Protein AF-A0A9D5TLL3-F1 (afdb_monomer_lite)

Structure (mmCIF, N/CA/C/O backbone):
data_AF-A0A9D5TLL3-F1
#
_entry.id   AF-A0A9D5TLL3-F1
#
loop_
_atom_site.group_PDB
_atom_site.id
_atom_site.type_symbol
_atom_site.label_atom_id
_atom_site.label_alt_id
_atom_site.label_comp_id
_atom_site.label_asym_id
_atom_site.label_entity_id
_atom_site.label_seq_id
_atom_site.pdbx_PDB_ins_code
_atom_site.Cartn_x
_atom_site.Cartn_y
_atom_site.Cartn_z
_atom_site.occupancy
_atom_site.B_iso_or_equiv
_atom_site.auth_seq_id
_atom_site.auth_comp_id
_atom_site.auth_asym_id
_atom_site.auth_atom_id
_atom_site.pdbx_PDB_model_num
ATOM 1 N N . MET A 1 1 ? 32.020 -39.300 -13.407 1.00 35.72 1 MET A N 1
ATOM 2 C CA . MET A 1 1 ? 30.898 -39.694 -14.296 1.00 35.72 1 MET A CA 1
ATOM 3 C C . MET A 1 1 ? 30.399 -38.551 -15.205 1.00 35.72 1 MET A C 1
ATOM 5 O O . MET A 1 1 ? 29.335 -38.667 -15.791 1.00 35.72 1 MET A O 1
ATOM 9 N N . LYS A 1 2 ? 31.206 -37.499 -15.443 1.00 30.44 2 LYS A N 1
ATOM 10 C CA . LYS A 1 2 ? 30.835 -36.258 -16.158 1.00 30.44 2 LYS A CA 1
ATOM 11 C C . LYS A 1 2 ? 30.896 -36.315 -17.707 1.00 30.44 2 LYS A C 1
ATOM 13 O O . LYS A 1 2 ? 30.923 -35.285 -18.357 1.00 30.44 2 LYS A O 1
ATOM 18 N N . LYS A 1 3 ? 30.929 -37.505 -18.330 1.00 31.23 3 LYS A N 1
ATOM 19 C CA . LYS A 1 3 ? 31.012 -37.663 -19.808 1.00 31.23 3 LYS A CA 1
ATOM 20 C C . LYS A 1 3 ? 29.813 -38.368 -20.459 1.00 31.23 3 LYS A C 1
ATOM 22 O O . LYS A 1 3 ? 29.876 -38.688 -21.638 1.00 31.23 3 LYS A O 1
ATOM 27 N N . ARG A 1 4 ? 28.733 -38.637 -19.714 1.00 36.28 4 ARG A N 1
ATOM 28 C CA . ARG A 1 4 ? 27.527 -39.306 -20.249 1.00 36.28 4 ARG A CA 1
ATOM 29 C C . ARG A 1 4 ? 26.266 -38.437 -20.306 1.00 36.28 4 ARG A C 1
ATOM 31 O O . ARG A 1 4 ? 25.310 -38.865 -20.934 1.00 36.28 4 ARG A O 1
ATOM 38 N N . ILE A 1 5 ? 26.282 -37.232 -19.733 1.00 36.44 5 ILE A N 1
ATOM 39 C CA . ILE A 1 5 ? 25.117 -36.328 -19.725 1.00 36.44 5 ILE A CA 1
ATOM 40 C C . ILE A 1 5 ? 25.137 -35.373 -20.938 1.00 36.44 5 ILE A C 1
ATOM 42 O O . ILE A 1 5 ? 24.101 -35.157 -21.555 1.00 36.44 5 ILE A O 1
ATOM 46 N N . LEU A 1 6 ? 26.320 -34.962 -21.422 1.00 33.38 6 LEU A N 1
ATOM 47 C CA . LEU A 1 6 ? 26.453 -34.144 -22.644 1.00 33.38 6 LEU A CA 1
ATOM 48 C C . LEU A 1 6 ? 26.025 -34.858 -23.946 1.00 33.38 6 LEU A C 1
ATOM 50 O O . LEU A 1 6 ? 25.819 -34.219 -24.971 1.00 33.38 6 LEU A O 1
ATOM 54 N N . SER A 1 7 ? 25.913 -36.190 -23.937 1.00 32.44 7 SER A N 1
ATOM 55 C CA . SER A 1 7 ? 25.569 -36.977 -25.132 1.00 32.44 7 SER A CA 1
ATOM 56 C C . SER A 1 7 ? 24.072 -37.265 -25.277 1.00 32.44 7 SER A C 1
ATOM 58 O O . SER A 1 7 ? 23.681 -37.818 -26.300 1.00 32.44 7 SER A O 1
ATOM 60 N N . LEU A 1 8 ? 23.244 -36.909 -24.286 1.00 33.06 8 LEU A N 1
ATOM 61 C CA . LEU A 1 8 ? 21.786 -37.051 -24.380 1.00 33.06 8 LEU A CA 1
ATOM 62 C C . LEU A 1 8 ? 21.127 -35.777 -24.936 1.00 33.06 8 LEU A C 1
ATOM 64 O O . LEU A 1 8 ? 20.195 -35.875 -25.728 1.00 33.06 8 LEU A O 1
ATOM 68 N N . PHE A 1 9 ? 21.678 -34.601 -24.612 1.00 34.72 9 PHE A N 1
ATOM 69 C CA . PHE A 1 9 ? 21.153 -33.302 -25.052 1.00 34.72 9 PHE A CA 1
ATOM 70 C C . PHE A 1 9 ? 21.302 -33.075 -26.568 1.00 34.72 9 PHE A C 1
ATOM 72 O O . PHE A 1 9 ? 20.388 -32.587 -27.224 1.00 34.72 9 PHE A O 1
ATOM 79 N N . LEU A 1 10 ? 22.400 -33.550 -27.172 1.00 33.28 10 LEU A N 1
ATOM 80 C CA . LEU A 1 10 ? 22.631 -33.408 -28.617 1.00 33.28 10 LEU A CA 1
ATOM 81 C C . LEU A 1 10 ? 21.747 -34.328 -29.487 1.00 33.28 10 LEU A C 1
ATOM 83 O O . LEU A 1 10 ? 21.640 -34.120 -30.692 1.00 33.28 10 LEU A O 1
ATOM 87 N N . VAL A 1 11 ? 21.134 -35.366 -28.905 1.00 36.22 11 VAL A N 1
ATOM 88 C CA . VAL A 1 11 ? 20.340 -36.359 -29.653 1.00 36.22 11 VAL A CA 1
ATOM 89 C C . VAL A 1 11 ? 18.866 -35.956 -29.744 1.00 36.22 11 VAL A C 1
ATOM 91 O O . VAL A 1 11 ? 18.217 -36.294 -30.730 1.00 36.22 11 VAL A O 1
ATOM 94 N N . VAL A 1 12 ? 18.350 -35.180 -28.786 1.00 36.41 12 VAL A N 1
ATOM 95 C CA . VAL A 1 12 ? 16.965 -34.673 -28.827 1.00 36.41 12 VAL A CA 1
ATOM 96 C C . VAL A 1 12 ? 16.834 -33.507 -29.818 1.00 36.41 12 VAL A C 1
ATOM 98 O O . VAL A 1 12 ? 15.886 -33.482 -30.598 1.00 36.41 12 VAL A O 1
ATOM 101 N N . VAL A 1 13 ? 17.845 -32.635 -29.910 1.00 37.44 13 VAL A N 1
ATOM 102 C CA . VAL A 1 13 ? 17.867 -31.503 -30.863 1.00 37.44 13 VAL A CA 1
ATOM 103 C C . VAL A 1 13 ? 18.031 -31.963 -32.325 1.00 37.44 13 VAL A C 1
ATOM 105 O O . VAL A 1 13 ? 17.513 -31.334 -33.243 1.00 37.44 13 VAL A O 1
ATOM 108 N N . LEU A 1 14 ? 18.677 -33.109 -32.575 1.00 31.53 14 LEU A N 1
ATOM 109 C CA . LEU A 1 14 ? 18.875 -33.640 -33.935 1.00 31.53 14 LEU A CA 1
ATOM 110 C C . LEU A 1 14 ? 17.746 -34.558 -34.445 1.00 31.53 14 LEU A C 1
ATOM 112 O O . LEU A 1 14 ? 17.770 -34.928 -35.618 1.00 31.53 14 LEU A O 1
ATOM 116 N N . LEU A 1 15 ? 16.761 -34.929 -33.618 1.00 31.03 15 LEU A N 1
ATOM 117 C CA . LEU A 1 15 ? 15.676 -35.843 -34.019 1.00 31.03 15 LEU A CA 1
ATOM 118 C C . LEU A 1 15 ? 14.363 -35.150 -34.421 1.00 31.03 15 LEU A C 1
ATOM 120 O O . LEU A 1 15 ? 13.507 -35.807 -35.010 1.00 31.03 15 LEU A O 1
ATOM 124 N N . LEU A 1 16 ? 14.215 -33.840 -34.201 1.00 35.28 16 LEU A N 1
ATOM 125 C CA . LEU A 1 16 ? 13.022 -33.089 -34.629 1.00 35.28 16 LEU A CA 1
ATOM 126 C C . LEU A 1 16 ? 13.072 -32.612 -36.094 1.00 35.28 16 LEU A C 1
ATOM 128 O O . LEU A 1 16 ? 12.043 -32.256 -36.656 1.00 35.28 16 LEU A O 1
ATOM 132 N N . SER A 1 17 ? 14.223 -32.693 -36.771 1.00 33.81 17 SER A N 1
ATOM 133 C CA . SER A 1 17 ? 14.376 -32.278 -38.180 1.00 33.81 17 SER A CA 1
ATOM 134 C C . SER A 1 17 ? 14.110 -33.387 -39.214 1.00 33.81 17 SER A C 1
ATOM 136 O O . SER A 1 17 ? 14.369 -33.206 -40.405 1.00 33.81 17 SER A O 1
ATOM 138 N N . ALA A 1 18 ? 13.575 -34.541 -38.795 1.00 33.56 18 ALA A N 1
ATOM 139 C CA . ALA A 1 18 ? 13.372 -35.702 -39.664 1.00 33.56 18 ALA A CA 1
ATOM 140 C C . ALA A 1 18 ? 11.948 -36.284 -39.594 1.00 33.56 18 ALA A C 1
ATOM 142 O O . ALA A 1 18 ? 11.774 -37.482 -39.372 1.00 33.56 18 ALA A O 1
ATOM 143 N N . PHE A 1 19 ? 10.925 -35.469 -39.865 1.00 33.56 19 PHE A N 1
ATOM 144 C CA . PHE A 1 19 ? 9.637 -35.979 -40.351 1.00 33.56 19 PHE A CA 1
ATOM 145 C C . PHE A 1 19 ? 9.463 -35.656 -41.845 1.00 33.56 19 PHE A C 1
ATOM 147 O O . PHE A 1 19 ? 9.721 -34.530 -42.271 1.00 33.56 19 PHE A O 1
ATOM 154 N N . PRO A 1 20 ? 9.059 -36.632 -42.681 1.00 33.88 20 PRO A N 1
ATOM 155 C CA . PRO A 1 20 ? 8.816 -36.389 -44.094 1.00 33.88 20 PRO A CA 1
ATOM 156 C C . PRO A 1 20 ? 7.593 -35.484 -44.264 1.00 33.88 20 PRO A C 1
ATOM 158 O O . PRO A 1 20 ? 6.541 -35.741 -43.683 1.00 33.88 20 PRO A O 1
ATOM 161 N N . GLN A 1 21 ? 7.735 -34.456 -45.104 1.00 38.81 21 GLN A N 1
ATOM 162 C CA . GLN A 1 21 ? 6.651 -33.561 -45.498 1.00 38.81 21 GLN A CA 1
ATOM 163 C C . GLN A 1 21 ? 5.425 -34.349 -45.979 1.00 38.81 21 GLN A C 1
ATOM 165 O O . GLN A 1 21 ? 5.450 -34.978 -47.042 1.00 38.81 21 GLN A O 1
ATOM 170 N N . MET A 1 22 ? 4.339 -34.292 -45.207 1.00 33.91 22 MET A N 1
ATOM 171 C CA . MET A 1 22 ? 3.006 -34.584 -45.718 1.00 33.91 22 MET A CA 1
ATOM 172 C C . MET A 1 22 ? 2.496 -33.351 -46.462 1.00 33.91 22 MET A C 1
ATOM 174 O O . MET A 1 22 ? 2.643 -32.218 -46.017 1.00 33.91 22 MET A O 1
ATOM 178 N N . SER A 1 23 ? 1.962 -33.591 -47.654 1.00 34.38 23 SER A N 1
ATOM 179 C CA . SER A 1 23 ? 1.471 -32.567 -48.573 1.00 34.38 23 SER A CA 1
ATOM 180 C C . SER A 1 23 ? 0.351 -31.735 -47.931 1.00 34.38 23 SER A C 1
ATOM 182 O O . SER A 1 23 ? -0.521 -32.330 -47.296 1.00 34.38 23 SER A O 1
ATOM 184 N N . PRO A 1 24 ? 0.303 -30.405 -48.129 1.00 37.72 24 PRO A N 1
ATOM 185 C CA . PRO A 1 24 ? -0.723 -29.583 -47.511 1.00 37.72 24 PRO A CA 1
ATOM 186 C C . PRO A 1 24 ? -2.065 -29.815 -48.211 1.00 37.72 24 PRO A C 1
ATOM 188 O O . PRO A 1 24 ? -2.238 -29.520 -49.397 1.00 37.72 24 PRO A O 1
ATOM 191 N N . THR A 1 25 ? -3.034 -30.338 -47.469 1.00 34.69 25 THR A N 1
ATOM 192 C CA . THR A 1 25 ? -4.452 -30.166 -47.781 1.00 34.69 25 THR A CA 1
ATOM 193 C C . THR A 1 25 ? -4.937 -28.866 -47.146 1.00 34.69 25 THR A C 1
ATOM 195 O O . THR A 1 25 ? -5.063 -28.795 -45.936 1.00 34.69 25 THR A O 1
ATOM 198 N N . ALA A 1 26 ? -5.214 -27.880 -48.003 1.00 35.72 26 ALA A N 1
ATOM 199 C CA . ALA A 1 26 ? -6.106 -26.731 -47.811 1.00 35.72 26 ALA A CA 1
ATOM 200 C C . ALA A 1 26 ? -5.942 -25.860 -46.539 1.00 35.72 26 ALA A C 1
ATOM 202 O O . ALA A 1 26 ? -6.720 -25.981 -45.606 1.00 35.72 26 ALA A O 1
ATOM 203 N N . GLY A 1 27 ? -5.032 -24.877 -46.629 1.00 46.44 27 GLY A N 1
ATOM 204 C CA . GLY A 1 27 ? -5.224 -23.501 -46.135 1.00 46.44 27 GLY A CA 1
ATOM 205 C C . GLY A 1 27 ? -5.164 -23.254 -44.625 1.00 46.44 27 GLY A C 1
ATOM 206 O O . GLY A 1 27 ? -6.190 -22.913 -44.050 1.00 46.44 27 GLY A O 1
ATOM 207 N N . ALA A 1 28 ? -3.972 -23.329 -44.026 1.00 43.28 28 ALA A N 1
ATOM 208 C CA . ALA A 1 28 ? -3.715 -22.785 -42.690 1.00 43.28 28 ALA A CA 1
ATOM 209 C C . ALA A 1 28 ? -3.742 -21.244 -42.720 1.00 43.28 28 ALA A C 1
ATOM 211 O O . ALA A 1 28 ? -3.178 -20.630 -43.633 1.00 43.28 28 ALA A O 1
ATOM 212 N N . ALA A 1 29 ? -4.400 -20.622 -41.739 1.00 54.25 29 ALA A N 1
ATOM 213 C CA . ALA A 1 29 ? -4.324 -19.184 -41.511 1.00 54.25 29 ALA A CA 1
ATOM 214 C C . ALA A 1 29 ? -3.080 -18.893 -40.659 1.00 54.25 29 ALA A C 1
ATOM 216 O O . ALA A 1 29 ? -3.099 -19.051 -39.441 1.00 54.25 29 ALA A O 1
ATOM 217 N N . THR A 1 30 ? -1.983 -18.517 -41.313 1.00 66.69 30 THR A N 1
ATOM 218 C CA . THR A 1 30 ? -0.770 -18.025 -40.651 1.00 66.69 30 THR A CA 1
ATOM 219 C C . THR A 1 30 ? -0.872 -16.513 -40.493 1.00 66.69 30 THR A C 1
ATOM 221 O O . THR A 1 30 ? -0.917 -15.801 -41.502 1.00 66.69 30 THR A O 1
ATOM 224 N N . TYR A 1 31 ? -0.913 -16.032 -39.252 1.00 88.19 31 TYR A N 1
ATOM 225 C CA . TYR A 1 31 ? -0.778 -14.607 -38.939 1.00 88.19 31 TYR A CA 1
ATOM 226 C C . TYR A 1 31 ? 0.705 -14.273 -38.791 1.00 88.19 31 TYR A C 1
ATOM 228 O O . TYR A 1 31 ? 1.487 -15.124 -38.372 1.00 88.19 31 TYR A O 1
ATOM 236 N N . SER A 1 32 ? 1.112 -13.073 -39.190 1.00 91.50 32 SER A N 1
ATOM 237 C CA . SER A 1 32 ? 2.511 -12.649 -39.125 1.00 91.50 32 SER A CA 1
ATOM 238 C C . SER A 1 32 ? 2.631 -11.134 -39.170 1.00 91.50 32 SER A C 1
ATOM 240 O O . SER A 1 32 ? 1.799 -10.477 -39.800 1.00 91.50 32 SER A O 1
ATOM 242 N N . GLY A 1 33 ? 3.711 -10.601 -38.615 1.00 92.19 33 GLY A N 1
ATOM 243 C CA . GLY A 1 33 ? 4.016 -9.174 -38.627 1.00 92.19 33 GLY A CA 1
ATOM 244 C C . GLY A 1 33 ? 5.449 -8.895 -38.188 1.00 92.19 33 GLY A C 1
ATOM 245 O O . GLY A 1 33 ? 6.303 -9.782 -38.228 1.00 92.19 33 GLY A O 1
ATOM 246 N N . THR A 1 34 ? 5.710 -7.655 -37.790 1.00 92.31 34 THR A N 1
ATOM 247 C CA . THR A 1 34 ? 6.988 -7.190 -37.231 1.00 92.31 34 THR A CA 1
ATOM 248 C C . THR A 1 34 ? 6.861 -6.977 -35.726 1.00 92.31 34 THR A C 1
ATOM 250 O O . THR A 1 34 ? 5.754 -6.757 -35.240 1.00 92.31 34 THR A O 1
ATOM 253 N N . CYS A 1 35 ? 7.974 -7.060 -35.004 1.00 90.81 35 CYS A N 1
ATOM 254 C CA . CYS A 1 35 ? 8.047 -6.887 -33.543 1.00 90.81 35 CYS A CA 1
ATOM 255 C C . CYS A 1 35 ? 9.424 -6.344 -33.125 1.00 90.81 35 CYS A C 1
ATOM 257 O O . CYS A 1 35 ? 10.079 -6.885 -32.237 1.00 90.81 35 CYS A O 1
ATOM 259 N N . GLY A 1 36 ? 9.906 -5.368 -33.893 1.00 85.75 36 GLY A N 1
ATOM 260 C CA . GLY A 1 36 ? 11.255 -4.809 -33.844 1.00 85.75 36 GLY A CA 1
ATOM 261 C C . GLY A 1 36 ? 11.758 -4.489 -35.254 1.00 85.75 36 GLY A C 1
ATOM 262 O O . GLY A 1 36 ? 11.261 -5.047 -36.238 1.00 85.75 36 GLY A O 1
ATOM 263 N N . ASP A 1 37 ? 12.768 -3.626 -35.364 1.00 81.19 37 ASP A N 1
ATOM 264 C CA . ASP A 1 37 ? 13.292 -3.117 -36.646 1.00 81.19 37 ASP A CA 1
ATOM 265 C C . ASP A 1 37 ? 13.747 -4.215 -37.616 1.00 81.19 37 ASP A C 1
ATOM 267 O O . ASP A 1 37 ? 13.718 -4.056 -38.838 1.00 81.19 37 ASP A O 1
ATOM 271 N N . SER A 1 38 ? 14.202 -5.343 -37.072 1.00 90.19 38 SER A N 1
ATOM 272 C CA . SER A 1 38 ? 14.724 -6.484 -37.830 1.00 90.19 38 SER A CA 1
ATOM 273 C C . SER A 1 38 ? 14.164 -7.824 -37.351 1.00 90.19 38 SER A C 1
ATOM 275 O O . SER A 1 38 ? 14.705 -8.880 -37.697 1.00 90.19 38 SER A O 1
ATOM 277 N N . LEU A 1 39 ? 13.066 -7.788 -36.588 1.00 93.81 39 LEU A N 1
ATOM 278 C CA . LEU A 1 39 ? 12.365 -8.965 -36.092 1.00 93.81 39 LEU A CA 1
ATOM 279 C C . LEU A 1 39 ? 10.981 -9.099 -36.722 1.00 93.81 39 LEU A C 1
ATOM 281 O O . LEU A 1 39 ? 10.247 -8.138 -36.953 1.00 93.81 39 LEU A O 1
ATOM 285 N N . THR A 1 40 ? 10.616 -10.345 -36.980 1.00 94.31 40 THR A N 1
ATOM 286 C CA . THR A 1 40 ? 9.311 -10.741 -37.493 1.00 94.31 40 THR A CA 1
ATOM 287 C C . THR A 1 40 ? 8.730 -11.829 -36.616 1.00 94.31 40 THR A C 1
ATOM 289 O O . THR A 1 40 ? 9.468 -12.634 -36.047 1.00 94.31 40 THR A O 1
ATOM 292 N N . TRP A 1 41 ? 7.409 -11.890 -36.555 1.00 96.31 41 TRP A N 1
ATOM 293 C CA . TRP A 1 41 ? 6.696 -12.951 -35.863 1.00 96.31 41 TRP A CA 1
ATOM 294 C C . TRP A 1 41 ? 5.767 -13.695 -36.816 1.00 96.31 41 TRP A C 1
ATOM 296 O O . TRP A 1 41 ? 5.300 -13.148 -37.819 1.00 96.31 41 TRP A O 1
ATOM 306 N N . SER A 1 42 ? 5.480 -14.953 -36.493 1.00 95.81 42 SER A N 1
ATOM 307 C CA . SER A 1 42 ? 4.431 -15.737 -37.141 1.00 95.81 42 SER A CA 1
ATOM 308 C C . SER A 1 42 ? 3.733 -16.653 -36.143 1.00 95.81 42 SER A C 1
ATOM 310 O O . SER A 1 42 ? 4.386 -17.211 -35.265 1.00 95.81 42 SER A O 1
ATOM 312 N N . LEU A 1 43 ? 2.418 -16.808 -36.285 1.00 95.88 43 LEU A N 1
ATOM 313 C CA . LEU A 1 43 ? 1.591 -17.696 -35.474 1.00 95.88 43 LEU A CA 1
ATOM 314 C C . LEU A 1 43 ? 0.989 -18.796 -36.350 1.00 95.88 43 LEU A C 1
ATOM 316 O O . LEU A 1 43 ? 0.257 -18.516 -37.307 1.00 95.88 43 LEU A O 1
ATOM 320 N N . ASP A 1 44 ? 1.271 -20.044 -35.989 1.00 93.25 44 ASP A N 1
ATOM 321 C CA . ASP A 1 44 ? 0.558 -21.212 -36.497 1.00 93.25 44 ASP A CA 1
ATOM 322 C C . ASP A 1 44 ? -0.650 -21.497 -35.597 1.00 93.25 44 ASP A C 1
ATOM 324 O O . ASP A 1 44 ? -0.511 -21.997 -34.482 1.00 93.25 44 ASP A O 1
ATOM 328 N N . THR A 1 45 ? -1.845 -21.171 -36.086 1.00 85.75 45 THR A N 1
ATOM 329 C CA . THR A 1 45 ? -3.095 -21.303 -35.323 1.00 85.75 45 THR A CA 1
ATOM 330 C C . THR A 1 45 ? -3.587 -22.740 -35.162 1.00 85.75 45 THR A C 1
ATOM 332 O O . THR A 1 45 ? -4.419 -22.989 -34.293 1.00 85.75 45 THR A O 1
ATOM 335 N N . ASP A 1 46 ? -3.066 -23.700 -35.936 1.00 86.50 46 ASP A N 1
ATOM 336 C CA . ASP A 1 46 ? -3.404 -25.118 -35.760 1.00 86.50 46 ASP A CA 1
ATOM 337 C C . ASP A 1 46 ? -2.616 -25.741 -34.598 1.00 86.50 46 ASP A C 1
ATOM 339 O O . ASP A 1 46 ? -3.079 -26.692 -33.962 1.00 86.50 46 ASP A O 1
ATOM 343 N N . THR A 1 47 ? -1.409 -25.228 -34.339 1.00 91.38 47 THR A N 1
ATOM 344 C CA . THR A 1 47 ? -0.498 -25.749 -33.310 1.00 91.38 47 THR A CA 1
ATOM 345 C C . THR A 1 47 ? -0.342 -24.834 -32.097 1.00 91.38 47 THR A C 1
ATOM 347 O O . THR A 1 47 ? 0.152 -25.301 -31.075 1.00 91.38 47 THR A O 1
ATOM 350 N N . GLY A 1 48 ? -0.754 -23.567 -32.196 1.00 93.88 48 GLY A N 1
ATOM 351 C CA . GLY A 1 48 ? -0.589 -22.549 -31.157 1.00 93.88 48 GLY A CA 1
ATOM 352 C C . GLY A 1 48 ? 0.855 -22.074 -30.975 1.00 93.88 48 GLY A C 1
ATOM 353 O O . GLY A 1 48 ? 1.213 -21.551 -29.920 1.00 93.88 48 GLY A O 1
ATOM 354 N N . VAL A 1 49 ? 1.718 -22.293 -31.971 1.00 96.50 49 VAL A N 1
ATOM 355 C CA . VAL A 1 49 ? 3.144 -21.952 -31.891 1.00 96.50 49 VAL A CA 1
ATOM 356 C C . VAL A 1 49 ? 3.373 -20.541 -32.426 1.00 96.50 49 VAL A C 1
ATOM 358 O O . VAL A 1 49 ? 3.235 -20.303 -33.630 1.00 96.50 49 VAL A O 1
ATOM 361 N N . LEU A 1 50 ? 3.783 -19.623 -31.547 1.00 97.25 50 LEU A N 1
ATOM 362 C CA . LEU A 1 50 ? 4.316 -18.318 -31.934 1.00 97.25 50 LEU A CA 1
ATOM 363 C C . LEU A 1 50 ? 5.824 -18.439 -32.183 1.00 97.25 50 LEU A C 1
ATOM 365 O O . LEU A 1 50 ? 6.566 -18.926 -31.333 1.00 97.25 50 LEU A O 1
ATOM 369 N N . THR A 1 51 ? 6.290 -17.993 -33.346 1.00 96.75 51 THR A N 1
ATOM 370 C CA . THR A 1 51 ? 7.712 -17.985 -33.714 1.00 96.75 51 THR A CA 1
ATOM 371 C C . THR A 1 51 ? 8.181 -16.560 -33.951 1.00 96.75 51 THR A C 1
ATOM 373 O O . THR A 1 51 ? 7.644 -15.894 -34.837 1.00 96.75 51 THR A O 1
ATOM 376 N N . ILE A 1 52 ? 9.212 -16.131 -33.221 1.00 97.44 52 ILE A N 1
ATOM 377 C CA . ILE A 1 52 ? 9.919 -14.863 -33.432 1.00 97.44 52 ILE A CA 1
ATOM 378 C C . ILE A 1 52 ? 11.217 -15.153 -34.185 1.00 97.44 52 ILE A C 1
ATOM 380 O O . ILE A 1 52 ? 11.954 -16.081 -33.853 1.00 97.44 52 ILE A O 1
ATOM 384 N N . SER A 1 53 ? 11.494 -14.410 -35.249 1.00 93.94 53 SER A N 1
ATOM 385 C CA . SER A 1 53 ? 12.633 -14.642 -36.139 1.00 93.94 53 SER A CA 1
ATOM 386 C C . SER A 1 53 ? 13.231 -13.333 -36.621 1.00 93.94 53 SER A C 1
ATOM 388 O O . SER A 1 53 ? 12.508 -12.410 -36.986 1.00 93.94 53 SER A O 1
ATOM 390 N N . GLY A 1 54 ? 14.556 -13.285 -36.700 1.00 93.19 54 GLY A N 1
ATOM 391 C CA . GLY A 1 54 ? 15.288 -12.100 -37.124 1.00 93.19 54 GLY A CA 1
ATOM 392 C C . GLY A 1 54 ? 16.570 -11.944 -36.323 1.00 93.19 54 GLY A C 1
ATOM 393 O O . GLY A 1 54 ? 17.068 -12.907 -35.744 1.00 93.19 54 GLY A O 1
ATOM 394 N N . THR A 1 55 ? 17.130 -10.742 -36.323 1.00 92.62 55 THR A N 1
ATOM 395 C CA . THR A 1 55 ? 18.303 -10.418 -35.506 1.00 92.62 55 THR A CA 1
ATOM 396 C C . THR A 1 55 ? 18.121 -9.031 -34.906 1.00 92.62 55 THR A C 1
ATOM 398 O O . THR A 1 55 ? 17.753 -8.120 -35.642 1.00 92.62 55 THR A O 1
ATOM 401 N N . GLY A 1 56 ? 18.373 -8.874 -33.608 1.00 92.00 56 GLY A N 1
ATOM 402 C CA . GLY A 1 56 ? 18.192 -7.613 -32.880 1.00 92.00 56 GLY A CA 1
ATOM 403 C C . GLY A 1 56 ? 17.201 -7.713 -31.720 1.00 92.00 56 GLY A C 1
ATOM 404 O O . GLY A 1 56 ? 16.739 -8.804 -31.380 1.00 92.00 56 GLY A O 1
ATOM 405 N N . ALA A 1 57 ? 16.911 -6.566 -31.113 1.00 93.75 57 ALA A N 1
ATOM 406 C CA . ALA A 1 57 ? 16.013 -6.436 -29.972 1.00 93.75 57 ALA A CA 1
ATOM 407 C C . ALA A 1 57 ? 14.542 -6.575 -30.390 1.00 93.75 57 ALA A C 1
ATOM 409 O O . ALA A 1 57 ? 14.160 -6.180 -31.499 1.00 93.75 57 ALA A O 1
ATOM 410 N N . MET A 1 58 ? 13.731 -7.157 -29.507 1.00 96.50 58 MET A N 1
ATOM 411 C CA . MET A 1 58 ? 12.277 -7.037 -29.598 1.00 96.50 58 MET A CA 1
ATOM 412 C C . MET A 1 58 ? 11.862 -5.619 -29.197 1.00 96.50 58 MET A C 1
ATOM 414 O O . MET A 1 58 ? 12.573 -4.973 -28.440 1.00 96.50 58 MET A O 1
ATOM 418 N N . THR A 1 59 ? 10.760 -5.123 -29.759 1.00 93.56 59 THR A N 1
ATOM 419 C CA . THR A 1 59 ? 10.139 -3.870 -29.305 1.00 93.56 59 THR A CA 1
ATOM 420 C C . THR A 1 59 ? 9.658 -4.015 -27.864 1.00 93.56 59 THR A C 1
ATOM 422 O O . THR A 1 59 ? 9.031 -5.029 -27.558 1.00 93.56 59 THR A O 1
ATOM 425 N N . ASP A 1 60 ? 9.913 -2.997 -27.050 1.00 92.44 60 ASP A N 1
ATOM 426 C CA . ASP A 1 60 ? 9.320 -2.825 -25.725 1.00 92.44 60 ASP A CA 1
ATOM 427 C C . ASP A 1 60 ? 7.921 -2.219 -25.880 1.00 92.44 60 ASP A C 1
ATOM 429 O O . ASP A 1 60 ? 7.727 -1.262 -26.643 1.00 92.44 60 ASP A O 1
ATOM 433 N N . TYR A 1 61 ? 6.924 -2.831 -25.247 1.00 85.19 61 TYR A N 1
ATOM 434 C CA . TYR A 1 61 ? 5.522 -2.455 -25.401 1.00 85.19 61 TYR A CA 1
ATOM 435 C C . TYR A 1 61 ? 5.045 -1.711 -24.154 1.00 85.19 61 TYR A C 1
ATOM 437 O O . TYR A 1 61 ? 5.269 -2.162 -23.045 1.00 85.19 61 TYR A O 1
ATOM 445 N N . SER A 1 62 ? 4.350 -0.587 -24.346 1.00 74.81 62 SER A N 1
ATOM 446 C CA . SER A 1 62 ? 3.814 0.246 -23.254 1.00 74.81 62 SER A CA 1
ATOM 447 C C . SER A 1 62 ? 2.345 -0.059 -22.915 1.00 74.81 62 SER A C 1
ATOM 449 O O . SER A 1 62 ? 1.661 0.764 -22.309 1.00 74.81 62 SER A O 1
ATOM 451 N N . SER A 1 63 ? 1.796 -1.113 -23.526 1.00 73.94 63 SER A N 1
ATOM 452 C CA . SER A 1 63 ? 0.463 -1.663 -23.264 1.00 73.94 63 SER A CA 1
ATOM 453 C C . SER A 1 63 ? 0.258 -2.944 -24.072 1.00 73.94 63 SER A C 1
ATOM 455 O O . SER A 1 63 ? 0.635 -3.029 -25.251 1.00 73.94 63 SER A O 1
ATOM 457 N N . SER A 1 64 ? -0.457 -3.897 -23.487 1.00 68.88 64 SER A N 1
ATOM 458 C CA . SER A 1 64 ? -0.820 -5.168 -24.119 1.00 68.88 64 SER A CA 1
ATOM 459 C C . SER A 1 64 ? -1.522 -5.028 -25.482 1.00 68.88 64 SER A C 1
ATOM 461 O O . SER A 1 64 ? -1.306 -5.844 -26.381 1.00 68.88 64 SER A O 1
ATOM 463 N N . ASP A 1 65 ? -2.286 -3.953 -25.703 1.00 74.25 65 ASP A N 1
ATOM 464 C CA . ASP A 1 65 ? -2.940 -3.651 -26.986 1.00 74.25 65 ASP A CA 1
ATOM 465 C C . ASP A 1 65 ? -1.948 -3.353 -28.128 1.00 74.25 65 ASP A C 1
ATOM 467 O O . ASP A 1 65 ? -2.286 -3.500 -29.311 1.00 74.25 65 ASP A O 1
ATOM 471 N N . SER A 1 66 ? -0.719 -2.947 -27.799 1.00 84.75 66 SER A N 1
ATOM 472 C CA . SER A 1 66 ? 0.339 -2.652 -28.771 1.00 84.75 66 SER A CA 1
ATOM 473 C C . SER A 1 66 ? 1.136 -3.890 -29.202 1.00 84.75 66 SER A C 1
ATOM 475 O O . SER A 1 66 ? 1.776 -3.878 -30.260 1.00 84.75 66 SER A O 1
ATOM 477 N N . VAL A 1 67 ? 1.034 -4.992 -28.450 1.00 92.75 67 VAL A N 1
ATOM 478 C CA . VAL A 1 67 ? 1.700 -6.260 -28.754 1.00 92.75 67 VAL A CA 1
ATOM 479 C C . VAL A 1 67 ? 1.031 -6.913 -29.981 1.00 92.75 67 VAL A C 1
ATOM 481 O O . VAL A 1 67 ? -0.150 -7.278 -29.945 1.00 92.75 67 VAL A O 1
ATOM 484 N N . PRO A 1 68 ? 1.764 -7.160 -31.086 1.00 92.56 68 PRO A N 1
ATOM 485 C CA . PRO A 1 68 ? 1.174 -7.582 -32.359 1.00 92.56 68 PRO A CA 1
ATOM 486 C C . PRO A 1 68 ? 0.373 -8.890 -32.324 1.00 92.56 68 PRO A C 1
ATOM 488 O O . PRO A 1 68 ? -0.466 -9.130 -33.200 1.00 92.56 68 PRO A O 1
ATOM 491 N N . TRP A 1 69 ? 0.658 -9.762 -31.354 1.00 94.31 69 TRP A N 1
ATOM 492 C CA . TRP A 1 69 ? 0.021 -11.068 -31.204 1.00 94.31 69 TRP A CA 1
ATOM 493 C C . TRP A 1 69 ? -0.941 -11.176 -30.013 1.00 94.31 69 TRP A C 1
ATOM 495 O O . TRP A 1 69 ? -1.566 -12.226 -29.862 1.00 94.31 69 TRP A O 1
ATOM 505 N N . TYR A 1 70 ? -1.141 -10.120 -29.220 1.00 92.69 70 TYR A N 1
ATOM 506 C CA . TYR A 1 70 ? -1.948 -10.178 -27.991 1.00 92.69 70 TYR A CA 1
ATOM 507 C C . TYR A 1 70 ? -3.414 -10.560 -28.229 1.00 92.69 70 TYR A C 1
ATOM 509 O O . TYR A 1 70 ? -4.000 -11.359 -27.495 1.00 92.69 70 TYR A O 1
ATOM 517 N N . SER A 1 71 ? -3.996 -10.102 -29.342 1.00 91.88 71 SER A N 1
ATOM 518 C CA . SER A 1 71 ? -5.345 -10.517 -29.770 1.00 91.88 71 SER A CA 1
ATOM 519 C C . SER A 1 71 ? -5.496 -12.027 -30.036 1.00 91.88 71 SER A C 1
ATOM 521 O O . SER A 1 71 ? -6.618 -12.513 -30.182 1.00 91.88 71 SER A O 1
ATOM 523 N N . TYR A 1 72 ? -4.389 -12.779 -30.084 1.00 90.81 72 TYR A N 1
ATOM 524 C CA . TYR A 1 72 ? -4.356 -14.231 -30.261 1.00 90.81 72 TYR A CA 1
ATOM 525 C C . TYR A 1 72 ? -3.862 -14.991 -29.022 1.00 90.81 72 TYR A C 1
ATOM 527 O O . TYR A 1 72 ? -3.667 -16.203 -29.129 1.00 90.81 72 TYR A O 1
ATOM 535 N N . ARG A 1 73 ? -3.663 -14.332 -27.870 1.00 92.75 73 ARG A N 1
ATOM 536 C CA . ARG A 1 73 ? -3.071 -14.928 -26.654 1.00 92.75 73 ARG A CA 1
ATOM 537 C C . ARG A 1 73 ? -3.725 -16.242 -26.221 1.00 92.75 73 ARG A C 1
ATOM 539 O O . ARG A 1 73 ? -3.024 -17.211 -25.952 1.00 92.75 73 ARG A O 1
ATOM 546 N N . ASP A 1 74 ? -5.052 -16.343 -26.333 1.00 92.44 74 ASP A N 1
ATOM 547 C CA . ASP A 1 74 ? -5.810 -17.569 -26.032 1.00 92.44 74 ASP A CA 1
ATOM 548 C C . ASP A 1 74 ? -5.412 -18.772 -26.903 1.00 92.44 74 ASP A C 1
ATOM 550 O O . ASP A 1 74 ? -5.616 -19.923 -26.523 1.00 92.44 74 ASP A O 1
ATOM 554 N N . SER A 1 75 ? -4.881 -18.524 -28.100 1.00 92.19 75 S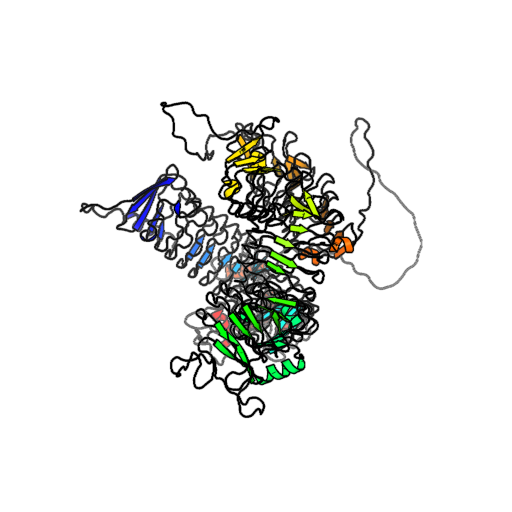ER A N 1
ATOM 555 C CA . SER A 1 75 ? -4.459 -19.561 -29.047 1.00 92.19 75 SER A CA 1
ATOM 556 C C . SER A 1 75 ? -2.967 -19.880 -28.959 1.00 92.19 75 SER A C 1
ATOM 558 O O . SER A 1 75 ? -2.535 -20.860 -29.564 1.00 92.19 75 SER A O 1
ATOM 560 N N . ILE A 1 76 ? -2.169 -19.076 -28.251 1.00 95.75 76 ILE A N 1
ATOM 561 C CA . ILE A 1 76 ? -0.717 -19.249 -28.158 1.00 95.75 76 ILE A CA 1
ATOM 562 C C . ILE A 1 76 ? -0.405 -20.198 -27.001 1.00 95.75 76 ILE A C 1
ATOM 564 O O . ILE A 1 76 ? -0.586 -19.872 -25.835 1.00 95.75 76 ILE A O 1
ATOM 568 N N . THR A 1 77 ? 0.095 -21.389 -27.328 1.00 96.19 77 THR A N 1
ATOM 569 C CA . THR A 1 77 ? 0.446 -22.423 -26.342 1.00 96.19 77 THR A CA 1
ATOM 570 C C . THR A 1 77 ? 1.949 -22.556 -26.115 1.00 96.19 77 THR A C 1
ATOM 572 O O . THR A 1 77 ? 2.374 -23.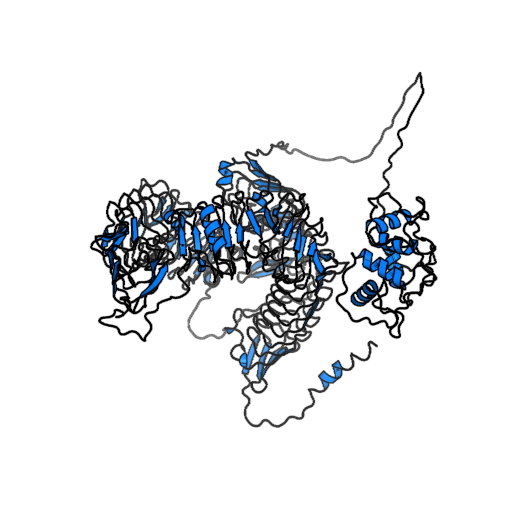113 -25.101 1.00 96.19 77 THR A O 1
ATOM 575 N N . SER A 1 78 ? 2.773 -22.083 -27.057 1.00 96.19 78 SER A N 1
ATOM 576 C CA . SER A 1 78 ? 4.237 -22.072 -26.934 1.00 96.19 78 SER A CA 1
ATOM 577 C C . SER A 1 78 ? 4.870 -20.949 -27.754 1.00 96.19 78 SER A C 1
ATOM 579 O O . SER A 1 78 ? 4.428 -20.703 -28.879 1.00 96.19 78 SER A O 1
ATOM 581 N N . ALA A 1 79 ? 5.949 -20.358 -27.241 1.00 96.81 79 ALA A N 1
ATOM 582 C CA . ALA A 1 79 ? 6.730 -19.335 -27.932 1.00 96.81 79 ALA A CA 1
ATOM 583 C C . ALA A 1 79 ? 8.150 -19.833 -28.256 1.00 96.81 79 ALA A C 1
ATOM 585 O O . ALA A 1 79 ? 8.853 -20.387 -27.405 1.00 96.81 79 ALA A O 1
ATOM 586 N N . GLN A 1 80 ? 8.577 -19.642 -29.503 1.00 96.81 80 GLN A N 1
ATOM 587 C CA . GLN A 1 80 ? 9.915 -19.971 -29.992 1.00 96.81 80 GLN A CA 1
ATOM 588 C C . GLN A 1 80 ? 10.647 -18.683 -30.365 1.00 96.81 80 GLN A C 1
ATOM 590 O O . GLN A 1 80 ? 10.369 -18.091 -31.412 1.00 96.81 80 GLN A O 1
ATOM 595 N N . ILE A 1 81 ? 11.585 -18.259 -29.517 1.00 97.06 81 ILE A N 1
ATOM 596 C CA . ILE A 1 81 ? 12.440 -17.105 -29.786 1.00 97.06 81 ILE A CA 1
ATOM 597 C C . ILE A 1 81 ? 13.640 -17.579 -30.615 1.00 97.06 81 ILE A C 1
ATOM 599 O O . ILE A 1 81 ? 14.367 -18.495 -30.228 1.00 97.06 81 ILE A O 1
ATOM 603 N N . GLY A 1 82 ? 13.798 -17.017 -31.812 1.00 92.56 82 GLY A N 1
ATOM 604 C CA . GLY A 1 82 ? 14.825 -17.426 -32.764 1.00 92.56 82 GLY A CA 1
ATOM 605 C C . GLY A 1 82 ? 16.228 -16.938 -32.400 1.00 92.56 82 GLY A C 1
ATOM 606 O O . GLY A 1 82 ? 16.406 -15.853 -31.857 1.00 92.56 82 GLY A O 1
ATOM 607 N N . GLU A 1 83 ? 17.239 -17.729 -32.766 1.00 91.94 83 GLU A N 1
ATOM 608 C CA . GLU A 1 83 ? 18.649 -17.328 -32.684 1.00 91.94 83 GLU A CA 1
ATOM 609 C C . GLU A 1 83 ? 18.889 -15.995 -33.407 1.00 91.94 83 GLU A C 1
ATOM 611 O O . GLU A 1 83 ? 18.528 -15.842 -34.577 1.00 91.94 83 GLU A O 1
ATOM 616 N N . GLY A 1 84 ? 19.529 -15.055 -32.711 1.00 90.62 84 GLY A N 1
ATOM 617 C CA . GLY A 1 84 ? 19.778 -13.693 -33.183 1.00 90.62 84 GLY A CA 1
ATOM 618 C C . GLY A 1 84 ? 18.911 -12.633 -32.505 1.00 90.62 84 GLY A C 1
ATOM 619 O O . GLY A 1 84 ? 19.281 -11.461 -32.551 1.00 90.62 84 GLY A O 1
ATOM 620 N N . VAL A 1 85 ? 17.809 -13.018 -31.854 1.00 97.25 85 VAL A N 1
ATOM 621 C CA . VAL A 1 85 ? 17.061 -12.114 -30.967 1.00 97.25 85 VAL A CA 1
ATOM 622 C C . VAL A 1 85 ? 17.926 -11.800 -29.746 1.00 97.25 85 VAL A C 1
ATOM 624 O O . VAL A 1 85 ? 18.445 -12.730 -29.122 1.00 97.25 85 VAL A O 1
ATOM 627 N N . THR A 1 86 ? 18.114 -10.516 -29.441 1.00 96.19 86 THR A N 1
ATOM 628 C CA . THR A 1 86 ? 19.020 -10.049 -28.374 1.00 96.19 86 THR A CA 1
ATOM 629 C C . THR A 1 86 ? 18.304 -9.668 -27.083 1.00 96.19 86 THR A C 1
ATOM 631 O O . THR A 1 86 ? 18.907 -9.765 -26.024 1.00 96.19 86 THR A O 1
ATOM 634 N N . SER A 1 87 ? 17.022 -9.313 -27.136 1.00 97.06 87 SER A N 1
ATOM 635 C CA . SER A 1 87 ? 16.189 -9.040 -25.958 1.00 97.06 87 SER A CA 1
ATOM 636 C C . SER A 1 87 ? 14.762 -9.535 -26.179 1.00 97.06 87 SER A C 1
ATOM 638 O O . SER A 1 87 ? 14.296 -9.630 -27.321 1.00 97.06 87 SER A O 1
ATOM 640 N N . ILE A 1 88 ? 14.084 -9.876 -25.086 1.00 97.88 88 ILE A N 1
ATOM 641 C CA . ILE A 1 88 ? 12.622 -9.988 -25.036 1.00 97.88 88 ILE A CA 1
ATOM 642 C C . ILE A 1 88 ? 12.130 -8.667 -24.453 1.00 97.88 88 ILE A C 1
ATOM 644 O O . ILE A 1 88 ? 12.639 -8.284 -23.406 1.00 97.88 88 ILE A O 1
ATOM 648 N N . GLY A 1 89 ? 11.224 -7.987 -25.153 1.00 95.81 89 GLY A N 1
ATOM 649 C CA . GLY A 1 89 ? 10.794 -6.645 -24.768 1.00 95.81 89 GLY A CA 1
ATOM 650 C C . GLY A 1 89 ? 9.691 -6.641 -23.720 1.00 95.81 89 GLY A C 1
ATOM 651 O O . GLY A 1 89 ? 9.087 -7.688 -23.450 1.00 95.81 89 GLY A O 1
ATOM 652 N N . ASP A 1 90 ? 9.441 -5.460 -23.171 1.00 97.00 90 ASP A N 1
ATOM 653 C CA . ASP A 1 90 ? 8.469 -5.237 -22.097 1.00 97.00 90 ASP A CA 1
ATOM 654 C C . ASP A 1 90 ? 7.055 -5.665 -22.517 1.00 97.00 90 ASP A C 1
ATOM 656 O O . ASP A 1 90 ? 6.687 -5.517 -23.682 1.00 97.00 90 ASP A O 1
ATOM 660 N N . GLU A 1 91 ? 6.284 -6.269 -21.609 1.00 95.25 91 GLU A N 1
ATOM 661 C CA . GLU A 1 91 ? 4.927 -6.815 -21.820 1.00 95.25 91 GLU A CA 1
ATOM 662 C C . GLU A 1 91 ? 4.767 -7.837 -22.979 1.00 95.25 91 GLU A C 1
ATOM 664 O O . GLU A 1 91 ? 3.649 -8.246 -23.316 1.00 95.25 91 GLU A O 1
ATOM 669 N N . ALA A 1 92 ? 5.851 -8.317 -23.608 1.00 95.50 92 ALA A N 1
ATOM 670 C CA . ALA A 1 92 ? 5.788 -9.105 -24.851 1.00 95.50 92 ALA A CA 1
ATOM 671 C C . ALA A 1 92 ? 4.883 -10.355 -24.792 1.00 95.50 92 ALA A C 1
ATOM 673 O O . ALA A 1 92 ? 4.322 -10.774 -25.814 1.00 95.50 92 ALA A O 1
ATOM 674 N N . PHE A 1 93 ? 4.743 -10.967 -23.616 1.00 96.69 93 PHE A N 1
ATOM 675 C CA . PHE A 1 93 ? 3.860 -12.100 -23.340 1.00 96.69 93 PHE A CA 1
ATOM 676 C C . PHE A 1 93 ? 2.950 -11.864 -22.128 1.00 96.69 93 PHE A C 1
ATOM 678 O O . PHE A 1 93 ? 2.469 -12.834 -21.541 1.00 96.69 93 PHE A O 1
ATOM 685 N N . TYR A 1 94 ? 2.648 -10.607 -21.798 1.00 94.12 94 TYR A N 1
ATOM 686 C CA . TYR A 1 94 ? 1.686 -10.255 -20.750 1.00 94.12 94 TYR A CA 1
ATOM 687 C C . TYR A 1 94 ? 0.345 -10.988 -20.953 1.00 94.12 94 TYR A C 1
ATOM 689 O O . TYR A 1 94 ? -0.159 -11.067 -22.080 1.00 94.12 94 TYR A O 1
ATOM 697 N N . ASP A 1 95 ? -0.219 -11.566 -19.886 1.00 93.94 95 ASP A N 1
ATOM 698 C CA . ASP A 1 95 ? -1.531 -12.247 -19.861 1.00 93.94 95 ASP A CA 1
ATOM 699 C C . ASP A 1 95 ? -1.672 -13.396 -20.892 1.00 93.94 95 ASP A C 1
ATOM 701 O O . ASP A 1 95 ? -2.738 -13.674 -21.447 1.00 93.94 95 ASP A O 1
ATOM 705 N N . HIS A 1 96 ? -0.578 -14.106 -21.193 1.00 93.38 96 HIS A N 1
ATOM 706 C CA . HIS A 1 96 ? -0.620 -15.300 -22.049 1.00 93.38 96 HIS A CA 1
ATOM 707 C C . HIS A 1 96 ? -0.906 -16.576 -21.240 1.00 93.38 96 HIS A C 1
ATOM 709 O O . HIS A 1 96 ? -0.107 -17.513 -21.197 1.00 93.38 96 HIS A O 1
ATOM 715 N N . ASP A 1 97 ? -2.099 -16.655 -20.653 1.00 92.88 97 ASP A N 1
ATOM 716 C CA . ASP A 1 97 ? -2.555 -17.726 -19.751 1.00 92.88 97 ASP A CA 1
ATOM 717 C C . ASP A 1 97 ? -2.394 -19.161 -20.280 1.00 92.88 97 ASP A C 1
ATOM 719 O O . ASP A 1 97 ? -2.231 -20.104 -19.499 1.00 92.88 97 ASP A O 1
ATOM 723 N N . ASN A 1 98 ? -2.443 -19.357 -21.601 1.00 94.06 98 ASN A N 1
ATOM 724 C CA . ASN A 1 98 ? -2.309 -20.669 -22.245 1.00 94.06 98 ASN A CA 1
ATOM 725 C C . ASN A 1 98 ? -0.863 -21.023 -22.633 1.00 94.06 98 ASN A C 1
ATOM 727 O O . ASN A 1 98 ? -0.613 -22.145 -23.089 1.00 94.06 98 ASN A O 1
ATOM 731 N N . LEU A 1 99 ? 0.097 -20.115 -22.435 1.00 96.62 99 LEU A N 1
ATOM 732 C CA . LEU A 1 99 ? 1.504 -20.327 -22.751 1.00 96.62 99 LEU A CA 1
ATOM 733 C C . LEU A 1 99 ? 2.116 -21.340 -21.779 1.00 96.62 99 LEU A C 1
ATOM 735 O O . LEU A 1 99 ? 2.264 -21.086 -20.592 1.00 96.62 99 LEU A O 1
ATOM 739 N N . THR A 1 100 ? 2.490 -22.512 -22.291 1.00 95.44 100 THR A N 1
ATOM 740 C CA . THR A 1 100 ? 3.029 -23.616 -21.470 1.00 95.44 100 THR A CA 1
ATOM 741 C C . THR A 1 100 ? 4.549 -23.723 -21.503 1.00 95.44 100 THR A C 1
ATOM 743 O O . THR A 1 100 ? 5.149 -24.326 -20.613 1.00 95.44 100 THR A O 1
ATOM 746 N N . SER A 1 101 ? 5.187 -23.172 -22.538 1.00 92.94 101 SER A N 1
ATOM 747 C CA . SER A 1 101 ? 6.635 -23.260 -22.722 1.00 92.94 101 SER A CA 1
ATOM 748 C C . SER A 1 101 ? 7.169 -22.136 -23.596 1.00 92.94 101 SER A C 1
ATOM 750 O O . SER A 1 101 ? 6.574 -21.817 -24.631 1.00 92.94 101 SER A O 1
ATOM 752 N N . VAL A 1 102 ? 8.351 -21.641 -23.242 1.00 96.50 102 VAL A N 1
ATOM 753 C CA . VAL A 1 102 ? 9.103 -20.642 -24.003 1.00 96.50 102 VAL A CA 1
ATOM 754 C C . VAL A 1 102 ? 10.509 -21.172 -24.250 1.00 96.50 102 VAL A C 1
ATOM 756 O O . VAL A 1 102 ? 11.145 -21.715 -23.348 1.00 96.50 102 VAL A O 1
ATOM 759 N N . THR A 1 103 ? 10.996 -21.048 -25.483 1.00 94.50 103 THR A N 1
ATOM 760 C CA . THR A 1 103 ? 12.398 -21.338 -25.817 1.00 94.50 103 THR A CA 1
ATOM 761 C C . THR A 1 103 ? 13.154 -20.029 -25.986 1.00 94.50 103 THR A C 1
ATOM 763 O O . THR A 1 103 ? 12.890 -19.311 -26.948 1.00 94.50 103 THR A O 1
ATOM 766 N N . ILE A 1 104 ? 14.090 -19.750 -25.073 1.00 96.44 104 ILE A N 1
ATOM 767 C CA . ILE A 1 104 ? 14.950 -18.559 -25.081 1.00 96.44 104 ILE A CA 1
ATOM 768 C C . ILE A 1 104 ? 16.364 -18.977 -25.538 1.00 96.44 104 ILE A C 1
ATOM 770 O O . ILE A 1 104 ? 16.970 -19.843 -24.898 1.00 96.44 104 ILE A O 1
ATOM 774 N N . PRO A 1 105 ? 16.891 -18.448 -26.659 1.00 95.00 105 PRO A N 1
ATOM 775 C CA . PRO A 1 105 ? 18.213 -18.803 -27.172 1.00 95.00 105 PRO A CA 1
ATOM 776 C C . PRO A 1 105 ? 19.336 -18.053 -26.442 1.00 95.00 105 PRO A C 1
ATOM 778 O O . PRO A 1 105 ? 19.121 -16.988 -25.871 1.00 95.00 105 PRO A O 1
ATOM 781 N N . ASN A 1 106 ? 20.571 -18.556 -26.552 1.00 93.38 106 ASN A N 1
ATOM 782 C CA . ASN A 1 106 ? 21.768 -17.939 -25.949 1.00 93.38 106 ASN A CA 1
ATOM 783 C C . ASN A 1 106 ? 22.167 -16.589 -26.585 1.00 93.38 106 ASN A C 1
ATOM 785 O O . ASN A 1 106 ? 23.198 -16.020 -26.228 1.00 93.38 106 ASN A O 1
ATOM 789 N N . SER A 1 107 ? 21.425 -16.110 -27.588 1.00 95.50 107 SER A N 1
ATOM 790 C CA . SER A 1 107 ? 21.592 -14.759 -28.124 1.00 95.50 107 SER A CA 1
ATOM 791 C C . SER A 1 107 ? 20.881 -13.698 -27.284 1.00 95.50 107 SER A C 1
ATOM 793 O O . SER A 1 107 ? 21.233 -12.531 -27.411 1.00 95.50 107 SER A O 1
ATOM 795 N N . VAL A 1 108 ? 19.912 -14.086 -26.445 1.00 98.00 108 VAL A N 1
ATOM 796 C CA . VAL A 1 108 ? 19.153 -13.161 -25.592 1.00 98.00 108 VAL A CA 1
ATOM 797 C C . VAL A 1 108 ? 19.997 -12.757 -24.387 1.00 98.00 108 VAL A C 1
ATOM 799 O O . VAL A 1 108 ? 20.517 -13.617 -23.674 1.00 98.00 108 VAL A O 1
ATOM 802 N N . THR A 1 109 ? 20.122 -11.452 -24.164 1.00 96.12 109 THR A N 1
ATOM 803 C CA . THR A 1 109 ? 20.909 -10.848 -23.085 1.00 96.12 109 THR A CA 1
ATOM 804 C C . THR A 1 109 ? 20.064 -10.148 -22.027 1.00 96.12 109 THR A C 1
ATOM 806 O O . THR A 1 109 ? 20.580 -9.899 -20.945 1.00 96.12 109 THR A O 1
ATOM 809 N N . SER A 1 110 ? 18.790 -9.860 -22.292 1.00 96.25 110 SER A N 1
ATOM 810 C CA . SER A 1 110 ? 17.863 -9.263 -21.322 1.00 96.25 110 SER A CA 1
ATOM 811 C C . SER A 1 110 ? 16.433 -9.765 -21.527 1.00 96.25 110 SER A C 1
ATOM 813 O O . SER A 1 110 ? 16.039 -10.136 -22.641 1.00 96.25 110 SER A O 1
ATOM 815 N N . ILE A 1 111 ? 15.682 -9.799 -20.429 1.00 98.06 111 ILE A N 1
ATOM 816 C CA . ILE A 1 111 ? 14.237 -10.034 -20.383 1.00 98.06 111 ILE A CA 1
ATOM 817 C C . ILE A 1 111 ? 13.628 -8.765 -19.783 1.00 98.06 111 ILE A C 1
ATOM 819 O O . ILE A 1 111 ? 14.021 -8.420 -18.672 1.00 98.06 111 ILE A O 1
ATOM 823 N N . GLY A 1 112 ? 12.765 -8.084 -20.536 1.00 95.69 112 GLY A N 1
ATOM 824 C CA . GLY A 1 112 ? 12.140 -6.816 -20.152 1.00 95.69 112 GLY A CA 1
ATOM 825 C C . GLY A 1 112 ? 11.066 -6.935 -19.072 1.00 95.69 112 GLY A C 1
ATOM 826 O O . GLY A 1 112 ? 10.755 -8.040 -18.604 1.00 95.69 112 GLY A O 1
ATOM 827 N N . ASP A 1 113 ? 10.506 -5.791 -18.713 1.00 96.19 113 ASP A N 1
ATOM 828 C CA . ASP A 1 113 ? 9.540 -5.625 -17.630 1.00 96.19 113 ASP A CA 1
ATOM 829 C C . ASP A 1 113 ? 8.191 -6.237 -18.019 1.00 96.19 113 ASP A C 1
ATOM 831 O O . ASP A 1 113 ? 7.769 -6.211 -19.177 1.00 96.19 113 ASP A O 1
ATOM 835 N N . GLU A 1 114 ? 7.534 -6.906 -17.075 1.00 95.75 114 GLU A N 1
ATOM 836 C CA . GLU A 1 114 ? 6.270 -7.629 -17.276 1.00 95.75 114 GLU A CA 1
ATOM 837 C C . GLU A 1 114 ? 6.273 -8.649 -18.442 1.00 95.75 114 GLU A C 1
ATOM 839 O O . GLU A 1 114 ? 5.218 -9.135 -18.867 1.00 95.75 114 GLU A O 1
ATOM 844 N N . ALA A 1 115 ? 7.446 -9.025 -18.971 1.00 96.69 115 ALA A N 1
ATOM 845 C CA . ALA A 1 115 ? 7.567 -9.742 -20.242 1.00 96.69 115 ALA A CA 1
ATOM 846 C C . ALA A 1 115 ? 6.783 -11.062 -20.296 1.00 96.69 115 ALA A C 1
ATOM 848 O O . ALA A 1 115 ? 6.330 -11.449 -21.370 1.00 96.69 115 ALA A O 1
ATOM 849 N N . PHE A 1 116 ? 6.621 -11.759 -19.169 1.00 97.38 116 PHE A N 1
ATOM 850 C CA . PHE A 1 116 ? 5.818 -12.976 -19.007 1.00 97.38 116 PHE A CA 1
ATOM 851 C C . PHE A 1 116 ? 4.811 -12.870 -17.853 1.00 97.38 116 PHE A C 1
ATOM 853 O O . PHE A 1 116 ? 4.345 -13.901 -17.355 1.00 97.38 116 PHE A O 1
ATOM 860 N N . ARG A 1 117 ? 4.447 -11.655 -17.429 1.00 95.62 117 ARG A N 1
ATOM 861 C CA . ARG A 1 117 ? 3.495 -11.451 -16.333 1.00 95.62 117 ARG A CA 1
ATOM 862 C C . ARG A 1 117 ? 2.159 -12.135 -16.626 1.00 95.62 117 ARG A C 1
ATOM 864 O O . ARG A 1 117 ? 1.648 -12.095 -17.748 1.00 95.62 117 ARG A O 1
ATOM 871 N N . SER A 1 118 ? 1.592 -12.795 -15.620 1.00 93.44 118 SER A N 1
ATOM 872 C CA . SER A 1 118 ? 0.347 -13.572 -15.709 1.00 93.44 118 SER A CA 1
ATOM 873 C C . SER A 1 118 ? 0.367 -14.708 -16.750 1.00 93.44 118 SER A C 1
ATOM 875 O O . SER A 1 118 ? -0.668 -15.118 -17.267 1.00 93.44 118 SER A O 1
ATOM 877 N N . CYS A 1 119 ? 1.530 -15.300 -17.054 1.00 95.06 119 CYS A N 1
ATOM 878 C CA . CYS A 1 119 ? 1.615 -16.538 -17.845 1.00 95.06 119 CYS A CA 1
ATOM 879 C C . CYS A 1 119 ? 1.275 -17.787 -17.001 1.00 95.06 119 CYS A C 1
ATOM 881 O O . CYS A 1 119 ? 2.108 -18.674 -16.786 1.00 95.06 119 CYS A O 1
ATOM 883 N N . ASN A 1 120 ? 0.027 -17.904 -16.541 1.00 93.31 120 ASN A N 1
ATOM 884 C CA . ASN A 1 120 ? -0.415 -18.886 -15.535 1.00 93.31 120 ASN A CA 1
ATOM 885 C C . ASN A 1 120 ? -0.258 -20.374 -15.907 1.00 93.31 120 ASN A C 1
ATOM 887 O O . ASN A 1 120 ? -0.376 -21.257 -15.051 1.00 93.31 120 ASN A O 1
ATOM 891 N N . SER A 1 121 ? -0.025 -20.712 -17.178 1.00 94.31 121 SER A N 1
ATOM 892 C CA . SER A 1 121 ? 0.241 -22.098 -17.596 1.00 94.31 121 SER A CA 1
ATOM 893 C C . SER A 1 121 ? 1.714 -22.427 -17.815 1.00 94.31 121 SER A C 1
ATOM 895 O O . SER A 1 121 ? 2.021 -23.591 -18.100 1.00 94.31 121 SER A O 1
ATOM 897 N N . LEU A 1 122 ? 2.620 -21.462 -17.647 1.00 95.31 122 LEU A N 1
ATOM 898 C CA . LEU A 1 122 ? 4.047 -21.660 -17.857 1.00 95.31 122 LEU A CA 1
ATOM 899 C C . LEU A 1 122 ? 4.620 -22.506 -16.719 1.00 95.31 122 LEU A C 1
ATOM 901 O O . LEU A 1 122 ? 4.714 -22.068 -15.581 1.00 95.31 122 LEU A O 1
ATOM 905 N N . THR A 1 123 ? 5.011 -23.746 -17.017 1.00 89.94 123 THR A N 1
ATOM 906 C CA . THR A 1 123 ? 5.487 -24.677 -15.975 1.00 89.94 123 THR A CA 1
ATOM 907 C C . THR A 1 123 ? 6.984 -24.572 -15.703 1.00 89.94 123 THR A C 1
ATOM 909 O O . THR A 1 123 ? 7.463 -24.982 -14.648 1.00 89.94 123 THR A O 1
ATOM 912 N N . SER A 1 124 ? 7.745 -24.095 -16.688 1.00 85.62 124 SER A N 1
ATOM 913 C CA . SER A 1 124 ? 9.201 -23.977 -16.620 1.00 85.62 124 SER A CA 1
ATOM 914 C C . SER A 1 124 ? 9.706 -22.973 -17.646 1.00 85.62 124 SER A C 1
ATOM 916 O O . SER A 1 124 ? 9.280 -23.017 -18.803 1.00 85.62 124 SER A O 1
ATOM 918 N N . VAL A 1 125 ? 10.701 -22.184 -17.260 1.00 92.38 125 VAL A N 1
ATOM 919 C CA . VAL A 1 125 ? 11.500 -21.351 -18.160 1.00 92.38 125 VAL A CA 1
ATOM 920 C C . VAL A 1 125 ? 12.977 -21.679 -17.953 1.00 92.38 125 VAL A C 1
ATOM 922 O O . VAL A 1 125 ? 13.422 -21.942 -16.838 1.00 92.38 125 VAL A O 1
ATOM 925 N N . THR A 1 126 ? 13.741 -21.748 -19.042 1.00 90.56 126 THR A N 1
ATOM 926 C CA . THR A 1 126 ? 15.204 -21.860 -18.979 1.00 90.56 126 THR A CA 1
ATOM 927 C C . THR A 1 126 ? 15.785 -20.512 -19.359 1.00 90.56 126 THR A C 1
ATOM 929 O O . THR A 1 126 ? 15.704 -20.128 -20.524 1.00 90.56 126 THR A O 1
ATOM 932 N N . ILE A 1 127 ? 16.357 -19.818 -18.379 1.00 94.62 127 ILE A N 1
ATOM 933 C CA . ILE A 1 127 ? 17.061 -18.555 -18.586 1.00 94.62 127 ILE A CA 1
ATOM 934 C C . ILE A 1 127 ? 18.496 -18.904 -19.013 1.00 94.62 127 ILE A C 1
ATOM 936 O O . ILE A 1 127 ? 19.194 -19.593 -18.263 1.00 94.62 127 ILE A O 1
ATOM 940 N N . PRO A 1 128 ? 18.930 -18.542 -20.233 1.00 92.62 128 PRO A N 1
ATOM 941 C CA . PRO A 1 128 ? 20.260 -18.899 -20.708 1.00 92.62 128 PRO A CA 1
ATOM 942 C C . PRO A 1 128 ? 21.351 -18.084 -20.002 1.00 92.62 128 PRO A C 1
ATOM 944 O O . PRO A 1 128 ? 21.127 -16.940 -19.620 1.00 92.62 128 PRO A O 1
ATOM 947 N N . ASP A 1 129 ? 22.565 -18.643 -19.911 1.00 90.62 129 ASP A N 1
ATOM 948 C CA . ASP A 1 129 ? 23.736 -17.987 -19.295 1.00 90.62 129 ASP A CA 1
ATOM 949 C C . ASP A 1 129 ? 24.098 -16.639 -19.954 1.00 90.62 129 ASP A C 1
ATOM 951 O O . ASP A 1 129 ? 24.928 -15.903 -19.437 1.00 90.62 129 ASP A O 1
ATOM 955 N N . SER A 1 130 ? 23.548 -16.323 -21.126 1.00 93.25 130 SER A N 1
ATOM 956 C CA . SER A 1 130 ? 23.754 -15.042 -21.804 1.00 93.25 130 SER A CA 1
ATOM 957 C C . SER A 1 130 ? 22.954 -13.886 -21.203 1.00 93.25 130 SER A C 1
ATOM 959 O O . SER A 1 130 ? 23.304 -12.736 -21.469 1.00 93.25 130 SER A O 1
ATOM 961 N N . VAL A 1 131 ? 21.897 -14.170 -20.433 1.00 96.50 131 VAL A N 1
ATOM 962 C CA . VAL A 1 131 ? 21.039 -13.144 -19.827 1.00 96.50 131 VAL A CA 1
ATOM 963 C C . VAL A 1 131 ? 21.786 -12.437 -18.702 1.00 96.50 131 VAL A C 1
ATOM 965 O O . VAL A 1 131 ? 22.392 -13.084 -17.849 1.00 96.50 131 VAL A O 1
ATOM 968 N N . LYS A 1 132 ? 21.732 -11.106 -18.733 1.00 92.25 132 LYS A N 1
ATOM 969 C CA . LYS A 1 132 ? 22.357 -10.190 -17.779 1.00 92.25 132 LYS A CA 1
ATOM 970 C C . LYS A 1 132 ? 21.353 -9.539 -16.833 1.00 92.25 132 LYS A C 1
ATOM 972 O O . LYS A 1 132 ? 21.715 -9.250 -15.705 1.00 92.25 132 LYS A O 1
ATOM 977 N N . SER A 1 133 ? 20.114 -9.330 -17.266 1.00 89.75 133 SER A N 1
ATOM 978 C CA . SER A 1 133 ? 19.068 -8.718 -16.444 1.00 89.75 133 SER A CA 1
ATOM 979 C C . SER A 1 133 ? 17.719 -9.398 -16.658 1.00 89.75 133 SER A C 1
ATOM 981 O O . SER A 1 133 ? 17.411 -9.872 -17.760 1.00 89.75 133 SER A O 1
ATOM 983 N N . ILE A 1 134 ? 16.947 -9.451 -15.577 1.00 96.56 134 ILE A N 1
ATOM 984 C CA . ILE A 1 134 ? 15.533 -9.821 -15.549 1.00 96.56 134 ILE A CA 1
ATOM 985 C C . ILE A 1 134 ? 14.801 -8.583 -15.036 1.00 96.56 134 ILE A C 1
ATOM 987 O O . ILE A 1 134 ? 15.124 -8.143 -13.934 1.00 96.56 134 ILE A O 1
ATOM 991 N N . GLY A 1 135 ? 13.905 -8.033 -15.851 1.00 91.75 135 GLY A N 1
ATOM 992 C CA . GLY A 1 135 ? 13.127 -6.836 -15.546 1.00 91.75 135 GLY A CA 1
ATOM 993 C C . GLY A 1 135 ? 12.104 -7.020 -14.430 1.00 91.75 135 GLY A C 1
ATOM 994 O O . GLY A 1 135 ? 11.906 -8.131 -13.915 1.00 91.75 135 GLY A O 1
ATOM 995 N N . ASP A 1 136 ? 11.456 -5.920 -14.082 1.00 95.94 136 ASP A N 1
ATOM 996 C CA . ASP A 1 136 ? 10.469 -5.842 -13.012 1.00 95.94 136 ASP A CA 1
ATOM 997 C C . ASP A 1 136 ? 9.198 -6.589 -13.421 1.00 95.94 136 ASP A C 1
ATOM 999 O O . ASP A 1 136 ? 8.807 -6.620 -14.588 1.00 95.94 136 ASP A O 1
ATOM 1003 N N . GLU A 1 137 ? 8.599 -7.320 -12.483 1.00 95.69 137 GLU A N 1
ATOM 1004 C CA . GLU A 1 137 ? 7.424 -8.172 -12.705 1.00 95.69 137 GLU A CA 1
ATOM 1005 C C . GLU A 1 137 ? 7.548 -9.185 -13.870 1.00 95.69 137 GLU A C 1
ATOM 1007 O O . GLU A 1 137 ? 6.554 -9.785 -14.295 1.00 95.69 137 GLU A O 1
ATOM 1012 N N . ALA A 1 138 ? 8.761 -9.451 -14.378 1.00 96.06 138 ALA A N 1
ATOM 1013 C CA . ALA A 1 138 ? 8.980 -10.183 -15.630 1.00 96.06 138 ALA A CA 1
ATOM 1014 C C . ALA A 1 138 ? 8.328 -11.575 -15.674 1.00 96.06 138 ALA A C 1
ATOM 1016 O O . ALA A 1 138 ? 7.934 -12.032 -16.745 1.00 96.06 138 ALA A O 1
ATOM 1017 N N . PHE A 1 139 ? 8.208 -12.261 -14.538 1.00 97.19 139 PHE A N 1
ATOM 1018 C CA . PHE A 1 139 ? 7.504 -13.537 -14.372 1.00 97.19 139 PHE A CA 1
ATOM 1019 C C . PHE A 1 139 ? 6.456 -13.482 -13.247 1.00 97.19 139 PHE A C 1
ATOM 1021 O O . PHE A 1 139 ? 6.044 -14.534 -12.749 1.00 97.19 139 PHE A O 1
ATOM 1028 N N . SER A 1 140 ? 6.003 -12.284 -12.865 1.00 94.44 140 SER A N 1
ATOM 1029 C CA . SER A 1 140 ? 4.968 -12.097 -11.845 1.00 94.44 140 SER A CA 1
ATOM 1030 C C . SER A 1 140 ? 3.689 -12.855 -12.225 1.00 94.44 140 SER A C 1
ATOM 1032 O O . SER A 1 140 ? 3.322 -12.948 -13.403 1.00 94.44 140 SER A O 1
ATOM 1034 N N . ASN A 1 141 ? 3.030 -13.477 -11.248 1.00 92.31 141 ASN A N 1
ATOM 1035 C CA . ASN A 1 141 ? 1.825 -14.292 -11.420 1.00 92.31 141 ASN A CA 1
ATOM 1036 C C . ASN A 1 141 ? 1.982 -15.448 -12.440 1.00 92.31 141 ASN A C 1
ATOM 1038 O O . ASN A 1 141 ? 1.034 -15.885 -13.096 1.00 92.31 141 ASN A O 1
ATOM 1042 N N . CYS A 1 142 ? 3.189 -16.005 -12.595 1.00 93.50 142 CYS A N 1
ATOM 1043 C CA . CYS A 1 142 ? 3.402 -17.268 -13.313 1.00 93.50 142 CYS A CA 1
ATOM 1044 C C . CYS A 1 142 ? 3.035 -18.466 -12.421 1.00 93.50 142 CYS A C 1
ATOM 1046 O O . CYS A 1 142 ? 3.878 -19.300 -12.082 1.00 93.50 142 CYS A O 1
ATOM 1048 N N . SER A 1 143 ? 1.759 -18.581 -12.046 1.00 89.88 143 SER A N 1
ATOM 1049 C CA . SER A 1 143 ? 1.309 -19.444 -10.942 1.00 89.88 143 SER A CA 1
ATOM 1050 C C . SER A 1 143 ? 1.719 -20.923 -11.033 1.00 89.88 143 SER A C 1
ATOM 1052 O O . SER A 1 143 ? 1.917 -21.555 -10.000 1.00 89.88 143 SER A O 1
ATOM 1054 N N . LYS A 1 144 ? 1.895 -21.513 -12.226 1.00 91.00 144 LYS A N 1
ATOM 1055 C CA . LYS A 1 144 ? 2.333 -22.922 -12.389 1.00 91.00 144 LYS A CA 1
ATOM 1056 C C . LYS A 1 144 ? 3.842 -23.123 -12.531 1.00 91.00 144 LYS A C 1
ATOM 1058 O O . LYS A 1 144 ? 4.270 -24.271 -12.710 1.00 91.00 144 LYS A O 1
ATOM 1063 N N . LEU A 1 145 ? 4.645 -22.066 -12.477 1.00 94.12 145 LEU A N 1
ATOM 1064 C CA . LEU A 1 145 ? 6.094 -22.165 -12.601 1.00 94.12 145 LEU A CA 1
ATOM 1065 C C . LEU A 1 145 ? 6.658 -22.901 -11.382 1.00 94.12 145 LEU A C 1
ATOM 1067 O O . LEU A 1 145 ? 6.574 -22.416 -10.263 1.00 94.12 145 LEU A O 1
ATOM 1071 N N . THR A 1 146 ? 7.230 -24.094 -11.575 1.00 91.50 146 THR A N 1
ATOM 1072 C CA . THR A 1 146 ? 7.627 -24.943 -10.431 1.00 91.50 146 THR A CA 1
ATOM 1073 C C . THR A 1 146 ? 9.050 -24.713 -9.943 1.00 91.50 146 THR A C 1
ATOM 1075 O O . THR A 1 146 ? 9.387 -25.075 -8.813 1.00 91.50 146 THR A O 1
ATOM 1078 N N . SER A 1 147 ? 9.916 -24.206 -10.821 1.00 90.12 147 SER A N 1
ATOM 1079 C CA . SER A 1 147 ? 11.319 -23.943 -10.514 1.00 90.12 147 SER A CA 1
ATOM 1080 C C . SER A 1 147 ? 11.950 -23.019 -11.540 1.00 90.12 147 SER A C 1
ATOM 1082 O O . SER A 1 147 ? 11.664 -23.157 -12.734 1.00 90.12 147 SER A O 1
ATOM 1084 N N . VAL A 1 148 ? 12.903 -22.204 -11.099 1.00 93.56 148 VAL A N 1
ATOM 1085 C CA . VAL A 1 148 ? 13.738 -21.394 -11.987 1.00 93.56 148 VAL A CA 1
ATOM 1086 C C . VAL A 1 148 ? 15.209 -21.482 -11.577 1.00 93.56 148 VAL A C 1
ATOM 1088 O O . VAL A 1 148 ? 15.551 -21.686 -10.411 1.00 93.56 148 VAL A O 1
ATOM 1091 N N . THR A 1 149 ? 16.104 -21.380 -12.555 1.00 90.75 149 THR A N 1
ATOM 1092 C CA . THR A 1 149 ? 17.543 -21.228 -12.315 1.00 90.75 149 THR A CA 1
ATOM 1093 C C . THR A 1 149 ? 17.955 -19.880 -12.870 1.00 90.75 149 THR A C 1
ATOM 1095 O O . THR A 1 149 ? 17.874 -19.676 -14.080 1.00 90.75 149 THR A O 1
ATOM 1098 N N . ILE A 1 150 ? 18.380 -18.989 -11.981 1.00 94.94 150 ILE A N 1
ATOM 1099 C CA . ILE A 1 150 ? 18.943 -17.687 -12.318 1.00 94.94 150 ILE A CA 1
ATOM 1100 C C . ILE A 1 150 ? 20.445 -17.901 -12.543 1.00 94.94 150 ILE A C 1
ATOM 1102 O O . ILE A 1 150 ? 21.152 -18.270 -11.595 1.00 94.94 150 ILE A O 1
ATOM 1106 N N . PRO A 1 151 ? 20.945 -17.777 -13.784 1.00 88.88 151 PRO A N 1
ATOM 1107 C CA . PRO A 1 151 ? 22.350 -18.012 -14.071 1.00 88.88 151 PRO A CA 1
ATOM 1108 C C . PRO A 1 151 ? 23.213 -16.893 -13.484 1.00 88.88 151 PRO A C 1
ATOM 1110 O O . PRO A 1 151 ? 22.783 -15.753 -13.372 1.00 88.88 151 PRO A O 1
ATOM 1113 N N . GLY A 1 152 ? 24.466 -17.209 -13.151 1.00 81.94 152 GLY A N 1
ATOM 1114 C CA . GLY A 1 152 ? 25.366 -16.282 -12.449 1.00 81.94 152 GLY A CA 1
ATOM 1115 C C . GLY A 1 152 ? 25.789 -15.052 -13.259 1.00 81.94 152 GLY A C 1
ATOM 1116 O O . GLY A 1 152 ? 26.456 -14.177 -12.733 1.00 81.94 152 GLY A O 1
ATOM 1117 N N . ASN A 1 153 ? 25.432 -14.981 -14.542 1.00 87.69 153 ASN A N 1
ATOM 1118 C CA . ASN A 1 153 ? 25.679 -13.794 -15.359 1.00 87.69 153 ASN A CA 1
ATOM 1119 C C . ASN A 1 153 ? 24.552 -12.756 -15.254 1.00 87.69 153 ASN A C 1
ATOM 1121 O O . ASN A 1 153 ? 24.742 -11.640 -15.733 1.00 87.69 153 ASN A O 1
ATOM 1125 N N . VAL A 1 154 ? 23.414 -13.110 -14.643 1.00 92.38 154 VAL A N 1
ATOM 1126 C CA . VAL A 1 154 ? 22.372 -12.147 -14.281 1.00 92.38 154 VAL A CA 1
ATOM 1127 C C . VAL A 1 154 ? 22.907 -11.301 -13.136 1.00 92.38 154 VAL A C 1
ATOM 1129 O O . VAL A 1 154 ? 23.260 -11.851 -12.100 1.00 92.38 154 VAL A O 1
ATOM 1132 N N . THR A 1 155 ? 22.996 -9.987 -13.316 1.00 84.38 155 THR A N 1
ATOM 1133 C CA . THR A 1 155 ? 23.487 -9.061 -12.288 1.00 84.38 155 THR A CA 1
ATOM 1134 C C . THR A 1 155 ? 22.381 -8.679 -11.314 1.00 84.38 155 THR A C 1
ATOM 1136 O O . THR A 1 155 ? 22.637 -8.631 -10.116 1.00 84.38 155 THR A O 1
ATOM 1139 N N . SER A 1 156 ? 21.154 -8.489 -11.800 1.00 85.62 156 SER A N 1
ATOM 1140 C CA . SER A 1 156 ? 19.996 -8.091 -10.996 1.00 85.62 156 SER A CA 1
ATOM 1141 C C . SER A 1 156 ? 18.751 -8.910 -11.337 1.00 85.62 156 SER A C 1
ATOM 1143 O O . SER A 1 156 ? 18.503 -9.251 -12.500 1.00 85.62 156 SER A O 1
ATOM 1145 N N . ILE A 1 157 ? 17.981 -9.232 -10.300 1.00 93.94 157 ILE A N 1
ATOM 1146 C CA . ILE A 1 157 ? 16.601 -9.714 -10.397 1.00 93.94 157 ILE A CA 1
ATOM 1147 C C . ILE A 1 157 ? 15.705 -8.516 -10.078 1.00 93.94 157 ILE A C 1
ATOM 1149 O O . ILE A 1 157 ? 15.845 -7.975 -8.982 1.00 93.94 157 ILE A O 1
ATOM 1153 N N . GLY A 1 158 ? 14.848 -8.108 -11.017 1.00 85.62 158 GLY A N 1
ATOM 1154 C CA . GLY A 1 158 ? 13.947 -6.963 -10.868 1.00 85.62 158 GLY A CA 1
ATOM 1155 C C . GLY A 1 158 ? 12.946 -7.085 -9.718 1.00 85.62 158 GLY A C 1
ATOM 1156 O O . GLY A 1 158 ? 12.757 -8.163 -9.134 1.00 85.62 158 GLY A O 1
ATOM 1157 N N . GLU A 1 159 ? 12.311 -5.968 -9.396 1.00 93.88 159 GLU A N 1
ATOM 1158 C CA . GLU A 1 159 ? 11.259 -5.869 -8.389 1.00 93.88 159 GLU A CA 1
ATOM 1159 C C . GLU A 1 159 ? 10.073 -6.742 -8.782 1.00 93.88 159 GLU A C 1
ATOM 1161 O O . GLU A 1 159 ? 9.697 -6.830 -9.951 1.00 93.88 159 GLU A O 1
ATOM 1166 N N . TYR A 1 160 ? 9.530 -7.484 -7.818 1.00 93.31 160 TYR A N 1
ATOM 1167 C CA . TYR A 1 160 ? 8.394 -8.391 -8.014 1.00 93.31 160 TYR A CA 1
ATOM 1168 C C . TYR A 1 160 ? 8.570 -9.412 -9.160 1.00 93.31 160 TYR A C 1
ATOM 1170 O O . TYR A 1 160 ? 7.601 -10.036 -9.599 1.00 93.31 160 TYR A O 1
ATOM 1178 N N . ALA A 1 161 ? 9.803 -9.648 -9.638 1.00 93.88 161 ALA A N 1
ATOM 1179 C CA . ALA A 1 161 ? 10.068 -10.407 -10.863 1.00 93.88 161 ALA A CA 1
ATOM 1180 C C . ALA A 1 161 ? 9.477 -11.825 -10.860 1.00 93.88 161 ALA A C 1
ATOM 1182 O O . ALA A 1 161 ? 9.139 -12.340 -11.922 1.00 93.88 161 ALA A O 1
ATOM 1183 N N . PHE A 1 162 ? 9.345 -12.463 -9.696 1.00 96.56 162 PHE A N 1
ATOM 1184 C CA . PHE A 1 162 ? 8.699 -13.766 -9.511 1.00 96.56 162 PHE A CA 1
ATOM 1185 C C . PHE A 1 162 ? 7.591 -13.730 -8.447 1.00 96.56 162 PHE A C 1
ATOM 1187 O O . PHE A 1 162 ? 7.256 -14.780 -7.892 1.00 96.56 162 PHE A O 1
ATOM 1194 N N . MET A 1 163 ? 7.005 -12.558 -8.178 1.00 95.25 163 MET A N 1
ATOM 1195 C CA . MET A 1 163 ? 5.852 -12.427 -7.282 1.00 95.25 163 MET A CA 1
ATOM 1196 C C . MET A 1 163 ? 4.714 -13.365 -7.718 1.00 95.25 163 MET A C 1
ATOM 1198 O O . MET A 1 163 ? 4.554 -13.648 -8.908 1.00 95.25 163 MET A O 1
ATOM 1202 N N . ASP A 1 164 ? 3.943 -13.904 -6.770 1.00 89.31 164 ASP A N 1
ATOM 1203 C CA . ASP A 1 164 ? 2.782 -14.775 -7.035 1.00 89.31 164 ASP A CA 1
ATOM 1204 C C . ASP A 1 164 ? 3.096 -16.045 -7.859 1.00 89.31 164 ASP A C 1
ATOM 1206 O O . ASP A 1 164 ? 2.223 -16.687 -8.459 1.00 89.31 164 ASP A O 1
ATOM 1210 N N . CYS A 1 165 ? 4.354 -16.493 -7.878 1.00 90.75 165 CYS A N 1
ATOM 1211 C CA . CYS A 1 165 ? 4.717 -17.800 -8.426 1.00 90.75 165 CYS A CA 1
ATOM 1212 C C . CYS A 1 165 ? 4.353 -18.927 -7.440 1.00 90.75 165 CYS A C 1
ATOM 1214 O O . CYS A 1 165 ? 5.215 -19.667 -6.961 1.00 90.75 165 CYS A O 1
ATOM 1216 N N . TYR A 1 166 ? 3.057 -19.092 -7.156 1.00 88.56 166 TYR A N 1
ATOM 1217 C CA . TYR A 1 166 ? 2.510 -19.914 -6.064 1.00 88.56 166 TYR A CA 1
ATOM 1218 C C . TYR A 1 166 ? 3.054 -21.345 -5.968 1.00 88.56 166 TYR A C 1
ATOM 1220 O O . TYR A 1 166 ? 3.185 -21.892 -4.874 1.00 88.56 166 TYR A O 1
ATOM 1228 N N . TRP A 1 167 ? 3.359 -21.986 -7.100 1.00 87.69 167 TRP A N 1
ATOM 1229 C CA . TRP A 1 167 ? 3.848 -23.370 -7.141 1.00 87.69 167 TRP A CA 1
ATOM 1230 C C . TRP A 1 167 ? 5.374 -23.486 -7.258 1.00 87.69 167 TRP A C 1
ATOM 1232 O O . TRP A 1 167 ? 5.888 -24.606 -7.393 1.00 87.69 167 TRP A O 1
ATOM 1242 N N . MET A 1 168 ? 6.112 -22.373 -7.203 1.00 93.12 168 MET A N 1
ATOM 1243 C CA . MET A 1 168 ? 7.568 -22.382 -7.281 1.00 93.12 168 MET A CA 1
ATOM 1244 C C . MET A 1 168 ? 8.148 -23.021 -6.026 1.00 93.12 168 MET A C 1
ATOM 1246 O O . MET A 1 168 ? 8.176 -22.428 -4.963 1.00 93.12 168 MET A O 1
ATOM 1250 N N . SER A 1 169 ? 8.639 -24.251 -6.165 1.00 90.00 169 SER A N 1
ATOM 1251 C CA . SER A 1 169 ? 9.195 -25.029 -5.050 1.00 90.00 169 SER A CA 1
ATOM 1252 C C . SER A 1 169 ? 10.692 -24.836 -4.842 1.00 90.00 169 SER A C 1
ATOM 1254 O O . SER A 1 169 ? 11.219 -25.136 -3.772 1.00 90.00 169 SER A O 1
ATOM 1256 N N . ASN A 1 170 ? 11.394 -24.368 -5.875 1.00 87.75 170 ASN A N 1
ATOM 1257 C CA . ASN A 1 170 ? 12.842 -24.237 -5.857 1.00 87.75 170 ASN A CA 1
ATOM 1258 C C . ASN A 1 170 ? 13.308 -23.105 -6.776 1.00 87.75 170 ASN A C 1
ATOM 1260 O O . ASN A 1 170 ? 13.021 -23.116 -7.976 1.00 87.75 170 ASN A O 1
ATOM 1264 N N . VAL A 1 171 ? 14.112 -22.204 -6.223 1.00 94.44 171 VAL A N 1
ATOM 1265 C CA . VAL A 1 171 ? 14.892 -21.213 -6.961 1.00 94.44 171 VAL A CA 1
ATOM 1266 C C . VAL A 1 171 ? 16.373 -21.515 -6.766 1.00 94.44 171 VAL A C 1
ATOM 1268 O O . VAL A 1 171 ? 16.843 -21.766 -5.659 1.00 94.44 171 VAL A O 1
ATOM 1271 N N . THR A 1 172 ? 17.135 -21.508 -7.855 1.00 90.94 172 THR A N 1
ATOM 1272 C CA . THR A 1 172 ? 18.599 -21.550 -7.786 1.00 90.94 172 THR A CA 1
ATOM 1273 C C . THR A 1 172 ? 19.154 -20.207 -8.220 1.00 90.94 172 THR A C 1
ATOM 1275 O O . THR A 1 172 ? 19.107 -19.888 -9.406 1.00 90.94 172 THR A O 1
ATOM 1278 N N . ILE A 1 173 ? 19.699 -19.456 -7.266 1.00 94.62 173 ILE A N 1
ATOM 1279 C CA . ILE A 1 173 ? 20.414 -18.200 -7.499 1.00 94.62 173 ILE A CA 1
ATOM 1280 C C . ILE A 1 173 ? 21.898 -18.548 -7.612 1.00 94.62 173 ILE A C 1
ATOM 1282 O O . ILE A 1 173 ? 22.525 -18.980 -6.644 1.00 94.62 173 ILE A O 1
ATOM 1286 N N . CYS A 1 174 ? 22.452 -18.477 -8.820 1.00 88.81 174 CYS A N 1
ATOM 1287 C CA . CYS A 1 174 ? 23.857 -18.813 -9.031 1.00 88.81 174 CYS A CA 1
ATOM 1288 C C . CYS A 1 174 ? 24.778 -17.671 -8.584 1.00 88.81 174 CYS A C 1
ATOM 1290 O O . CYS A 1 174 ? 24.430 -16.498 -8.677 1.00 88.81 174 CYS A O 1
ATOM 1292 N N . ASN A 1 175 ? 25.994 -18.033 -8.166 1.00 84.44 175 ASN A N 1
ATOM 1293 C CA . ASN A 1 175 ? 27.040 -17.067 -7.841 1.00 84.44 175 ASN A CA 1
ATOM 1294 C C . ASN A 1 175 ? 27.328 -16.156 -9.052 1.00 84.44 175 ASN A C 1
ATOM 1296 O O . ASN A 1 175 ? 27.594 -16.651 -10.151 1.00 84.44 175 ASN A O 1
ATOM 1300 N N . GLY A 1 176 ? 27.246 -14.850 -8.813 1.00 82.62 176 GLY A N 1
ATOM 1301 C CA . GLY A 1 176 ? 27.413 -13.750 -9.756 1.00 82.62 176 GLY A CA 1
ATOM 1302 C C . GLY A 1 176 ? 26.231 -12.771 -9.754 1.00 82.62 176 GLY A C 1
ATOM 1303 O O . GLY A 1 176 ? 26.438 -11.599 -10.067 1.00 82.62 176 GLY A O 1
ATOM 1304 N N . VAL A 1 177 ? 25.054 -13.202 -9.275 1.00 91.88 177 VAL A N 1
ATOM 1305 C CA . VAL A 1 177 ? 23.914 -12.313 -8.975 1.00 91.88 177 VAL A CA 1
ATOM 1306 C C . VAL A 1 177 ? 24.295 -11.324 -7.877 1.00 91.88 177 VAL A C 1
ATOM 1308 O O . VAL A 1 177 ? 24.842 -11.733 -6.850 1.00 91.88 177 VAL A O 1
ATOM 1311 N N . LYS A 1 178 ? 24.032 -10.035 -8.111 1.00 88.12 178 LYS A N 1
ATOM 1312 C CA . LYS A 1 178 ? 24.395 -8.916 -7.230 1.00 88.12 178 LYS A CA 1
ATOM 1313 C C . LYS A 1 178 ? 23.223 -8.405 -6.414 1.00 88.12 178 LYS A C 1
ATOM 1315 O O . LYS A 1 178 ? 23.410 -8.149 -5.228 1.00 88.12 178 LYS A O 1
ATOM 1320 N N . SER A 1 179 ? 22.038 -8.316 -7.008 1.00 91.06 179 SER A N 1
ATOM 1321 C CA . SER A 1 179 ? 20.848 -7.824 -6.317 1.00 91.06 179 SER A CA 1
ATOM 1322 C C . SER A 1 179 ? 19.611 -8.691 -6.543 1.00 91.06 179 SER A C 1
ATOM 1324 O O . SER A 1 179 ? 19.429 -9.299 -7.604 1.00 91.06 179 SER A O 1
ATOM 1326 N N . ILE A 1 180 ? 18.772 -8.744 -5.510 1.00 95.31 180 ILE A N 1
ATOM 1327 C CA . ILE A 1 180 ? 17.416 -9.297 -5.517 1.00 95.31 180 ILE A CA 1
ATOM 1328 C C . ILE A 1 180 ? 16.475 -8.126 -5.213 1.00 95.31 180 ILE A C 1
ATOM 1330 O O . ILE A 1 180 ? 16.610 -7.544 -4.143 1.00 95.31 180 ILE A O 1
ATOM 1334 N N . GLY A 1 181 ? 15.587 -7.756 -6.138 1.00 85.44 181 GLY A N 1
ATOM 1335 C CA . GLY A 1 181 ? 14.687 -6.605 -5.988 1.00 85.44 181 GLY A CA 1
ATOM 1336 C C . GLY A 1 181 ? 13.625 -6.764 -4.894 1.00 85.44 181 GLY A C 1
ATOM 1337 O O . GLY A 1 181 ? 13.413 -7.865 -4.368 1.00 85.44 181 GLY A O 1
ATOM 1338 N N . MET A 1 182 ? 12.950 -5.655 -4.576 1.00 90.81 182 MET A N 1
ATOM 1339 C CA . MET A 1 182 ? 11.816 -5.612 -3.646 1.00 90.81 182 MET A CA 1
ATOM 1340 C C . MET A 1 182 ? 10.760 -6.644 -4.051 1.00 90.81 182 MET A C 1
ATOM 1342 O O . MET A 1 182 ? 10.440 -6.785 -5.231 1.00 90.81 182 MET A O 1
ATOM 1346 N N . GLY A 1 183 ? 10.270 -7.437 -3.096 1.00 89.12 183 GLY A N 1
ATOM 1347 C CA . GLY A 1 183 ? 9.215 -8.427 -3.342 1.00 89.12 183 GLY A CA 1
ATOM 1348 C C . GLY A 1 183 ? 9.519 -9.477 -4.424 1.00 89.12 183 GLY A C 1
ATOM 1349 O O . GLY A 1 183 ? 8.598 -10.165 -4.864 1.00 89.12 183 GLY A O 1
ATOM 1350 N N . ALA A 1 184 ? 10.777 -9.643 -4.865 1.00 93.88 184 ALA A N 1
ATOM 1351 C CA . ALA A 1 184 ? 11.118 -10.445 -6.047 1.00 93.88 184 ALA A CA 1
ATOM 1352 C C . ALA A 1 184 ? 10.608 -11.895 -5.996 1.00 93.88 184 ALA A C 1
ATOM 1354 O O . ALA A 1 184 ? 10.334 -12.471 -7.046 1.00 93.88 184 ALA A O 1
ATOM 1355 N N . PHE A 1 185 ? 10.468 -12.483 -4.805 1.00 96.38 185 PHE A N 1
ATOM 1356 C CA . PHE A 1 185 ? 9.865 -13.799 -4.575 1.00 96.38 185 PHE A CA 1
ATOM 1357 C C . PHE A 1 185 ? 8.698 -13.744 -3.570 1.00 96.38 185 PHE A C 1
ATOM 1359 O O . PHE A 1 185 ? 8.403 -14.758 -2.932 1.00 96.38 185 PHE A O 1
ATOM 1366 N N . SER A 1 186 ? 8.029 -12.592 -3.416 1.00 91.25 186 SER A N 1
ATOM 1367 C CA . SER A 1 186 ? 6.845 -12.480 -2.553 1.00 91.25 186 SER A CA 1
ATOM 1368 C C . SER A 1 186 ? 5.750 -13.446 -3.009 1.00 91.25 186 SER A C 1
ATOM 1370 O O . SER A 1 186 ? 5.595 -13.725 -4.201 1.00 91.25 186 SER A O 1
ATOM 1372 N N . ASP A 1 187 ? 5.014 -14.002 -2.049 1.00 89.69 187 ASP A N 1
ATOM 1373 C CA . ASP A 1 187 ? 3.859 -14.880 -2.285 1.00 89.69 187 ASP A CA 1
ATOM 1374 C C . ASP A 1 187 ? 4.201 -16.162 -3.075 1.00 89.69 187 ASP A C 1
ATOM 1376 O O . ASP A 1 187 ? 3.349 -16.854 -3.635 1.00 89.69 187 ASP A O 1
ATOM 1380 N N . CYS A 1 188 ? 5.473 -16.572 -3.059 1.00 91.62 188 CYS A N 1
ATOM 1381 C CA . CYS A 1 188 ? 5.907 -17.884 -3.535 1.00 91.62 188 CYS A CA 1
ATOM 1382 C C . CYS A 1 188 ? 5.595 -18.987 -2.499 1.00 91.62 188 CYS A C 1
ATOM 1384 O O . CYS A 1 188 ? 6.503 -19.617 -1.952 1.00 91.62 188 CYS A O 1
ATOM 1386 N N . TYR A 1 189 ? 4.310 -19.274 -2.245 1.00 89.69 189 TYR A N 1
ATOM 1387 C CA . TYR A 1 189 ? 3.841 -20.230 -1.215 1.00 89.69 189 TYR A CA 1
ATOM 1388 C C . TYR A 1 189 ? 4.451 -21.643 -1.302 1.00 89.69 189 TYR A C 1
ATOM 1390 O O . TYR A 1 189 ? 4.477 -22.398 -0.326 1.00 89.69 189 TYR A O 1
ATOM 1398 N N . GLY A 1 190 ? 4.912 -22.051 -2.485 1.00 89.69 190 GLY A N 1
ATOM 1399 C CA . GLY A 1 190 ? 5.555 -23.341 -2.720 1.00 89.69 190 GLY A CA 1
ATOM 1400 C C . GLY A 1 190 ? 7.024 -23.418 -2.295 1.00 89.69 190 GLY A C 1
ATOM 1401 O O . GLY A 1 190 ? 7.547 -24.531 -2.193 1.00 89.69 190 GLY A O 1
ATOM 1402 N N . LEU A 1 191 ? 7.697 -22.283 -2.083 1.00 95.06 191 LEU A N 1
ATOM 1403 C CA . LEU A 1 191 ? 9.156 -22.201 -2.026 1.00 95.06 191 LEU A CA 1
ATOM 1404 C C . LEU A 1 191 ? 9.691 -22.761 -0.710 1.00 95.06 191 LEU A C 1
ATOM 1406 O O . LEU A 1 191 ? 9.368 -22.256 0.356 1.00 95.06 191 LEU A O 1
ATOM 1410 N N . THR A 1 192 ? 10.529 -23.805 -0.765 1.00 93.31 192 THR A N 1
ATOM 1411 C CA . THR A 1 192 ? 10.926 -24.538 0.455 1.00 93.31 192 THR A CA 1
ATOM 1412 C C . THR A 1 192 ? 12.267 -24.123 1.051 1.00 93.31 192 THR A C 1
ATOM 1414 O O . THR A 1 192 ? 12.504 -24.327 2.243 1.00 93.31 192 THR A O 1
ATOM 1417 N N . SER A 1 193 ? 13.181 -23.607 0.230 1.00 91.75 193 SER A N 1
ATOM 1418 C CA . SER A 1 193 ? 14.520 -23.172 0.650 1.00 91.75 193 SER A CA 1
ATOM 1419 C C . SER A 1 193 ? 15.127 -22.237 -0.386 1.00 91.75 193 SER A C 1
ATOM 1421 O O . SER A 1 193 ? 15.017 -22.515 -1.582 1.00 91.75 193 SER A O 1
ATOM 1423 N N . VAL A 1 194 ? 15.860 -21.225 0.070 1.00 95.88 194 VAL A N 1
ATOM 1424 C CA . VAL A 1 194 ? 16.654 -20.335 -0.787 1.00 95.88 194 VAL A CA 1
ATOM 1425 C C . VAL A 1 194 ? 18.082 -20.288 -0.264 1.00 95.88 194 VAL A C 1
ATOM 1427 O O . VAL A 1 194 ? 18.302 -20.340 0.945 1.00 95.88 194 VAL A O 1
ATOM 1430 N N . SER A 1 195 ? 19.056 -20.211 -1.170 1.00 93.38 195 SER A N 1
ATOM 1431 C CA . SER A 1 195 ? 20.443 -19.932 -0.812 1.00 93.38 195 SER A CA 1
ATOM 1432 C C . SER A 1 195 ? 20.887 -18.624 -1.450 1.00 93.38 195 SER A C 1
ATOM 1434 O O . SER A 1 195 ? 20.746 -18.451 -2.660 1.00 93.38 195 SER A O 1
ATOM 1436 N N . ILE A 1 196 ? 21.412 -17.727 -0.621 1.00 97.25 196 ILE A N 1
ATOM 1437 C CA . ILE A 1 196 ? 21.969 -16.438 -1.015 1.00 97.25 196 ILE A CA 1
ATOM 1438 C C . ILE A 1 196 ? 23.479 -16.633 -1.221 1.00 97.25 196 ILE A C 1
ATOM 1440 O O . ILE A 1 196 ? 24.178 -16.933 -0.247 1.00 97.25 196 ILE A O 1
ATOM 1444 N N . PRO A 1 197 ? 23.998 -16.532 -2.460 1.00 90.12 197 PRO A N 1
ATOM 1445 C CA . PRO A 1 197 ? 25.421 -16.718 -2.724 1.00 90.12 197 PRO A CA 1
ATOM 1446 C C . PRO A 1 197 ? 26.262 -15.551 -2.185 1.00 90.12 197 PRO A C 1
ATOM 1448 O O . PRO A 1 197 ? 25.744 -14.481 -1.869 1.00 90.12 197 PRO A O 1
ATOM 1451 N N . ASP A 1 198 ? 27.580 -15.749 -2.120 1.00 91.62 198 ASP A N 1
ATOM 1452 C CA . ASP A 1 198 ? 28.564 -14.743 -1.685 1.00 91.62 198 ASP A CA 1
ATOM 1453 C C . ASP A 1 198 ? 28.506 -13.426 -2.481 1.00 91.62 198 ASP A C 1
ATOM 1455 O O . ASP A 1 198 ? 28.835 -12.368 -1.956 1.00 91.62 198 ASP A O 1
ATOM 1459 N N . SER A 1 199 ? 28.054 -13.487 -3.734 1.00 90.38 199 SER A N 1
ATOM 1460 C CA . SER A 1 199 ? 28.009 -12.357 -4.655 1.00 90.38 199 SER A CA 1
ATOM 1461 C C . SER A 1 199 ? 26.874 -11.367 -4.421 1.00 90.38 199 SER A C 1
ATOM 1463 O O . SER A 1 199 ? 26.945 -10.285 -5.004 1.00 90.38 199 SER A O 1
ATOM 1465 N N . VAL A 1 200 ? 25.837 -11.737 -3.658 1.00 94.81 200 VAL A N 1
ATOM 1466 C CA . VAL A 1 200 ? 24.660 -10.884 -3.427 1.00 94.81 200 VAL A CA 1
ATOM 1467 C C . VAL A 1 200 ? 25.010 -9.790 -2.428 1.00 94.81 200 VAL A C 1
ATOM 1469 O O . VAL A 1 200 ? 25.417 -10.075 -1.303 1.00 94.81 200 VAL A O 1
ATOM 1472 N N . MET A 1 201 ? 24.821 -8.551 -2.863 1.00 90.31 201 MET A N 1
ATOM 1473 C CA . MET A 1 201 ? 25.151 -7.326 -2.141 1.00 90.31 201 MET A CA 1
ATOM 1474 C C . MET A 1 201 ? 23.901 -6.583 -1.666 1.00 90.31 201 MET A C 1
ATOM 1476 O O . MET A 1 201 ? 23.967 -5.905 -0.649 1.00 90.31 201 MET A O 1
ATOM 1480 N N . ALA A 1 202 ? 22.772 -6.756 -2.364 1.00 90.88 202 ALA A N 1
ATOM 1481 C CA . ALA A 1 202 ? 21.494 -6.134 -2.028 1.00 90.88 202 ALA A CA 1
ATOM 1482 C C . ALA A 1 202 ? 20.326 -7.133 -2.127 1.00 90.88 202 ALA A C 1
ATOM 1484 O O . ALA A 1 202 ? 20.227 -7.909 -3.081 1.00 90.88 202 ALA A O 1
ATOM 1485 N N . ILE A 1 203 ? 19.441 -7.097 -1.140 1.00 93.25 203 ILE A N 1
ATOM 1486 C CA . ILE A 1 203 ? 18.158 -7.796 -1.077 1.00 93.25 203 ILE A CA 1
ATOM 1487 C C . ILE A 1 203 ? 17.145 -6.720 -0.705 1.00 93.25 203 ILE A C 1
ATOM 1489 O O . ILE A 1 203 ? 17.259 -6.154 0.379 1.00 93.25 203 ILE A O 1
ATOM 1493 N N . GLY A 1 204 ? 16.227 -6.419 -1.619 1.00 81.06 204 GLY A N 1
ATOM 1494 C CA . GLY A 1 204 ? 15.164 -5.448 -1.404 1.00 81.06 204 GLY A CA 1
ATOM 1495 C C . GLY A 1 204 ? 14.140 -5.941 -0.391 1.00 81.06 204 GLY A C 1
ATOM 1496 O O . GLY A 1 204 ? 14.073 -7.135 -0.066 1.00 81.06 204 GLY A O 1
ATOM 1497 N N . ASP A 1 205 ? 13.332 -5.007 0.086 1.00 83.31 205 ASP A N 1
ATOM 1498 C CA . ASP A 1 205 ? 12.367 -5.273 1.138 1.00 83.31 205 ASP A CA 1
ATOM 1499 C C . ASP A 1 205 ? 11.381 -6.365 0.731 1.00 83.31 205 ASP A C 1
ATOM 1501 O O . ASP A 1 205 ? 10.977 -6.502 -0.431 1.00 83.31 205 ASP A O 1
ATOM 1505 N N . HIS A 1 206 ? 11.036 -7.210 1.702 1.00 84.69 206 HIS A N 1
ATOM 1506 C CA . HIS A 1 206 ? 9.985 -8.226 1.573 1.00 84.69 206 HIS A CA 1
ATOM 1507 C C . HIS A 1 206 ? 10.238 -9.233 0.450 1.00 84.69 206 HIS A C 1
ATOM 1509 O O . HIS A 1 206 ? 9.313 -9.913 0.005 1.00 84.69 206 HIS A O 1
ATOM 1515 N N . ALA A 1 207 ? 11.493 -9.385 0.004 1.00 90.56 207 ALA A N 1
ATOM 1516 C CA . ALA A 1 207 ? 11.861 -10.239 -1.127 1.00 90.56 207 ALA A CA 1
ATOM 1517 C C . ALA A 1 207 ? 11.369 -11.691 -0.995 1.00 90.56 207 ALA A C 1
ATOM 1519 O O . ALA A 1 207 ? 11.196 -12.358 -2.012 1.00 90.56 207 ALA A O 1
ATOM 1520 N N . PHE A 1 208 ? 11.135 -12.180 0.230 1.00 95.06 208 PHE A N 1
ATOM 1521 C CA . PHE A 1 208 ? 10.601 -13.519 0.516 1.00 95.06 208 PHE A CA 1
ATOM 1522 C C . PHE A 1 208 ? 9.339 -13.495 1.403 1.00 95.06 208 PHE A C 1
ATOM 1524 O O . PHE A 1 208 ? 9.045 -14.489 2.080 1.00 95.06 208 PHE A O 1
ATOM 1531 N N . ARG A 1 209 ? 8.590 -12.384 1.419 1.00 90.12 209 ARG A N 1
ATOM 1532 C CA . ARG A 1 209 ? 7.316 -12.262 2.148 1.00 90.12 209 ARG A CA 1
ATOM 1533 C C . ARG A 1 209 ? 6.324 -13.331 1.685 1.00 90.12 209 ARG A C 1
ATOM 1535 O O . ARG A 1 209 ? 6.341 -13.757 0.531 1.00 90.12 209 ARG A O 1
ATOM 1542 N N . CYS A 1 210 ? 5.490 -13.821 2.604 1.00 86.44 210 CYS A N 1
ATOM 1543 C CA . CYS A 1 210 ? 4.475 -14.847 2.325 1.00 86.44 210 CYS A CA 1
ATOM 1544 C C . CYS A 1 210 ? 5.013 -16.170 1.729 1.00 86.44 210 CYS A C 1
ATOM 1546 O O . CYS A 1 210 ? 4.257 -16.974 1.187 1.00 86.44 210 CYS A O 1
ATOM 1548 N N . CYS A 1 211 ? 6.311 -16.468 1.849 1.00 89.75 211 CYS A N 1
ATOM 1549 C CA . CYS A 1 211 ? 6.858 -17.778 1.483 1.00 89.75 211 CYS A CA 1
ATOM 1550 C C . CYS A 1 211 ? 6.592 -18.816 2.595 1.00 89.75 211 CYS A C 1
ATOM 1552 O O . CYS A 1 211 ? 7.511 -19.269 3.279 1.00 89.75 211 CYS A O 1
ATOM 1554 N N . GLU A 1 212 ? 5.330 -19.204 2.792 1.00 89.38 212 GLU A N 1
ATOM 1555 C CA . GLU A 1 212 ? 4.851 -20.011 3.936 1.00 89.38 212 GLU A CA 1
ATOM 1556 C C . GLU A 1 212 ? 5.534 -21.382 4.105 1.00 89.38 212 GLU A C 1
ATOM 1558 O O . GLU A 1 212 ? 5.618 -21.910 5.213 1.00 89.38 212 GLU A O 1
ATOM 1563 N N . GLN A 1 213 ? 6.036 -21.988 3.022 1.00 91.38 213 GLN A N 1
ATOM 1564 C CA . GLN A 1 213 ? 6.751 -23.273 3.079 1.00 91.38 213 GLN A CA 1
ATOM 1565 C C . GLN A 1 213 ? 8.272 -23.133 3.203 1.00 91.38 213 GLN A C 1
ATOM 1567 O O . GLN A 1 213 ? 8.980 -24.148 3.271 1.00 91.38 213 GLN A O 1
ATOM 1572 N N . LEU A 1 214 ? 8.785 -21.904 3.264 1.00 95.12 214 LEU A N 1
ATOM 1573 C CA . LEU A 1 214 ? 10.211 -21.637 3.329 1.00 95.12 214 LEU A CA 1
ATOM 1574 C C . LEU A 1 214 ? 10.739 -22.066 4.688 1.00 95.12 214 LEU A C 1
ATOM 1576 O O . LEU A 1 214 ? 10.334 -21.543 5.716 1.00 95.12 214 LEU A O 1
ATOM 1580 N N . THR A 1 215 ? 11.647 -23.036 4.687 1.00 92.56 215 THR A N 1
ATOM 1581 C CA . THR A 1 215 ? 12.273 -23.580 5.903 1.00 92.56 215 THR A CA 1
ATOM 1582 C C . THR A 1 215 ? 13.538 -22.835 6.312 1.00 92.56 215 THR A C 1
ATOM 1584 O O . THR A 1 215 ? 14.027 -23.025 7.422 1.00 92.56 215 THR A O 1
ATOM 1587 N N . GLY A 1 216 ? 14.087 -22.018 5.413 1.00 93.38 216 GLY A N 1
ATOM 1588 C CA . GLY A 1 216 ? 15.296 -21.254 5.665 1.00 93.38 216 GLY A CA 1
ATOM 1589 C C . GLY A 1 216 ? 15.786 -20.492 4.442 1.00 93.38 216 GLY A C 1
ATOM 1590 O O . GLY A 1 216 ? 15.712 -20.980 3.306 1.00 93.38 216 GLY A O 1
ATOM 1591 N N . ILE A 1 217 ? 16.317 -19.307 4.721 1.00 97.25 217 ILE A N 1
ATOM 1592 C CA . ILE A 1 217 ? 17.079 -18.461 3.811 1.00 97.25 217 ILE A CA 1
ATOM 1593 C C . ILE A 1 217 ? 18.543 -18.606 4.230 1.00 97.25 217 ILE A C 1
ATOM 1595 O O . ILE A 1 217 ? 18.946 -18.152 5.298 1.00 97.25 217 ILE A O 1
ATOM 1599 N N . TRP A 1 218 ? 19.334 -19.311 3.424 1.00 94.44 218 TRP A N 1
ATOM 1600 C CA . TRP A 1 218 ? 20.691 -19.715 3.791 1.00 94.44 218 TRP A CA 1
ATOM 1601 C C . TRP A 1 218 ? 21.723 -18.848 3.093 1.00 94.44 218 TRP A C 1
ATOM 1603 O O . TRP A 1 218 ? 21.873 -18.923 1.873 1.00 94.44 218 TRP A O 1
ATOM 1613 N N . VAL A 1 219 ? 22.464 -18.061 3.861 1.00 96.44 219 VAL A N 1
ATOM 1614 C CA . VAL A 1 219 ? 23.496 -17.184 3.310 1.00 96.44 219 VAL A CA 1
ATOM 1615 C C . VAL A 1 219 ? 24.846 -17.900 3.286 1.00 96.44 219 VAL A C 1
ATOM 1617 O O . VAL A 1 219 ? 25.224 -18.556 4.260 1.00 96.44 219 VAL A O 1
ATOM 1620 N N . ASP A 1 220 ? 25.568 -17.800 2.169 1.00 93.12 220 ASP A N 1
ATOM 1621 C CA . ASP A 1 220 ? 26.947 -18.286 2.058 1.00 93.12 220 ASP A CA 1
ATOM 1622 C C . ASP A 1 220 ? 27.843 -17.623 3.126 1.00 93.12 220 ASP A C 1
ATOM 1624 O O . ASP A 1 220 ? 27.750 -16.420 3.363 1.00 93.12 220 ASP A O 1
ATOM 1628 N N . GLU A 1 221 ? 28.728 -18.389 3.781 1.00 86.44 221 GLU A N 1
ATOM 1629 C CA . GLU A 1 221 ? 29.619 -17.869 4.840 1.00 86.44 221 GLU A CA 1
ATOM 1630 C C . GLU A 1 221 ? 30.514 -16.727 4.320 1.00 86.44 221 GLU A C 1
ATOM 1632 O O . GLU A 1 221 ? 30.866 -15.825 5.087 1.00 86.44 221 GLU A O 1
ATOM 1637 N N . ALA A 1 222 ? 30.841 -16.745 3.022 1.00 89.56 222 ALA A N 1
ATOM 1638 C CA . ALA A 1 222 ? 31.647 -15.729 2.353 1.00 89.56 222 ALA A CA 1
ATOM 1639 C C . ALA A 1 222 ? 30.862 -14.479 1.916 1.00 89.56 222 ALA A C 1
ATOM 1641 O O . ALA A 1 222 ? 31.490 -13.528 1.464 1.00 89.56 222 ALA A O 1
ATOM 1642 N N . ASN A 1 223 ? 29.530 -14.442 2.048 1.00 94.75 223 ASN A N 1
ATOM 1643 C CA . ASN A 1 223 ? 28.759 -13.232 1.751 1.00 94.75 223 ASN A CA 1
ATOM 1644 C C . ASN A 1 223 ? 29.148 -12.106 2.725 1.00 94.75 223 ASN A C 1
ATOM 1646 O O . ASN A 1 223 ? 29.173 -12.319 3.939 1.00 94.75 223 ASN A O 1
ATOM 1650 N N . GLU A 1 224 ? 29.470 -10.923 2.206 1.00 92.81 224 GLU A N 1
ATOM 1651 C CA . GLU A 1 224 ? 29.969 -9.790 3.000 1.00 92.81 224 GLU A CA 1
ATOM 1652 C C . GLU A 1 224 ? 28.851 -8.889 3.558 1.00 92.81 224 GLU A C 1
ATOM 1654 O O . GLU A 1 224 ? 29.109 -8.109 4.468 1.00 92.81 224 GLU A O 1
ATOM 1659 N N . HIS A 1 225 ? 27.609 -9.029 3.080 1.00 92.75 225 HIS A N 1
ATOM 1660 C CA . HIS A 1 225 ? 26.495 -8.109 3.362 1.00 92.75 225 HIS A CA 1
ATOM 1661 C C . HIS A 1 225 ? 25.386 -8.720 4.218 1.00 92.75 225 HIS A C 1
ATOM 1663 O O . HIS A 1 225 ? 24.753 -8.025 5.013 1.00 92.75 225 HIS A O 1
ATOM 1669 N N . TYR A 1 226 ? 25.181 -10.028 4.101 1.00 97.31 226 TYR A N 1
ATOM 1670 C CA . TYR A 1 226 ? 24.108 -10.752 4.763 1.00 97.31 226 TYR A CA 1
ATOM 1671 C C . TYR A 1 226 ? 24.648 -11.919 5.576 1.00 97.31 226 TYR A C 1
ATOM 1673 O O . TYR A 1 226 ? 25.762 -12.418 5.387 1.00 97.31 226 TYR A O 1
ATOM 1681 N N . SER A 1 227 ? 23.830 -12.387 6.505 1.00 95.75 227 SER A N 1
ATOM 1682 C CA . SER A 1 227 ? 24.079 -13.627 7.218 1.00 95.75 227 SER A CA 1
ATOM 1683 C C . SER A 1 227 ? 22.765 -14.320 7.541 1.00 95.75 227 SER A C 1
ATOM 1685 O O . SER A 1 227 ? 21.709 -13.696 7.589 1.00 95.75 227 SER A O 1
ATOM 1687 N N . SER A 1 228 ? 22.825 -15.625 7.781 1.00 95.62 228 SER A N 1
ATOM 1688 C CA . SER A 1 228 ? 21.707 -16.353 8.367 1.00 95.62 228 SER A CA 1
ATOM 1689 C C . SER A 1 228 ? 22.107 -16.971 9.700 1.00 95.62 228 SER A C 1
ATOM 1691 O O . SER A 1 228 ? 23.288 -17.216 9.987 1.00 95.62 228 SER A O 1
ATOM 1693 N N . ASP A 1 229 ? 21.135 -17.201 10.574 1.00 90.88 229 ASP A N 1
ATOM 1694 C CA . ASP A 1 229 ? 21.343 -18.046 11.746 1.00 90.88 229 ASP A CA 1
ATOM 1695 C C . ASP A 1 229 ? 21.108 -19.534 11.423 1.00 90.88 229 ASP A C 1
ATOM 1697 O O . ASP A 1 229 ? 20.852 -19.927 10.284 1.00 90.88 229 ASP A O 1
ATOM 1701 N N . ILE A 1 230 ? 21.230 -20.390 12.442 1.00 83.81 230 ILE A N 1
ATOM 1702 C CA . ILE A 1 230 ? 21.005 -21.838 12.305 1.00 83.81 230 ILE A CA 1
ATOM 1703 C C . ILE A 1 230 ? 19.540 -22.186 11.986 1.00 83.81 230 ILE A C 1
ATOM 1705 O O . ILE A 1 230 ? 19.255 -23.303 11.560 1.00 83.81 230 ILE A O 1
ATOM 1709 N N . SER A 1 231 ? 18.625 -21.244 12.211 1.00 85.19 231 SER A N 1
ATOM 1710 C CA . SER A 1 231 ? 17.196 -21.366 11.930 1.00 85.19 231 SER A CA 1
ATOM 1711 C C . SER A 1 231 ? 16.845 -20.924 10.509 1.00 85.19 231 SER A C 1
ATOM 1713 O O . SER A 1 231 ? 15.686 -21.031 10.122 1.00 85.19 231 SER A O 1
ATOM 1715 N N . GLY A 1 232 ? 17.820 -20.420 9.743 1.00 91.44 232 GLY A N 1
ATOM 1716 C CA . GLY A 1 232 ? 17.601 -19.892 8.401 1.00 91.44 232 GLY A CA 1
ATOM 1717 C C . GLY A 1 232 ? 16.907 -18.529 8.387 1.00 91.44 232 GLY A C 1
ATOM 1718 O O . GLY A 1 232 ? 16.323 -18.178 7.365 1.00 91.44 232 GLY A O 1
ATOM 1719 N N . VAL A 1 233 ? 16.939 -17.785 9.499 1.00 97.19 233 VAL A N 1
ATOM 1720 C CA . VAL A 1 233 ? 16.484 -16.385 9.552 1.00 97.19 233 VAL A CA 1
ATOM 1721 C C . VAL A 1 233 ? 17.541 -15.502 8.906 1.00 97.19 233 VAL A C 1
ATOM 1723 O O . VAL A 1 233 ? 18.728 -15.662 9.201 1.00 97.19 233 VAL A O 1
ATOM 1726 N N . LEU A 1 234 ? 17.104 -14.600 8.028 1.00 98.12 234 LEU A N 1
ATOM 1727 C CA . LEU A 1 234 ? 17.949 -13.676 7.284 1.00 98.12 234 LEU A CA 1
ATOM 1728 C C . LEU A 1 234 ? 18.209 -12.399 8.088 1.00 98.12 234 LEU A C 1
ATOM 1730 O O . LEU A 1 234 ? 17.290 -11.770 8.613 1.00 98.12 234 LEU A O 1
ATOM 1734 N N . PHE A 1 235 ? 19.475 -12.002 8.111 1.00 97.56 235 PHE A N 1
ATOM 1735 C CA . PHE A 1 235 ? 19.974 -10.788 8.734 1.00 97.56 235 PHE A CA 1
ATOM 1736 C C . PHE A 1 235 ? 20.907 -10.046 7.786 1.00 97.56 235 PHE A C 1
ATOM 1738 O O . PHE A 1 235 ? 21.475 -10.642 6.863 1.00 97.56 235 PHE A O 1
ATOM 1745 N N . ASN A 1 236 ? 21.196 -8.790 8.111 1.00 95.44 236 ASN A N 1
ATOM 1746 C CA . ASN A 1 236 ? 22.446 -8.181 7.665 1.00 95.44 236 ASN A CA 1
ATOM 1747 C C . ASN A 1 236 ? 23.674 -8.950 8.214 1.00 95.44 236 ASN A C 1
ATOM 1749 O O . ASN A 1 236 ? 23.570 -9.845 9.069 1.00 95.44 236 ASN A O 1
ATOM 1753 N N . LYS A 1 237 ? 24.868 -8.639 7.704 1.00 95.12 237 LYS A N 1
ATOM 1754 C CA . LYS A 1 237 ? 26.102 -9.367 8.039 1.00 95.12 237 LYS A CA 1
ATOM 1755 C C . LYS A 1 237 ? 26.375 -9.398 9.541 1.00 95.12 237 LYS A C 1
ATOM 1757 O O . LYS A 1 237 ? 26.690 -10.457 10.085 1.00 95.12 237 LYS A O 1
ATOM 1762 N N . GLU A 1 238 ? 26.190 -8.255 10.193 1.00 92.44 238 GLU A N 1
ATOM 1763 C CA . GLU A 1 238 ? 26.479 -8.039 11.614 1.00 92.44 238 GLU A CA 1
ATOM 1764 C C . GLU A 1 238 ? 25.379 -8.557 12.556 1.00 92.44 238 GLU A C 1
ATOM 1766 O O . GLU A 1 238 ? 25.558 -8.571 13.775 1.00 92.44 238 GLU A O 1
ATOM 1771 N N . LYS A 1 239 ? 24.243 -9.022 12.016 1.00 93.75 239 LYS A N 1
ATOM 1772 C CA . LYS A 1 239 ? 23.056 -9.447 12.781 1.00 93.75 239 LYS A CA 1
ATOM 1773 C C . LYS A 1 239 ? 22.502 -8.354 13.692 1.00 93.75 239 LYS A C 1
ATOM 1775 O O . LYS A 1 239 ? 22.041 -8.655 14.797 1.00 93.75 239 LYS A O 1
ATOM 1780 N N . THR A 1 240 ? 22.554 -7.109 13.227 1.00 94.75 240 THR A N 1
ATOM 1781 C CA . THR A 1 240 ? 21.918 -5.954 13.871 1.00 94.75 240 THR A CA 1
ATOM 1782 C C . THR A 1 240 ? 20.526 -5.676 13.307 1.00 94.75 240 THR A C 1
ATOM 1784 O O . THR A 1 240 ? 19.669 -5.223 14.053 1.00 94.75 240 THR A O 1
ATOM 1787 N N . ALA A 1 241 ? 20.258 -6.053 12.055 1.00 93.00 241 ALA A N 1
ATOM 1788 C CA . ALA A 1 241 ? 18.935 -5.969 11.439 1.00 93.00 241 ALA A CA 1
ATOM 1789 C C . ALA A 1 241 ? 18.425 -7.372 11.088 1.00 93.00 241 ALA A C 1
ATOM 1791 O O . ALA A 1 241 ? 19.116 -8.129 10.392 1.00 93.00 241 ALA A O 1
ATOM 1792 N N . LEU A 1 242 ? 17.239 -7.734 11.585 1.00 97.50 242 LEU A N 1
ATOM 1793 C CA . LEU A 1 242 ? 16.521 -8.948 11.185 1.00 97.50 242 LEU A CA 1
ATOM 1794 C C . LEU A 1 242 ? 15.618 -8.604 10.004 1.00 97.50 242 LEU A C 1
ATOM 1796 O O . LEU A 1 242 ? 14.678 -7.835 10.163 1.00 97.50 242 LEU A O 1
ATOM 1800 N N . LEU A 1 243 ? 15.906 -9.189 8.844 1.00 95.06 243 LEU A N 1
ATOM 1801 C CA . LEU A 1 243 ? 15.257 -8.817 7.586 1.00 95.06 243 LEU A CA 1
ATOM 1802 C C . LEU A 1 243 ? 14.057 -9.713 7.278 1.00 95.06 243 LEU A C 1
ATOM 1804 O O . LEU A 1 243 ? 12.993 -9.226 6.933 1.00 95.06 243 LEU A O 1
ATOM 1808 N N . GLN A 1 244 ? 14.209 -11.034 7.421 1.00 96.56 244 GLN A N 1
ATOM 1809 C CA . GLN A 1 244 ? 13.121 -11.967 7.124 1.00 96.56 244 GLN A CA 1
ATOM 1810 C C . GLN A 1 244 ? 13.277 -13.288 7.883 1.00 96.56 244 GLN A C 1
ATOM 1812 O O . GLN A 1 244 ? 14.307 -13.967 7.815 1.00 96.56 244 GLN A O 1
ATOM 1817 N N . CYS A 1 245 ? 12.214 -13.694 8.562 1.00 95.94 245 CYS A N 1
ATOM 1818 C CA . CYS A 1 245 ? 12.016 -15.024 9.112 1.00 95.94 245 CYS A CA 1
ATOM 1819 C C . CYS A 1 245 ? 11.389 -15.940 8.044 1.00 95.94 245 CYS A C 1
ATOM 1821 O O . CYS A 1 245 ? 10.454 -15.529 7.354 1.00 95.94 245 CYS A O 1
ATOM 1823 N N . PRO A 1 246 ? 11.879 -17.181 7.878 1.00 95.31 246 PRO A N 1
ATOM 1824 C CA . PRO A 1 246 ? 11.321 -18.112 6.905 1.00 95.31 246 PRO A CA 1
ATOM 1825 C C . PRO A 1 246 ? 9.915 -18.561 7.352 1.00 95.31 246 PRO A C 1
ATOM 1827 O O . PRO A 1 246 ? 9.736 -18.959 8.502 1.00 95.31 246 PRO A O 1
ATOM 1830 N N . GLY A 1 247 ? 8.920 -18.518 6.456 1.00 91.06 247 GLY A N 1
ATOM 1831 C CA . GLY A 1 247 ? 7.499 -18.703 6.809 1.00 91.06 247 GLY A CA 1
ATOM 1832 C C . GLY A 1 247 ? 7.152 -20.055 7.454 1.00 91.06 247 GLY A C 1
ATOM 1833 O O . GLY A 1 247 ? 6.270 -20.137 8.309 1.00 91.06 247 GLY A O 1
ATOM 1834 N N . ALA A 1 248 ? 7.905 -21.116 7.141 1.00 92.50 248 ALA A N 1
ATOM 1835 C CA . ALA A 1 248 ? 7.730 -22.432 7.763 1.00 92.50 248 ALA A CA 1
ATOM 1836 C C . ALA A 1 248 ? 8.457 -22.573 9.111 1.00 92.50 248 ALA A C 1
ATOM 1838 O O . ALA A 1 248 ? 8.460 -23.670 9.687 1.00 92.50 248 ALA A O 1
ATOM 1839 N N . TYR A 1 249 ? 9.100 -21.512 9.619 1.00 93.50 249 TYR A N 1
ATOM 1840 C CA . TYR A 1 249 ? 9.729 -21.533 10.935 1.00 93.50 249 TYR A CA 1
ATOM 1841 C C . TYR A 1 249 ? 8.703 -21.929 11.997 1.00 93.50 249 TYR A C 1
ATOM 1843 O O . TYR A 1 249 ? 7.625 -21.348 12.102 1.00 93.50 249 TYR A O 1
ATOM 1851 N N . SER A 1 250 ? 9.049 -22.931 12.807 1.00 91.75 250 SER A N 1
ATOM 1852 C CA . SER A 1 250 ? 8.154 -23.470 13.824 1.00 91.75 250 SER A CA 1
ATOM 1853 C C . SER A 1 250 ? 8.771 -23.408 15.212 1.00 91.75 250 SER A C 1
ATOM 1855 O O . SER A 1 250 ? 9.895 -23.865 15.437 1.00 91.75 250 SER A O 1
ATOM 1857 N N . GLY A 1 251 ? 7.989 -22.904 16.165 1.00 90.94 251 GLY A N 1
ATOM 1858 C CA . GLY A 1 251 ? 8.366 -22.827 17.572 1.00 90.94 251 GLY A CA 1
ATOM 1859 C C . GLY A 1 251 ? 8.694 -21.414 18.038 1.00 90.94 251 GLY A C 1
ATOM 1860 O O . GLY A 1 251 ? 8.226 -20.428 17.481 1.00 90.94 251 GLY A O 1
ATOM 1861 N N . ALA A 1 252 ? 9.439 -21.316 19.136 1.00 93.31 252 ALA A N 1
ATOM 1862 C CA . ALA A 1 252 ? 9.745 -20.043 19.774 1.00 93.31 252 ALA A CA 1
ATOM 1863 C C . ALA A 1 252 ? 11.023 -19.436 19.194 1.00 93.31 252 ALA A C 1
ATOM 1865 O O . ALA A 1 252 ? 12.093 -20.034 19.338 1.00 93.31 252 ALA A O 1
ATOM 1866 N N . TYR A 1 253 ? 10.929 -18.223 18.650 1.00 95.56 253 TYR A N 1
ATOM 1867 C CA . TYR A 1 253 ? 12.092 -17.480 18.191 1.00 95.56 253 TYR A CA 1
ATOM 1868 C C . TYR A 1 253 ? 12.602 -16.526 19.270 1.00 95.56 253 TYR A C 1
ATOM 1870 O O . TYR A 1 253 ? 11.847 -15.788 19.908 1.00 95.56 253 TYR A O 1
ATOM 1878 N N . LYS A 1 254 ? 13.914 -16.559 19.495 1.00 93.00 254 LYS A N 1
ATOM 1879 C CA . LYS A 1 254 ? 14.607 -15.614 20.369 1.00 93.00 254 LYS A CA 1
ATOM 1880 C C . LYS A 1 254 ? 15.463 -14.746 19.480 1.00 93.00 254 LYS A C 1
ATOM 1882 O O . LYS A 1 254 ? 16.438 -15.244 18.919 1.00 93.00 254 LYS A O 1
ATOM 1887 N N . ILE A 1 255 ? 15.098 -13.478 19.387 1.00 93.19 255 ILE A N 1
ATOM 1888 C CA . ILE A 1 255 ? 15.880 -12.515 18.627 1.00 93.19 255 ILE A CA 1
ATOM 1889 C C . ILE A 1 255 ? 17.281 -12.453 19.251 1.00 93.19 255 ILE A C 1
ATOM 1891 O O . ILE A 1 255 ? 17.383 -12.526 20.468 1.00 93.19 255 ILE A O 1
ATOM 1895 N N . PRO A 1 256 ? 18.383 -12.428 18.494 1.00 88.50 256 PRO A N 1
ATOM 1896 C CA . PRO A 1 256 ? 19.711 -12.270 19.084 1.00 88.50 256 PRO A CA 1
ATOM 1897 C C . PRO A 1 256 ? 19.884 -10.913 19.786 1.00 88.50 256 PRO A C 1
ATOM 1899 O O . PRO A 1 256 ? 19.361 -9.908 19.326 1.00 88.50 256 PRO A O 1
ATOM 1902 N N . ASN A 1 257 ? 20.690 -10.851 20.855 1.00 87.19 257 ASN A N 1
ATOM 1903 C CA . ASN A 1 257 ? 21.000 -9.580 21.536 1.00 87.19 257 ASN A CA 1
ATOM 1904 C C . ASN A 1 257 ? 21.693 -8.550 20.629 1.00 87.19 257 ASN A C 1
ATOM 1906 O O . ASN A 1 257 ? 21.739 -7.382 20.988 1.00 87.19 257 ASN A O 1
ATOM 1910 N N . SER A 1 258 ? 22.294 -8.974 19.517 1.00 89.56 258 SER A N 1
ATOM 1911 C CA . SER A 1 258 ? 22.916 -8.065 18.553 1.00 89.56 258 SER A CA 1
ATOM 1912 C C . SER A 1 258 ? 21.894 -7.254 17.758 1.00 89.56 258 SER A C 1
ATOM 1914 O O . SER A 1 258 ? 22.262 -6.214 17.231 1.00 89.56 258 SER A O 1
ATOM 1916 N N . VAL A 1 259 ? 20.641 -7.714 17.673 1.00 96.19 259 VAL A N 1
ATOM 1917 C CA . VAL A 1 259 ? 19.605 -7.083 16.852 1.00 96.19 259 VAL A CA 1
ATOM 1918 C C . VAL A 1 259 ? 19.110 -5.798 17.506 1.00 96.19 259 VAL A C 1
ATOM 1920 O O . VAL A 1 259 ? 18.715 -5.804 18.675 1.00 96.19 259 VAL A O 1
ATOM 1923 N N . THR A 1 260 ? 19.111 -4.728 16.720 1.00 93.69 260 THR A N 1
ATOM 1924 C CA . THR A 1 260 ? 18.595 -3.399 17.045 1.00 93.69 260 THR A CA 1
ATOM 1925 C C . THR A 1 260 ? 17.318 -3.079 16.275 1.00 93.69 260 THR A C 1
ATOM 1927 O O . THR A 1 260 ? 16.440 -2.447 16.852 1.00 93.69 260 THR A O 1
ATOM 1930 N N . SER A 1 261 ? 17.161 -3.580 15.047 1.00 93.88 261 SER A N 1
ATOM 1931 C CA . SER A 1 261 ? 15.968 -3.357 14.221 1.00 93.88 261 SER A CA 1
ATOM 1932 C C . SER A 1 261 ? 15.379 -4.659 13.667 1.00 93.88 261 SER A C 1
ATOM 1934 O O . SER A 1 261 ? 16.085 -5.633 13.371 1.00 93.88 261 SER A O 1
ATOM 1936 N N . ILE A 1 262 ? 14.052 -4.695 13.566 1.00 95.88 262 ILE A N 1
ATOM 1937 C CA . ILE A 1 262 ? 13.282 -5.760 12.915 1.00 95.88 262 ILE A CA 1
ATOM 1938 C C . ILE A 1 262 ? 12.585 -5.128 11.716 1.00 95.88 262 ILE A C 1
ATOM 1940 O O . ILE A 1 262 ? 11.799 -4.208 11.908 1.00 95.88 262 ILE A O 1
ATOM 1944 N N . GLY A 1 263 ? 12.869 -5.619 10.510 1.00 84.75 263 GLY A N 1
ATOM 1945 C CA . GLY A 1 263 ? 12.298 -5.076 9.279 1.00 84.75 263 GLY A CA 1
ATOM 1946 C C . GLY A 1 263 ? 10.777 -5.222 9.196 1.00 84.75 263 GLY A C 1
ATOM 1947 O O . GLY A 1 263 ? 10.171 -6.063 9.870 1.00 84.75 263 GLY A O 1
ATOM 1948 N N . GLU A 1 264 ? 10.169 -4.406 8.339 1.00 86.25 264 GLU A N 1
ATOM 1949 C CA . GLU A 1 264 ? 8.757 -4.517 7.970 1.00 86.25 264 GLU A CA 1
ATOM 1950 C C . GLU A 1 264 ? 8.467 -5.939 7.427 1.00 86.25 264 GLU A C 1
ATOM 1952 O O . GLU A 1 264 ? 9.334 -6.590 6.844 1.00 86.25 264 GLU A O 1
ATOM 1957 N N . TYR A 1 265 ? 7.295 -6.499 7.745 1.00 87.50 265 TYR A N 1
ATOM 1958 C CA . TYR A 1 265 ? 6.892 -7.887 7.434 1.00 87.50 265 TYR A CA 1
ATOM 1959 C C . TYR A 1 265 ? 7.871 -9.019 7.821 1.00 87.50 265 TYR A C 1
ATOM 1961 O O . TYR A 1 265 ? 7.692 -10.164 7.381 1.00 87.50 265 TYR A O 1
ATOM 1969 N N . ALA A 1 266 ? 8.876 -8.776 8.670 1.00 93.88 266 ALA A N 1
ATOM 1970 C CA . ALA A 1 266 ? 9.938 -9.751 8.923 1.00 93.88 266 ALA A CA 1
ATOM 1971 C C . ALA A 1 266 ? 9.431 -11.124 9.408 1.00 93.88 266 ALA A C 1
ATOM 1973 O O . ALA A 1 266 ? 10.018 -12.148 9.064 1.00 93.88 266 ALA A O 1
ATOM 1974 N N . PHE A 1 267 ? 8.341 -11.181 10.175 1.00 94.06 267 PHE A N 1
ATOM 1975 C CA . PHE A 1 267 ? 7.668 -12.416 10.596 1.00 94.06 267 PHE A CA 1
ATOM 1976 C C . PHE A 1 267 ? 6.264 -12.580 9.997 1.00 94.06 267 PHE A C 1
ATOM 1978 O O . PHE A 1 267 ? 5.545 -13.486 10.410 1.00 94.06 267 PHE A O 1
ATOM 1985 N N . PHE A 1 268 ? 5.862 -11.757 9.028 1.00 90.06 268 PHE A N 1
ATOM 1986 C CA . PHE A 1 268 ? 4.528 -11.824 8.428 1.00 90.06 268 PHE A CA 1
ATOM 1987 C C . PHE A 1 268 ? 4.220 -13.230 7.896 1.00 90.06 268 PHE A C 1
ATOM 1989 O O . PHE A 1 268 ? 5.059 -13.832 7.216 1.00 90.06 268 PHE A O 1
ATOM 1996 N N . ARG A 1 269 ? 3.035 -13.773 8.219 1.00 87.31 269 ARG A N 1
ATOM 1997 C CA . ARG A 1 269 ? 2.609 -15.138 7.828 1.00 87.31 269 ARG A CA 1
ATOM 1998 C C . ARG A 1 269 ? 3.558 -16.255 8.282 1.00 87.31 269 ARG A C 1
ATOM 2000 O O . ARG A 1 269 ? 3.627 -17.326 7.677 1.00 87.31 269 ARG A O 1
ATOM 2007 N N . CYS A 1 270 ? 4.300 -16.052 9.374 1.00 90.75 270 CYS A N 1
ATOM 2008 C CA . CYS A 1 270 ? 5.025 -17.133 10.048 1.00 90.75 270 CYS A CA 1
ATOM 2009 C C . CYS A 1 270 ? 4.057 -17.984 10.889 1.00 90.75 270 CYS A C 1
ATOM 2011 O O . CYS A 1 270 ? 4.152 -18.044 12.117 1.00 90.75 270 CYS A O 1
ATOM 2013 N N . ASP A 1 271 ? 3.128 -18.679 10.235 1.00 89.69 271 ASP A N 1
ATOM 2014 C CA . ASP A 1 271 ? 1.959 -19.317 10.862 1.00 89.69 271 ASP A CA 1
ATOM 2015 C C . ASP A 1 271 ? 2.288 -20.395 11.896 1.00 89.69 271 ASP A C 1
ATOM 2017 O O . ASP A 1 271 ? 1.435 -20.768 12.700 1.00 89.69 271 ASP A O 1
ATOM 2021 N N . ASN A 1 272 ? 3.518 -20.916 11.903 1.00 90.81 272 ASN A N 1
ATOM 2022 C CA . ASN A 1 272 ? 3.977 -21.941 12.844 1.00 90.81 272 ASN A CA 1
ATOM 2023 C C . ASN A 1 272 ? 4.833 -21.380 13.999 1.00 90.81 272 ASN A C 1
ATOM 2025 O O . ASN A 1 272 ? 5.240 -22.140 14.894 1.00 90.81 272 ASN A O 1
ATOM 2029 N N . LEU A 1 273 ? 5.112 -20.074 14.001 1.00 94.19 273 LEU A N 1
ATOM 2030 C CA . LEU A 1 273 ? 5.843 -19.366 15.049 1.00 94.19 273 LEU A CA 1
ATOM 2031 C C . LEU A 1 273 ? 4.973 -19.268 16.305 1.00 94.19 273 LEU A C 1
ATOM 2033 O O . LEU A 1 273 ? 3.857 -18.769 16.264 1.00 94.19 273 LEU A O 1
ATOM 2037 N N . THR A 1 274 ? 5.474 -19.740 17.448 1.00 94.19 274 THR A N 1
ATOM 2038 C CA . THR A 1 274 ? 4.667 -19.823 18.679 1.00 94.19 274 THR A CA 1
ATOM 2039 C C . THR A 1 274 ? 4.872 -18.650 19.627 1.00 94.19 274 THR A C 1
ATOM 2041 O O . THR A 1 274 ? 3.982 -18.326 20.410 1.00 94.19 274 THR A O 1
ATOM 2044 N N . SER A 1 275 ? 6.060 -18.049 19.636 1.00 94.50 275 SER A N 1
ATOM 2045 C CA . SER A 1 275 ? 6.375 -16.897 20.490 1.00 94.50 275 SER A CA 1
ATOM 2046 C C . SER A 1 275 ? 7.629 -16.190 20.002 1.00 94.50 275 SER A C 1
ATOM 2048 O O . SER A 1 275 ? 8.571 -16.867 19.584 1.00 94.50 275 SER A O 1
ATOM 2050 N N . ILE A 1 276 ? 7.686 -14.877 20.191 1.00 96.50 276 ILE A N 1
ATOM 2051 C CA . ILE A 1 276 ? 8.871 -14.054 19.930 1.00 96.50 276 ILE A CA 1
ATOM 2052 C C . ILE A 1 276 ? 9.393 -13.520 21.263 1.00 96.50 276 ILE A C 1
ATOM 2054 O O . ILE A 1 276 ? 8.611 -13.190 22.157 1.00 96.50 276 ILE A O 1
ATOM 2058 N N . ARG A 1 277 ? 10.718 -13.444 21.424 1.00 93.88 277 ARG A N 1
ATOM 2059 C CA . ARG A 1 277 ? 11.342 -12.734 22.546 1.00 93.88 277 ARG A CA 1
ATOM 2060 C C . ARG A 1 277 ? 12.283 -11.639 22.058 1.00 93.88 277 ARG A C 1
ATOM 2062 O O . ARG A 1 277 ? 13.261 -11.958 21.383 1.00 93.88 277 ARG A O 1
ATOM 2069 N N . LEU A 1 278 ? 12.005 -10.404 22.471 1.00 94.94 278 LEU A N 1
ATOM 2070 C CA . LEU A 1 278 ? 12.834 -9.218 22.251 1.00 94.94 278 LEU A CA 1
ATOM 2071 C C . LEU A 1 278 ? 13.813 -9.059 23.423 1.00 94.94 278 LEU A C 1
ATOM 2073 O O . LEU A 1 278 ? 13.415 -9.196 24.585 1.00 94.94 278 LEU A O 1
ATOM 2077 N N . PHE A 1 279 ? 15.084 -8.777 23.136 1.00 88.56 279 PHE A N 1
ATOM 2078 C CA . PHE A 1 279 ? 16.103 -8.492 24.158 1.00 88.56 279 PHE A CA 1
ATOM 2079 C C . PHE A 1 279 ? 16.486 -7.012 24.189 1.00 88.56 279 PHE A C 1
ATOM 2081 O O . PHE A 1 279 ? 15.839 -6.195 23.544 1.00 88.56 279 PHE A O 1
ATOM 2088 N N . GLU A 1 280 ? 17.490 -6.659 24.999 1.00 85.38 280 GLU A N 1
ATOM 2089 C CA . GLU A 1 280 ? 17.707 -5.286 25.470 1.00 85.38 280 GLU A CA 1
ATOM 2090 C C . GLU A 1 280 ? 17.914 -4.250 24.359 1.00 85.38 280 GLU A C 1
ATOM 2092 O O . GLU A 1 280 ? 17.507 -3.108 24.541 1.00 85.38 280 GLU A O 1
ATOM 2097 N N . ASN A 1 281 ? 18.496 -4.658 23.227 1.00 88.44 281 ASN A N 1
ATOM 2098 C CA . ASN A 1 281 ? 18.958 -3.743 22.185 1.00 88.44 281 ASN A CA 1
ATOM 2099 C C . ASN A 1 281 ? 17.937 -3.460 21.081 1.00 88.44 281 ASN A C 1
ATOM 2101 O O . ASN A 1 281 ? 18.185 -2.564 20.284 1.00 88.44 281 ASN A O 1
ATOM 2105 N N . VAL A 1 282 ? 16.809 -4.180 21.031 1.00 94.06 282 VAL A N 1
ATOM 2106 C CA . VAL A 1 282 ? 15.778 -3.932 20.010 1.00 94.06 282 VAL A CA 1
ATOM 2107 C C . VAL A 1 282 ? 15.174 -2.545 20.249 1.00 94.06 282 VAL A C 1
ATOM 2109 O O . VAL A 1 282 ? 14.593 -2.298 21.312 1.00 94.06 282 VAL A O 1
ATOM 2112 N N . ALA A 1 283 ? 15.356 -1.658 19.279 1.00 88.94 283 ALA A N 1
ATOM 2113 C CA . ALA A 1 283 ? 14.954 -0.260 19.296 1.00 88.94 283 ALA A CA 1
ATOM 2114 C C . ALA A 1 283 ? 13.884 0.070 18.259 1.00 88.94 283 ALA A C 1
ATOM 2116 O O . ALA A 1 283 ? 13.073 0.944 18.532 1.00 88.94 283 ALA A O 1
ATOM 2117 N N . GLU A 1 284 ? 13.841 -0.676 17.156 1.00 91.25 284 GLU A N 1
ATOM 2118 C CA . GLU A 1 284 ? 12.915 -0.442 16.047 1.00 91.25 284 GLU A CA 1
ATOM 2119 C C . GLU A 1 284 ? 12.235 -1.742 15.610 1.00 91.25 284 GLU A C 1
ATOM 2121 O O . GLU A 1 284 ? 12.850 -2.817 15.562 1.00 91.25 284 GLU A O 1
ATOM 2126 N N . ILE A 1 285 ? 10.946 -1.637 15.296 1.00 90.81 285 ILE A N 1
ATOM 2127 C CA . ILE A 1 285 ? 10.102 -2.717 14.787 1.00 90.81 285 ILE A CA 1
ATOM 2128 C C . ILE A 1 285 ? 9.294 -2.126 13.638 1.00 90.81 285 ILE A C 1
ATOM 2130 O O . ILE A 1 285 ? 8.470 -1.248 13.872 1.00 90.81 285 ILE A O 1
ATOM 2134 N N . GLY A 1 286 ? 9.542 -2.600 12.420 1.00 82.44 286 GLY A N 1
ATOM 2135 C CA . GLY A 1 286 ? 8.837 -2.146 11.228 1.00 82.44 286 GLY A CA 1
ATOM 2136 C C . GLY A 1 286 ? 7.360 -2.542 11.218 1.00 82.44 286 GLY A C 1
ATOM 2137 O O . GLY A 1 286 ? 6.922 -3.442 11.947 1.00 82.44 286 GLY A O 1
ATOM 2138 N N . ASN A 1 287 ? 6.596 -1.889 10.345 1.00 80.94 287 ASN A N 1
ATOM 2139 C CA . ASN A 1 287 ? 5.164 -2.133 10.195 1.00 80.94 287 ASN A CA 1
ATOM 2140 C C . ASN A 1 287 ? 4.870 -3.603 9.862 1.00 80.94 287 ASN A C 1
ATOM 2142 O O . ASN A 1 287 ? 5.626 -4.286 9.167 1.00 80.94 287 ASN A O 1
ATOM 2146 N N . GLN A 1 288 ? 3.790 -4.132 10.443 1.00 84.06 288 GLN A N 1
ATOM 2147 C CA . GLN A 1 288 ? 3.346 -5.520 10.258 1.00 84.06 288 GLN A CA 1
ATOM 2148 C C . GLN A 1 288 ? 4.438 -6.590 10.474 1.00 84.06 288 GLN A C 1
ATOM 2150 O O . GLN A 1 288 ? 4.270 -7.747 10.073 1.00 84.06 288 GLN A O 1
ATOM 2155 N N . ALA A 1 289 ? 5.546 -6.260 11.156 1.00 89.56 289 ALA A N 1
ATOM 2156 C CA . ALA A 1 289 ? 6.679 -7.163 11.338 1.00 89.56 289 ALA A CA 1
ATOM 2157 C C . ALA A 1 289 ? 6.279 -8.472 12.021 1.00 89.56 289 ALA A C 1
ATOM 2159 O O . ALA A 1 289 ? 6.973 -9.469 11.861 1.00 89.56 289 ALA A O 1
ATOM 2160 N N . MET A 1 290 ? 5.186 -8.487 12.789 1.00 90.81 290 MET A N 1
ATOM 2161 C CA . MET A 1 290 ? 4.681 -9.659 13.513 1.00 90.81 290 MET A CA 1
ATOM 2162 C C . MET A 1 290 ? 3.177 -9.900 13.280 1.00 90.81 290 MET A C 1
ATOM 2164 O O . MET A 1 290 ? 2.549 -10.608 14.074 1.00 90.81 290 MET A O 1
ATOM 2168 N N . SER A 1 291 ? 2.608 -9.331 12.210 1.00 85.06 291 SER A N 1
ATOM 2169 C CA . SER A 1 291 ? 1.206 -9.534 11.814 1.00 85.06 291 SER A CA 1
ATOM 2170 C C . SER A 1 291 ? 0.982 -10.909 11.178 1.00 85.06 291 SER A C 1
ATOM 2172 O O . SER A 1 291 ? 1.927 -11.591 10.768 1.00 85.06 291 SER A O 1
ATOM 2174 N N . ASP A 1 292 ? -0.282 -11.338 11.111 1.00 83.56 292 ASP A N 1
ATOM 2175 C CA . ASP A 1 292 ? -0.709 -12.570 10.430 1.00 83.56 292 ASP A CA 1
ATOM 2176 C C . ASP A 1 292 ? 0.036 -13.848 10.873 1.00 83.56 292 ASP A C 1
ATOM 2178 O O . ASP A 1 292 ? 0.237 -14.769 10.095 1.00 83.56 292 ASP A O 1
ATOM 2182 N N . CYS A 1 293 ? 0.468 -13.934 12.135 1.00 87.44 293 CYS A N 1
ATOM 2183 C CA . CYS A 1 293 ? 1.102 -15.140 12.675 1.00 87.44 293 CYS A CA 1
ATOM 2184 C C . CYS A 1 293 ? 0.086 -16.029 13.414 1.00 87.44 293 CYS A C 1
ATOM 2186 O O . CYS A 1 293 ? -0.087 -15.911 14.633 1.00 87.44 293 CYS A O 1
ATOM 2188 N N . ASP A 1 294 ? -0.534 -16.975 12.706 1.00 86.31 294 ASP A N 1
ATOM 2189 C CA . ASP A 1 294 ? -1.663 -17.789 13.196 1.00 86.31 294 ASP A CA 1
ATOM 2190 C C . ASP A 1 294 ? -1.395 -18.645 14.449 1.00 86.31 294 ASP A C 1
ATOM 2192 O O . ASP A 1 294 ? -2.338 -19.059 15.126 1.00 86.31 294 ASP A O 1
ATOM 2196 N N . SER A 1 295 ? -0.132 -18.933 14.783 1.00 90.38 295 SER A N 1
ATOM 2197 C CA . SER A 1 295 ? 0.246 -19.673 16.003 1.00 90.38 295 SER A CA 1
ATOM 2198 C C . SER A 1 295 ? 0.918 -18.813 17.073 1.00 90.38 295 SER A C 1
ATOM 2200 O O . SER A 1 295 ? 1.274 -19.341 18.136 1.00 90.38 295 SER A O 1
ATOM 2202 N N . LEU A 1 296 ? 1.105 -17.511 16.839 1.00 93.06 296 LEU A N 1
ATOM 2203 C CA . LEU A 1 296 ? 1.852 -16.650 17.749 1.00 93.06 296 LEU A CA 1
ATOM 2204 C C . LEU A 1 296 ? 1.040 -16.410 19.018 1.00 93.06 296 LEU A C 1
ATOM 2206 O O . LEU A 1 296 ? -0.029 -15.811 18.976 1.00 93.06 296 LEU A O 1
ATOM 2210 N N . THR A 1 297 ? 1.550 -16.888 20.156 1.00 91.69 297 THR A N 1
ATOM 2211 C CA . THR A 1 297 ? 0.891 -16.818 21.478 1.00 91.69 297 THR A CA 1
ATOM 2212 C C . THR A 1 297 ? 1.351 -15.666 22.354 1.00 91.69 297 THR A C 1
ATOM 2214 O O . THR A 1 297 ? 0.750 -15.416 23.395 1.00 91.69 297 THR A O 1
ATOM 2217 N N . GLY A 1 298 ? 2.428 -14.985 21.970 1.00 93.12 298 GLY A N 1
ATOM 2218 C CA . GLY A 1 298 ? 2.949 -13.866 22.737 1.00 93.12 298 GLY A CA 1
ATOM 2219 C C . GLY A 1 298 ? 4.273 -13.342 22.210 1.00 93.12 298 GLY A C 1
ATOM 2220 O O . GLY A 1 298 ? 5.137 -14.109 21.763 1.00 93.12 298 GLY A O 1
ATOM 2221 N N . ILE A 1 299 ? 4.419 -12.030 22.330 1.00 96.50 299 ILE A N 1
ATOM 2222 C CA . ILE A 1 299 ? 5.626 -11.255 22.085 1.00 96.50 299 ILE A CA 1
ATOM 2223 C C . ILE A 1 299 ? 6.134 -10.808 23.457 1.00 96.50 299 ILE A C 1
ATOM 2225 O O . ILE A 1 299 ? 5.455 -10.094 24.194 1.00 96.50 299 ILE A O 1
ATOM 2229 N N . TRP A 1 300 ? 7.308 -11.296 23.847 1.00 95.50 300 TRP A N 1
ATOM 2230 C CA . TRP A 1 300 ? 7.848 -11.107 25.192 1.00 95.50 300 TRP A CA 1
ATOM 2231 C C . TRP A 1 300 ? 9.052 -10.184 25.157 1.00 95.50 300 TRP A C 1
ATOM 2233 O O . TRP A 1 300 ? 10.035 -10.483 24.482 1.00 95.50 300 TRP A O 1
ATOM 2243 N N . VAL A 1 301 ? 9.017 -9.112 25.937 1.00 96.62 301 VAL A N 1
ATOM 2244 C CA . VAL A 1 301 ? 10.123 -8.156 26.012 1.00 96.62 301 VAL A CA 1
ATOM 2245 C C . VAL A 1 301 ? 10.923 -8.375 27.291 1.00 96.62 301 VAL A C 1
ATOM 2247 O O . VAL A 1 301 ? 10.357 -8.538 28.374 1.00 96.62 301 VAL A O 1
ATOM 2250 N N . ASP A 1 302 ? 12.251 -8.420 27.176 1.00 91.25 302 ASP A N 1
ATOM 2251 C CA . ASP A 1 302 ? 13.127 -8.457 28.346 1.00 91.25 302 ASP A CA 1
ATOM 2252 C C . ASP A 1 302 ? 13.028 -7.154 29.157 1.00 91.25 302 ASP A C 1
ATOM 2254 O O . ASP A 1 302 ? 12.919 -6.066 28.599 1.00 91.25 302 ASP A O 1
ATOM 2258 N N . GLU A 1 303 ? 13.103 -7.246 30.486 1.00 87.88 303 GLU A N 1
ATOM 2259 C CA . GLU A 1 303 ? 12.920 -6.098 31.391 1.00 87.88 303 GLU A CA 1
ATOM 2260 C C . GLU A 1 303 ? 13.964 -4.993 31.138 1.00 87.88 303 GLU A C 1
ATOM 2262 O O . GLU A 1 303 ? 13.693 -3.810 31.364 1.00 87.88 303 GLU A O 1
ATOM 2267 N N . ALA A 1 304 ? 15.136 -5.390 30.629 1.00 88.88 304 ALA A N 1
ATOM 2268 C CA . ALA A 1 304 ? 16.243 -4.509 30.277 1.00 88.88 304 ALA A CA 1
ATOM 2269 C C . ALA A 1 304 ? 16.038 -3.702 28.980 1.00 88.88 304 ALA A C 1
ATOM 2271 O O . ALA A 1 304 ? 16.762 -2.726 28.786 1.00 88.88 304 ALA A O 1
ATOM 2272 N N . ASN A 1 305 ? 15.084 -4.068 28.114 1.00 94.06 305 ASN A N 1
ATOM 2273 C CA . ASN A 1 305 ? 14.808 -3.310 26.889 1.00 94.06 305 ASN A CA 1
ATOM 2274 C C . ASN A 1 305 ? 14.310 -1.898 27.240 1.00 94.06 305 ASN A C 1
ATOM 2276 O O . ASN A 1 305 ? 13.479 -1.739 28.140 1.00 94.06 305 ASN A O 1
ATOM 2280 N N . GLN A 1 306 ? 14.862 -0.879 26.580 1.00 91.44 306 GLN A N 1
ATOM 2281 C CA . GLN A 1 306 ? 14.588 0.531 26.883 1.00 91.44 306 GLN A CA 1
ATOM 2282 C C . GLN A 1 306 ? 13.436 1.129 26.065 1.00 91.44 306 GLN A C 1
ATOM 2284 O O . GLN A 1 306 ? 12.910 2.154 26.478 1.00 91.44 306 GLN A O 1
ATOM 2289 N N . ASN A 1 307 ? 13.025 0.489 24.967 1.00 91.94 307 ASN A N 1
ATOM 2290 C CA . ASN A 1 307 ? 12.090 1.050 23.982 1.00 91.94 307 ASN A CA 1
ATOM 2291 C C . ASN A 1 307 ? 10.716 0.381 24.023 1.00 91.94 307 ASN A C 1
ATOM 2293 O O . ASN A 1 307 ? 9.703 1.029 23.791 1.00 91.94 307 ASN A O 1
ATOM 2297 N N . TYR A 1 308 ? 10.673 -0.896 24.403 1.00 97.06 308 TYR A N 1
ATOM 2298 C CA . TYR A 1 308 ? 9.462 -1.702 24.388 1.00 97.06 308 TYR A CA 1
ATOM 2299 C C . TYR A 1 308 ? 9.182 -2.356 25.735 1.00 97.06 308 TYR A C 1
ATOM 2301 O O . TYR A 1 308 ? 10.051 -2.530 26.602 1.00 97.06 308 TYR A O 1
ATOM 2309 N N . SER A 1 309 ? 7.938 -2.776 25.911 1.00 96.44 309 SER A N 1
ATOM 2310 C CA . SER A 1 309 ? 7.524 -3.623 27.017 1.00 96.44 309 SER A CA 1
ATOM 2311 C C . SER A 1 309 ? 6.429 -4.591 26.575 1.00 96.44 309 SER A C 1
ATOM 2313 O O . SER A 1 309 ? 5.727 -4.355 25.600 1.00 96.44 309 SER A O 1
ATOM 2315 N N . SER A 1 310 ? 6.269 -5.705 27.290 1.00 96.38 310 SER A N 1
ATOM 2316 C CA . SER A 1 310 ? 5.121 -6.595 27.099 1.00 96.38 310 SER A CA 1
ATOM 2317 C C . SER A 1 310 ? 4.318 -6.738 28.383 1.00 96.38 310 SER A C 1
ATOM 2319 O O . SER A 1 310 ? 4.850 -6.631 29.496 1.00 96.38 310 SER A O 1
ATOM 2321 N N . ASP A 1 311 ? 3.022 -6.997 28.260 1.00 94.25 311 ASP A N 1
ATOM 2322 C CA . ASP A 1 311 ? 2.192 -7.373 29.401 1.00 94.25 311 ASP A CA 1
ATOM 2323 C C . ASP A 1 311 ? 2.269 -8.885 29.713 1.00 94.25 311 ASP A C 1
ATOM 2325 O O . ASP A 1 311 ? 3.050 -9.639 29.132 1.00 94.25 311 ASP A O 1
ATOM 2329 N N . ALA A 1 312 ? 1.471 -9.344 30.683 1.00 90.69 312 ALA A N 1
ATOM 2330 C CA . ALA A 1 312 ? 1.432 -10.756 31.072 1.00 90.69 312 ALA A CA 1
ATOM 2331 C C . ALA A 1 312 ? 0.778 -11.676 30.020 1.00 90.69 312 ALA A C 1
ATOM 2333 O O . ALA A 1 312 ? 0.865 -12.897 30.159 1.00 90.69 312 ALA A O 1
ATOM 2334 N N . ASN A 1 313 ? 0.120 -11.104 29.010 1.00 89.81 313 ASN A N 1
ATOM 2335 C CA . ASN A 1 313 ? -0.500 -11.813 27.897 1.00 89.81 313 ASN A CA 1
ATOM 2336 C C . ASN A 1 313 ? 0.401 -11.852 26.654 1.00 89.81 313 ASN A C 1
ATOM 2338 O O . ASN A 1 313 ? 0.018 -12.465 25.664 1.00 89.81 313 ASN A O 1
ATOM 2342 N N . GLY A 1 314 ? 1.583 -11.228 26.708 1.00 93.00 314 GLY A N 1
ATOM 2343 C CA . GLY A 1 314 ? 2.498 -11.152 25.573 1.00 93.00 314 GLY A CA 1
ATOM 2344 C C . GLY A 1 314 ? 2.041 -10.160 24.503 1.00 93.00 314 GLY A C 1
ATOM 2345 O O . GLY A 1 314 ? 2.353 -10.368 23.334 1.00 93.00 314 GLY A O 1
ATOM 2346 N N . ILE A 1 315 ? 1.279 -9.131 24.886 1.00 95.62 315 ILE A N 1
ATOM 2347 C CA . ILE A 1 315 ? 0.942 -7.995 24.017 1.00 95.62 315 ILE A CA 1
ATOM 2348 C C . ILE A 1 315 ? 2.064 -6.966 24.122 1.00 95.62 315 ILE A C 1
ATOM 2350 O O . ILE A 1 315 ? 2.538 -6.690 25.230 1.00 95.62 315 ILE A O 1
ATOM 2354 N N . LEU A 1 316 ? 2.489 -6.449 22.972 1.00 96.88 316 LEU A N 1
ATOM 2355 C CA . LEU A 1 316 ? 3.609 -5.535 22.805 1.00 96.88 316 LEU A CA 1
ATOM 2356 C C . LEU A 1 316 ? 3.155 -4.075 22.903 1.00 96.88 316 LEU A C 1
ATOM 2358 O O . LEU A 1 316 ? 2.161 -3.675 22.299 1.00 96.88 316 LEU A O 1
ATOM 2362 N N . PHE A 1 317 ? 3.934 -3.295 23.641 1.00 97.12 317 PHE A N 1
ATOM 2363 C CA . PHE A 1 317 ? 3.773 -1.865 23.853 1.00 97.12 317 PHE A CA 1
ATOM 2364 C C . PHE A 1 317 ? 5.118 -1.165 23.682 1.00 97.12 317 PHE A C 1
ATOM 2366 O O . PHE A 1 317 ? 6.177 -1.799 23.799 1.00 97.12 317 PHE A O 1
ATOM 2373 N N . ASP A 1 318 ? 5.078 0.153 23.548 1.00 96.00 318 ASP A N 1
ATOM 2374 C CA . ASP A 1 318 ? 6.208 1.005 23.906 1.00 96.00 318 ASP A CA 1
ATOM 2375 C C . ASP A 1 318 ? 6.625 0.789 25.381 1.00 96.00 318 ASP A C 1
ATOM 2377 O O . ASP A 1 318 ? 5.973 0.102 26.190 1.00 96.00 318 ASP A O 1
ATOM 2381 N N . LYS A 1 319 ? 7.771 1.351 25.763 1.00 94.38 319 LYS A N 1
ATOM 2382 C CA . LYS A 1 319 ? 8.328 1.163 27.107 1.00 94.38 319 LYS A CA 1
ATOM 2383 C C . LYS A 1 319 ? 7.387 1.666 28.196 1.00 94.38 319 LYS A C 1
ATOM 2385 O O . LYS A 1 319 ? 7.236 1.002 29.227 1.00 94.38 319 LYS A O 1
ATOM 2390 N N . GLU A 1 320 ? 6.767 2.818 27.955 1.00 93.75 320 GLU A N 1
ATOM 2391 C CA . GLU A 1 320 ? 5.915 3.519 28.914 1.00 93.75 320 GLU A CA 1
ATOM 2392 C C . GLU A 1 320 ? 4.457 3.032 28.887 1.00 93.75 320 GLU A C 1
ATOM 2394 O O . GLU A 1 320 ? 3.675 3.392 29.771 1.00 93.75 320 GLU A O 1
ATOM 2399 N N . LYS A 1 321 ? 4.102 2.147 27.944 1.00 94.88 321 LYS A N 1
ATOM 2400 C CA . LYS A 1 321 ? 2.737 1.651 27.712 1.00 94.88 321 LYS A CA 1
ATOM 2401 C C . LYS A 1 321 ? 1.758 2.772 27.392 1.00 94.88 321 LYS A C 1
ATOM 2403 O O . LYS A 1 321 ? 0.628 2.747 27.891 1.00 94.88 321 LYS A O 1
ATOM 2408 N N . THR A 1 322 ? 2.211 3.743 26.610 1.00 95.19 322 THR A N 1
ATOM 2409 C CA . THR A 1 322 ? 1.391 4.794 26.006 1.00 95.19 322 THR A CA 1
ATOM 2410 C C . THR A 1 322 ? 0.873 4.401 24.625 1.00 95.19 322 THR A C 1
ATOM 2412 O O . THR A 1 322 ? -0.188 4.871 24.227 1.00 95.19 322 THR A O 1
ATOM 2415 N N . GLU A 1 323 ? 1.511 3.446 23.957 1.00 94.81 323 GLU A N 1
ATOM 2416 C CA . GLU A 1 323 ? 1.092 2.934 22.655 1.00 94.81 323 GLU A CA 1
ATOM 2417 C C . GLU A 1 323 ? 1.028 1.405 22.668 1.00 94.81 323 GLU A C 1
ATOM 2419 O O . GLU A 1 323 ? 1.953 0.725 23.123 1.00 94.81 323 GLU A O 1
ATOM 2424 N N . LEU A 1 324 ? -0.084 0.850 22.180 1.00 97.25 324 LEU A N 1
ATOM 2425 C CA . LEU A 1 324 ? -0.201 -0.583 21.912 1.00 97.25 324 LEU A CA 1
ATOM 2426 C C . LEU A 1 324 ? 0.254 -0.850 20.479 1.00 97.25 324 LEU A C 1
ATOM 2428 O O . LEU A 1 324 ? -0.408 -0.414 19.544 1.00 97.25 324 LEU A O 1
ATOM 2432 N N . ILE A 1 325 ? 1.352 -1.592 20.339 1.00 93.62 325 ILE A N 1
ATOM 2433 C CA . ILE A 1 325 ? 2.037 -1.802 19.058 1.00 93.62 325 ILE A CA 1
ATOM 2434 C C . ILE A 1 325 ? 1.535 -3.068 18.366 1.00 93.62 325 ILE A C 1
ATOM 2436 O O . ILE A 1 325 ? 1.197 -3.036 17.195 1.00 93.62 325 ILE A O 1
ATOM 2440 N N . GLN A 1 326 ? 1.479 -4.202 19.077 1.00 93.94 326 GLN A N 1
ATOM 2441 C CA . GLN A 1 326 ? 1.062 -5.468 18.466 1.00 93.94 326 GLN A CA 1
ATOM 2442 C C . GLN A 1 326 ? 0.455 -6.440 19.479 1.00 93.94 326 GLN A C 1
ATOM 2444 O O . GLN A 1 326 ? 1.038 -6.768 20.519 1.00 93.94 326 GLN A O 1
ATOM 2449 N N . CYS A 1 327 ? -0.696 -6.989 19.119 1.00 93.00 327 CYS A N 1
ATOM 2450 C CA . CYS A 1 327 ? -1.361 -8.106 19.758 1.00 93.00 327 CYS A CA 1
ATOM 2451 C C . CYS A 1 327 ? -1.057 -9.398 18.978 1.00 93.00 327 CYS A C 1
ATOM 2453 O O . CYS A 1 327 ? -1.140 -9.413 17.749 1.00 93.00 327 CYS A O 1
ATOM 2455 N N . PRO A 1 328 ? -0.706 -10.504 19.660 1.00 90.56 328 PRO A N 1
ATOM 2456 C CA . PRO A 1 328 ? -0.516 -11.792 19.003 1.00 90.56 328 PRO A CA 1
ATOM 2457 C C . PRO A 1 328 ? -1.852 -12.330 18.459 1.00 90.56 328 PRO A C 1
ATOM 2459 O O . PRO A 1 328 ? -2.824 -12.425 19.210 1.00 90.56 328 PRO A O 1
ATOM 2462 N N . GLY A 1 329 ? -1.892 -12.769 17.195 1.00 81.81 329 GLY A N 1
ATOM 2463 C CA . GLY A 1 329 ? -3.126 -13.197 16.508 1.00 81.81 329 GLY A CA 1
ATOM 2464 C C . GLY A 1 329 ? -3.910 -14.332 17.192 1.00 81.81 329 GLY A C 1
ATOM 2465 O O . GLY A 1 329 ? -5.134 -14.429 17.070 1.00 81.81 329 GLY A O 1
ATOM 2466 N N . THR A 1 330 ? -3.242 -15.174 17.996 1.00 85.25 330 THR A N 1
ATOM 2467 C CA . THR A 1 330 ? -3.922 -16.231 18.776 1.00 85.25 330 THR A CA 1
ATOM 2468 C C . THR A 1 330 ? -4.563 -15.747 20.073 1.00 85.25 330 THR A C 1
ATOM 2470 O O . THR A 1 330 ? -5.211 -16.550 20.763 1.00 85.25 330 THR A O 1
ATOM 2473 N N . TYR A 1 331 ? -4.385 -14.475 20.447 1.00 88.25 331 TYR A N 1
ATOM 2474 C CA . TYR A 1 331 ? -5.007 -13.937 21.646 1.00 88.25 331 TYR A CA 1
ATOM 2475 C C . TYR A 1 331 ? -6.514 -14.187 21.585 1.00 88.25 331 TYR A C 1
ATOM 2477 O O . TYR A 1 331 ? -7.188 -13.874 20.606 1.00 88.25 331 TYR A O 1
ATOM 2485 N N . SER A 1 332 ? -7.047 -14.800 22.642 1.00 86.19 332 SER A N 1
ATOM 2486 C CA . SER A 1 332 ? -8.436 -15.241 22.671 1.00 86.19 332 SER A CA 1
ATOM 2487 C C . SER A 1 332 ? -9.165 -14.724 23.896 1.00 86.19 332 SER A C 1
ATOM 2489 O O . SER A 1 332 ? -8.622 -14.659 25.002 1.00 86.19 332 SER A O 1
ATOM 2491 N N . GLY A 1 333 ? -10.441 -14.398 23.706 1.00 84.25 333 GLY A N 1
ATOM 2492 C CA . GLY A 1 333 ? -11.300 -13.907 24.776 1.00 84.25 333 GLY A CA 1
ATOM 2493 C C . GLY A 1 333 ? -11.372 -12.386 24.825 1.00 84.25 333 GLY A C 1
ATOM 2494 O O . GLY A 1 333 ? -11.581 -11.750 23.792 1.00 84.25 333 GLY A O 1
ATOM 2495 N N . THR A 1 334 ? -11.317 -11.828 26.034 1.00 86.69 334 THR A N 1
ATOM 2496 C CA . THR A 1 334 ? -11.522 -10.397 26.285 1.00 86.69 334 THR A CA 1
ATOM 2497 C C . THR A 1 334 ? -10.230 -9.752 26.750 1.00 86.69 334 THR A C 1
ATOM 2499 O O . THR A 1 334 ? -9.685 -10.189 27.766 1.00 86.69 334 THR A O 1
ATOM 2502 N N . TYR A 1 335 ? -9.802 -8.687 26.070 1.00 91.69 335 TYR A N 1
ATOM 2503 C CA . TYR A 1 335 ? -8.665 -7.875 26.494 1.00 91.69 335 TYR A CA 1
ATOM 2504 C C . TYR A 1 335 ? -9.101 -6.532 27.084 1.00 91.69 335 TYR A C 1
ATOM 2506 O O . TYR A 1 335 ? -10.020 -5.891 26.580 1.00 91.69 335 TYR A O 1
ATOM 2514 N N . THR A 1 336 ? -8.434 -6.098 28.154 1.00 91.25 336 THR A N 1
ATOM 2515 C CA . THR A 1 336 ? -8.609 -4.763 28.738 1.00 91.25 336 THR A CA 1
ATOM 2516 C C . THR A 1 336 ? -7.295 -4.018 28.603 1.00 91.25 336 THR A C 1
ATOM 2518 O O . THR A 1 336 ? -6.305 -4.412 29.223 1.00 91.25 336 THR A O 1
ATOM 2521 N N . ILE A 1 337 ? -7.299 -2.961 27.797 1.00 93.75 337 ILE A N 1
ATOM 2522 C CA . ILE A 1 337 ? -6.122 -2.139 27.537 1.00 93.75 337 ILE A CA 1
ATOM 2523 C C . ILE A 1 337 ? -5.828 -1.283 28.788 1.00 93.75 337 ILE A C 1
ATOM 2525 O O . ILE A 1 337 ? -6.770 -0.789 29.413 1.00 93.75 337 ILE A O 1
ATOM 2529 N N . PRO A 1 338 ? -4.557 -1.138 29.213 1.00 92.25 338 PRO A N 1
ATOM 2530 C CA . PRO A 1 338 ? -4.204 -0.338 30.389 1.00 92.25 338 PRO A CA 1
ATOM 2531 C C . PRO A 1 338 ? -4.533 1.157 30.241 1.00 92.25 338 PRO A C 1
ATOM 2533 O O . PRO A 1 338 ? -4.282 1.729 29.189 1.00 92.25 338 PRO A O 1
ATOM 2536 N N . ASP A 1 339 ? -4.951 1.815 31.331 1.00 91.19 339 ASP A N 1
ATOM 2537 C CA . ASP A 1 339 ? -5.247 3.267 31.388 1.00 91.19 339 ASP A CA 1
ATOM 2538 C C . ASP A 1 339 ? -4.056 4.190 31.042 1.00 91.19 339 ASP A C 1
ATOM 2540 O O . ASP A 1 339 ? -4.206 5.409 30.993 1.00 91.19 339 ASP A O 1
ATOM 2544 N N . SER A 1 340 ? -2.846 3.641 30.897 1.00 93.00 340 SER A N 1
ATOM 2545 C CA . SER A 1 340 ? -1.675 4.395 30.439 1.00 93.00 340 SER A CA 1
ATOM 2546 C C . SER A 1 340 ? -1.657 4.599 28.924 1.00 93.00 340 SER A C 1
ATOM 2548 O O . SER A 1 340 ? -0.970 5.504 28.465 1.00 93.00 340 SER A O 1
ATOM 2550 N N . VAL A 1 341 ? -2.396 3.780 28.168 1.00 97.56 341 VAL A N 1
ATOM 2551 C CA . VAL A 1 341 ? -2.379 3.779 26.702 1.00 97.56 341 VAL A CA 1
ATOM 2552 C C . VAL A 1 341 ? -3.181 4.961 26.167 1.00 97.56 341 VAL A C 1
ATOM 2554 O O . VAL A 1 341 ? -4.331 5.166 26.561 1.00 97.56 341 VAL A O 1
ATOM 2557 N N . THR A 1 342 ? -2.570 5.719 25.265 1.00 93.62 342 THR A N 1
ATOM 2558 C CA . THR A 1 342 ? -3.122 6.892 24.585 1.00 93.62 342 THR A CA 1
ATOM 2559 C C . THR A 1 342 ? -3.374 6.662 23.098 1.00 93.62 342 THR A C 1
ATOM 2561 O O . THR A 1 342 ? -4.248 7.315 22.538 1.00 93.62 342 THR A O 1
ATOM 2564 N N . SER A 1 343 ? -2.693 5.711 22.462 1.00 92.38 343 SER A N 1
ATOM 2565 C CA . SER A 1 343 ? -2.919 5.352 21.056 1.00 92.38 343 SER A CA 1
ATOM 2566 C C . SER A 1 343 ? -2.907 3.839 20.850 1.00 92.38 343 SER A C 1
ATOM 2568 O O . SER A 1 343 ? -2.216 3.090 21.549 1.00 92.38 343 SER A O 1
ATOM 2570 N N . ILE A 1 344 ? -3.711 3.383 19.892 1.00 97.69 344 ILE A N 1
ATOM 2571 C CA . ILE A 1 344 ? -3.608 2.041 19.315 1.00 97.69 344 ILE A CA 1
ATOM 2572 C C . ILE A 1 344 ? -2.901 2.205 17.977 1.00 97.69 344 ILE A C 1
ATOM 2574 O O . ILE A 1 344 ? -3.435 2.913 17.124 1.00 97.69 344 ILE A O 1
ATOM 2578 N N . GLY A 1 345 ? -1.726 1.594 17.828 1.00 86.62 345 GLY A N 1
ATOM 2579 C CA . GLY A 1 345 ? -0.936 1.686 16.604 1.00 86.62 345 GLY A CA 1
ATOM 2580 C C . GLY A 1 345 ? -1.621 1.019 15.412 1.00 86.62 345 GLY A C 1
ATOM 2581 O O . GLY A 1 345 ? -2.602 0.276 15.560 1.00 86.62 345 GLY A O 1
ATOM 2582 N N . ASP A 1 346 ? -1.083 1.278 14.228 1.00 86.62 346 ASP A N 1
ATOM 2583 C CA . ASP A 1 346 ? -1.556 0.662 12.994 1.00 86.62 346 ASP A CA 1
ATOM 2584 C C . ASP A 1 346 ? -1.375 -0.861 13.061 1.00 86.62 346 ASP A C 1
ATOM 2586 O O . ASP A 1 346 ? -0.409 -1.369 13.634 1.00 86.62 346 ASP A O 1
ATOM 2590 N N . TYR A 1 347 ? -2.332 -1.612 12.514 1.00 85.44 347 TYR A N 1
ATOM 2591 C CA . TYR A 1 347 ? -2.327 -3.085 12.483 1.00 85.44 347 TYR A CA 1
ATOM 2592 C C . TYR A 1 347 ? -2.244 -3.787 13.856 1.00 85.44 347 TYR A C 1
ATOM 2594 O O . TYR A 1 347 ? -2.086 -5.009 13.928 1.00 85.44 347 TYR A O 1
ATOM 2602 N N . ALA A 1 348 ? -2.394 -3.058 14.967 1.00 93.25 348 ALA A N 1
ATOM 2603 C CA . ALA A 1 348 ? -2.056 -3.570 16.293 1.00 93.25 348 ALA A CA 1
ATOM 2604 C C . ALA A 1 348 ? -2.845 -4.821 16.720 1.00 93.25 348 ALA A C 1
ATOM 2606 O O . ALA A 1 348 ? -2.332 -5.651 17.465 1.00 93.25 348 ALA A O 1
ATOM 2607 N N . PHE A 1 349 ? -4.081 -4.997 16.261 1.00 93.00 349 PHE A N 1
ATOM 2608 C CA . PHE A 1 349 ? -4.888 -6.211 16.427 1.00 93.00 349 PHE A CA 1
ATOM 2609 C C . PHE A 1 349 ? -5.256 -6.858 15.089 1.00 93.00 349 PHE A C 1
ATOM 2611 O O . PHE A 1 349 ? -6.165 -7.687 15.055 1.00 93.00 349 PHE A O 1
ATOM 2618 N N . GLU A 1 350 ? -4.573 -6.520 13.997 1.00 88.06 350 GLU A N 1
ATOM 2619 C CA . GLU A 1 350 ? -4.848 -7.107 12.689 1.00 88.06 350 GLU A CA 1
ATOM 2620 C C . GLU A 1 350 ? -4.851 -8.645 12.764 1.00 88.06 350 GLU A C 1
ATOM 2622 O O . GLU A 1 350 ? -3.989 -9.266 13.397 1.00 88.06 350 GLU A O 1
ATOM 2627 N N . SER A 1 351 ? -5.876 -9.261 12.174 1.00 83.12 351 SER A N 1
ATOM 2628 C CA . SER A 1 351 ? -6.069 -10.713 12.117 1.00 83.12 351 SER A CA 1
ATOM 2629 C C . SER A 1 351 ? -6.072 -11.411 13.481 1.00 83.12 351 SER A C 1
ATOM 2631 O O . SER A 1 351 ? -5.856 -12.624 13.575 1.00 83.12 351 SER A O 1
ATOM 2633 N N . CYS A 1 352 ? -6.393 -10.696 14.569 1.00 87.44 352 CYS A N 1
ATOM 2634 C CA . CYS A 1 352 ? -6.676 -11.288 15.880 1.00 87.44 352 CYS A CA 1
ATOM 2635 C C . CYS A 1 352 ? -8.027 -12.024 15.870 1.00 87.44 352 CYS A C 1
ATOM 2637 O O . CYS A 1 352 ? -8.953 -11.713 16.622 1.00 87.44 352 CYS A O 1
ATOM 2639 N N . SER A 1 353 ? -8.142 -13.047 15.027 1.00 82.44 353 SER A N 1
ATOM 2640 C CA . SER A 1 353 ? -9.380 -13.756 14.712 1.00 82.44 353 SER A CA 1
ATOM 2641 C C . SER A 1 353 ? -10.019 -14.429 15.924 1.00 82.44 353 SER A C 1
ATOM 2643 O O . SER A 1 353 ? -11.212 -14.699 15.895 1.00 82.44 353 SER A O 1
ATOM 2645 N N . ASN A 1 354 ? -9.289 -14.683 17.016 1.00 85.75 354 ASN A N 1
ATOM 2646 C CA . ASN A 1 354 ? -9.836 -15.279 18.244 1.00 85.75 354 ASN A CA 1
ATOM 2647 C C . ASN A 1 354 ? -10.235 -14.254 19.322 1.00 85.75 354 ASN A C 1
ATOM 2649 O O . ASN A 1 354 ? -10.812 -14.636 20.355 1.00 85.75 354 ASN A O 1
ATOM 2653 N N . LEU A 1 355 ? -9.947 -12.968 19.110 1.00 90.94 355 LEU A N 1
ATOM 2654 C CA . LEU A 1 355 ? -10.359 -11.886 19.994 1.00 90.94 355 LEU A CA 1
ATOM 2655 C C . LEU A 1 355 ? -11.882 -11.761 19.937 1.00 90.94 355 LEU A C 1
ATOM 2657 O O . LEU A 1 355 ? -12.472 -11.631 18.874 1.00 90.94 355 LEU A O 1
ATOM 2661 N N . THR A 1 356 ? -12.537 -11.815 21.096 1.00 88.50 356 THR A N 1
ATOM 2662 C CA . THR A 1 356 ? -14.009 -11.741 21.172 1.00 88.50 356 THR A CA 1
ATOM 2663 C C . THR A 1 356 ? -14.501 -10.395 21.672 1.00 88.50 356 THR A C 1
ATOM 2665 O O . THR A 1 356 ? -15.616 -9.984 21.339 1.00 88.50 356 THR A O 1
ATOM 2668 N N . SER A 1 357 ? -13.687 -9.716 22.482 1.00 88.38 357 SER A N 1
ATOM 2669 C CA . SER A 1 357 ? -13.962 -8.367 22.950 1.00 88.38 357 SER A CA 1
ATOM 2670 C C . SER A 1 357 ? -12.684 -7.646 23.361 1.00 88.38 357 SER A C 1
ATOM 2672 O O . SER A 1 357 ? -11.746 -8.268 23.858 1.00 88.38 357 SER A O 1
ATOM 2674 N N . VAL A 1 358 ? -12.665 -6.330 23.197 1.00 93.25 358 VAL A N 1
ATOM 2675 C CA . VAL A 1 358 ? -11.569 -5.461 23.630 1.00 93.25 358 VAL A CA 1
ATOM 2676 C C . VAL A 1 358 ? -12.139 -4.235 24.328 1.00 93.25 358 VAL A C 1
ATOM 2678 O O . VAL A 1 358 ? -13.245 -3.791 24.011 1.00 93.25 358 VAL A O 1
ATOM 2681 N N . MET A 1 359 ? -11.402 -3.714 25.303 1.00 90.81 359 MET A N 1
ATOM 2682 C CA . MET A 1 359 ? -11.785 -2.514 26.025 1.00 90.81 359 MET A CA 1
ATOM 2683 C C . MET A 1 359 ? -10.695 -1.458 25.967 1.00 90.81 359 MET A C 1
ATOM 2685 O O . MET A 1 359 ? -9.603 -1.685 26.491 1.00 90.81 359 MET A O 1
ATOM 2689 N N . LEU A 1 360 ? -11.029 -0.316 25.375 1.00 94.62 360 LEU A N 1
ATOM 2690 C CA . LEU A 1 360 ? -10.179 0.858 25.253 1.00 94.62 360 LEU A CA 1
ATOM 2691 C C . LEU A 1 360 ? -10.543 1.842 26.382 1.00 94.62 360 LEU A C 1
ATOM 2693 O O . LEU A 1 360 ? -11.720 2.190 26.515 1.00 94.62 360 LEU A O 1
ATOM 2697 N N . PRO A 1 361 ? -9.582 2.268 27.219 1.00 90.69 361 PRO A N 1
ATOM 2698 C CA . PRO A 1 361 ? -9.830 3.252 28.270 1.00 90.69 361 PRO A CA 1
ATOM 2699 C C . PRO A 1 361 ? -10.047 4.662 27.700 1.00 90.69 361 PRO A C 1
ATOM 2701 O O . PRO A 1 361 ? -9.686 4.952 26.564 1.00 90.69 361 PRO A O 1
ATOM 2704 N N . ASP A 1 362 ? -10.583 5.567 28.527 1.00 89.00 362 ASP A N 1
ATOM 2705 C CA . ASP A 1 362 ? -10.799 6.984 28.176 1.00 89.00 362 ASP A CA 1
ATOM 2706 C C . ASP A 1 362 ? -9.496 7.743 27.853 1.00 89.00 362 ASP A C 1
ATOM 2708 O O . ASP A 1 362 ? -9.547 8.849 27.327 1.00 89.00 362 ASP A O 1
ATOM 2712 N N . SER A 1 363 ? -8.329 7.183 28.188 1.00 92.94 363 SER A N 1
ATOM 2713 C CA . SER A 1 363 ? -7.025 7.753 27.841 1.00 92.94 363 SER A CA 1
ATOM 2714 C C . SER A 1 363 ? -6.674 7.602 26.361 1.00 92.94 363 SER A C 1
ATOM 2716 O O . SER A 1 363 ? -5.853 8.377 25.880 1.00 92.94 363 SER A O 1
ATOM 2718 N N . VAL A 1 364 ? -7.275 6.640 25.648 1.00 96.81 364 VAL A N 1
ATOM 2719 C CA . VAL A 1 364 ? -7.019 6.419 24.219 1.00 96.81 364 VAL A CA 1
ATOM 2720 C C . VAL A 1 364 ? -7.660 7.540 23.411 1.00 96.81 364 VAL A C 1
ATOM 2722 O O . VAL A 1 364 ? -8.866 7.748 23.505 1.00 96.81 364 VAL A O 1
ATOM 2725 N N . THR A 1 365 ? -6.860 8.235 22.606 1.00 89.31 365 THR A N 1
ATOM 2726 C CA . THR A 1 365 ? -7.285 9.339 21.738 1.00 89.31 365 THR A CA 1
ATOM 2727 C C . THR A 1 365 ? -7.358 8.957 20.264 1.00 89.31 365 THR A C 1
ATOM 2729 O O . THR A 1 365 ? -8.147 9.546 19.526 1.00 89.31 365 THR A O 1
ATOM 2732 N N . SER A 1 366 ? -6.591 7.956 19.831 1.00 87.88 366 SER A N 1
ATOM 2733 C CA . SER A 1 366 ? -6.547 7.506 18.435 1.00 87.88 366 SER A CA 1
ATOM 2734 C C . SER A 1 366 ? -6.541 5.984 18.304 1.00 87.88 366 SER A C 1
ATOM 2736 O O . SER A 1 366 ? -5.938 5.268 19.109 1.00 87.88 366 SER A O 1
ATOM 2738 N N . ILE A 1 367 ? -7.228 5.506 17.266 1.00 96.25 367 ILE A N 1
ATOM 2739 C CA . ILE A 1 367 ? -7.161 4.134 16.760 1.00 96.25 367 ILE A CA 1
ATOM 2740 C C . ILE A 1 367 ? -6.559 4.211 15.356 1.00 96.25 367 ILE A C 1
ATOM 2742 O O . ILE A 1 367 ? -7.149 4.875 14.507 1.00 96.25 367 ILE A O 1
ATOM 2746 N N . GLY A 1 368 ? -5.405 3.578 15.143 1.00 79.12 368 GLY A N 1
ATOM 2747 C CA . GLY A 1 368 ? -4.662 3.600 13.882 1.00 79.12 368 GLY A CA 1
ATOM 2748 C C . GLY A 1 368 ? -5.331 2.863 12.718 1.00 79.12 368 GLY A C 1
ATOM 2749 O O . GLY A 1 368 ? -6.402 2.253 12.855 1.00 79.12 368 GLY A O 1
ATOM 2750 N N . ASP A 1 369 ? -4.676 2.913 11.567 1.00 84.12 369 ASP A N 1
ATOM 2751 C CA . ASP A 1 369 ? -5.101 2.262 10.333 1.00 84.12 369 ASP A CA 1
ATOM 2752 C C . ASP A 1 369 ? -5.048 0.739 10.497 1.00 84.12 369 ASP A C 1
ATOM 2754 O O . ASP A 1 369 ? -4.127 0.182 11.096 1.00 84.12 369 ASP A O 1
ATOM 2758 N N . TYR A 1 370 ? -6.082 0.036 10.024 1.00 85.94 370 TYR A N 1
ATOM 2759 C CA . TYR A 1 370 ? -6.223 -1.422 10.186 1.00 85.94 370 TYR A CA 1
ATOM 2760 C C . TYR A 1 370 ? -6.062 -1.944 11.631 1.00 85.94 370 TYR A C 1
ATOM 2762 O O . TYR A 1 370 ? -5.882 -3.146 11.834 1.00 85.94 370 TYR A O 1
ATOM 2770 N N . ALA A 1 371 ? -6.169 -1.089 12.656 1.00 93.62 371 ALA A N 1
ATOM 2771 C CA . ALA A 1 371 ? -5.855 -1.453 14.037 1.00 93.62 371 ALA A CA 1
ATOM 2772 C C . ALA A 1 371 ? -6.635 -2.674 14.552 1.00 93.62 371 ALA A C 1
ATOM 2774 O O . ALA A 1 371 ? -6.104 -3.424 15.356 1.00 93.62 371 ALA A O 1
ATOM 2775 N N . PHE A 1 372 ? -7.867 -2.905 14.091 1.00 94.56 372 PHE A N 1
ATOM 2776 C CA . PHE A 1 372 ? -8.678 -4.106 14.339 1.00 94.56 372 PHE A CA 1
ATOM 2777 C C . PHE A 1 372 ? -9.064 -4.826 13.035 1.00 94.56 372 PHE A C 1
ATOM 2779 O O . PHE A 1 372 ? -10.058 -5.554 12.997 1.00 94.56 372 PHE A O 1
ATOM 2786 N N . GLY A 1 373 ? -8.297 -4.641 11.960 1.00 87.31 373 GLY A N 1
ATOM 2787 C CA . GLY A 1 373 ? -8.525 -5.290 10.671 1.00 87.31 373 GLY A CA 1
ATOM 2788 C C . GLY A 1 373 ? -8.664 -6.810 10.812 1.00 87.31 373 GLY A C 1
ATOM 2789 O O . GLY A 1 373 ? -7.934 -7.438 11.573 1.00 87.31 373 GLY A O 1
ATOM 2790 N N . TRP A 1 374 ? -9.625 -7.418 10.117 1.00 85.00 374 TRP A N 1
ATOM 2791 C CA . TRP A 1 374 ? -9.816 -8.877 10.049 1.00 85.00 374 TRP A CA 1
ATOM 2792 C C . TRP A 1 374 ? -9.979 -9.584 11.414 1.00 85.00 374 TRP A C 1
ATOM 2794 O O . TRP A 1 374 ? -9.684 -10.770 11.576 1.00 85.00 374 TRP A O 1
ATOM 2804 N N . CYS A 1 375 ? -10.487 -8.881 12.432 1.00 90.38 375 CYS A N 1
ATOM 2805 C CA . CYS A 1 375 ? -10.856 -9.481 13.718 1.00 90.38 375 CYS A CA 1
ATOM 2806 C C . CYS A 1 375 ? -12.204 -10.229 13.636 1.00 90.38 375 CYS A C 1
ATOM 2808 O O . CYS A 1 375 ? -13.206 -9.821 14.229 1.00 90.38 375 CYS A O 1
ATOM 2810 N N . ASP A 1 376 ? -12.234 -11.359 12.929 1.00 85.62 376 ASP A N 1
ATOM 2811 C CA . ASP A 1 376 ? -13.464 -12.061 12.520 1.00 85.62 376 ASP A CA 1
ATOM 2812 C C . ASP A 1 376 ? -14.438 -12.425 13.651 1.00 85.62 376 ASP A C 1
ATOM 2814 O O . ASP A 1 376 ? -15.650 -12.455 13.431 1.00 85.62 376 ASP A O 1
ATOM 2818 N N . ASN A 1 377 ? -13.948 -12.740 14.860 1.00 86.69 377 ASN A N 1
ATOM 2819 C CA . ASN A 1 377 ? -14.790 -13.116 16.009 1.00 86.69 377 ASN A CA 1
ATOM 2820 C C . ASN A 1 377 ? -14.980 -11.988 17.035 1.00 86.69 377 ASN A C 1
ATOM 2822 O O . ASN A 1 377 ? -15.581 -12.225 18.094 1.00 86.69 377 ASN A O 1
ATOM 2826 N N . LEU A 1 378 ? -14.512 -10.771 16.746 1.00 92.44 378 LEU A N 1
ATOM 2827 C CA . LEU A 1 378 ? -14.714 -9.623 17.619 1.00 92.44 378 LEU A CA 1
ATOM 2828 C C . LEU A 1 378 ? -16.198 -9.274 17.623 1.00 92.44 378 LEU A C 1
ATOM 2830 O O . LEU A 1 378 ? -16.770 -8.932 16.600 1.00 92.44 378 LEU A O 1
ATOM 2834 N N . THR A 1 379 ? -16.847 -9.410 18.778 1.00 86.12 379 THR A N 1
ATOM 2835 C CA . THR A 1 379 ? -18.306 -9.228 18.909 1.00 86.12 379 THR A CA 1
ATOM 2836 C C . THR A 1 379 ? -18.680 -7.952 19.643 1.00 86.12 379 THR A C 1
ATOM 2838 O O . THR A 1 379 ? -19.748 -7.394 19.387 1.00 86.12 379 THR A O 1
ATOM 2841 N N . ASN A 1 380 ? -17.821 -7.510 20.567 1.00 83.38 380 ASN A N 1
ATOM 2842 C CA . ASN A 1 380 ? -18.072 -6.368 21.436 1.00 83.38 380 ASN A CA 1
ATOM 2843 C C . ASN A 1 380 ? -16.803 -5.526 21.597 1.00 83.38 380 ASN A C 1
ATOM 2845 O O . ASN A 1 380 ? -15.781 -6.055 22.037 1.00 83.38 380 ASN A O 1
ATOM 2849 N N . VAL A 1 381 ? -16.881 -4.224 21.357 1.00 91.69 381 VAL A N 1
ATOM 2850 C CA . VAL A 1 381 ? -15.778 -3.285 21.623 1.00 91.69 381 VAL A CA 1
ATOM 2851 C C . VAL A 1 381 ? -16.261 -2.250 22.626 1.00 91.69 381 VAL A C 1
ATOM 2853 O O . VAL A 1 381 ? -17.351 -1.709 22.466 1.00 91.69 381 VAL A O 1
ATOM 2856 N N . VAL A 1 382 ? -15.477 -1.981 23.668 1.00 89.12 382 VAL A N 1
ATOM 2857 C CA . VAL A 1 382 ? -15.693 -0.820 24.544 1.00 89.12 382 VAL A CA 1
ATOM 2858 C C . VAL A 1 382 ? -14.738 0.281 24.099 1.00 89.12 382 VAL A C 1
ATOM 2860 O O . VAL A 1 382 ? -13.533 0.044 24.081 1.00 89.12 382 VAL A O 1
ATOM 2863 N N . ILE A 1 383 ? -15.265 1.450 23.739 1.00 93.25 383 ILE A N 1
ATOM 2864 C CA . ILE A 1 383 ? -14.500 2.607 23.260 1.00 93.25 383 ILE A CA 1
ATOM 2865 C C . ILE A 1 383 ? -14.601 3.731 24.296 1.00 93.25 383 ILE A C 1
ATOM 2867 O O . ILE A 1 383 ? -15.699 4.158 24.659 1.00 93.25 383 ILE A O 1
ATOM 2871 N N . GLY A 1 384 ? -13.450 4.185 24.791 1.00 89.00 384 GLY A N 1
ATOM 2872 C CA . GLY A 1 384 ? -13.354 5.298 25.730 1.00 89.00 384 GLY A CA 1
ATOM 2873 C C . GLY A 1 384 ? -13.714 6.641 25.088 1.00 89.00 384 GLY A C 1
ATOM 2874 O O . GLY A 1 384 ? -13.538 6.839 23.890 1.00 89.00 384 GLY A O 1
ATOM 2875 N N . ASN A 1 385 ? -14.187 7.592 25.891 1.00 86.00 385 ASN A N 1
ATOM 2876 C CA . ASN A 1 385 ? -14.653 8.905 25.424 1.00 86.00 385 ASN A CA 1
ATOM 2877 C C . ASN A 1 385 ? -13.530 9.851 24.972 1.00 86.00 385 ASN A C 1
ATOM 2879 O O . ASN A 1 385 ? -13.825 10.944 24.491 1.00 86.00 385 ASN A O 1
ATOM 2883 N N . GLY A 1 386 ? -12.271 9.445 25.152 1.00 86.19 386 GLY A N 1
ATOM 2884 C CA . GLY A 1 386 ? -11.106 10.162 24.652 1.00 86.19 386 GLY A CA 1
ATOM 2885 C C . GLY A 1 386 ? -10.873 9.977 23.157 1.00 86.19 386 GLY A C 1
ATOM 2886 O O . GLY A 1 386 ? -10.188 10.812 22.576 1.00 86.19 386 GLY A O 1
ATOM 2887 N N . VAL A 1 387 ? -11.438 8.933 22.533 1.00 90.50 387 VAL A N 1
ATOM 2888 C CA . VAL A 1 387 ? -11.187 8.622 21.119 1.00 90.50 387 VAL A CA 1
ATOM 2889 C C . VAL A 1 387 ? -11.771 9.722 20.244 1.00 90.50 387 VAL A C 1
ATOM 2891 O O . VAL A 1 387 ? -12.973 9.972 20.282 1.00 90.50 387 VAL A O 1
ATOM 2894 N N . THR A 1 388 ? -10.917 10.364 19.451 1.00 77.75 388 THR A N 1
ATOM 2895 C CA . THR A 1 388 ? -11.292 11.425 18.506 1.00 77.75 388 THR A CA 1
ATOM 2896 C C . THR A 1 388 ? -11.115 11.012 17.050 1.00 77.75 388 THR A C 1
ATOM 2898 O O . THR A 1 388 ? -11.699 11.651 16.179 1.00 77.75 388 THR A O 1
ATOM 2901 N N . ILE A 1 389 ? -10.334 9.961 16.779 1.00 73.75 389 ILE A N 1
ATOM 2902 C CA . ILE A 1 389 ? -10.067 9.462 15.425 1.00 73.75 389 ILE A CA 1
ATOM 2903 C C . ILE A 1 389 ? -10.020 7.929 15.373 1.00 73.75 389 ILE A C 1
ATOM 2905 O O . ILE A 1 389 ? -9.484 7.282 16.279 1.00 73.75 389 ILE A O 1
ATOM 2909 N N . ILE A 1 390 ? -10.581 7.373 14.299 1.00 87.69 390 ILE A N 1
ATOM 2910 C CA . ILE A 1 390 ? -10.470 5.974 13.878 1.00 87.69 390 ILE A CA 1
ATOM 2911 C C . ILE A 1 390 ? -9.937 5.976 12.444 1.00 87.69 390 ILE A C 1
ATOM 2913 O O . ILE A 1 390 ? -10.613 6.486 11.550 1.00 87.69 390 ILE A O 1
ATOM 2917 N N . GLY A 1 391 ? -8.744 5.417 12.257 1.00 57.81 391 GLY A N 1
ATOM 2918 C CA . GLY A 1 391 ? -8.008 5.383 10.997 1.00 57.81 391 GLY A CA 1
ATOM 2919 C C . GLY A 1 391 ? -8.674 4.568 9.887 1.00 57.81 391 GLY A C 1
ATOM 2920 O O . GLY A 1 391 ? -9.701 3.893 10.080 1.00 57.81 391 GLY A O 1
ATOM 2921 N N . TRP A 1 392 ? -8.090 4.653 8.694 1.00 67.25 392 TRP A N 1
ATOM 2922 C CA . TRP A 1 392 ? -8.535 3.956 7.493 1.00 67.25 392 TRP A CA 1
ATOM 2923 C C . TRP A 1 392 ? -8.600 2.455 7.767 1.00 67.25 392 TRP A C 1
ATOM 2925 O O . TRP A 1 392 ? -7.679 1.860 8.322 1.00 67.25 392 TRP A O 1
ATOM 2935 N N . PHE A 1 393 ? -9.718 1.822 7.403 1.00 73.88 393 PHE A N 1
ATOM 2936 C CA . PHE A 1 393 ? -9.924 0.383 7.621 1.00 73.88 393 PHE A CA 1
ATOM 2937 C C . PHE A 1 393 ? -9.790 -0.088 9.088 1.00 73.88 393 PHE A C 1
ATOM 2939 O O . PHE A 1 393 ? -9.678 -1.294 9.321 1.00 73.88 393 PHE A O 1
ATOM 2946 N N . GLY A 1 394 ? -9.854 0.805 10.085 1.00 84.88 394 GLY A N 1
ATOM 2947 C CA . GLY A 1 394 ? -9.627 0.492 11.503 1.00 84.88 394 GLY A CA 1
ATOM 2948 C C . GLY A 1 394 ? -10.401 -0.723 12.038 1.00 84.88 394 GLY A C 1
ATOM 2949 O O . GLY A 1 394 ? -9.856 -1.492 12.816 1.00 84.88 394 GLY A O 1
ATOM 2950 N N . PHE A 1 395 ? -11.635 -0.955 11.581 1.00 92.69 395 PHE A N 1
ATOM 2951 C CA . PHE A 1 395 ? -12.468 -2.132 11.883 1.00 92.69 395 PHE A CA 1
ATOM 2952 C C . PHE A 1 395 ? -12.882 -2.912 10.619 1.00 92.69 395 PHE A C 1
ATOM 2954 O O . PHE A 1 395 ? -13.924 -3.575 10.592 1.00 92.69 395 PHE A O 1
ATOM 2961 N N . CYS A 1 396 ? -12.106 -2.832 9.537 1.00 81.81 396 CYS A N 1
ATOM 2962 C CA . CYS A 1 396 ? -12.366 -3.605 8.322 1.00 81.81 396 CYS A CA 1
ATOM 2963 C C . CYS A 1 396 ? -12.376 -5.114 8.627 1.00 81.81 396 CYS A C 1
ATOM 2965 O O . CYS A 1 396 ? -11.615 -5.591 9.462 1.00 81.81 396 CYS A O 1
ATOM 2967 N N . GLY A 1 397 ? -13.268 -5.884 7.997 1.00 77.75 397 GLY A N 1
ATOM 2968 C CA . GLY A 1 397 ? -13.328 -7.342 8.180 1.00 77.75 397 GLY A CA 1
ATOM 2969 C C . GLY A 1 397 ? -13.824 -7.828 9.554 1.00 77.75 397 GLY A C 1
ATOM 2970 O O . GLY A 1 397 ? -13.886 -9.029 9.782 1.00 77.75 397 GLY A O 1
ATOM 2971 N N . CYS A 1 398 ? -14.238 -6.947 10.474 1.00 85.75 398 CYS A N 1
ATOM 2972 C CA . CYS A 1 398 ? -14.827 -7.337 11.765 1.00 85.75 398 CYS A CA 1
ATOM 2973 C C . CYS A 1 398 ? -16.284 -7.833 11.627 1.00 85.75 398 CYS A C 1
ATOM 2975 O O . CYS A 1 398 ? -17.206 -7.279 12.227 1.00 85.75 398 CYS A O 1
ATOM 2977 N N . GLU A 1 399 ? -16.524 -8.880 10.838 1.00 81.81 399 GLU A N 1
ATOM 2978 C CA . GLU A 1 399 ? -17.872 -9.321 10.435 1.00 81.81 399 GLU A CA 1
ATOM 2979 C C . GLU A 1 399 ? -18.782 -9.755 11.602 1.00 81.81 399 GLU A C 1
ATOM 2981 O O . GLU A 1 399 ? -20.011 -9.736 11.487 1.00 81.81 399 GLU A O 1
ATOM 2986 N N . SER A 1 400 ? -18.205 -10.167 12.737 1.00 83.25 400 SER A N 1
ATOM 2987 C CA . SER A 1 400 ? -18.972 -10.565 13.927 1.00 83.25 400 SER A CA 1
ATOM 2988 C C . SER A 1 400 ? -19.294 -9.417 14.879 1.00 83.25 400 SER A C 1
ATOM 2990 O O . SER A 1 400 ? -19.983 -9.667 15.882 1.00 83.25 400 SER A O 1
ATOM 2992 N N . LEU A 1 401 ? -18.815 -8.199 14.606 1.00 87.25 401 LEU A N 1
ATOM 2993 C CA . LEU A 1 401 ? -18.989 -7.065 15.502 1.00 87.25 401 LEU A CA 1
ATOM 2994 C C . LEU A 1 401 ? -20.471 -6.706 15.574 1.00 87.25 401 LEU A C 1
ATOM 2996 O O . LEU A 1 401 ? -21.143 -6.511 14.568 1.00 87.25 401 LEU A O 1
ATOM 3000 N N . LYS A 1 402 ? -21.008 -6.689 16.796 1.00 79.12 402 LYS A N 1
ATOM 3001 C CA . LYS A 1 402 ? -22.443 -6.478 17.048 1.00 79.12 402 LYS A CA 1
ATOM 3002 C C . LYS A 1 402 ? -22.716 -5.346 18.005 1.00 79.12 402 LYS A C 1
ATOM 3004 O O . LYS A 1 402 ? -23.801 -4.776 17.959 1.00 79.12 402 LYS A O 1
ATOM 3009 N N . HIS A 1 403 ? -21.777 -5.071 18.901 1.00 79.50 403 HIS A N 1
ATOM 3010 C CA . HIS A 1 403 ? -21.964 -4.093 19.953 1.00 79.50 403 HIS A CA 1
ATOM 3011 C C . HIS A 1 403 ? -20.732 -3.211 20.086 1.00 79.50 403 HIS A C 1
ATOM 3013 O O . HIS A 1 403 ? -19.613 -3.708 20.232 1.00 79.50 403 HIS A O 1
ATOM 3019 N N . VAL A 1 404 ? -20.969 -1.907 20.104 1.00 87.19 404 VAL A N 1
ATOM 3020 C CA . VAL A 1 404 ? -19.982 -0.916 20.518 1.00 87.19 404 VAL A CA 1
ATOM 3021 C C . VAL A 1 404 ? -20.508 -0.249 21.777 1.00 87.19 404 VAL A C 1
ATOM 3023 O O . VAL A 1 404 ? -21.611 0.282 21.783 1.00 87.19 404 VAL A O 1
ATOM 3026 N N . PHE A 1 405 ? -19.736 -0.300 22.855 1.00 81.62 405 PHE A N 1
ATOM 3027 C CA . PHE A 1 405 ? -20.035 0.369 24.115 1.00 81.62 405 PHE A CA 1
ATOM 3028 C C . PHE A 1 405 ? -19.143 1.598 24.223 1.00 81.62 405 PHE A C 1
ATOM 3030 O O . PHE A 1 405 ? -17.962 1.486 24.537 1.00 81.62 405 PHE A O 1
ATOM 3037 N N . PHE A 1 406 ? -19.695 2.765 23.938 1.00 88.31 406 PHE A N 1
ATOM 3038 C CA . PHE A 1 406 ? -18.986 4.025 24.035 1.00 88.31 406 PHE A CA 1
ATOM 3039 C C . PHE A 1 406 ? -19.210 4.651 25.416 1.00 88.31 406 PHE A C 1
ATOM 3041 O O . PHE A 1 406 ? -20.350 4.796 25.865 1.00 88.31 406 PHE A O 1
ATOM 3048 N N . THR A 1 407 ? -18.135 5.016 26.118 1.00 84.50 407 THR A N 1
ATOM 3049 C CA . THR A 1 407 ? -18.254 5.588 27.474 1.00 84.50 407 THR A CA 1
ATOM 3050 C C . THR A 1 407 ? -18.744 7.040 27.460 1.00 84.50 407 THR A C 1
ATOM 3052 O O . THR A 1 407 ? -19.215 7.542 28.483 1.00 84.50 407 THR A O 1
ATOM 3055 N N . GLY A 1 408 ? -18.641 7.718 26.313 1.00 77.38 408 GLY A N 1
ATOM 3056 C CA . GLY A 1 408 ? -19.113 9.085 26.096 1.00 77.38 408 GLY A CA 1
ATOM 3057 C C . GLY A 1 408 ? -20.563 9.154 25.622 1.00 77.38 408 GLY A C 1
ATOM 3058 O O . GLY A 1 408 ? -21.266 8.146 25.526 1.00 77.38 408 GLY A O 1
ATOM 3059 N N . THR A 1 409 ? -21.024 10.365 25.326 1.00 73.81 409 THR A N 1
ATOM 3060 C CA . THR A 1 409 ? -22.368 10.603 24.782 1.00 73.81 409 THR A CA 1
ATOM 3061 C C . THR A 1 409 ? -22.454 10.214 23.302 1.00 73.81 409 THR A C 1
ATOM 3063 O O . THR A 1 409 ? -21.449 10.149 22.602 1.00 73.81 409 THR A O 1
ATOM 3066 N N . GLU A 1 410 ? -23.666 10.007 22.785 1.00 69.19 410 GLU A N 1
ATOM 3067 C CA . GLU A 1 410 ? -23.883 9.783 21.343 1.00 69.19 410 GLU A CA 1
ATOM 3068 C C . GLU A 1 410 ? -23.394 10.977 20.494 1.00 69.19 410 GLU A C 1
ATOM 3070 O O . GLU A 1 410 ? -22.876 10.801 19.399 1.00 69.19 410 GLU A O 1
ATOM 3075 N N . GLU A 1 411 ? -23.478 12.199 21.032 1.00 63.81 411 GLU A N 1
ATOM 3076 C CA . GLU A 1 411 ? -22.925 13.411 20.408 1.00 63.81 411 GLU A CA 1
ATOM 3077 C C . GLU A 1 411 ? -21.396 13.341 20.282 1.00 63.81 411 GLU A C 1
ATOM 3079 O O . GLU A 1 411 ? -20.850 13.649 19.228 1.00 63.81 411 GLU A O 1
ATOM 3084 N N . GLN A 1 412 ? -20.708 12.877 21.330 1.00 62.16 412 GLN A N 1
ATOM 3085 C CA . GLN A 1 412 ? -19.263 12.663 21.290 1.00 62.16 412 GLN A CA 1
ATOM 3086 C C . GLN A 1 412 ? -18.889 11.551 20.301 1.00 62.16 412 GLN A C 1
ATOM 3088 O O . GLN A 1 412 ? -17.924 11.717 19.564 1.00 62.16 412 GLN A O 1
ATOM 3093 N N . TRP A 1 413 ? -19.675 10.471 20.218 1.00 77.69 413 TRP A N 1
ATOM 3094 C CA . TRP A 1 413 ? -19.479 9.414 19.219 1.00 77.69 413 TRP A CA 1
ATOM 3095 C C . TRP A 1 413 ? -19.584 9.955 17.789 1.00 77.69 413 TRP A C 1
ATOM 3097 O O . TRP A 1 413 ? -18.709 9.719 16.965 1.00 77.69 413 TRP A O 1
ATOM 3107 N N . ASN A 1 414 ? -20.624 10.740 17.510 1.00 65.38 414 ASN A N 1
ATOM 3108 C CA . ASN A 1 414 ? -20.840 11.341 16.194 1.00 65.38 414 ASN A CA 1
ATOM 3109 C C . ASN A 1 414 ? -19.792 12.411 15.833 1.00 65.38 414 ASN A C 1
ATOM 3111 O O . ASN A 1 414 ? -19.728 12.818 14.677 1.00 65.38 414 ASN A O 1
ATOM 3115 N N . SER A 1 415 ? -18.993 12.871 16.803 1.00 62.28 415 SER A N 1
ATOM 3116 C CA . SER A 1 415 ? -17.874 13.798 16.587 1.00 62.28 415 SER A CA 1
ATOM 3117 C C . SER A 1 415 ? -16.528 13.112 16.332 1.00 62.28 415 SER A C 1
ATOM 3119 O O . SER A 1 415 ? -15.551 13.797 16.040 1.00 62.28 415 SER A O 1
ATOM 3121 N N . ILE A 1 416 ? -16.459 11.781 16.453 1.00 70.25 416 ILE A N 1
ATOM 3122 C CA . ILE A 1 416 ? -15.250 11.015 16.136 1.00 70.25 416 ILE A CA 1
ATOM 3123 C C . ILE A 1 416 ? -15.024 11.069 14.623 1.00 70.25 416 ILE A C 1
ATOM 3125 O O . ILE A 1 416 ? -15.927 10.757 13.846 1.00 70.25 416 ILE A O 1
ATOM 3129 N N . CYS A 1 417 ? -13.811 11.427 14.201 1.00 65.69 417 CYS A N 1
ATOM 3130 C CA . CYS A 1 417 ? -13.399 11.306 12.807 1.00 65.69 417 CYS A CA 1
ATOM 3131 C C . CYS A 1 417 ? -13.206 9.822 12.482 1.00 65.69 417 CYS A C 1
ATOM 3133 O O . CYS A 1 417 ? -12.261 9.203 12.966 1.00 65.69 417 CYS A O 1
ATOM 3135 N N . ILE A 1 418 ? -14.129 9.234 11.724 1.00 76.25 418 ILE A N 1
ATOM 3136 C CA . ILE A 1 418 ? -14.030 7.845 11.270 1.00 76.25 418 ILE A CA 1
ATOM 3137 C C . ILE A 1 418 ? -13.659 7.873 9.794 1.00 76.25 418 ILE A C 1
ATOM 3139 O O . ILE A 1 418 ? -14.484 8.231 8.951 1.00 76.25 418 ILE A O 1
ATOM 3143 N N . GLU A 1 419 ? -12.425 7.488 9.498 1.00 60.44 419 GLU A N 1
ATOM 3144 C CA . GLU A 1 419 ? -11.924 7.394 8.132 1.00 60.44 419 GLU A CA 1
ATOM 3145 C C . GLU A 1 419 ? -12.646 6.274 7.344 1.00 60.44 419 GLU A C 1
ATOM 3147 O O . GLU A 1 419 ? -13.274 5.379 7.934 1.00 60.44 419 GLU A O 1
ATOM 3152 N N . PRO A 1 420 ? -12.608 6.294 5.999 1.00 55.50 420 PRO A N 1
ATOM 3153 C CA . PRO A 1 420 ? -13.313 5.325 5.162 1.00 55.50 420 PRO A CA 1
ATOM 3154 C C . PRO A 1 420 ? -12.998 3.841 5.445 1.00 55.50 420 PRO A C 1
ATOM 3156 O O . PRO A 1 420 ? -11.985 3.466 6.034 1.00 55.50 420 PRO A O 1
ATOM 3159 N N . ASN A 1 421 ? -13.892 2.968 4.962 1.00 58.94 421 ASN A N 1
ATOM 3160 C CA . ASN A 1 421 ? -13.800 1.500 5.030 1.00 58.94 421 ASN A CA 1
ATOM 3161 C C . ASN A 1 421 ? -13.902 0.861 6.432 1.00 58.94 421 ASN A C 1
ATOM 3163 O O . ASN A 1 421 ? -13.542 -0.299 6.634 1.00 58.94 421 ASN A O 1
ATOM 3167 N N . ASN A 1 422 ? -14.512 1.565 7.386 1.00 66.12 422 ASN A N 1
ATOM 3168 C CA . ASN A 1 422 ? -14.898 1.050 8.704 1.00 66.12 422 ASN A CA 1
ATOM 3169 C C . ASN A 1 422 ? -16.310 0.418 8.717 1.00 66.12 422 ASN A C 1
ATOM 3171 O O . ASN A 1 422 ? -17.094 0.631 9.641 1.00 66.12 422 ASN A O 1
ATOM 3175 N N . PHE A 1 423 ? -16.665 -0.364 7.689 1.00 67.81 423 PHE A N 1
ATOM 3176 C CA . PHE A 1 423 ? -18.031 -0.885 7.493 1.00 67.81 423 PHE A CA 1
ATOM 3177 C C . PHE A 1 423 ? -18.563 -1.710 8.673 1.00 67.81 423 PHE A C 1
ATOM 3179 O O . PHE A 1 423 ? -19.759 -1.718 8.930 1.00 67.81 423 PHE A O 1
ATOM 3186 N N . ALA A 1 424 ? -17.698 -2.369 9.448 1.00 70.38 424 ALA A N 1
ATOM 3187 C CA . ALA A 1 424 ? -18.152 -3.098 10.629 1.00 70.38 424 ALA A CA 1
ATOM 3188 C C . ALA A 1 424 ? -18.759 -2.185 11.708 1.00 70.38 424 ALA A C 1
ATOM 3190 O O . ALA A 1 424 ? -19.522 -2.666 12.536 1.00 70.38 424 ALA A O 1
ATOM 3191 N N . LEU A 1 425 ? -18.464 -0.879 11.705 1.00 78.12 425 LEU A N 1
ATOM 3192 C CA . LEU A 1 425 ? -19.065 0.096 12.618 1.00 78.12 425 LEU A CA 1
ATOM 3193 C C . LEU A 1 425 ? -20.425 0.629 12.134 1.00 78.12 425 LEU A C 1
ATOM 3195 O O . LEU A 1 425 ? -21.089 1.341 12.887 1.00 78.12 425 LEU A O 1
ATOM 3199 N N . SER A 1 426 ? -20.876 0.308 10.914 1.00 57.62 426 SER A N 1
ATOM 3200 C CA . SER A 1 426 ? -22.173 0.791 10.414 1.00 57.62 426 SER A CA 1
ATOM 3201 C C . SER A 1 426 ? -23.366 -0.014 10.931 1.00 57.62 426 SER A C 1
ATOM 3203 O O . SER A 1 426 ? -24.434 0.558 11.141 1.00 57.62 426 SER A O 1
ATOM 3205 N N . ASP A 1 427 ? -23.174 -1.316 11.166 1.00 55.31 427 ASP A N 1
ATOM 3206 C CA . ASP A 1 427 ? -24.243 -2.286 11.463 1.00 55.31 427 ASP A CA 1
ATOM 3207 C C . ASP A 1 427 ? -24.294 -2.707 12.948 1.00 55.31 427 ASP A C 1
ATOM 3209 O O . ASP A 1 427 ? -24.999 -3.650 13.329 1.00 55.31 427 ASP A O 1
ATOM 3213 N N . VAL A 1 428 ? -23.545 -2.016 13.811 1.00 65.94 428 VAL A N 1
ATOM 3214 C CA . VAL A 1 428 ? -23.394 -2.347 15.237 1.00 65.94 428 VAL A CA 1
ATOM 3215 C C . VAL A 1 428 ? -24.399 -1.615 16.114 1.00 65.94 428 VAL A C 1
ATOM 3217 O O . VAL A 1 428 ? -24.706 -0.442 15.922 1.00 65.94 428 VAL A O 1
ATOM 3220 N N . ALA A 1 429 ? -24.879 -2.297 17.152 1.00 65.00 429 ALA A N 1
ATOM 3221 C CA . ALA A 1 429 ? -25.633 -1.652 18.214 1.00 65.00 429 ALA A CA 1
ATOM 3222 C C . ALA A 1 429 ? -24.676 -0.820 19.080 1.00 65.00 429 ALA A C 1
ATOM 3224 O O . ALA A 1 429 ? -23.899 -1.369 19.868 1.00 65.00 429 ALA A O 1
ATOM 3225 N N . LEU A 1 430 ? -24.748 0.497 18.910 1.00 77.62 430 LEU A N 1
ATOM 3226 C CA . LEU A 1 430 ? -24.041 1.478 19.720 1.00 77.62 430 LEU A CA 1
ATOM 3227 C C . LEU A 1 430 ? -24.766 1.690 21.058 1.00 77.62 430 LEU A C 1
ATOM 3229 O O . LEU A 1 430 ? -25.963 1.971 21.093 1.00 77.62 430 LEU A O 1
ATOM 3233 N N . HIS A 1 431 ? -24.025 1.591 22.157 1.00 75.06 431 HIS A N 1
ATOM 3234 C CA . HIS A 1 431 ? -24.481 1.875 23.515 1.00 75.06 431 HIS A CA 1
ATOM 3235 C C . HIS A 1 431 ? -23.624 2.999 24.090 1.00 75.06 431 HIS A C 1
ATOM 3237 O O . HIS A 1 431 ? -22.436 2.798 24.322 1.00 75.06 431 HIS A O 1
ATOM 3243 N N . CYS A 1 432 ? -24.211 4.172 24.314 1.00 76.31 432 CYS A N 1
ATOM 3244 C CA . CYS A 1 432 ? -23.511 5.342 24.850 1.00 76.31 432 CYS A CA 1
ATOM 3245 C C . CYS A 1 432 ? -23.724 5.507 26.361 1.00 76.31 432 CYS A C 1
ATOM 3247 O O . CYS A 1 432 ? -24.654 4.940 26.936 1.00 76.31 432 CYS A O 1
ATOM 3249 N N . GLU A 1 433 ? -22.877 6.324 26.989 1.00 74.81 433 GLU A N 1
ATOM 3250 C CA . GLU A 1 433 ? -22.891 6.639 28.425 1.00 74.81 433 GLU A CA 1
ATOM 3251 C C . GLU A 1 433 ? -22.756 5.402 29.332 1.00 74.81 433 GLU A C 1
ATOM 3253 O O . GLU A 1 433 ? -23.187 5.404 30.490 1.00 74.81 433 GLU A O 1
ATOM 3258 N N . VAL A 1 434 ? -22.143 4.333 28.818 1.00 65.06 434 VAL A N 1
ATOM 3259 C CA . VAL A 1 434 ? -21.924 3.093 29.566 1.00 65.06 434 VAL A CA 1
ATOM 3260 C C . VAL A 1 434 ? -20.626 3.221 30.351 1.00 65.06 434 VAL A C 1
ATOM 3262 O O . VAL A 1 434 ? -19.555 3.416 29.777 1.00 65.06 434 VAL A O 1
ATOM 3265 N N . SER A 1 435 ? -20.687 3.109 31.680 1.00 62.84 435 SER A N 1
ATOM 3266 C CA . SER A 1 435 ? -19.450 3.116 32.467 1.00 62.84 435 SER A CA 1
ATOM 3267 C C . SER A 1 435 ? -18.595 1.886 32.140 1.00 62.84 435 SER A C 1
ATOM 3269 O O . SER A 1 435 ? -19.129 0.802 31.906 1.00 62.84 435 SER A O 1
ATOM 3271 N N . VAL A 1 436 ? -17.263 2.020 32.175 1.00 58.28 436 VAL A N 1
ATOM 3272 C CA . VAL A 1 436 ? -16.334 0.901 31.906 1.00 58.28 436 VAL A CA 1
ATOM 3273 C C . VAL A 1 436 ? -16.673 -0.319 32.779 1.00 58.28 436 VAL A C 1
ATOM 3275 O O . VAL A 1 436 ? -16.694 -1.444 32.290 1.00 58.28 436 VAL A O 1
ATOM 3278 N N . ASP A 1 437 ? -17.036 -0.108 34.049 1.00 57.50 437 ASP A N 1
ATOM 3279 C CA . ASP A 1 437 ? -17.458 -1.168 34.976 1.00 57.50 437 ASP A CA 1
ATOM 3280 C C . ASP A 1 437 ? -18.795 -1.839 34.593 1.00 57.50 437 ASP A C 1
ATOM 3282 O O . ASP A 1 437 ? -18.955 -3.051 34.788 1.00 57.50 437 ASP A O 1
ATOM 3286 N N . GLU A 1 438 ? -19.756 -1.088 34.045 1.00 57.38 438 GLU A N 1
ATOM 3287 C CA . GLU A 1 438 ? -21.027 -1.627 33.538 1.00 57.38 438 GLU A CA 1
ATOM 3288 C C . GLU A 1 438 ? -20.809 -2.418 32.246 1.00 57.38 438 GLU A C 1
ATOM 3290 O O . GLU A 1 438 ? -21.259 -3.568 32.174 1.00 57.38 438 GLU A O 1
ATOM 3295 N N . ALA A 1 439 ? -20.008 -1.882 31.319 1.00 50.34 439 ALA A N 1
ATOM 3296 C CA . ALA A 1 439 ? -19.595 -2.551 30.087 1.00 50.34 439 ALA A CA 1
ATOM 3297 C C . ALA A 1 439 ? -18.842 -3.863 30.383 1.00 50.34 439 ALA A C 1
ATOM 3299 O O . ALA A 1 439 ? -19.151 -4.903 29.802 1.00 50.34 439 ALA A O 1
ATOM 3300 N N . ILE A 1 440 ? -17.935 -3.879 31.375 1.00 50.47 440 ILE A N 1
ATOM 3301 C CA . ILE A 1 440 ? -17.258 -5.103 31.856 1.00 50.47 440 ILE A CA 1
ATOM 3302 C C . ILE A 1 440 ? -18.271 -6.154 32.320 1.00 50.47 440 ILE A C 1
ATOM 3304 O O . ILE A 1 440 ? -18.067 -7.357 32.118 1.00 50.47 440 ILE A O 1
ATOM 3308 N N . SER A 1 441 ? -19.320 -5.729 33.027 1.00 51.50 441 SER A N 1
ATOM 3309 C CA . SER A 1 441 ? -20.320 -6.643 33.580 1.00 51.50 441 SER A CA 1
ATOM 3310 C C . SER A 1 441 ? -21.198 -7.250 32.485 1.00 51.50 441 SER A C 1
ATOM 3312 O O . SER A 1 441 ? -21.499 -8.445 32.545 1.00 51.50 441 SER A O 1
ATOM 3314 N N . GLU A 1 442 ? -21.527 -6.461 31.461 1.00 49.03 442 GLU A N 1
ATOM 3315 C CA . GLU A 1 442 ? -22.326 -6.884 30.312 1.00 49.03 442 GLU A CA 1
ATOM 3316 C C . GLU A 1 442 ? -21.526 -7.832 29.407 1.00 49.03 442 GLU A C 1
ATOM 3318 O O . GLU A 1 442 ? -21.983 -8.950 29.145 1.00 49.03 442 GLU A O 1
ATOM 3323 N N . VAL A 1 443 ? -20.272 -7.491 29.082 1.00 41.59 443 VAL A N 1
ATOM 3324 C CA . VAL A 1 443 ? -19.347 -8.328 28.289 1.00 41.59 443 VAL A CA 1
ATOM 3325 C C . VAL A 1 443 ? -19.081 -9.690 28.958 1.00 41.59 443 VAL A C 1
ATOM 3327 O O . VAL A 1 443 ? -19.070 -10.725 28.289 1.00 41.59 443 VAL A O 1
ATOM 3330 N N . LYS A 1 444 ? -18.956 -9.751 30.295 1.00 37.03 444 LYS A N 1
ATOM 3331 C CA . LYS A 1 444 ? -18.721 -11.011 31.042 1.00 37.03 444 LYS A CA 1
ATOM 3332 C C . LYS A 1 444 ? -19.905 -11.980 31.066 1.00 37.03 444 LYS A C 1
ATOM 3334 O O . LYS A 1 444 ? -19.714 -13.151 31.398 1.00 37.03 444 LYS A O 1
ATOM 3339 N N . THR A 1 445 ? -21.125 -11.534 30.768 1.00 38.97 445 THR A N 1
ATOM 3340 C CA . THR A 1 445 ? -22.322 -12.393 30.854 1.00 38.97 445 THR A CA 1
ATOM 3341 C C . THR A 1 445 ? -22.644 -13.170 29.574 1.00 38.97 445 THR A C 1
ATOM 3343 O O . THR A 1 445 ? -23.480 -14.075 29.615 1.00 38.97 445 THR A O 1
ATOM 3346 N N . CYS A 1 446 ? -21.930 -12.910 28.474 1.00 32.78 446 CYS A N 1
ATOM 3347 C CA . CYS A 1 446 ? -22.203 -13.504 27.161 1.00 32.78 446 CYS A CA 1
ATOM 3348 C C . CYS A 1 446 ? -21.450 -14.818 26.852 1.00 32.78 446 CYS A C 1
ATOM 3350 O O . CYS A 1 446 ? -21.769 -15.479 25.864 1.00 32.78 446 CYS A O 1
ATOM 3352 N N . CYS A 1 447 ? -20.509 -15.270 27.692 1.00 28.80 447 CYS A N 1
ATOM 3353 C CA . CYS A 1 447 ? -19.653 -16.432 27.407 1.00 28.80 447 CYS A CA 1
ATOM 3354 C C . CYS A 1 447 ? -19.745 -17.560 28.470 1.00 28.80 447 CYS A C 1
ATOM 3356 O O . CYS A 1 447 ? -19.010 -17.583 29.453 1.00 28.80 447 CYS A O 1
ATOM 3358 N N . GLY A 1 448 ? -20.618 -18.565 28.253 1.00 25.80 448 GLY A N 1
ATOM 3359 C CA . GLY A 1 448 ? -20.519 -19.883 28.922 1.00 25.80 448 GLY A CA 1
ATOM 3360 C C . GLY A 1 448 ? -21.834 -20.619 29.261 1.00 25.80 448 GLY A C 1
ATOM 3361 O O . GLY A 1 448 ? -22.636 -20.186 30.083 1.00 25.80 448 GLY A O 1
ATOM 3362 N N . PHE A 1 449 ? -22.032 -21.810 28.686 1.00 29.02 449 PHE A N 1
ATOM 3363 C CA . PHE A 1 449 ? -23.178 -22.713 28.904 1.00 29.02 449 PHE A CA 1
ATOM 3364 C C . PHE A 1 449 ? -23.345 -23.211 30.367 1.00 29.02 449 PHE A C 1
ATOM 3366 O O . PHE A 1 449 ? -22.538 -24.013 30.830 1.00 29.02 449 PHE A O 1
ATOM 3373 N N . ALA A 1 450 ? -24.457 -22.861 31.045 1.00 24.64 450 ALA A N 1
ATOM 3374 C CA . ALA A 1 450 ? -25.454 -23.779 31.654 1.00 24.64 450 ALA A CA 1
ATOM 3375 C C . ALA A 1 450 ? -26.343 -23.117 32.742 1.00 24.64 450 ALA A C 1
ATOM 3377 O O . ALA A 1 450 ? -25.934 -22.938 33.883 1.00 24.64 450 ALA A O 1
ATOM 3378 N N . LYS A 1 451 ? -27.631 -22.946 32.398 1.00 30.47 451 LYS A N 1
ATOM 3379 C CA . LYS A 1 451 ? -28.834 -22.878 33.262 1.00 30.47 451 LYS A CA 1
ATOM 3380 C C . LYS A 1 451 ? -28.907 -21.797 34.364 1.00 30.47 451 LYS A C 1
ATOM 3382 O O . LYS A 1 451 ? -28.512 -22.017 35.504 1.00 30.47 451 LYS A O 1
ATOM 3387 N N . TYR A 1 452 ? -29.704 -20.781 34.017 1.00 29.45 452 TYR A N 1
ATOM 3388 C CA . TYR A 1 452 ? -30.364 -19.754 34.837 1.00 29.45 452 TYR A CA 1
ATOM 3389 C C . TYR A 1 452 ? -29.512 -18.536 35.212 1.00 29.45 452 TYR A C 1
ATOM 3391 O O . TYR A 1 452 ? -28.914 -18.487 36.281 1.00 29.45 452 TYR A O 1
ATOM 3399 N N . CYS A 1 453 ? -29.596 -17.504 34.366 1.00 26.86 453 CYS A N 1
ATOM 3400 C CA . CYS A 1 453 ? -29.426 -16.108 34.762 1.00 26.86 453 CYS A CA 1
ATOM 3401 C C . CYS A 1 453 ? -30.754 -15.376 34.500 1.00 26.86 453 CYS A C 1
ATOM 3403 O O . CYS A 1 453 ? -31.288 -15.421 33.396 1.00 26.86 453 CYS A O 1
ATOM 3405 N N . THR A 1 454 ? -31.323 -14.753 35.529 1.00 28.72 454 THR A N 1
ATOM 3406 C CA . THR A 1 454 ? -32.653 -14.107 35.546 1.00 28.72 454 THR A CA 1
ATOM 3407 C C . THR A 1 454 ? -32.706 -12.745 34.838 1.00 28.72 454 THR A C 1
ATOM 3409 O O . THR A 1 454 ? -33.554 -11.924 35.172 1.00 28.72 454 THR A O 1
ATOM 3412 N N . VAL A 1 455 ? -31.802 -12.501 33.887 1.00 30.67 455 VAL A N 1
ATOM 3413 C CA . VAL A 1 455 ? -31.698 -11.240 33.128 1.00 30.67 455 VAL A CA 1
ATOM 3414 C C . VAL A 1 455 ? -31.855 -11.469 31.614 1.00 30.67 455 VAL A C 1
ATOM 3416 O O . VAL A 1 455 ? -32.032 -10.521 30.867 1.00 30.67 455 VAL A O 1
ATOM 3419 N N . CYS A 1 456 ? -31.896 -12.725 31.151 1.00 29.94 456 CYS A N 1
ATOM 3420 C CA . CYS A 1 456 ? -31.860 -13.064 29.722 1.00 29.94 456 CYS A CA 1
ATOM 3421 C C . CYS A 1 456 ? -33.081 -13.894 29.287 1.00 29.94 456 CYS A C 1
ATOM 3423 O O . CYS A 1 456 ? -32.933 -14.994 28.756 1.00 29.94 456 CYS A O 1
ATOM 3425 N N . ASP A 1 457 ? -34.291 -13.392 29.536 1.00 26.81 457 ASP A N 1
ATOM 3426 C CA . ASP A 1 457 ? -35.535 -14.028 29.075 1.00 26.81 457 ASP A CA 1
ATOM 3427 C C . ASP A 1 457 ? -36.054 -13.383 27.776 1.00 26.81 457 ASP A C 1
ATOM 3429 O O . ASP A 1 457 ? -37.238 -13.082 27.660 1.00 26.81 457 ASP A O 1
ATOM 3433 N N . LEU A 1 458 ? -35.181 -13.201 26.776 1.00 30.39 458 LEU A N 1
ATOM 3434 C CA . LEU A 1 458 ? -35.603 -13.257 25.375 1.00 30.39 458 LEU A CA 1
ATOM 3435 C C . LEU A 1 458 ? -34.472 -13.727 24.447 1.00 30.39 458 LEU A C 1
ATOM 3437 O O . LEU A 1 458 ? -33.367 -13.203 24.395 1.00 30.39 458 LEU A O 1
ATOM 3441 N N . ILE A 1 459 ? -34.816 -14.827 23.793 1.00 28.81 459 ILE A N 1
ATOM 3442 C CA . ILE A 1 459 ? -34.087 -15.702 22.886 1.00 28.81 459 ILE A CA 1
ATOM 3443 C C . ILE A 1 459 ? -33.911 -15.055 21.501 1.00 28.81 459 ILE A C 1
ATOM 3445 O O . ILE A 1 459 ? -34.801 -14.356 21.032 1.00 28.81 459 ILE A O 1
ATOM 3449 N N . LEU A 1 460 ? -32.800 -15.405 20.839 1.00 29.28 460 LEU A N 1
ATOM 3450 C CA . LEU A 1 460 ? -32.610 -15.483 19.383 1.00 29.28 460 LEU A CA 1
ATOM 3451 C C . LEU A 1 460 ? -33.897 -15.798 18.592 1.00 29.28 460 LEU A C 1
ATOM 3453 O O . LEU A 1 460 ? -34.303 -16.951 18.499 1.00 29.28 460 LEU A O 1
ATOM 3457 N N . GLU A 1 461 ? -34.479 -14.766 18.001 1.00 32.75 461 GLU A N 1
ATOM 3458 C CA . GLU A 1 461 ? -35.269 -14.685 16.760 1.00 32.75 461 GLU A CA 1
ATOM 3459 C C . GLU A 1 461 ? -35.648 -13.190 16.731 1.00 32.75 461 GLU A C 1
ATOM 3461 O O . GLU A 1 461 ? -36.183 -12.687 17.709 1.00 32.75 461 GLU A O 1
ATOM 3466 N N . TYR A 1 462 ? -35.209 -12.357 15.786 1.00 34.50 462 TYR A N 1
ATOM 3467 C CA . TYR A 1 462 ? -36.022 -11.991 14.629 1.00 34.50 462 TYR A CA 1
ATOM 3468 C C . TYR A 1 462 ? -35.331 -10.849 13.851 1.00 34.50 462 TYR A C 1
ATOM 3470 O O . TYR A 1 462 ? -35.517 -9.683 14.179 1.00 34.50 462 TYR A O 1
ATOM 3478 N N . ARG A 1 463 ? -34.655 -11.150 12.732 1.00 32.31 463 ARG A N 1
ATOM 3479 C CA . ARG A 1 463 ? -34.882 -10.315 11.540 1.00 32.31 463 ARG A CA 1
ATOM 3480 C C . ARG A 1 463 ? -36.317 -10.639 11.129 1.00 32.31 463 ARG A C 1
ATOM 3482 O O . ARG A 1 463 ? -36.565 -11.690 10.536 1.00 32.31 463 ARG A O 1
ATOM 3489 N N . LYS A 1 464 ? -37.294 -9.833 11.546 1.00 45.38 464 LYS A N 1
ATOM 3490 C CA . LYS A 1 464 ? -38.661 -9.957 11.025 1.00 45.38 464 LYS A CA 1
ATOM 3491 C C . LYS A 1 464 ? -38.717 -9.188 9.718 1.00 45.38 464 LYS A C 1
ATOM 3493 O O . LYS A 1 464 ? -39.170 -8.054 9.664 1.00 45.38 464 LYS A O 1
ATOM 3498 N N . VAL A 1 465 ? -38.279 -9.849 8.649 1.00 42.06 465 VAL A N 1
ATOM 3499 C CA . VAL A 1 465 ? -38.772 -9.508 7.316 1.00 42.06 465 VAL A CA 1
ATOM 3500 C C . VAL A 1 465 ? -40.270 -9.791 7.343 1.00 42.06 465 VAL A C 1
ATOM 3502 O O . VAL A 1 465 ? -40.704 -10.820 7.879 1.00 42.06 465 VAL A O 1
ATOM 3505 N N . ALA A 1 466 ? -41.082 -8.900 6.785 1.00 43.78 466 ALA A N 1
ATOM 3506 C CA . ALA A 1 466 ? -42.470 -9.213 6.492 1.00 43.78 466 ALA A CA 1
ATOM 3507 C C . ALA A 1 466 ? -42.497 -10.356 5.452 1.00 43.78 466 ALA A C 1
ATOM 3509 O O . ALA A 1 466 ? -42.561 -10.127 4.249 1.00 43.78 466 ALA A O 1
ATOM 3510 N N . ASN A 1 467 ? -42.375 -11.607 5.905 1.00 39.88 467 ASN A N 1
ATOM 3511 C CA . ASN A 1 467 ? -42.330 -12.770 5.029 1.00 39.88 467 ASN A CA 1
ATOM 3512 C C . ASN A 1 467 ? -43.601 -12.836 4.171 1.00 39.88 467 ASN A C 1
ATOM 3514 O O . ASN A 1 467 ? -44.712 -12.570 4.636 1.00 39.88 467 ASN A O 1
ATOM 3518 N N . SER A 1 468 ? -43.430 -13.279 2.925 1.00 43.84 468 SER A N 1
ATOM 3519 C CA . SER A 1 468 ? -44.463 -13.438 1.885 1.00 43.84 468 SER A CA 1
ATOM 3520 C C . SER A 1 468 ? -45.659 -14.354 2.237 1.00 43.84 468 SER A C 1
ATOM 3522 O O . SER A 1 468 ? -46.544 -14.553 1.404 1.00 43.84 468 SER A O 1
ATOM 3524 N N . GLU A 1 469 ? -45.720 -14.895 3.461 1.00 42.75 469 GLU A N 1
ATOM 3525 C CA . GLU A 1 469 ? -46.801 -15.751 3.969 1.00 42.75 469 GLU A CA 1
ATOM 3526 C C . GLU A 1 469 ? -47.857 -15.006 4.816 1.00 42.75 469 GLU A C 1
ATOM 3528 O O . GLU A 1 469 ? -48.919 -15.570 5.093 1.00 42.75 469 GLU A O 1
ATOM 3533 N N . HIS A 1 470 ? -47.630 -13.742 5.201 1.00 52.84 470 HIS A N 1
ATOM 3534 C CA . HIS A 1 470 ? -48.607 -12.949 5.962 1.00 52.84 470 HIS A CA 1
ATOM 3535 C C . HIS A 1 470 ? -49.696 -12.334 5.069 1.00 52.84 470 HIS A C 1
ATOM 3537 O O . HIS A 1 470 ? -49.454 -11.921 3.934 1.00 52.84 470 HIS A O 1
ATOM 3543 N N . SER A 1 471 ? -50.928 -12.228 5.582 1.00 47.69 471 SER A N 1
ATOM 3544 C CA . SER A 1 471 ? -51.978 -11.474 4.891 1.00 47.69 471 SER A CA 1
ATOM 3545 C C . SER A 1 471 ? -51.787 -9.971 5.090 1.00 47.69 471 SER A C 1
ATOM 3547 O O . SER A 1 471 ? -51.770 -9.475 6.212 1.00 47.69 471 SER A O 1
ATOM 3549 N N . PHE A 1 472 ? -51.685 -9.223 3.995 1.00 50.53 472 PHE A N 1
ATOM 3550 C CA . PHE A 1 472 ? -51.572 -7.767 4.036 1.00 50.53 472 PHE A CA 1
ATOM 3551 C C . PHE A 1 472 ? -52.934 -7.123 3.800 1.00 50.53 472 PHE A C 1
ATOM 3553 O O . PHE A 1 472 ? -53.671 -7.500 2.885 1.00 50.53 472 PHE A O 1
ATOM 3560 N N . THR A 1 473 ? -53.272 -6.129 4.619 1.00 43.38 473 THR A N 1
ATOM 3561 C CA . THR A 1 473 ? -54.472 -5.305 4.419 1.00 43.38 473 THR A CA 1
ATOM 3562 C C . THR A 1 473 ? -54.023 -3.852 4.334 1.00 43.38 473 THR A C 1
ATOM 3564 O O . THR A 1 473 ? -53.460 -3.335 5.290 1.00 43.38 473 THR A O 1
ATOM 3567 N N . ASN A 1 474 ? -54.238 -3.196 3.189 1.00 45.91 474 ASN A N 1
ATOM 3568 C CA . ASN A 1 474 ? -53.782 -1.821 2.926 1.00 45.91 474 ASN A CA 1
ATOM 3569 C C . ASN A 1 474 ? -52.262 -1.579 3.123 1.00 45.91 474 ASN A C 1
ATOM 3571 O O . ASN A 1 474 ? -51.887 -0.503 3.564 1.00 45.91 474 ASN A O 1
ATOM 3575 N N . GLY A 1 475 ? -51.395 -2.554 2.815 1.00 52.72 475 GLY A N 1
ATOM 3576 C CA . GLY A 1 475 ? -49.927 -2.396 2.898 1.00 52.72 475 GLY A CA 1
ATOM 3577 C C . GLY A 1 475 ? -49.294 -2.722 4.260 1.00 52.72 475 GLY A C 1
ATOM 3578 O O . GLY A 1 475 ? -48.074 -2.741 4.378 1.00 52.72 475 GLY A O 1
ATOM 3579 N N . PHE A 1 476 ? -50.107 -3.054 5.267 1.00 57.00 476 PHE A N 1
ATOM 3580 C CA . PHE A 1 476 ? -49.644 -3.438 6.603 1.00 57.00 476 PHE A CA 1
ATOM 3581 C C . PHE A 1 476 ? -49.869 -4.931 6.862 1.00 57.00 476 PHE A C 1
ATOM 3583 O O . PHE A 1 476 ? -50.903 -5.498 6.477 1.00 57.00 476 PHE A O 1
ATOM 3590 N N . CYS A 1 477 ? -48.909 -5.556 7.542 1.00 55.22 477 CYS A N 1
ATOM 3591 C CA . CYS A 1 477 ? -49.001 -6.912 8.080 1.00 55.22 477 CYS A CA 1
ATOM 3592 C C . CYS A 1 477 ? -50.221 -7.028 9.011 1.00 55.22 477 CYS A C 1
ATOM 3594 O O . CYS A 1 477 ? -50.281 -6.351 10.037 1.00 55.22 477 CYS A O 1
ATOM 3596 N N . SER A 1 478 ? -51.199 -7.891 8.700 1.00 54.91 478 SER A N 1
ATOM 3597 C CA . SER A 1 478 ? -52.433 -8.008 9.503 1.00 54.91 478 SER A CA 1
ATOM 3598 C C . SER A 1 478 ? -52.236 -8.612 10.898 1.00 54.91 478 SER A C 1
ATOM 3600 O O . SER A 1 478 ? -53.162 -8.580 11.705 1.00 54.91 478 SER A O 1
ATOM 3602 N N . GLU A 1 479 ? -51.072 -9.210 11.156 1.00 54.03 479 GLU A N 1
ATOM 3603 C CA . GLU A 1 479 ? -50.731 -9.863 12.427 1.00 54.03 479 GLU A CA 1
ATOM 3604 C C . GLU A 1 479 ? -49.834 -8.987 13.311 1.00 54.03 479 GLU A C 1
ATOM 3606 O O . GLU A 1 479 ? -50.041 -8.925 14.519 1.00 54.03 479 GLU A O 1
ATOM 3611 N N . CYS A 1 480 ? -48.880 -8.283 12.699 1.00 52.72 480 CYS A N 1
ATOM 3612 C CA . CYS A 1 480 ? -47.796 -7.575 13.376 1.00 52.72 480 CYS A CA 1
ATOM 3613 C C . CYS A 1 480 ? -47.846 -6.044 13.227 1.00 52.72 480 CYS A C 1
ATOM 3615 O O . CYS A 1 480 ? -47.154 -5.334 13.951 1.00 52.72 480 CYS A O 1
ATOM 3617 N N . GLY A 1 481 ? -48.680 -5.515 12.322 1.00 57.69 481 GLY A N 1
ATOM 3618 C CA . GLY A 1 481 ? -48.863 -4.072 12.116 1.00 57.69 481 GLY A CA 1
ATOM 3619 C C . GLY A 1 481 ? -47.710 -3.368 11.395 1.00 57.69 481 GLY A C 1
ATOM 3620 O O . GLY A 1 481 ? -47.811 -2.174 11.141 1.00 57.69 481 GLY A O 1
ATOM 3621 N N . VAL A 1 482 ? -46.652 -4.097 11.035 1.00 63.84 482 VAL A N 1
ATOM 3622 C CA . VAL A 1 482 ? -45.470 -3.566 10.344 1.00 63.84 482 VAL A CA 1
ATOM 3623 C C . VAL A 1 482 ? -45.805 -3.280 8.877 1.00 63.84 482 VAL A C 1
ATOM 3625 O O . VAL A 1 482 ? -46.445 -4.126 8.228 1.00 63.84 482 VAL A O 1
ATOM 3628 N N . PRO A 1 483 ? -45.411 -2.114 8.335 1.00 69.06 483 PRO A N 1
ATOM 3629 C CA . PRO A 1 483 ? -45.462 -1.882 6.899 1.00 69.06 483 PRO A CA 1
ATOM 3630 C C . PRO A 1 483 ? -44.584 -2.898 6.163 1.00 69.06 483 PRO A C 1
ATOM 3632 O O . PRO A 1 483 ? -43.473 -3.181 6.594 1.00 69.06 483 PRO A O 1
ATOM 3635 N N . SER A 1 484 ? -45.053 -3.452 5.044 1.00 68.31 484 SER A N 1
ATOM 3636 C CA . SER A 1 484 ? -44.330 -4.524 4.333 1.00 68.31 484 SER A CA 1
ATOM 3637 C C . SER A 1 484 ? -42.937 -4.140 3.819 1.00 68.31 484 SER A C 1
ATOM 3639 O O . SER A 1 484 ? -42.201 -5.022 3.398 1.00 68.31 484 SER A O 1
ATOM 3641 N N . TYR A 1 485 ? -42.627 -2.844 3.809 1.00 74.06 485 TYR A N 1
ATOM 3642 C CA . TYR A 1 485 ? -41.425 -2.243 3.240 1.00 74.06 485 TYR A CA 1
ATOM 3643 C C . TYR A 1 485 ? -40.367 -1.852 4.286 1.00 74.06 485 TYR A C 1
ATOM 3645 O O . TYR A 1 485 ? -39.351 -1.294 3.895 1.00 74.06 485 TYR A O 1
ATOM 3653 N N . LEU A 1 486 ? -40.593 -2.069 5.591 1.00 74.75 486 LEU A N 1
ATOM 3654 C CA . LEU A 1 486 ? -39.601 -1.773 6.637 1.00 74.75 486 LEU A CA 1
ATOM 3655 C C . LEU A 1 486 ? -39.035 -3.060 7.230 1.00 74.75 486 LEU A C 1
ATOM 3657 O O . LEU A 1 486 ? -39.793 -3.948 7.634 1.00 74.75 486 LEU A O 1
ATOM 3661 N N . GLU A 1 487 ? -37.713 -3.113 7.358 1.00 72.06 487 GLU A N 1
ATOM 3662 C CA . GLU A 1 487 ? -37.029 -4.066 8.223 1.00 72.06 487 GLU A CA 1
ATOM 3663 C C . GLU A 1 487 ? -36.651 -3.384 9.532 1.00 72.06 487 GLU A C 1
ATOM 3665 O O . GLU A 1 487 ? -36.240 -2.221 9.579 1.00 72.06 487 GLU A O 1
ATOM 3670 N N . TYR A 1 488 ? -36.816 -4.124 10.619 1.00 65.88 488 TYR A N 1
ATOM 3671 C CA . TYR A 1 488 ? -36.610 -3.606 11.955 1.00 65.88 488 TYR A CA 1
ATOM 3672 C C . TYR A 1 488 ? -35.910 -4.638 12.830 1.00 65.88 488 TYR A C 1
ATOM 3674 O O . TYR A 1 488 ? -36.011 -5.852 12.619 1.00 65.88 488 TYR A O 1
ATOM 3682 N N . PHE A 1 489 ? -35.228 -4.123 13.839 1.00 65.31 489 PHE A N 1
ATOM 3683 C CA . PHE A 1 489 ? -34.550 -4.872 14.878 1.00 65.31 489 PHE A CA 1
ATOM 3684 C C . PHE A 1 489 ? -35.159 -4.511 16.236 1.00 65.31 489 PHE A C 1
ATOM 3686 O O . PHE A 1 489 ? -35.512 -3.361 16.478 1.00 65.31 489 PHE A O 1
ATOM 3693 N N . VAL A 1 490 ? -35.334 -5.501 17.113 1.00 55.81 490 VAL A N 1
ATOM 3694 C CA . VAL A 1 490 ? -35.792 -5.276 18.491 1.00 55.81 490 VAL A CA 1
ATOM 3695 C C . VAL A 1 490 ? -34.561 -5.173 19.382 1.00 55.81 490 VAL A C 1
ATOM 3697 O O . VAL A 1 490 ? -33.830 -6.150 19.541 1.00 55.81 490 VAL A O 1
ATOM 3700 N N . GLU A 1 491 ? -34.353 -4.003 19.968 1.00 46.84 491 GLU A N 1
ATOM 3701 C CA . GLU A 1 491 ? -33.260 -3.708 20.886 1.00 46.84 491 GLU A CA 1
ATOM 3702 C C . GLU A 1 491 ? -33.466 -4.413 22.242 1.00 46.84 491 GLU A C 1
ATOM 3704 O O . GLU A 1 491 ? -34.582 -4.750 22.652 1.00 46.84 491 GLU A O 1
ATOM 3709 N N . ALA A 1 492 ? -32.371 -4.651 22.971 1.00 43.34 492 ALA A N 1
ATOM 3710 C CA . ALA A 1 492 ? -32.373 -5.426 24.221 1.00 43.34 492 ALA A CA 1
ATOM 3711 C C . ALA A 1 492 ? -33.247 -4.815 25.339 1.00 43.34 492 ALA A C 1
ATOM 3713 O O . ALA A 1 492 ? -33.721 -5.521 26.231 1.00 43.34 492 ALA A O 1
ATOM 3714 N N . ASN A 1 493 ? -33.497 -3.509 25.274 1.00 52.25 493 ASN A N 1
ATOM 3715 C CA . ASN A 1 493 ? -34.378 -2.736 26.156 1.00 52.25 493 ASN A CA 1
ATOM 3716 C C . ASN A 1 493 ? -35.880 -2.850 25.787 1.00 52.25 493 ASN A C 1
ATOM 3718 O O . ASN A 1 493 ? -36.712 -2.187 26.411 1.00 52.25 493 ASN A O 1
ATOM 3722 N N . ALA A 1 494 ? -36.232 -3.695 24.809 1.00 64.75 494 ALA A N 1
ATOM 3723 C CA . ALA A 1 494 ? -37.571 -3.852 24.241 1.00 64.75 494 ALA A CA 1
ATOM 3724 C C . ALA A 1 494 ? -38.107 -2.616 23.487 1.00 64.75 494 ALA A C 1
ATOM 3726 O O . ALA A 1 494 ? -39.328 -2.426 23.404 1.00 64.75 494 ALA A O 1
ATOM 3727 N N . THR A 1 495 ? -37.218 -1.799 22.915 1.00 65.88 495 THR A N 1
ATOM 3728 C CA . THR A 1 495 ? -37.544 -0.837 21.852 1.00 65.88 495 THR A CA 1
ATOM 3729 C C . THR A 1 495 ? -37.174 -1.383 20.477 1.00 65.88 495 THR A C 1
ATOM 3731 O O . THR A 1 495 ? -36.641 -2.481 20.346 1.00 65.88 495 THR A O 1
ATOM 3734 N N . VAL A 1 496 ? -37.572 -0.681 19.424 1.00 74.56 496 VAL A N 1
ATOM 3735 C CA . VAL A 1 496 ? -37.421 -1.114 18.036 1.00 74.56 496 VAL A CA 1
ATOM 3736 C C . VAL A 1 496 ? -36.630 -0.072 17.257 1.00 74.56 496 VAL A C 1
ATOM 3738 O O . VAL A 1 496 ? -36.970 1.110 17.294 1.00 74.56 496 VAL A O 1
ATOM 3741 N N . GLN A 1 497 ? -35.627 -0.534 16.519 1.00 75.69 497 GLN A N 1
ATOM 3742 C CA . GLN A 1 497 ? -34.862 0.242 15.554 1.00 75.69 497 GLN A CA 1
ATOM 3743 C C . GLN A 1 497 ? -35.303 -0.112 14.134 1.00 75.69 497 GLN A C 1
ATOM 3745 O O . GLN A 1 497 ? -35.455 -1.290 13.805 1.00 75.69 497 GLN A O 1
ATOM 3750 N N . ILE A 1 498 ? -35.480 0.887 13.271 1.00 79.00 498 ILE A N 1
ATOM 3751 C CA . ILE A 1 498 ? -35.623 0.667 11.824 1.00 79.00 498 ILE A CA 1
ATOM 3752 C C . ILE A 1 498 ? -34.229 0.532 11.215 1.00 79.00 498 ILE A C 1
ATOM 3754 O O . ILE A 1 498 ? -33.415 1.429 11.401 1.00 79.00 498 ILE A O 1
ATOM 3758 N N . ILE A 1 499 ? -33.958 -0.564 10.505 1.00 71.12 499 ILE A N 1
ATOM 3759 C CA . ILE A 1 499 ? -32.609 -0.887 10.002 1.00 71.12 499 ILE A CA 1
ATOM 3760 C C . ILE A 1 499 ? -32.520 -0.957 8.478 1.00 71.12 499 ILE A C 1
ATOM 3762 O O . ILE A 1 499 ? -31.424 -0.923 7.941 1.00 71.12 499 ILE A O 1
ATOM 3766 N N . ASN A 1 500 ? -33.645 -1.103 7.776 1.00 71.56 500 ASN A N 1
ATOM 3767 C CA . ASN A 1 500 ? -33.658 -1.117 6.317 1.00 71.56 500 ASN A CA 1
ATOM 3768 C C . ASN A 1 500 ? -35.050 -0.758 5.784 1.00 71.56 500 ASN A C 1
ATOM 3770 O O . ASN A 1 500 ? -36.069 -0.957 6.462 1.00 71.56 500 ASN A O 1
ATOM 3774 N N . CYS A 1 501 ? -35.099 -0.302 4.540 1.00 77.00 501 CYS A N 1
ATOM 3775 C CA . CYS A 1 501 ? -36.312 -0.018 3.808 1.00 77.00 501 CYS A CA 1
ATOM 3776 C C . CYS A 1 501 ? -36.234 -0.580 2.382 1.00 77.00 501 CYS A C 1
ATOM 3778 O O . CYS A 1 501 ? -35.202 -0.523 1.724 1.00 77.00 501 CYS A O 1
ATOM 3780 N N . ASP A 1 502 ? -37.342 -1.134 1.887 1.00 76.56 502 ASP A N 1
ATOM 3781 C CA . ASP A 1 502 ? -37.463 -1.547 0.487 1.00 76.56 502 ASP A CA 1
ATOM 3782 C C . ASP A 1 502 ? -37.263 -0.332 -0.432 1.00 76.56 502 ASP A C 1
ATOM 3784 O O . ASP A 1 502 ? -38.031 0.630 -0.374 1.00 76.56 502 ASP A O 1
ATOM 3788 N N . SER A 1 503 ? -36.267 -0.404 -1.316 1.00 74.25 503 SER A N 1
ATOM 3789 C CA . SER A 1 503 ? -35.869 0.692 -2.206 1.00 74.25 503 SER A CA 1
ATOM 3790 C C . SER A 1 503 ? -36.948 1.129 -3.205 1.00 74.25 503 SER A C 1
ATOM 3792 O O . SER A 1 503 ? -36.831 2.205 -3.791 1.00 74.25 503 SER A O 1
ATOM 3794 N N . SER A 1 504 ? -38.012 0.334 -3.377 1.00 76.12 504 SER A N 1
ATOM 3795 C CA . SER A 1 504 ? -39.181 0.665 -4.204 1.00 76.12 504 SER A CA 1
ATOM 3796 C C . SER A 1 504 ? -40.275 1.451 -3.470 1.00 76.12 504 SER A C 1
ATOM 3798 O O . SER A 1 504 ? -41.308 1.787 -4.065 1.00 76.12 504 SER A O 1
ATOM 3800 N N . VAL A 1 505 ? -40.108 1.724 -2.169 1.00 82.62 505 VAL A N 1
ATOM 3801 C CA . VAL A 1 505 ? -41.095 2.486 -1.400 1.00 82.62 505 VAL A CA 1
ATOM 3802 C C . VAL A 1 505 ? -41.125 3.943 -1.863 1.00 82.62 505 VAL A C 1
ATOM 3804 O O . VAL A 1 505 ? -40.092 4.561 -2.079 1.00 82.62 505 VAL A O 1
ATOM 3807 N N . THR A 1 506 ? -42.322 4.526 -1.957 1.00 84.69 506 THR A N 1
ATOM 3808 C CA . THR A 1 506 ? -42.484 5.956 -2.270 1.00 84.69 506 THR A CA 1
ATOM 3809 C C . THR A 1 506 ? -42.840 6.801 -1.050 1.00 84.69 506 THR A C 1
ATOM 3811 O O . THR A 1 506 ? -42.563 7.993 -1.017 1.00 84.69 506 THR A O 1
ATOM 3814 N N . GLU A 1 507 ? -43.462 6.218 -0.027 1.00 88.81 507 GLU A N 1
ATOM 3815 C CA . GLU A 1 507 ? -43.807 6.900 1.224 1.00 88.81 507 GLU A CA 1
ATOM 3816 C C . GLU A 1 507 ? -43.542 5.956 2.400 1.00 88.81 507 GLU A C 1
ATOM 3818 O O . GLU A 1 507 ? -44.167 4.898 2.496 1.00 88.81 507 GLU A O 1
ATOM 3823 N N . ALA A 1 508 ? -42.643 6.340 3.306 1.00 87.81 508 ALA A N 1
ATOM 3824 C CA . ALA A 1 508 ? -42.321 5.563 4.494 1.00 87.81 508 ALA A CA 1
ATOM 3825 C C . ALA A 1 508 ? -42.930 6.203 5.747 1.00 87.81 508 ALA A C 1
ATOM 3827 O O . ALA A 1 508 ? -42.459 7.213 6.268 1.00 87.81 508 ALA A O 1
ATOM 3828 N N . MET A 1 509 ? -43.995 5.594 6.261 1.00 87.25 509 MET A N 1
ATOM 3829 C CA . MET A 1 509 ? -44.534 5.918 7.582 1.00 87.25 509 MET A CA 1
ATOM 3830 C C . MET A 1 509 ? -43.911 4.998 8.630 1.00 87.25 509 MET A C 1
ATOM 3832 O O . MET A 1 509 ? -44.151 3.787 8.593 1.00 87.25 509 MET A O 1
ATOM 3836 N N . ILE A 1 510 ? -43.133 5.566 9.552 1.00 90.25 510 ILE A N 1
ATOM 3837 C CA . ILE A 1 510 ? -42.558 4.824 10.674 1.00 90.25 510 ILE A CA 1
ATOM 3838 C C . ILE A 1 510 ? -43.612 4.786 11.796 1.00 90.25 510 ILE A C 1
ATOM 3840 O O . ILE A 1 510 ? -44.107 5.838 12.203 1.00 90.25 510 ILE A O 1
ATOM 3844 N N . PRO A 1 511 ? -44.037 3.600 12.263 1.00 86.12 511 PRO A N 1
ATOM 3845 C CA . PRO A 1 511 ? -45.075 3.490 13.290 1.00 86.12 511 PRO A CA 1
ATOM 3846 C C . PRO A 1 511 ? -44.528 3.790 14.698 1.00 86.12 511 PRO A C 1
ATOM 3848 O O . PRO A 1 511 ? -43.387 3.453 14.984 1.00 86.12 511 PRO A O 1
ATOM 3851 N N . ASP A 1 512 ? -45.359 4.314 15.613 1.00 84.56 512 ASP A N 1
ATOM 3852 C CA . ASP A 1 512 ? -44.953 4.543 17.020 1.00 84.56 512 ASP A CA 1
ATOM 3853 C C . ASP A 1 512 ? -44.565 3.236 17.738 1.00 84.56 512 ASP A C 1
ATOM 3855 O O . ASP A 1 512 ? -43.767 3.205 18.678 1.00 84.56 512 ASP A O 1
ATOM 3859 N N . THR A 1 513 ? -45.184 2.126 17.318 1.00 83.69 513 THR A N 1
ATOM 3860 C CA . THR A 1 513 ? -44.922 0.797 17.869 1.00 83.69 513 THR A CA 1
ATOM 3861 C C . THR A 1 513 ? -44.912 -0.274 16.787 1.00 83.69 513 THR A C 1
ATOM 3863 O O . THR A 1 513 ? -45.736 -0.259 15.871 1.00 83.69 513 THR A O 1
ATOM 3866 N N . ILE A 1 514 ? -44.030 -1.255 16.944 1.00 76.12 514 ILE A N 1
ATOM 3867 C CA . ILE A 1 514 ? -43.994 -2.494 16.168 1.00 76.12 514 ILE A CA 1
ATOM 3868 C C . ILE A 1 514 ? -44.161 -3.653 17.151 1.00 76.12 514 ILE A C 1
ATOM 3870 O O . ILE A 1 514 ? -43.461 -3.738 18.154 1.00 76.12 514 ILE A O 1
ATOM 3874 N N . GLU A 1 515 ? -45.151 -4.521 16.918 1.00 73.25 515 GLU A N 1
ATOM 3875 C CA . GLU A 1 515 ? -45.491 -5.639 17.821 1.00 73.25 515 GLU A CA 1
ATOM 3876 C C . GLU A 1 515 ? -45.784 -5.231 19.281 1.00 73.25 515 GLU A C 1
ATOM 3878 O O . GLU A 1 515 ? -45.651 -6.026 20.211 1.00 73.25 515 GLU A O 1
ATOM 3883 N N . GLY A 1 516 ? -46.230 -3.989 19.491 1.00 72.94 516 GLY A N 1
ATOM 3884 C CA . GLY A 1 516 ? -46.488 -3.423 20.819 1.00 72.94 516 GLY A CA 1
ATOM 3885 C C . GLY A 1 516 ? -45.243 -2.904 21.548 1.00 72.94 516 GLY A C 1
ATOM 3886 O O . GLY A 1 516 ? -45.381 -2.441 22.679 1.00 72.94 516 GLY A O 1
ATOM 3887 N N . MET A 1 517 ? -44.067 -2.956 20.915 1.00 79.19 517 MET A N 1
ATOM 3888 C CA . MET A 1 517 ? -42.808 -2.360 21.377 1.00 79.19 517 MET A CA 1
ATOM 3889 C C . MET A 1 517 ? -42.600 -0.998 20.715 1.00 79.19 517 MET A C 1
ATOM 3891 O O . MET A 1 517 ? -42.979 -0.817 19.561 1.00 79.19 517 MET A O 1
ATOM 3895 N N . GLN A 1 518 ? -42.043 -0.036 21.446 1.00 81.44 518 GLN A N 1
ATOM 3896 C CA . GLN A 1 518 ? -41.873 1.343 20.982 1.00 81.44 518 GLN A CA 1
ATOM 3897 C C . GLN A 1 518 ? -40.765 1.432 19.929 1.00 81.44 518 GLN A C 1
ATOM 3899 O O . GLN A 1 518 ? -39.675 0.929 20.175 1.00 81.44 518 GLN A O 1
ATOM 3904 N N . VAL A 1 519 ? -41.012 2.087 18.792 1.00 85.06 519 VAL A N 1
ATOM 3905 C CA . VAL A 1 519 ? -39.949 2.382 17.816 1.00 85.06 519 VAL A CA 1
ATOM 3906 C C . VAL A 1 519 ? -39.143 3.573 18.324 1.00 85.06 519 VAL A C 1
ATOM 3908 O O . VAL A 1 519 ? -39.675 4.680 18.372 1.00 85.06 519 VAL A O 1
ATOM 3911 N N . ALA A 1 520 ? -37.905 3.340 18.753 1.00 78.62 520 ALA A N 1
ATOM 3912 C CA . ALA A 1 520 ? -37.063 4.340 19.409 1.00 78.62 520 ALA A CA 1
ATOM 3913 C C . ALA A 1 520 ? -36.006 4.946 18.481 1.00 78.62 520 ALA A C 1
ATOM 3915 O O . ALA A 1 520 ? -35.605 6.084 18.706 1.00 78.62 520 ALA A O 1
ATOM 3916 N N . SER A 1 521 ? -35.580 4.249 17.428 1.00 73.69 521 SER A N 1
ATOM 3917 C CA . SER A 1 521 ? -34.438 4.695 16.626 1.00 73.69 521 SER A CA 1
ATOM 3918 C C . SER A 1 521 ? -34.587 4.402 15.128 1.00 73.69 521 SER A C 1
ATOM 3920 O O . SER A 1 521 ? -35.301 3.485 14.706 1.00 73.69 521 SER A O 1
ATOM 3922 N N . ILE A 1 522 ? -33.909 5.211 14.313 1.00 80.81 522 ILE A N 1
ATOM 3923 C CA . ILE A 1 522 ? -33.657 4.959 12.888 1.00 80.81 522 ILE A CA 1
ATOM 3924 C C . ILE A 1 522 ? -32.153 4.722 12.733 1.00 80.81 522 ILE A C 1
ATOM 3926 O O . ILE A 1 522 ? -31.362 5.593 13.089 1.00 80.81 522 ILE A O 1
ATOM 3930 N N . GLY A 1 523 ? -31.778 3.536 12.256 1.00 53.50 523 GLY A N 1
ATOM 3931 C CA . GLY A 1 523 ? -30.391 3.102 12.121 1.00 53.50 523 GLY A CA 1
ATOM 3932 C C . GLY A 1 523 ? -29.619 3.818 11.016 1.00 53.50 523 GLY A C 1
ATOM 3933 O O . GLY A 1 523 ? -30.208 4.456 10.138 1.00 53.50 523 GLY A O 1
ATOM 3934 N N . SER A 1 524 ? -28.292 3.687 11.063 1.00 63.28 524 SER A N 1
ATOM 3935 C CA . SER A 1 524 ? -27.410 4.172 10.004 1.00 63.28 524 SER A CA 1
ATOM 3936 C C . SER A 1 524 ? -27.788 3.490 8.697 1.00 63.28 524 SER A C 1
ATOM 3938 O O . SER A 1 524 ? -28.132 2.309 8.699 1.00 63.28 524 SER A O 1
ATOM 3940 N N . TYR A 1 525 ? -27.788 4.241 7.597 1.00 66.44 525 TYR A N 1
ATOM 3941 C CA . TYR A 1 525 ? -28.118 3.718 6.263 1.00 66.44 525 TYR A CA 1
ATOM 3942 C C . TYR A 1 525 ? -29.508 3.053 6.136 1.00 66.44 525 TYR A C 1
ATOM 3944 O O . TYR A 1 525 ? -29.801 2.411 5.131 1.00 66.44 525 TYR A O 1
ATOM 3952 N N . ALA A 1 526 ? -30.415 3.236 7.108 1.00 71.56 526 ALA A N 1
ATOM 3953 C CA . ALA A 1 526 ? -31.701 2.529 7.137 1.00 71.56 526 ALA A CA 1
ATOM 3954 C C . ALA A 1 526 ? -32.610 2.810 5.925 1.00 71.56 526 ALA A C 1
ATOM 3956 O O . ALA A 1 526 ? -33.507 2.019 5.633 1.00 71.56 526 ALA A O 1
ATOM 3957 N N . PHE A 1 527 ? -32.402 3.930 5.235 1.00 81.81 527 PHE A N 1
ATOM 3958 C CA . PHE A 1 527 ? -33.050 4.272 3.970 1.00 81.81 527 PHE A CA 1
ATOM 3959 C C . PHE A 1 527 ? -32.023 4.563 2.866 1.00 81.81 527 PHE A C 1
ATOM 3961 O O . PHE A 1 527 ? -32.348 5.244 1.897 1.00 81.81 527 PHE A O 1
ATOM 3968 N N . GLU A 1 528 ? -30.784 4.082 2.990 1.00 78.62 528 GLU A N 1
ATOM 3969 C CA . GLU A 1 528 ? -29.755 4.340 1.984 1.00 78.62 528 GLU A CA 1
ATOM 3970 C C . GLU A 1 528 ? -30.179 3.803 0.611 1.00 78.62 528 GLU A C 1
ATOM 3972 O O . GLU A 1 528 ? -30.795 2.739 0.510 1.00 78.62 528 GLU A O 1
ATOM 3977 N N . TRP A 1 529 ? -29.883 4.552 -0.455 1.00 74.88 529 TRP A N 1
ATOM 3978 C CA . TRP A 1 529 ? -30.210 4.161 -1.831 1.00 74.88 529 TRP A CA 1
ATOM 3979 C C . TRP A 1 529 ? -31.677 3.742 -2.007 1.00 74.88 529 TRP A C 1
ATOM 3981 O O . TRP A 1 529 ? -31.988 2.772 -2.705 1.00 74.88 529 TRP A O 1
ATOM 3991 N N . CYS A 1 530 ? -32.597 4.490 -1.391 1.00 81.88 530 CYS A N 1
ATOM 3992 C CA . CYS A 1 530 ? -34.033 4.413 -1.656 1.00 81.88 530 CYS A CA 1
ATOM 3993 C C . CYS A 1 530 ? -34.430 5.472 -2.708 1.00 81.88 530 CYS A C 1
ATOM 3995 O O . CYS A 1 530 ? -35.007 6.506 -2.354 1.00 81.88 530 CYS A O 1
ATOM 3997 N N . PRO A 1 531 ? -34.141 5.264 -4.013 1.00 80.38 531 PRO A N 1
ATOM 3998 C CA . PRO A 1 531 ? -34.258 6.301 -5.037 1.00 80.38 531 PRO A CA 1
ATOM 3999 C C . PRO A 1 531 ? -35.701 6.729 -5.303 1.00 80.38 531 PRO A C 1
ATOM 4001 O O . PRO A 1 531 ? -35.907 7.822 -5.824 1.00 80.38 531 PRO A O 1
ATOM 4004 N N . ASP A 1 532 ? -36.687 5.893 -4.965 1.00 86.31 532 ASP A N 1
ATOM 4005 C CA . ASP A 1 532 ? -38.112 6.160 -5.187 1.00 86.31 532 ASP A CA 1
ATOM 4006 C C . ASP A 1 532 ? -38.799 6.809 -3.967 1.00 86.31 532 ASP A C 1
ATOM 4008 O O . ASP A 1 532 ? -39.937 7.279 -4.079 1.00 86.31 532 ASP A O 1
ATOM 4012 N N . LEU A 1 533 ? -38.126 6.878 -2.809 1.00 93.12 533 LEU A N 1
ATOM 4013 C CA . LEU A 1 533 ? -38.699 7.365 -1.554 1.00 93.12 533 LEU A CA 1
ATOM 4014 C C . LEU A 1 533 ? -38.928 8.877 -1.610 1.00 93.12 533 LEU A C 1
ATOM 4016 O O . LEU A 1 533 ? -37.988 9.656 -1.677 1.00 93.12 533 LEU A O 1
ATOM 4020 N N . MET A 1 534 ? -40.191 9.301 -1.540 1.00 92.38 534 MET A N 1
ATOM 4021 C CA . MET A 1 534 ? -40.602 10.704 -1.653 1.00 92.38 534 MET A CA 1
ATOM 4022 C C . MET A 1 534 ? -40.862 11.385 -0.312 1.00 92.38 534 MET A C 1
ATOM 4024 O O . MET A 1 534 ? -40.745 12.610 -0.219 1.00 92.38 534 MET A O 1
ATOM 4028 N N . SER A 1 535 ? -41.251 10.638 0.723 1.00 94.12 535 SER A N 1
ATOM 4029 C CA . SER A 1 535 ? -41.490 11.209 2.052 1.00 94.12 535 SER A CA 1
ATOM 4030 C C . SER A 1 535 ? -41.317 10.199 3.175 1.00 94.12 535 SER A C 1
ATOM 4032 O O . SER A 1 535 ? -41.774 9.061 3.042 1.00 94.12 535 SER A O 1
ATOM 4034 N N . VAL A 1 536 ? -40.776 10.654 4.305 1.00 95.50 536 VAL A N 1
ATOM 4035 C CA . VAL A 1 536 ? -40.674 9.883 5.553 1.00 95.50 536 VAL A CA 1
ATOM 4036 C C . VAL A 1 536 ? -41.468 10.584 6.651 1.00 95.50 536 VAL A C 1
ATOM 4038 O O . VAL A 1 536 ? -41.418 11.806 6.763 1.00 95.50 536 VAL A O 1
ATOM 4041 N N . THR A 1 537 ? -42.214 9.834 7.465 1.00 94.25 537 THR A N 1
ATOM 4042 C CA . THR A 1 537 ? -42.853 10.356 8.688 1.00 94.25 537 THR A CA 1
ATOM 4043 C C . THR A 1 537 ? -42.259 9.694 9.925 1.00 94.25 537 THR A C 1
ATOM 4045 O O . THR A 1 537 ? -42.326 8.472 10.052 1.00 94.25 537 THR A O 1
ATOM 4048 N N . ILE A 1 538 ? -41.714 10.512 10.826 1.00 95.81 538 ILE A N 1
ATOM 4049 C C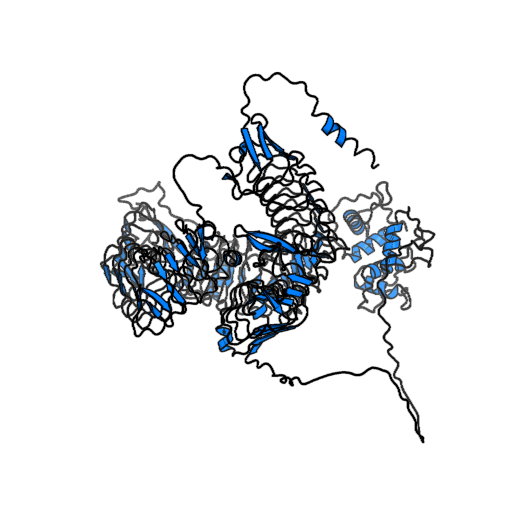A . ILE A 1 538 ? -41.073 10.139 12.086 1.00 95.81 538 ILE A CA 1
ATOM 4050 C C . ILE A 1 538 ? -42.091 10.294 13.238 1.00 95.81 538 ILE A C 1
ATOM 4052 O O . ILE A 1 538 ? -42.606 11.400 13.436 1.00 95.81 538 ILE A O 1
ATOM 4056 N N . PRO A 1 539 ? -42.394 9.219 13.991 1.00 93.25 539 PRO A N 1
ATOM 4057 C CA . PRO A 1 539 ? -43.383 9.202 15.075 1.00 93.25 539 PRO A CA 1
ATOM 4058 C C . PRO A 1 539 ? -42.922 9.949 16.333 1.00 93.25 539 PRO A C 1
ATOM 4060 O O . PRO A 1 539 ? -41.774 10.385 16.429 1.00 93.25 539 PRO A O 1
ATOM 4063 N N . ASP A 1 540 ? -43.799 10.071 17.337 1.00 92.19 540 ASP A N 1
ATOM 4064 C CA . ASP A 1 540 ? -43.452 10.696 18.626 1.00 92.19 540 ASP A CA 1
ATOM 4065 C C . ASP A 1 540 ? -42.465 9.866 19.461 1.00 92.19 540 ASP A C 1
ATOM 4067 O O . ASP A 1 540 ? -41.791 10.397 20.347 1.00 92.19 540 ASP A O 1
ATOM 4071 N N . SER A 1 541 ? -42.372 8.580 19.129 1.00 88.44 541 SER A N 1
ATOM 4072 C CA . SER A 1 541 ? -41.627 7.560 19.844 1.00 88.44 541 SER A CA 1
ATOM 4073 C C . SER A 1 541 ? -40.131 7.535 19.546 1.00 88.44 541 SER A C 1
ATOM 4075 O O . SER A 1 541 ? -39.387 7.017 20.380 1.00 88.44 541 SER A O 1
ATOM 4077 N N . VAL A 1 542 ? -39.711 8.056 18.385 1.00 90.44 542 VAL A N 1
ATOM 4078 C CA . VAL A 1 542 ? -38.315 8.038 17.921 1.00 90.44 542 VAL A CA 1
ATOM 4079 C C . VAL A 1 542 ? -37.500 9.089 18.669 1.00 90.44 542 VAL A C 1
ATOM 4081 O O . VAL A 1 542 ? -37.832 10.277 18.655 1.00 90.44 542 VAL A O 1
ATOM 4084 N N . THR A 1 543 ? -36.426 8.635 19.302 1.00 84.75 543 THR A N 1
ATOM 4085 C CA . THR A 1 543 ? -35.508 9.422 20.125 1.00 84.75 543 THR A CA 1
ATOM 4086 C C . THR A 1 543 ? -34.142 9.621 19.477 1.00 84.75 543 THR A C 1
ATOM 4088 O O . THR A 1 543 ? -33.522 10.635 19.777 1.00 84.75 543 THR A O 1
ATOM 4091 N N . SER A 1 544 ? -33.718 8.721 18.576 1.00 76.75 544 SER A N 1
ATOM 4092 C CA . SER A 1 544 ? -32.416 8.788 17.885 1.00 76.75 544 SER A CA 1
ATOM 4093 C C . SER A 1 544 ? -32.528 8.511 16.372 1.00 76.75 544 SER A C 1
ATOM 4095 O O . SER A 1 544 ? -33.349 7.700 15.935 1.00 76.75 544 SER A O 1
ATOM 4097 N N . ILE A 1 545 ? -31.705 9.181 15.561 1.00 79.69 545 ILE A N 1
ATOM 4098 C CA . ILE A 1 545 ? -31.568 9.011 14.104 1.00 79.69 545 ILE A CA 1
ATOM 4099 C C . ILE A 1 545 ? -30.069 9.020 13.804 1.00 79.69 545 ILE A C 1
ATOM 4101 O O . ILE A 1 545 ? -29.418 10.033 14.046 1.00 79.69 545 ILE A O 1
ATOM 4105 N N . PHE A 1 546 ? -29.536 7.907 13.306 1.00 59.75 546 PHE A N 1
ATOM 4106 C CA . PHE A 1 546 ? -28.093 7.719 13.132 1.00 59.75 546 PHE A CA 1
ATOM 4107 C C . PHE A 1 546 ? -27.572 8.189 11.760 1.00 59.75 546 PHE A C 1
ATOM 4109 O O . PHE A 1 546 ? -28.338 8.590 10.876 1.00 59.75 546 PHE A O 1
ATOM 4116 N N . PHE A 1 547 ? -26.243 8.181 11.605 1.00 57.44 547 PHE A N 1
ATOM 4117 C CA . PHE A 1 547 ? -25.525 8.756 10.465 1.00 57.44 547 PHE A CA 1
ATOM 4118 C C . PHE A 1 547 ? -26.009 8.217 9.112 1.00 57.44 547 PHE A C 1
ATOM 4120 O O . PHE A 1 547 ? -26.255 7.024 8.942 1.00 57.44 547 PHE A O 1
ATOM 4127 N N . SER A 1 548 ? -26.143 9.113 8.129 1.00 67.00 548 SER A N 1
ATOM 4128 C CA . SER A 1 548 ? -26.518 8.776 6.747 1.00 67.00 548 SER A CA 1
ATOM 4129 C C . SER A 1 548 ? -27.799 7.942 6.593 1.00 67.00 548 SER A C 1
ATOM 4131 O O . SER A 1 548 ? -28.024 7.345 5.542 1.00 67.00 548 SER A O 1
ATOM 4133 N N . ALA A 1 549 ? -28.697 7.961 7.589 1.00 75.38 549 ALA A N 1
ATOM 4134 C CA . ALA A 1 549 ? -29.960 7.218 7.568 1.00 75.38 549 ALA A CA 1
ATOM 4135 C C . ALA A 1 549 ? -30.813 7.464 6.311 1.00 75.38 549 ALA A C 1
ATOM 4137 O O . ALA A 1 549 ? -31.593 6.596 5.944 1.00 75.38 549 ALA A O 1
ATOM 4138 N N . PHE A 1 550 ? -30.666 8.623 5.656 1.00 85.06 550 PHE A N 1
ATOM 4139 C CA . PHE A 1 550 ? -31.412 9.024 4.456 1.00 85.06 550 PHE A CA 1
ATOM 4140 C C . PHE A 1 550 ? -30.509 9.361 3.253 1.00 85.06 550 PHE A C 1
ATOM 4142 O O . PHE A 1 550 ? -30.908 10.173 2.420 1.00 85.06 550 PHE A O 1
ATOM 4149 N N . SER A 1 551 ? -29.286 8.824 3.189 1.00 78.50 551 SER A N 1
ATOM 4150 C CA . SER A 1 551 ? -28.339 9.111 2.097 1.00 78.50 551 SER A CA 1
ATOM 4151 C C . SER A 1 551 ? -28.756 8.451 0.772 1.00 78.50 551 SER A C 1
ATOM 4153 O O . SER A 1 551 ? -29.246 7.321 0.763 1.00 78.50 551 SER A O 1
ATOM 4155 N N . GLY A 1 552 ? -28.601 9.139 -0.361 1.00 77.31 552 GLY A N 1
ATOM 4156 C CA . GLY A 1 552 ? -28.945 8.603 -1.690 1.00 77.31 552 GLY A CA 1
ATOM 4157 C C . GLY A 1 552 ? -30.454 8.428 -1.923 1.00 77.31 552 GLY A C 1
ATOM 4158 O O . GLY A 1 552 ? -30.887 7.724 -2.844 1.00 77.31 552 GLY A O 1
ATOM 4159 N N . CYS A 1 553 ? -31.279 9.063 -1.089 1.00 86.25 553 CYS A N 1
ATOM 4160 C CA . CYS A 1 553 ? -32.728 9.157 -1.229 1.00 86.25 553 CYS A CA 1
ATOM 4161 C C . CYS A 1 553 ? -33.116 10.263 -2.230 1.00 86.25 553 CYS A C 1
ATOM 4163 O O . CYS A 1 553 ? -33.853 11.194 -1.893 1.00 86.25 553 CYS A O 1
ATOM 4165 N N . ASN A 1 554 ? -32.674 10.144 -3.483 1.00 85.62 554 ASN A N 1
ATOM 4166 C CA . ASN A 1 554 ? -32.731 11.210 -4.498 1.00 85.62 554 ASN A CA 1
ATOM 4167 C C . ASN A 1 554 ? -34.140 11.766 -4.811 1.00 85.62 554 ASN A C 1
ATOM 4169 O O . ASN A 1 554 ? -34.259 12.842 -5.396 1.00 85.62 554 ASN A O 1
ATOM 4173 N N . SER A 1 555 ? -35.219 11.050 -4.460 1.00 90.75 555 SER A N 1
ATOM 4174 C CA . SER A 1 555 ? -36.613 11.506 -4.633 1.00 90.75 555 SER A CA 1
ATOM 4175 C C . SER A 1 555 ? -37.239 12.116 -3.372 1.00 90.75 555 SER A C 1
ATOM 4177 O O . SER A 1 555 ? -38.389 12.569 -3.425 1.00 90.75 555 SER A O 1
ATOM 4179 N N . LEU A 1 556 ? -36.521 12.163 -2.244 1.00 93.69 556 LEU A N 1
ATOM 4180 C CA . LEU A 1 556 ? -37.067 12.525 -0.937 1.00 93.69 556 LEU A CA 1
ATOM 4181 C C . LEU A 1 556 ? -37.360 14.021 -0.858 1.00 93.69 556 LEU A C 1
ATOM 4183 O O . LEU A 1 556 ? -36.461 14.852 -0.825 1.00 93.69 556 LEU A O 1
ATOM 4187 N N . THR A 1 557 ? -38.646 14.364 -0.803 1.00 92.50 557 THR A N 1
ATOM 4188 C CA . THR A 1 557 ? -39.144 15.750 -0.770 1.00 92.50 557 THR A CA 1
ATOM 4189 C C . THR A 1 557 ? -39.428 16.271 0.637 1.00 92.50 557 THR A C 1
ATOM 4191 O O . THR A 1 557 ? -39.621 17.472 0.809 1.00 92.50 557 THR A O 1
ATOM 4194 N N . GLY A 1 558 ? -39.489 15.393 1.644 1.00 94.44 558 GLY A N 1
ATOM 4195 C CA . GLY A 1 558 ? -39.796 15.802 3.011 1.00 94.44 558 GLY A CA 1
ATOM 4196 C C . GLY A 1 558 ? -39.631 14.702 4.053 1.00 94.44 558 GLY A C 1
ATOM 4197 O O . GLY A 1 558 ? -40.105 13.578 3.872 1.00 94.44 558 GLY A O 1
ATOM 4198 N N . ILE A 1 559 ? -39.019 15.074 5.175 1.00 96.88 559 ILE A N 1
ATOM 4199 C CA . ILE A 1 559 ? -38.935 14.304 6.413 1.00 96.88 559 ILE A CA 1
ATOM 4200 C C . ILE A 1 559 ? -39.826 15.012 7.440 1.00 96.88 559 ILE A C 1
ATOM 4202 O O . ILE A 1 559 ? -39.560 16.139 7.858 1.00 96.88 559 ILE A O 1
ATOM 4206 N N . TRP A 1 560 ? -40.930 14.377 7.821 1.00 96.69 560 TRP A N 1
ATOM 4207 C CA . TRP A 1 560 ? -41.964 14.971 8.666 1.00 96.69 560 TRP A CA 1
ATOM 4208 C C . TRP A 1 560 ? -41.912 14.380 10.063 1.00 96.69 560 TRP A C 1
ATOM 4210 O O . TRP A 1 560 ? -41.977 13.167 10.207 1.00 96.69 560 TRP A O 1
ATOM 4220 N N . VAL A 1 561 ? -41.847 15.216 11.095 1.00 96.75 561 VAL A N 1
ATOM 4221 C CA . VAL A 1 561 ? -41.807 14.749 12.489 1.00 96.75 561 VAL A CA 1
ATOM 4222 C C . VAL A 1 561 ? -43.151 14.994 13.171 1.00 96.75 561 VAL A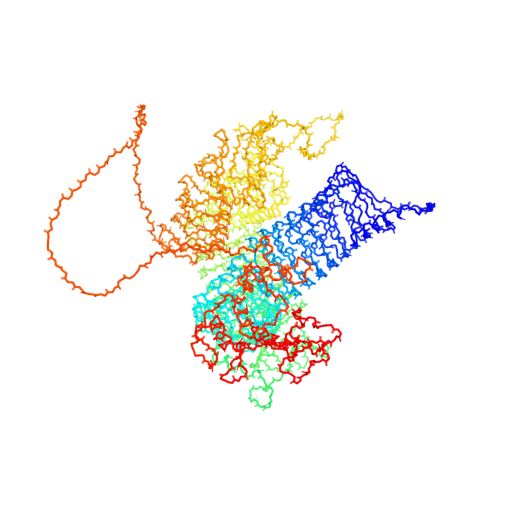 C 1
ATOM 4224 O O . VAL A 1 561 ? -43.722 16.083 13.050 1.00 96.75 561 VAL A O 1
ATOM 4227 N N . ASP A 1 562 ? -43.659 14.004 13.911 1.00 94.12 562 ASP A N 1
ATOM 4228 C CA . ASP A 1 562 ? -44.861 14.161 14.731 1.00 94.12 562 ASP A CA 1
ATOM 4229 C C . ASP A 1 562 ? -44.694 15.325 15.726 1.00 94.12 562 ASP A C 1
ATOM 4231 O O . ASP A 1 562 ? -43.664 15.488 16.383 1.00 94.12 562 ASP A O 1
ATOM 4235 N N . ALA A 1 563 ? -45.731 16.153 15.868 1.00 91.06 563 ALA A N 1
ATOM 4236 C CA . ALA A 1 563 ? -45.700 17.321 16.746 1.00 91.06 563 ALA A CA 1
ATOM 4237 C C . ALA A 1 563 ? -45.440 16.972 18.227 1.00 91.06 563 ALA A C 1
ATOM 4239 O O . ALA A 1 563 ? -44.966 17.832 18.981 1.00 91.06 563 ALA A O 1
ATOM 4240 N N . ALA A 1 564 ? -45.764 15.746 18.648 1.00 91.44 564 ALA A N 1
ATOM 4241 C CA . ALA A 1 564 ? -45.530 15.226 19.988 1.00 91.44 564 ALA A CA 1
ATOM 4242 C C . ALA A 1 564 ? -44.104 14.691 20.210 1.00 91.44 564 ALA A C 1
ATOM 4244 O O . ALA A 1 564 ? -43.723 14.544 21.374 1.00 91.44 564 ALA A O 1
ATOM 4245 N N . ASN A 1 565 ? -43.299 14.482 19.158 1.00 94.56 565 ASN A N 1
ATOM 4246 C CA . ASN A 1 565 ? -41.903 14.055 19.293 1.00 94.56 565 ASN A CA 1
ATOM 4247 C C . ASN A 1 565 ? -41.116 15.067 20.151 1.00 94.56 565 ASN A C 1
ATOM 4249 O O . ASN A 1 565 ? -41.246 16.280 19.963 1.00 94.56 565 ASN A O 1
ATOM 4253 N N . GLN A 1 566 ? -40.347 14.588 21.132 1.00 89.88 566 GLN A N 1
ATOM 4254 C CA . GLN A 1 566 ? -39.616 15.433 22.090 1.00 89.88 566 GLN A CA 1
ATOM 4255 C C . GLN A 1 566 ? -38.160 15.726 21.684 1.00 89.88 566 GLN A C 1
ATOM 4257 O O . GLN A 1 566 ? -37.536 16.566 22.324 1.00 89.88 566 GLN A O 1
ATOM 4262 N N . TYR A 1 567 ? -37.639 15.079 20.639 1.00 89.88 567 TYR A N 1
ATOM 4263 C CA . TYR A 1 567 ? -36.217 15.072 20.262 1.00 89.88 567 TYR A CA 1
ATOM 4264 C C . TYR A 1 567 ? -35.956 15.710 18.905 1.00 89.88 567 TYR A C 1
ATOM 4266 O O . TYR A 1 567 ? -34.968 16.419 18.735 1.00 89.88 567 TYR A O 1
ATOM 4274 N N . TYR A 1 568 ? -36.889 15.536 17.974 1.00 94.94 568 TYR A N 1
ATOM 4275 C CA . TYR A 1 568 ? -36.798 16.053 16.621 1.00 94.94 568 TYR A CA 1
ATOM 4276 C C . TYR A 1 568 ? -37.953 16.989 16.307 1.00 94.94 568 TYR A C 1
ATOM 4278 O O . TYR A 1 568 ? -39.013 17.004 16.945 1.00 94.94 568 TYR A O 1
ATOM 4286 N N . SER A 1 569 ? -37.746 17.803 15.286 1.00 96.19 569 SER A N 1
ATOM 4287 C CA . SER A 1 569 ? -38.810 18.569 14.669 1.00 96.19 569 SER A CA 1
ATOM 4288 C C . SER A 1 569 ? -38.548 18.710 13.179 1.00 96.19 569 SER A C 1
ATOM 4290 O O . SER A 1 569 ? -37.403 18.722 12.741 1.00 96.19 569 SER A O 1
ATOM 4292 N N . SER A 1 570 ? -39.612 18.841 12.394 1.00 96.31 570 SER A N 1
ATOM 4293 C CA . SER A 1 570 ? -39.501 19.291 11.013 1.00 96.31 570 SER A CA 1
ATOM 4294 C C . SER A 1 570 ? -40.090 20.690 10.865 1.00 96.31 570 SER A C 1
ATOM 4296 O O . SER A 1 570 ? -40.900 21.159 11.680 1.00 96.31 570 SER A O 1
ATOM 4298 N N . ASP A 1 571 ? -39.663 21.423 9.850 1.00 94.50 571 ASP A N 1
ATOM 4299 C CA . ASP A 1 571 ? -40.354 22.640 9.436 1.00 94.50 571 ASP A CA 1
ATOM 4300 C C . ASP A 1 571 ? -41.459 22.344 8.402 1.00 94.50 571 ASP A C 1
ATOM 4302 O O . ASP A 1 571 ? -41.790 21.193 8.120 1.00 94.50 571 ASP A O 1
ATOM 4306 N N . ALA A 1 572 ? -42.079 23.398 7.864 1.00 90.88 572 ALA A N 1
ATOM 4307 C CA . ALA A 1 572 ? -43.124 23.263 6.845 1.00 90.88 572 ALA A CA 1
ATOM 4308 C C . ALA A 1 572 ? -42.590 22.788 5.478 1.00 90.88 572 ALA A C 1
ATOM 4310 O O . ALA A 1 572 ? -43.393 22.481 4.598 1.00 90.88 572 ALA A O 1
ATOM 4311 N N . SER A 1 573 ? -41.268 22.758 5.311 1.00 90.88 573 SER A N 1
ATOM 4312 C CA . SER A 1 573 ? -40.551 22.316 4.118 1.00 90.88 573 SER A CA 1
ATOM 4313 C C . SER A 1 573 ? -40.119 20.849 4.208 1.00 90.88 573 SER A C 1
ATOM 4315 O O . SER A 1 573 ? -39.648 20.309 3.215 1.00 90.88 573 SER A O 1
ATOM 4317 N N . GLY A 1 574 ? -40.291 20.205 5.368 1.00 93.31 574 GLY A N 1
ATOM 4318 C CA . GLY A 1 574 ? -39.872 18.823 5.596 1.00 93.31 574 GLY A CA 1
ATOM 4319 C C . GLY A 1 574 ? -38.377 18.683 5.887 1.00 93.31 574 GLY A C 1
ATOM 4320 O O . GLY A 1 574 ? -37.841 17.593 5.721 1.00 93.31 574 GLY A O 1
ATOM 4321 N N . VAL A 1 575 ? -37.699 19.762 6.294 1.00 96.44 575 VAL A N 1
ATOM 4322 C CA . VAL A 1 575 ? -36.296 19.714 6.735 1.00 96.44 575 VAL A CA 1
ATOM 4323 C C . VAL A 1 575 ? -36.237 19.261 8.187 1.00 96.44 575 VAL A C 1
ATOM 4325 O O . VAL A 1 575 ? -37.026 19.736 9.010 1.00 96.44 575 VAL A O 1
ATOM 4328 N N . LEU A 1 576 ? -35.320 18.339 8.484 1.00 96.38 576 LEU A N 1
ATOM 4329 C CA . LEU A 1 576 ? -35.164 17.707 9.789 1.00 96.38 576 LEU A CA 1
ATOM 4330 C C . LEU A 1 576 ? -34.212 18.505 10.687 1.00 96.38 576 LEU A C 1
ATOM 4332 O O . LEU A 1 576 ? -33.088 18.832 10.305 1.00 96.38 576 LEU A O 1
ATOM 4336 N N . PHE A 1 577 ? -34.664 18.751 11.911 1.00 95.56 577 PHE A N 1
ATOM 4337 C CA . PHE A 1 577 ? -33.938 19.439 12.970 1.00 95.56 577 PHE A CA 1
ATOM 4338 C C . PHE A 1 577 ? -34.001 18.645 14.267 1.00 95.56 577 PHE A C 1
ATOM 4340 O O . PHE A 1 577 ? -34.927 17.852 14.483 1.00 95.56 577 PHE A O 1
ATOM 4347 N N . ASN A 1 578 ? -33.118 18.983 15.201 1.00 91.38 578 ASN A N 1
ATOM 4348 C CA . ASN A 1 578 ? -33.382 18.698 16.605 1.00 91.38 578 ASN A CA 1
ATOM 4349 C C . ASN A 1 578 ? -34.649 19.444 17.098 1.00 91.38 578 ASN A C 1
ATOM 4351 O O . ASN A 1 578 ? -35.223 20.308 16.416 1.00 91.38 578 ASN A O 1
ATOM 4355 N N . LYS A 1 579 ? -35.141 19.099 18.290 1.00 93.44 579 LYS A N 1
ATOM 4356 C CA . LYS A 1 579 ? -36.423 19.610 18.802 1.00 93.44 579 LYS A CA 1
ATOM 4357 C C . LYS A 1 579 ? -36.454 21.130 18.900 1.00 93.44 579 LYS A C 1
ATOM 4359 O O . LYS A 1 579 ? -37.463 21.752 18.559 1.00 93.44 579 LYS A O 1
ATOM 4364 N N . GLU A 1 580 ? -35.352 21.702 19.369 1.00 91.06 580 GLU A N 1
ATOM 4365 C CA . GLU A 1 580 ? -35.204 23.133 19.633 1.00 91.06 580 GLU A CA 1
ATOM 4366 C C . GLU A 1 580 ? -34.874 23.944 18.367 1.00 91.06 580 GLU A C 1
ATOM 4368 O O . GLU A 1 580 ? -34.876 25.174 18.413 1.00 91.06 580 GLU A O 1
ATOM 4373 N N . LYS A 1 581 ? -34.640 23.276 17.226 1.00 93.69 581 LYS A N 1
ATOM 4374 C CA . LYS A 1 581 ? -34.187 23.878 15.960 1.00 93.69 581 LYS A CA 1
ATOM 4375 C C . LYS A 1 581 ? -32.893 24.671 16.107 1.00 93.69 581 LYS A C 1
ATOM 4377 O O . LYS A 1 581 ? -32.746 25.731 15.497 1.00 93.69 581 LYS A O 1
ATOM 4382 N N . THR A 1 582 ? -31.981 24.166 16.932 1.00 91.38 582 THR A N 1
ATOM 4383 C CA . THR A 1 582 ? -30.621 24.699 17.078 1.00 91.38 582 THR A CA 1
ATOM 4384 C C . THR A 1 582 ? -29.621 23.974 16.184 1.00 91.38 582 THR A C 1
ATOM 4386 O O . THR A 1 582 ? -28.577 24.537 15.883 1.00 91.38 582 THR A O 1
ATOM 4389 N N . GLU A 1 583 ? -29.967 22.779 15.710 1.00 90.81 583 GLU A N 1
ATOM 4390 C CA . GLU A 1 583 ? -29.157 21.968 14.802 1.00 90.81 583 GLU A CA 1
ATOM 4391 C C . GLU A 1 583 ? -30.007 21.504 13.617 1.00 90.81 583 GLU A C 1
ATOM 4393 O O . GLU A 1 583 ? -31.115 20.980 13.807 1.00 90.81 583 GLU A O 1
ATOM 4398 N N . LEU A 1 584 ? -29.498 21.712 12.401 1.00 94.50 584 LEU A N 1
ATOM 4399 C CA . LEU A 1 584 ? -30.067 21.160 11.171 1.00 94.50 584 LEU A CA 1
ATOM 4400 C C . LEU A 1 584 ? -29.401 19.816 10.877 1.00 94.50 584 LEU A C 1
ATOM 4402 O O . LEU A 1 584 ? -28.195 19.767 10.663 1.00 94.50 584 LEU A O 1
ATOM 4406 N N . ILE A 1 585 ? -30.202 18.752 10.841 1.00 88.00 585 ILE A N 1
ATOM 4407 C CA . ILE A 1 585 ? -29.712 17.371 10.749 1.00 88.00 585 ILE A CA 1
ATOM 4408 C C . ILE A 1 585 ? -29.668 16.897 9.295 1.00 88.00 585 ILE A C 1
ATOM 4410 O O . ILE A 1 585 ? -28.648 16.400 8.836 1.00 88.00 585 ILE A O 1
ATOM 4414 N N . LYS A 1 586 ? -30.773 17.042 8.550 1.00 92.31 586 LYS A N 1
ATOM 4415 C CA . LYS A 1 586 ? -30.836 16.634 7.136 1.00 92.31 586 LYS A CA 1
ATOM 4416 C C . LYS A 1 586 ? -31.890 17.428 6.373 1.00 92.31 586 LYS A C 1
ATOM 4418 O O . LYS A 1 586 ? -33.049 17.537 6.787 1.00 92.31 586 LYS A O 1
ATOM 4423 N N . CYS A 1 587 ? -31.489 17.947 5.223 1.00 93.75 587 CYS A N 1
ATOM 4424 C CA . CYS A 1 587 ? -32.371 18.434 4.180 1.00 93.75 587 CYS A CA 1
ATOM 4425 C C . CYS A 1 587 ? -32.758 17.264 3.253 1.00 93.75 587 CYS A C 1
ATOM 4427 O O . CYS A 1 587 ? -31.892 16.469 2.885 1.00 93.75 587 CYS A O 1
ATOM 4429 N N . PRO A 1 588 ? -34.041 17.127 2.870 1.00 93.50 588 PRO A N 1
ATOM 4430 C CA . PRO A 1 588 ? -34.465 16.162 1.859 1.00 93.50 588 PRO A CA 1
ATOM 4431 C C . PRO A 1 588 ? -33.732 16.395 0.528 1.00 93.50 588 PRO A C 1
ATOM 4433 O O . PRO A 1 588 ? -33.698 17.527 0.049 1.00 93.50 588 PRO A O 1
ATOM 4436 N N . GLU A 1 589 ? -33.184 15.347 -0.087 1.00 90.56 589 GLU A N 1
ATOM 4437 C CA . GLU A 1 589 ? -32.323 15.467 -1.280 1.00 90.56 589 GLU A CA 1
ATOM 4438 C C . GLU A 1 589 ? -33.079 15.974 -2.523 1.00 90.56 589 GLU A C 1
ATOM 4440 O O . GLU A 1 589 ? -32.545 16.745 -3.323 1.00 90.56 589 GLU A O 1
ATOM 4445 N N . ALA A 1 590 ? -34.377 15.670 -2.639 1.00 89.75 590 ALA A N 1
ATOM 4446 C CA . ALA A 1 590 ? -35.240 16.238 -3.678 1.00 89.75 590 ALA A CA 1
ATOM 4447 C C . ALA A 1 590 ? -35.838 17.604 -3.300 1.00 89.75 590 ALA A C 1
ATOM 4449 O O . ALA A 1 590 ? -36.744 18.093 -3.990 1.00 89.75 590 ALA A O 1
ATOM 4450 N N . TYR A 1 591 ? -35.394 18.236 -2.205 1.00 90.81 591 TYR A N 1
ATOM 4451 C CA . TYR A 1 591 ? -35.849 19.577 -1.859 1.00 90.81 591 TYR A CA 1
ATOM 4452 C C . TYR A 1 591 ? -35.508 20.546 -2.994 1.00 90.81 591 TYR A C 1
ATOM 4454 O O . TYR A 1 591 ? -34.350 20.766 -3.340 1.00 90.81 591 TYR A O 1
ATOM 4462 N N . SER A 1 592 ? -36.543 21.150 -3.581 1.00 86.44 592 SER A N 1
ATOM 4463 C CA . SER A 1 592 ? -36.389 22.054 -4.718 1.00 86.44 592 SER A CA 1
ATOM 4464 C C . SER A 1 592 ? -36.702 23.495 -4.332 1.00 86.44 592 SER A C 1
ATOM 4466 O O . SER A 1 592 ? -37.781 23.773 -3.802 1.00 86.44 592 SER A O 1
ATOM 4468 N N . GLY A 1 593 ? -35.826 24.432 -4.695 1.00 88.12 593 GLY A N 1
ATOM 4469 C CA . GLY A 1 593 ? -36.067 25.868 -4.517 1.00 88.12 593 GLY A CA 1
ATOM 4470 C C . GLY A 1 593 ? -35.086 26.550 -3.570 1.00 88.12 593 GLY A C 1
ATOM 4471 O O . GLY A 1 593 ? -33.914 26.201 -3.531 1.00 88.12 593 GLY A O 1
ATOM 4472 N N . GLU A 1 594 ? -35.548 27.590 -2.878 1.00 92.88 594 GLU A N 1
ATOM 4473 C CA . GLU A 1 594 ? -34.719 28.390 -1.970 1.00 92.88 594 GLU A CA 1
ATOM 4474 C C . GLU A 1 594 ? -35.029 28.015 -0.521 1.00 92.88 594 GLU A C 1
ATOM 4476 O O . GLU A 1 594 ? -36.201 27.993 -0.137 1.00 92.88 594 GLU A O 1
ATOM 4481 N N . TYR A 1 595 ? -33.992 27.777 0.279 1.00 94.31 595 TYR A N 1
ATOM 4482 C CA . TYR A 1 595 ? -34.114 27.468 1.696 1.00 94.31 595 TYR A CA 1
ATOM 4483 C C . TYR A 1 595 ? -33.455 28.540 2.568 1.00 94.31 595 TYR A C 1
ATOM 4485 O O . TYR A 1 595 ? -32.308 28.932 2.356 1.00 94.31 595 TYR A O 1
ATOM 4493 N N . THR A 1 596 ? -34.179 29.017 3.577 1.00 94.12 596 THR A N 1
ATOM 4494 C CA . THR A 1 596 ? -33.633 29.900 4.614 1.00 94.12 596 THR A CA 1
ATOM 4495 C C . THR A 1 596 ? -33.583 29.111 5.907 1.00 94.12 596 THR A C 1
ATOM 4497 O O . THR A 1 596 ? -34.632 28.778 6.463 1.00 94.12 596 THR A O 1
ATOM 4500 N N . ILE A 1 597 ? -32.370 28.813 6.370 1.00 94.88 597 ILE A N 1
ATOM 4501 C CA . ILE A 1 597 ? -32.160 28.109 7.630 1.00 94.88 597 ILE A CA 1
ATOM 4502 C C . ILE A 1 597 ? -32.636 29.034 8.774 1.00 94.88 597 ILE A C 1
ATOM 4504 O O . ILE A 1 597 ? -32.320 30.226 8.756 1.00 94.88 597 ILE A O 1
ATOM 4508 N N . PRO A 1 598 ? -33.428 28.540 9.745 1.00 94.81 598 PRO A N 1
ATOM 4509 C CA . PRO A 1 598 ? -33.964 29.377 10.821 1.00 94.81 598 PRO A CA 1
ATOM 4510 C C . PRO A 1 598 ? -32.884 30.053 11.682 1.00 94.81 598 PRO A C 1
ATOM 4512 O O . PRO A 1 598 ? -31.910 29.409 12.051 1.00 94.81 598 PRO A O 1
ATOM 4515 N N . ASP A 1 599 ? -33.126 31.295 12.125 1.00 93.62 599 ASP A N 1
ATOM 4516 C CA . ASP A 1 599 ? -32.219 32.073 13.001 1.00 93.62 599 ASP A CA 1
ATOM 4517 C C . ASP A 1 599 ? -31.852 31.379 14.331 1.00 93.62 599 ASP A C 1
ATOM 4519 O O . ASP A 1 599 ? -30.929 31.804 15.020 1.00 93.62 599 ASP A O 1
ATOM 4523 N N . SER A 1 600 ? -32.610 30.357 14.742 1.00 94.31 600 SER A N 1
ATOM 4524 C CA . SER A 1 600 ? -32.329 29.568 15.944 1.00 94.31 600 SER A CA 1
ATOM 4525 C C . SER A 1 600 ? -31.182 28.572 15.768 1.00 94.31 600 SER A C 1
ATOM 4527 O O . SER A 1 600 ? -30.665 28.092 16.774 1.00 94.31 600 SER A O 1
ATOM 4529 N N . VAL A 1 601 ? -30.807 28.252 14.526 1.00 96.00 601 VAL A N 1
ATOM 4530 C CA . VAL A 1 601 ? -29.780 27.259 14.200 1.00 96.00 601 VAL A CA 1
ATOM 4531 C C . VAL A 1 601 ? -28.388 27.832 14.457 1.00 96.00 601 VAL A C 1
ATOM 4533 O O . VAL A 1 601 ? -28.063 28.927 13.999 1.00 96.00 601 VAL A O 1
ATOM 4536 N N . ILE A 1 602 ? -27.575 27.073 15.189 1.00 90.25 602 ILE A N 1
ATOM 4537 C CA . ILE A 1 602 ? -26.183 27.392 15.530 1.00 90.25 602 ILE A CA 1
ATOM 4538 C C . ILE A 1 602 ? -25.190 26.369 14.962 1.00 90.25 602 ILE A C 1
ATOM 4540 O O . ILE A 1 602 ? -24.010 26.681 14.843 1.00 90.25 602 ILE A O 1
ATOM 4544 N N . SER A 1 603 ? -25.658 25.179 14.575 1.00 87.56 603 SER A N 1
ATOM 4545 C CA . SER A 1 603 ? -24.858 24.140 13.919 1.00 87.56 603 SER A CA 1
ATOM 4546 C C . SER A 1 603 ? -25.616 23.503 12.751 1.00 87.56 603 SER A C 1
ATOM 4548 O O . SER A 1 603 ? -26.846 23.381 12.762 1.00 87.56 603 SER A O 1
ATOM 4550 N N . ILE A 1 604 ? -24.875 23.115 11.716 1.00 90.12 604 ILE A N 1
ATOM 4551 C CA . ILE A 1 604 ? -25.374 22.352 10.570 1.00 90.12 604 ILE A CA 1
ATOM 4552 C C . ILE A 1 604 ? -24.589 21.045 10.578 1.00 90.12 604 ILE A C 1
ATOM 4554 O O . ILE A 1 604 ? -23.363 21.097 10.554 1.00 90.12 604 ILE A O 1
ATOM 4558 N N . GLY A 1 605 ? -25.280 19.908 10.654 1.00 75.69 605 GLY A N 1
ATOM 4559 C CA . GLY A 1 605 ? -24.618 18.607 10.695 1.00 75.69 605 GLY A CA 1
ATOM 4560 C C . GLY A 1 605 ? -23.777 18.341 9.435 1.00 75.69 605 GLY A C 1
ATOM 4561 O O . GLY A 1 605 ? -24.113 18.858 8.358 1.00 75.69 605 GLY A O 1
ATOM 4562 N N . PRO A 1 606 ? -22.716 17.519 9.528 1.00 70.31 606 PRO A N 1
ATOM 4563 C CA . PRO A 1 606 ? -21.956 17.079 8.362 1.00 70.31 606 PRO A CA 1
ATOM 4564 C C . PRO A 1 606 ? -22.879 16.466 7.308 1.00 70.31 606 PRO A C 1
ATOM 4566 O O . PRO A 1 606 ? -23.816 15.733 7.631 1.00 70.31 606 PRO A O 1
ATOM 4569 N N . SER A 1 607 ? -22.644 16.778 6.032 1.00 76.25 607 SER A N 1
ATOM 4570 C CA . SER A 1 607 ? -23.470 16.289 4.912 1.00 76.25 607 SER A CA 1
ATOM 4571 C C . SER A 1 607 ? -24.977 16.601 5.000 1.00 76.25 607 SER A C 1
ATOM 4573 O O . SER A 1 607 ? -25.776 16.005 4.269 1.00 76.25 607 SER A O 1
ATOM 4575 N N . ALA A 1 608 ? -25.409 17.550 5.842 1.00 86.00 608 ALA A N 1
ATOM 4576 C CA . ALA A 1 608 ? -26.832 17.827 6.052 1.00 86.00 608 ALA A CA 1
ATOM 4577 C C . ALA A 1 608 ? -27.573 18.282 4.784 1.00 86.00 608 ALA A C 1
ATOM 4579 O O . ALA A 1 608 ? -28.779 18.060 4.676 1.00 86.00 608 ALA A O 1
ATOM 4580 N N . PHE A 1 609 ? -26.883 18.887 3.817 1.00 92.44 609 PHE A N 1
ATOM 4581 C CA . PHE A 1 609 ? -27.415 19.201 2.489 1.00 92.44 609 PHE A CA 1
ATOM 4582 C C . PHE A 1 609 ? -26.765 18.371 1.379 1.00 92.44 609 PHE A C 1
ATOM 4584 O O . PHE A 1 609 ? -27.071 18.604 0.216 1.00 92.44 609 PHE A O 1
ATOM 4591 N N . SER A 1 610 ? -25.918 17.392 1.702 1.00 85.44 610 SER A N 1
ATOM 4592 C CA . SER A 1 610 ? -25.241 16.595 0.681 1.00 85.44 610 SER A CA 1
ATOM 4593 C C . SER A 1 610 ? -26.250 15.949 -0.273 1.00 85.44 610 SER A C 1
ATOM 4595 O O . SER A 1 610 ? -27.314 15.486 0.164 1.00 85.44 610 SER A O 1
ATOM 4597 N N . SER A 1 611 ? -25.921 15.972 -1.566 1.00 84.00 611 SER A N 1
ATOM 4598 C CA . SER A 1 611 ? -26.738 15.479 -2.683 1.00 84.00 611 SER A CA 1
ATOM 4599 C C . SER A 1 611 ? -28.114 16.149 -2.818 1.00 84.00 611 SER A C 1
ATOM 4601 O O . SER A 1 611 ? -29.023 15.604 -3.443 1.00 84.00 611 SER A O 1
ATOM 4603 N N . CYS A 1 612 ? -28.306 17.356 -2.264 1.00 89.56 612 CYS A N 1
ATOM 4604 C CA . CYS A 1 612 ? -29.513 18.158 -2.498 1.00 89.56 612 CYS A CA 1
ATOM 4605 C C . CYS A 1 612 ? -29.501 18.795 -3.895 1.00 89.56 612 CYS A C 1
ATOM 4607 O O . CYS A 1 612 ? -29.545 20.020 -4.043 1.00 89.56 612 CYS A O 1
ATOM 4609 N N . ASP A 1 613 ? -29.486 17.959 -4.932 1.00 87.31 613 ASP A N 1
ATOM 4610 C CA . ASP A 1 613 ? -29.341 18.350 -6.332 1.00 87.31 613 ASP A CA 1
ATOM 4611 C C . ASP A 1 613 ? -30.341 19.416 -6.756 1.00 87.31 613 ASP A C 1
ATOM 4613 O O . ASP A 1 613 ? -30.015 20.263 -7.571 1.00 87.31 613 ASP A O 1
ATOM 4617 N N . SER A 1 614 ? -31.569 19.405 -6.232 1.00 88.88 614 SER A N 1
ATOM 4618 C CA . SER A 1 614 ? -32.629 20.336 -6.651 1.00 88.88 614 SER A CA 1
ATOM 4619 C C . SER A 1 614 ? -32.631 21.686 -5.912 1.00 88.88 614 SER A C 1
ATOM 4621 O O . SER A 1 614 ? -33.411 22.587 -6.275 1.00 88.88 614 SER A O 1
ATOM 4623 N N . LEU A 1 615 ? -31.793 21.851 -4.885 1.00 93.06 615 LEU A N 1
ATOM 4624 C CA . LEU A 1 615 ? -31.681 23.075 -4.091 1.00 93.06 615 LEU A CA 1
ATOM 4625 C C . LEU A 1 615 ? -31.057 24.189 -4.939 1.00 93.06 615 LEU A C 1
ATOM 4627 O O . LEU A 1 615 ? -30.069 23.972 -5.618 1.00 93.06 615 LEU A O 1
ATOM 4631 N N . LYS A 1 616 ? -31.627 25.400 -4.907 1.00 92.31 616 LYS A N 1
ATOM 4632 C CA . LYS A 1 616 ? -31.177 26.541 -5.734 1.00 92.31 616 LYS A CA 1
ATOM 4633 C C . LYS A 1 616 ? -30.497 27.650 -4.954 1.00 92.31 616 LYS A C 1
ATOM 4635 O O . LYS A 1 616 ? -29.658 28.352 -5.507 1.00 92.31 616 LYS A O 1
ATOM 4640 N N . ARG A 1 617 ? -30.895 27.868 -3.705 1.00 92.75 617 ARG A N 1
ATOM 4641 C CA . ARG A 1 617 ? -30.304 28.885 -2.830 1.00 92.75 617 ARG A CA 1
ATOM 4642 C C . ARG A 1 617 ? -30.409 28.430 -1.391 1.00 92.75 617 ARG A C 1
ATOM 4644 O O . ARG A 1 617 ? -31.478 27.969 -0.991 1.00 92.75 617 ARG A O 1
ATOM 4651 N N . VAL A 1 618 ? -29.362 28.673 -0.613 1.00 93.81 618 VAL A N 1
ATOM 4652 C CA . VAL A 1 618 ? -29.388 28.516 0.843 1.00 93.81 618 VAL A CA 1
ATOM 4653 C C . VAL A 1 618 ? -28.924 29.794 1.543 1.00 93.81 618 VAL A C 1
ATOM 4655 O O . VAL A 1 618 ? -27.992 30.469 1.106 1.00 93.81 618 VAL A O 1
ATOM 4658 N N . THR A 1 619 ? -29.614 30.171 2.619 1.00 94.19 619 THR A N 1
ATOM 4659 C CA . THR A 1 619 ? -29.212 31.271 3.513 1.00 94.19 619 THR A CA 1
ATOM 4660 C C . THR A 1 619 ? -28.866 30.701 4.882 1.00 94.19 619 THR A C 1
ATOM 4662 O O . THR A 1 619 ? -29.746 30.127 5.527 1.00 94.19 619 THR A O 1
ATOM 4665 N N . ILE A 1 620 ? -27.607 30.858 5.299 1.00 95.06 620 ILE A N 1
ATOM 4666 C CA . ILE A 1 620 ? -27.077 30.403 6.592 1.00 95.06 620 ILE A CA 1
ATOM 4667 C C . ILE A 1 620 ? -27.243 31.545 7.624 1.00 95.06 620 ILE A C 1
ATOM 4669 O O . ILE A 1 620 ? -26.979 32.699 7.276 1.00 95.06 620 ILE A O 1
ATOM 4673 N N . PRO A 1 621 ? -27.713 31.280 8.861 1.00 94.81 621 PRO A N 1
ATOM 4674 C CA . PRO A 1 621 ? -27.999 32.316 9.852 1.00 94.81 621 PRO A CA 1
ATOM 4675 C C . PRO A 1 621 ? -26.746 32.711 10.646 1.00 94.81 621 PRO A C 1
ATOM 4677 O O . PRO A 1 621 ? -25.843 31.899 10.832 1.00 94.81 621 PRO A O 1
ATOM 4680 N N . ASP A 1 622 ? -26.745 33.919 11.221 1.00 90.94 622 ASP A N 1
ATOM 4681 C CA . ASP A 1 622 ? -25.641 34.479 12.032 1.00 90.94 622 ASP A CA 1
ATOM 4682 C C . ASP A 1 622 ? -25.275 33.654 13.292 1.00 90.94 622 ASP A C 1
ATOM 4684 O O . ASP A 1 622 ? -24.329 33.986 14.006 1.00 90.94 622 ASP A O 1
ATOM 4688 N N . GLY A 1 623 ? -26.050 32.618 13.629 1.00 89.19 623 GLY A N 1
ATOM 4689 C CA . GLY A 1 623 ? -25.744 31.693 14.721 1.00 89.19 623 GLY A CA 1
ATOM 4690 C C . GLY A 1 623 ? -24.682 30.647 14.372 1.00 89.19 623 GLY A C 1
ATOM 4691 O O . GLY A 1 623 ? -24.066 30.106 15.286 1.00 89.19 623 GLY A O 1
ATOM 4692 N N . VAL A 1 624 ? -24.459 30.371 13.082 1.00 94.19 624 VAL A N 1
ATOM 4693 C CA . VAL A 1 624 ? -23.543 29.324 12.603 1.00 94.19 624 VAL A CA 1
ATOM 4694 C C . VAL A 1 624 ? -22.121 29.866 12.492 1.00 94.19 624 VAL A C 1
ATOM 4696 O O . VAL A 1 624 ? -21.892 30.889 11.842 1.00 94.19 624 VAL A O 1
ATOM 4699 N N . THR A 1 625 ? -21.164 29.173 13.112 1.00 90.31 625 THR A N 1
ATOM 4700 C CA . THR A 1 625 ? -19.743 29.569 13.133 1.00 90.31 625 THR A CA 1
ATOM 4701 C C . THR A 1 625 ? -18.847 28.703 12.252 1.00 90.31 625 THR A C 1
ATOM 4703 O O . THR A 1 625 ? -17.771 29.148 11.869 1.00 90.31 625 THR A O 1
ATOM 4706 N N . ILE A 1 626 ? -19.271 27.486 11.914 1.00 88.25 626 ILE A N 1
ATOM 4707 C CA . ILE A 1 626 ? -18.495 26.528 11.117 1.00 88.25 626 ILE A CA 1
ATOM 4708 C C . ILE A 1 626 ? -19.406 25.971 10.021 1.00 88.25 626 ILE A C 1
ATOM 4710 O O . ILE A 1 626 ? -20.560 25.632 10.292 1.00 88.25 626 ILE A O 1
ATOM 4714 N N . ILE A 1 627 ? -18.896 25.909 8.791 1.00 92.06 627 ILE A N 1
ATOM 4715 C CA . ILE A 1 627 ? -19.470 25.095 7.716 1.00 92.06 627 ILE A CA 1
ATOM 4716 C C . ILE A 1 627 ? -18.608 23.839 7.644 1.00 92.06 627 ILE A C 1
ATOM 4718 O O . ILE A 1 627 ? -17.481 23.909 7.169 1.00 92.06 627 ILE A O 1
ATOM 4722 N N . ASP A 1 628 ? -19.120 22.739 8.186 1.00 80.81 628 ASP A N 1
ATOM 4723 C CA . ASP A 1 628 ? -18.384 21.480 8.317 1.00 80.81 628 ASP A CA 1
ATOM 4724 C C . ASP A 1 628 ? -18.128 20.797 6.960 1.00 80.81 628 ASP A C 1
ATOM 4726 O O . ASP A 1 628 ? -18.626 21.224 5.907 1.00 80.81 628 ASP A O 1
ATOM 4730 N N . SER A 1 629 ? -17.368 19.709 6.990 1.00 80.75 629 SER A N 1
ATOM 4731 C CA . SER A 1 629 ? -17.011 18.926 5.814 1.00 80.75 629 SER A CA 1
ATOM 4732 C C . SER A 1 629 ? -18.251 18.377 5.103 1.00 80.75 629 SER A C 1
ATOM 4734 O O . SER A 1 629 ? -19.241 17.958 5.718 1.00 80.75 629 SER A O 1
ATOM 4736 N N . CYS A 1 630 ? -18.209 18.401 3.771 1.00 82.38 630 CYS A N 1
ATOM 4737 C CA . CYS A 1 630 ? -19.250 17.876 2.880 1.00 82.38 630 CYS A CA 1
ATOM 4738 C C . CYS A 1 630 ? -20.674 18.447 3.057 1.00 82.38 630 CYS A C 1
ATOM 4740 O O . CYS A 1 630 ? -21.608 17.906 2.463 1.00 82.38 630 CYS A O 1
ATOM 4742 N N . VAL A 1 631 ? -20.891 19.521 3.835 1.00 88.44 631 VAL A N 1
ATOM 4743 C CA . VAL A 1 631 ? -22.244 20.014 4.179 1.00 88.44 631 VAL A CA 1
ATOM 4744 C C . VAL A 1 631 ? -23.133 20.217 2.951 1.00 88.44 631 VAL A C 1
ATOM 4746 O O . VAL A 1 631 ? -24.287 19.793 2.990 1.00 88.44 631 VAL A O 1
ATOM 4749 N N . PHE A 1 632 ? -22.615 20.817 1.877 1.00 92.69 632 PHE A N 1
ATOM 4750 C CA . PHE A 1 632 ? -23.311 21.053 0.605 1.00 92.69 632 PHE A CA 1
ATOM 4751 C C . PHE A 1 632 ? -22.734 20.233 -0.559 1.00 92.69 632 PHE A C 1
ATOM 4753 O O . PHE A 1 632 ? -23.015 20.551 -1.713 1.00 92.69 632 PHE A O 1
ATOM 4760 N N . SER A 1 633 ? -21.952 19.185 -0.287 1.00 87.56 633 SER A N 1
ATOM 4761 C CA . SER A 1 633 ? -21.334 18.376 -1.344 1.00 87.56 633 SER A CA 1
ATOM 4762 C C . SER A 1 633 ? -22.387 17.782 -2.293 1.00 87.56 633 SER A C 1
ATOM 4764 O O . SER A 1 633 ? -23.446 17.331 -1.856 1.00 87.56 633 SER A O 1
ATOM 4766 N N . GLY A 1 634 ? -22.149 17.837 -3.602 1.00 86.06 634 GLY A N 1
ATOM 4767 C CA . GLY A 1 634 ? -23.073 17.335 -4.621 1.00 86.06 634 GLY A CA 1
ATOM 4768 C C . GLY A 1 634 ? -24.378 18.127 -4.749 1.00 86.06 634 GLY A C 1
ATOM 4769 O O . GLY A 1 634 ? -25.348 17.620 -5.300 1.00 86.06 634 GLY A O 1
ATOM 4770 N N . CYS A 1 635 ? -24.471 19.362 -4.243 1.00 92.00 635 CYS A N 1
ATOM 4771 C CA . CYS A 1 635 ? -25.630 20.227 -4.502 1.00 92.00 635 CYS A CA 1
ATOM 4772 C C . CYS A 1 635 ? -25.567 20.842 -5.914 1.00 92.00 635 CYS A C 1
ATOM 4774 O O . CYS A 1 635 ? -25.456 22.062 -6.069 1.00 92.00 635 CYS A O 1
ATOM 4776 N N . SER A 1 636 ? -25.672 20.020 -6.959 1.00 91.62 636 SER A N 1
ATOM 4777 C CA . SER A 1 636 ? -25.355 20.408 -8.344 1.00 91.62 636 SER A CA 1
ATOM 4778 C C . SER A 1 636 ? -26.169 21.590 -8.908 1.00 91.62 636 SER A C 1
ATOM 4780 O O . SER A 1 636 ? -25.661 22.336 -9.748 1.00 91.62 636 SER A O 1
ATOM 4782 N N . ASN A 1 637 ? -27.410 21.847 -8.449 1.00 92.19 637 ASN A N 1
ATOM 4783 C CA . ASN A 1 637 ? -28.196 23.032 -8.861 1.00 92.19 637 ASN A CA 1
ATOM 4784 C C . ASN A 1 637 ? -28.145 24.228 -7.887 1.00 92.19 637 ASN A C 1
ATOM 4786 O O . ASN A 1 637 ? -28.861 25.217 -8.112 1.00 92.19 637 ASN A O 1
ATOM 4790 N N . LEU A 1 638 ? -27.311 24.195 -6.841 1.00 94.44 638 LEU A N 1
ATOM 4791 C CA . LEU A 1 638 ? -27.181 25.297 -5.885 1.00 94.44 638 LEU A CA 1
ATOM 4792 C C . LEU A 1 638 ? -26.523 26.499 -6.561 1.00 94.44 638 LEU A C 1
ATOM 4794 O O . LEU A 1 638 ? -25.348 26.468 -6.877 1.00 94.44 638 LEU A O 1
ATOM 4798 N N . MET A 1 639 ? -27.271 27.584 -6.773 1.00 91.44 639 MET A N 1
ATOM 4799 C CA . MET A 1 639 ? -26.805 28.756 -7.528 1.00 91.44 639 MET A CA 1
ATOM 4800 C C . MET A 1 639 ? -26.128 29.823 -6.662 1.00 91.44 639 MET A C 1
ATOM 4802 O O . MET A 1 639 ? -25.321 30.615 -7.163 1.00 91.44 639 MET A O 1
ATOM 4806 N N . GLU A 1 640 ? -26.517 29.899 -5.388 1.00 88.81 640 GLU A N 1
ATOM 4807 C CA . GLU A 1 640 ? -26.093 30.936 -4.446 1.00 88.81 640 GLU A CA 1
ATOM 4808 C C . GLU A 1 640 ? -26.131 30.418 -3.001 1.00 88.81 640 GLU A C 1
ATOM 4810 O O . GLU A 1 640 ? -27.153 29.898 -2.541 1.00 88.81 640 GLU A O 1
ATOM 4815 N N . VAL A 1 641 ? -25.040 30.647 -2.268 1.00 90.75 641 VAL A N 1
ATOM 4816 C CA . VAL A 1 641 ? -24.949 30.463 -0.815 1.00 90.75 641 VAL A CA 1
ATOM 4817 C C . VAL A 1 641 ? -24.619 31.797 -0.150 1.00 90.75 641 VAL A C 1
ATOM 4819 O O . VAL A 1 641 ? -23.708 32.512 -0.572 1.00 90.75 641 VAL A O 1
ATOM 4822 N N . ILE A 1 642 ? -25.381 32.158 0.883 1.00 88.44 642 ILE A N 1
ATOM 4823 C CA . ILE A 1 642 ? -25.123 33.356 1.690 1.00 88.44 642 ILE A CA 1
ATOM 4824 C C . ILE A 1 642 ? -24.442 32.916 2.987 1.00 88.44 642 ILE A C 1
ATOM 4826 O O . ILE A 1 642 ? -25.112 32.410 3.888 1.00 88.44 642 ILE A O 1
ATOM 4830 N N . ILE A 1 643 ? -23.122 33.111 3.052 1.00 91.88 643 ILE A N 1
ATOM 4831 C CA . ILE A 1 643 ? -22.289 32.858 4.237 1.00 91.88 643 ILE A CA 1
ATOM 4832 C C . ILE A 1 643 ? -22.364 34.092 5.162 1.00 91.88 643 ILE A C 1
ATOM 4834 O O . ILE A 1 643 ? -22.072 35.197 4.694 1.00 91.88 643 ILE A O 1
ATOM 4838 N N . PRO A 1 644 ? -22.774 33.956 6.438 1.00 92.94 644 PRO A N 1
ATOM 4839 C CA . PRO A 1 644 ? -22.862 35.071 7.377 1.00 92.94 644 PRO A CA 1
ATOM 4840 C C . PRO A 1 644 ? -21.487 35.464 7.934 1.00 92.94 644 PRO A C 1
ATOM 4842 O O . PRO A 1 644 ? -20.523 34.699 7.892 1.00 92.94 644 PRO A O 1
ATOM 4845 N N . ASP A 1 645 ? -21.398 36.669 8.505 1.00 91.50 645 ASP A N 1
ATOM 4846 C CA . ASP A 1 645 ? -20.162 37.170 9.128 1.00 91.50 645 ASP A CA 1
ATOM 4847 C C . ASP A 1 645 ? -19.748 36.351 10.369 1.00 91.50 645 ASP A C 1
ATOM 4849 O O . ASP A 1 645 ? -18.632 36.507 10.850 1.00 91.50 645 ASP A O 1
ATOM 4853 N N . SER A 1 646 ? -20.618 35.499 10.916 1.00 93.56 646 SER A N 1
ATOM 4854 C CA . SER A 1 646 ? -20.313 34.635 12.065 1.00 93.56 646 SER A CA 1
ATOM 4855 C C . SER A 1 646 ? -19.423 33.435 11.736 1.00 93.56 646 SER A C 1
ATOM 4857 O O . SER A 1 646 ? -18.825 32.881 12.655 1.00 93.56 646 SER A O 1
ATOM 4859 N N . VAL A 1 647 ? -19.331 33.033 10.463 1.00 96.00 647 VAL A N 1
ATOM 4860 C CA . VAL A 1 647 ? -18.546 31.863 10.044 1.00 96.00 647 VAL A CA 1
ATOM 4861 C C . VAL A 1 647 ? -17.049 32.160 10.108 1.00 96.00 647 VAL A C 1
ATOM 4863 O O . VAL A 1 647 ? -16.581 33.162 9.564 1.00 96.00 647 VAL A O 1
ATOM 4866 N N . THR A 1 648 ? -16.303 31.266 10.755 1.00 93.62 648 THR A N 1
ATOM 4867 C CA . THR A 1 648 ? -14.846 31.330 10.908 1.00 93.62 648 THR A CA 1
ATOM 4868 C C . THR A 1 648 ? -14.108 30.265 10.103 1.00 93.62 648 THR A C 1
ATOM 4870 O O . THR A 1 648 ? -12.948 30.480 9.769 1.00 93.62 648 THR A O 1
ATOM 4873 N N . SER A 1 649 ? -14.750 29.145 9.766 1.00 92.19 649 SER A N 1
ATOM 4874 C CA . SER A 1 649 ? -14.115 28.023 9.062 1.00 92.19 649 SER A CA 1
ATOM 4875 C C . SER A 1 649 ? -15.063 27.366 8.052 1.00 92.19 649 SER A C 1
ATOM 4877 O O . SER A 1 649 ? -16.278 27.306 8.287 1.00 92.19 649 SER A O 1
ATOM 4879 N N . ILE A 1 650 ? -14.493 26.920 6.928 1.00 95.44 650 ILE A N 1
ATOM 4880 C CA . ILE A 1 650 ? -15.142 26.140 5.866 1.00 95.44 650 ILE A CA 1
ATOM 4881 C C . ILE A 1 650 ? -14.325 24.857 5.665 1.00 95.44 650 ILE A C 1
ATOM 4883 O O . ILE A 1 650 ? -13.176 24.941 5.241 1.00 95.44 650 ILE A O 1
ATOM 4887 N N . GLY A 1 651 ? -14.916 23.705 5.980 1.00 80.94 651 GLY A N 1
ATOM 4888 C CA . GLY A 1 651 ? -14.244 22.405 5.971 1.00 80.94 651 GLY A CA 1
ATOM 4889 C C . GLY A 1 651 ? -14.058 21.787 4.583 1.00 80.94 651 GLY A C 1
ATOM 4890 O O . GLY A 1 651 ? -14.574 22.283 3.572 1.00 80.94 651 GLY A O 1
ATOM 4891 N N . SER A 1 652 ? -13.341 20.664 4.550 1.00 81.88 652 SER A N 1
ATOM 4892 C CA . SER A 1 652 ? -12.997 19.941 3.325 1.00 81.88 652 SER A CA 1
ATOM 4893 C C . SER A 1 652 ? -14.244 19.512 2.555 1.00 81.88 652 SER A C 1
ATOM 4895 O O . SER A 1 652 ? -15.240 19.057 3.128 1.00 81.88 652 SER A O 1
ATOM 4897 N N . TYR A 1 653 ? -14.215 19.677 1.232 1.00 82.62 653 TYR A N 1
ATOM 4898 C CA . TYR A 1 653 ? -15.323 19.329 0.330 1.00 82.62 653 TYR A CA 1
ATOM 4899 C C . TYR A 1 653 ? -16.685 19.967 0.677 1.00 82.62 653 TYR A C 1
ATOM 4901 O O . TYR A 1 653 ? -17.721 19.513 0.185 1.00 82.62 653 TYR A O 1
ATOM 4909 N N . ALA A 1 654 ? -16.727 21.022 1.506 1.00 86.44 654 ALA A N 1
ATOM 4910 C CA . ALA A 1 654 ? -17.971 21.629 1.988 1.00 86.44 654 ALA A CA 1
ATOM 4911 C C . ALA A 1 654 ? -18.947 22.017 0.864 1.00 86.44 654 ALA A C 1
ATOM 4913 O O . ALA A 1 654 ? -20.158 21.915 1.056 1.00 86.44 654 ALA A O 1
ATOM 4914 N N . PHE A 1 655 ? -18.434 22.428 -0.296 1.00 93.69 655 PHE A N 1
ATOM 4915 C CA . PHE A 1 655 ? -19.183 22.782 -1.504 1.00 93.69 655 PHE A CA 1
ATOM 4916 C C . PHE A 1 655 ? -18.696 22.019 -2.745 1.00 93.69 655 PHE A C 1
ATOM 4918 O O . PHE A 1 655 ? -18.890 22.494 -3.861 1.00 93.69 655 PHE A O 1
ATOM 4925 N N . ASN A 1 656 ? -18.066 20.854 -2.579 1.00 89.38 656 ASN A N 1
ATOM 4926 C CA . ASN A 1 656 ? -17.625 20.044 -3.716 1.00 89.38 656 ASN A CA 1
ATOM 4927 C C . ASN A 1 656 ? -18.811 19.677 -4.638 1.00 89.38 656 ASN A C 1
ATOM 4929 O O . ASN A 1 656 ? -19.924 19.472 -4.148 1.00 89.38 656 ASN A O 1
ATOM 4933 N N . ASN A 1 657 ? -18.602 19.612 -5.959 1.00 87.94 657 ASN A N 1
ATOM 4934 C CA . ASN A 1 657 ? -19.645 19.272 -6.946 1.00 87.94 657 ASN A CA 1
ATOM 4935 C C . ASN A 1 657 ? -20.913 20.160 -6.849 1.00 87.94 657 ASN A C 1
ATOM 4937 O O . ASN A 1 657 ? -22.054 19.710 -7.004 1.00 87.94 657 ASN A O 1
ATOM 4941 N N . CYS A 1 658 ? -20.739 21.449 -6.533 1.00 92.88 658 CYS A N 1
ATOM 4942 C CA . CYS A 1 658 ? -21.803 22.458 -6.588 1.00 92.88 658 CYS A CA 1
ATOM 4943 C C . CYS A 1 658 ? -21.841 23.142 -7.967 1.00 92.88 658 CYS A C 1
ATOM 4945 O O . CYS A 1 658 ? -21.664 24.359 -8.081 1.00 92.88 658 CYS A O 1
ATOM 4947 N N . ASP A 1 659 ? -22.093 22.369 -9.024 1.00 91.31 659 ASP A N 1
ATOM 4948 C CA . ASP A 1 659 ? -21.893 22.744 -10.434 1.00 91.31 659 ASP A CA 1
ATOM 4949 C C . ASP A 1 659 ? -22.585 24.036 -10.876 1.00 91.31 659 ASP A C 1
ATOM 4951 O O . ASP A 1 659 ? -22.145 24.673 -11.828 1.00 91.31 659 ASP A O 1
ATOM 4955 N N . SER A 1 660 ? -23.683 24.443 -10.233 1.00 94.00 660 SER A N 1
ATOM 4956 C CA . SER A 1 660 ? -24.443 25.655 -10.581 1.00 94.00 660 SER A CA 1
ATOM 4957 C C . SER A 1 660 ? -24.072 26.892 -9.762 1.00 94.00 660 SER A C 1
ATOM 4959 O O . SER A 1 660 ? -24.612 27.975 -10.028 1.00 94.00 660 SER A O 1
ATOM 4961 N N . LEU A 1 661 ? -23.181 26.771 -8.778 1.00 94.25 661 LEU A N 1
ATOM 4962 C CA . LEU A 1 661 ? -22.855 27.844 -7.842 1.00 94.25 661 LEU A CA 1
ATOM 4963 C C . LEU A 1 661 ? -22.115 28.955 -8.572 1.00 94.25 661 LEU A C 1
ATOM 4965 O O . LEU A 1 661 ? -21.059 28.721 -9.127 1.00 94.25 661 LEU A O 1
ATOM 4969 N N . THR A 1 662 ? -22.658 30.176 -8.594 1.00 92.06 662 THR A N 1
ATOM 4970 C CA . THR A 1 662 ? -22.134 31.237 -9.486 1.00 92.06 662 THR A CA 1
ATOM 4971 C C . THR A 1 662 ? -21.159 32.207 -8.828 1.00 92.06 662 THR A C 1
ATOM 4973 O O . THR A 1 662 ? -20.295 32.768 -9.510 1.00 92.06 662 THR A O 1
ATOM 4976 N N . SER A 1 663 ? -21.285 32.436 -7.520 1.00 85.00 663 SER A N 1
ATOM 4977 C CA . SER A 1 663 ? -20.367 33.275 -6.743 1.00 85.00 663 SER A CA 1
ATOM 4978 C C . SER A 1 663 ? -20.434 32.939 -5.259 1.00 85.00 663 SER A C 1
ATOM 4980 O O . SER A 1 663 ? -21.530 32.742 -4.732 1.00 85.00 663 SER A O 1
ATOM 4982 N N . VAL A 1 664 ? -19.290 33.002 -4.580 1.00 93.06 664 VAL A N 1
ATOM 4983 C CA . VAL A 1 664 ? -19.171 32.844 -3.124 1.00 93.06 664 VAL A CA 1
ATOM 4984 C C . VAL A 1 664 ? -18.542 34.102 -2.535 1.00 93.06 664 VAL A C 1
ATOM 4986 O O . VAL A 1 664 ? -17.626 34.680 -3.125 1.00 93.06 664 VAL A O 1
ATOM 4989 N N . THR A 1 665 ? -19.051 34.560 -1.388 1.00 93.00 665 THR A N 1
ATOM 4990 C CA . THR A 1 665 ? -18.444 35.670 -0.640 1.00 93.00 665 THR A CA 1
ATOM 4991 C C . THR A 1 665 ? -17.760 35.148 0.618 1.00 93.00 665 THR A C 1
ATOM 4993 O O . THR A 1 665 ? -18.432 34.645 1.510 1.00 93.00 665 THR A O 1
ATOM 4996 N N . ILE A 1 666 ? -16.442 35.323 0.703 1.00 95.81 666 ILE A N 1
ATOM 4997 C CA . ILE A 1 666 ? -15.643 35.067 1.903 1.00 95.81 666 ILE A CA 1
ATOM 4998 C C . ILE A 1 666 ? -15.766 36.287 2.822 1.00 95.81 666 ILE A C 1
ATOM 5000 O O . ILE A 1 666 ? -15.368 37.404 2.463 1.00 95.81 666 ILE A O 1
ATOM 5004 N N . THR A 1 667 ? -16.386 36.097 3.987 1.00 94.81 667 THR A N 1
ATOM 5005 C CA . THR A 1 667 ? -16.714 37.175 4.935 1.00 94.81 667 THR A CA 1
ATOM 5006 C C . THR A 1 667 ? -15.496 37.612 5.751 1.00 94.81 667 THR A C 1
ATOM 5008 O O . THR A 1 667 ? -14.410 37.059 5.613 1.00 94.81 667 THR A O 1
ATOM 5011 N N . ALA A 1 668 ? -15.628 38.657 6.575 1.00 92.69 668 ALA A N 1
ATOM 5012 C CA . ALA A 1 668 ? -14.483 39.257 7.272 1.00 92.69 668 ALA A CA 1
ATOM 5013 C C . ALA A 1 668 ? -13.806 38.331 8.303 1.00 92.69 668 ALA A C 1
ATOM 5015 O O . ALA A 1 668 ? -12.641 38.558 8.624 1.00 92.69 668 ALA A O 1
ATOM 5016 N N . ASN A 1 669 ? -14.525 37.323 8.810 1.00 93.31 669 ASN A N 1
ATOM 5017 C CA . ASN A 1 669 ? -14.095 36.498 9.940 1.00 93.31 669 ASN A CA 1
ATOM 5018 C C . ASN A 1 669 ? -13.673 35.072 9.556 1.00 93.31 669 ASN A C 1
ATOM 5020 O O . ASN A 1 669 ? -13.233 34.344 10.438 1.00 93.31 669 ASN A O 1
ATOM 5024 N N . VAL A 1 670 ? -13.769 34.684 8.278 1.00 96.19 670 VAL A N 1
ATOM 5025 C CA . VAL A 1 670 ? -13.266 33.383 7.809 1.00 96.19 670 VAL A CA 1
ATOM 5026 C C . VAL A 1 670 ? -11.743 33.363 7.931 1.00 96.19 670 VAL A C 1
ATOM 5028 O O . VAL A 1 670 ? -11.064 34.190 7.310 1.00 96.19 670 VAL A O 1
ATOM 5031 N N . THR A 1 671 ? -11.238 32.438 8.746 1.00 93.25 671 THR A N 1
ATOM 5032 C CA . THR A 1 671 ? -9.819 32.248 9.067 1.00 93.25 671 THR A CA 1
ATOM 5033 C C . THR A 1 671 ? -9.227 30.989 8.447 1.00 93.25 671 THR A C 1
ATOM 5035 O O . THR A 1 671 ? -8.019 30.967 8.251 1.00 93.25 671 THR A O 1
ATOM 5038 N N . SER A 1 672 ? -10.043 29.970 8.152 1.00 92.50 672 SER A N 1
ATOM 5039 C CA . SER A 1 672 ? -9.611 28.760 7.440 1.00 92.50 672 SER A CA 1
ATOM 5040 C C . SER A 1 672 ? -10.619 28.321 6.374 1.00 92.50 672 SER A C 1
ATOM 5042 O O . SER A 1 672 ? -11.833 28.509 6.523 1.00 92.50 672 SER A O 1
ATOM 5044 N N . ILE A 1 673 ? -10.086 27.767 5.290 1.00 93.69 673 ILE A N 1
ATOM 5045 C CA . ILE A 1 673 ? -10.776 27.111 4.182 1.00 93.69 673 ILE A CA 1
ATOM 5046 C C . ILE A 1 673 ? -9.916 25.888 3.890 1.00 93.69 673 ILE A C 1
ATOM 5048 O O . ILE A 1 673 ? -8.757 26.059 3.517 1.00 93.69 673 ILE A O 1
ATOM 5052 N N . ASP A 1 674 ? -10.461 24.703 4.123 1.00 83.06 674 ASP A N 1
ATOM 5053 C CA . ASP A 1 674 ? -9.700 23.458 4.042 1.00 83.06 674 ASP A CA 1
ATOM 5054 C C . ASP A 1 674 ? -9.695 22.898 2.604 1.00 83.06 674 ASP A C 1
ATOM 5056 O O . ASP A 1 674 ? -10.407 23.384 1.713 1.00 83.06 674 ASP A O 1
ATOM 5060 N N . THR A 1 675 ? -8.867 21.877 2.370 1.00 80.50 675 THR A N 1
ATOM 5061 C CA . THR A 1 675 ? -8.576 21.314 1.044 1.00 80.50 675 THR A CA 1
ATOM 5062 C C . THR A 1 675 ? -9.842 20.985 0.252 1.00 80.50 675 THR A C 1
ATOM 5064 O O . THR A 1 675 ? -10.782 20.364 0.754 1.00 80.50 675 THR A O 1
ATOM 5067 N N . SER A 1 676 ? -9.865 21.384 -1.025 1.00 82.81 676 SER A N 1
ATOM 5068 C CA . SER A 1 676 ? -10.960 21.079 -1.957 1.00 82.81 676 SER A CA 1
ATOM 5069 C C . SER A 1 676 ? -12.357 21.535 -1.495 1.00 82.81 676 SER A C 1
ATOM 5071 O O . SER A 1 676 ? -13.373 21.028 -1.973 1.00 82.81 676 SER A O 1
ATOM 5073 N N . ALA A 1 677 ? -12.459 22.528 -0.601 1.00 87.75 677 ALA A N 1
ATOM 5074 C CA . ALA A 1 677 ? -13.744 23.047 -0.117 1.00 87.75 677 ALA A CA 1
ATOM 5075 C C . ALA A 1 677 ? -14.705 23.489 -1.240 1.00 87.75 677 ALA A C 1
ATOM 5077 O O . ALA A 1 677 ? -15.919 23.454 -1.042 1.00 87.75 677 ALA A O 1
ATOM 5078 N N . PHE A 1 678 ? -14.184 23.892 -2.406 1.00 93.19 678 PHE A N 1
ATOM 5079 C CA . PHE A 1 678 ? -14.953 24.367 -3.563 1.00 93.19 678 PHE A CA 1
ATOM 5080 C C . PHE A 1 678 ? -14.534 23.694 -4.885 1.00 93.19 678 PHE A C 1
ATOM 5082 O O . PHE A 1 678 ? -14.705 24.295 -5.952 1.00 93.19 678 PHE A O 1
ATOM 5089 N N . SER A 1 679 ? -13.977 22.480 -4.839 1.00 86.06 679 SER A N 1
ATOM 5090 C CA . SER A 1 679 ? -13.613 21.739 -6.053 1.00 86.06 679 SER A CA 1
ATOM 5091 C C . SER A 1 679 ? -14.850 21.373 -6.884 1.00 86.06 679 SER A C 1
ATOM 5093 O O . SER A 1 679 ? -15.960 21.248 -6.357 1.00 86.06 679 SER A O 1
ATOM 5095 N N . ASP A 1 680 ? -14.669 21.256 -8.201 1.00 85.00 680 ASP A N 1
ATOM 5096 C CA . ASP A 1 680 ? -15.712 20.838 -9.152 1.00 85.00 680 ASP A CA 1
ATOM 5097 C C . ASP A 1 680 ? -16.977 21.731 -9.121 1.00 85.00 680 ASP A C 1
ATOM 5099 O O . ASP A 1 680 ? -18.106 21.302 -9.332 1.00 85.00 680 ASP A O 1
ATOM 5103 N N . CYS A 1 681 ? -16.810 23.028 -8.833 1.00 91.12 681 CYS A N 1
ATOM 5104 C CA . CYS A 1 681 ? -17.877 24.032 -8.917 1.00 91.12 681 CYS A CA 1
ATOM 5105 C C . CYS A 1 681 ? -17.940 24.674 -10.318 1.00 91.12 681 CYS A C 1
ATOM 5107 O O . CYS A 1 681 ? -17.597 25.850 -10.492 1.00 91.12 681 CYS A O 1
ATOM 5109 N N . ASP A 1 682 ? -18.394 23.922 -11.322 1.00 89.81 682 ASP A N 1
ATOM 5110 C CA . ASP A 1 682 ? -18.316 24.256 -12.759 1.00 89.81 682 ASP A CA 1
ATOM 5111 C C . ASP A 1 682 ? -18.846 25.640 -13.179 1.00 89.81 682 ASP A C 1
ATOM 5113 O O . ASP A 1 682 ? -18.338 26.236 -14.131 1.00 89.81 682 ASP A O 1
ATOM 5117 N N . SER A 1 683 ? -19.873 26.176 -12.510 1.00 93.31 683 SER A N 1
ATOM 5118 C CA . SER A 1 683 ? -20.475 27.486 -12.829 1.00 93.31 683 SER A CA 1
ATOM 5119 C C . SER A 1 683 ? -19.910 28.649 -12.008 1.00 93.31 683 SER A C 1
ATOM 5121 O O . SER A 1 683 ? -20.353 29.794 -12.190 1.00 93.31 683 SER A O 1
ATOM 5123 N N . LEU A 1 684 ? -18.935 28.405 -11.128 1.00 94.38 684 LEU A N 1
ATOM 5124 C CA . LEU A 1 684 ? -18.402 29.429 -10.234 1.00 94.38 684 LEU A CA 1
ATOM 5125 C C . LEU A 1 684 ? -17.584 30.439 -11.023 1.00 94.38 684 LEU A C 1
ATOM 5127 O O . LEU A 1 684 ? -16.535 30.125 -11.568 1.00 94.38 684 LEU A O 1
ATOM 5131 N N . THR A 1 685 ? -18.078 31.677 -11.085 1.00 91.81 685 THR A N 1
ATOM 5132 C CA . THR A 1 685 ? -17.459 32.755 -11.875 1.00 91.81 685 THR A CA 1
ATOM 5133 C C . THR A 1 685 ? -16.404 33.546 -11.107 1.00 91.81 685 THR A C 1
ATOM 5135 O O . THR A 1 685 ? -15.686 34.339 -11.711 1.00 91.81 685 THR A O 1
ATOM 5138 N N . GLY A 1 686 ? -16.336 33.386 -9.782 1.00 92.12 686 GLY A N 1
ATOM 5139 C CA . GLY A 1 686 ? -15.378 34.100 -8.946 1.00 92.12 686 GLY A CA 1
ATOM 5140 C C . GLY A 1 686 ? -15.720 34.135 -7.459 1.00 92.12 686 GLY A C 1
ATOM 5141 O O . GLY A 1 686 ? -16.890 34.192 -7.064 1.00 92.12 686 GLY A O 1
ATOM 5142 N N . PHE A 1 687 ? -14.671 34.200 -6.642 1.00 94.62 687 PHE A N 1
ATOM 5143 C CA . PHE A 1 687 ? -14.717 34.469 -5.212 1.00 94.62 687 PHE A CA 1
ATOM 5144 C C . PHE A 1 687 ? -14.675 35.972 -4.933 1.00 94.62 687 PHE A C 1
ATOM 5146 O O . PHE A 1 687 ? -13.856 36.727 -5.469 1.00 94.62 687 PHE A O 1
ATOM 5153 N N . ARG A 1 688 ? -15.555 36.429 -4.043 1.00 93.56 688 ARG A N 1
ATOM 5154 C CA . ARG A 1 688 ? -15.540 37.792 -3.504 1.00 93.56 688 ARG A CA 1
ATOM 5155 C C . ARG A 1 688 ? -15.017 37.745 -2.086 1.00 93.56 688 ARG A C 1
ATOM 5157 O O . ARG A 1 688 ? -15.639 37.120 -1.242 1.00 93.56 688 ARG A O 1
ATOM 5164 N N . VAL A 1 689 ? -13.930 38.444 -1.800 1.00 95.12 689 VAL A N 1
ATOM 5165 C CA . VAL A 1 689 ? -13.412 38.516 -0.432 1.00 95.12 689 VAL A CA 1
ATOM 5166 C C . VAL A 1 689 ? -13.737 39.876 0.173 1.00 95.12 689 VAL A C 1
ATOM 5168 O O . VAL A 1 689 ? -13.541 40.916 -0.458 1.00 95.12 689 VAL A O 1
ATOM 5171 N N . ASN A 1 690 ? -14.274 39.879 1.393 1.00 93.75 690 ASN A N 1
ATOM 5172 C CA . ASN A 1 690 ? -14.511 41.103 2.150 1.00 93.75 690 ASN A CA 1
ATOM 5173 C C . ASN A 1 690 ? -13.180 41.846 2.378 1.00 93.75 690 ASN A C 1
ATOM 5175 O O . ASN A 1 690 ? -12.212 41.247 2.837 1.00 93.75 690 ASN A O 1
ATOM 5179 N N . GLU A 1 691 ? -13.130 43.158 2.114 1.00 90.31 691 GLU A N 1
ATOM 5180 C CA . GLU A 1 691 ? -11.909 43.970 2.284 1.00 90.31 691 GLU A CA 1
ATOM 5181 C C . GLU A 1 691 ? -11.326 43.903 3.709 1.00 90.31 691 GLU A C 1
ATOM 5183 O O . GLU A 1 691 ? -10.118 44.066 3.892 1.00 90.31 691 GLU A O 1
ATOM 5188 N N . ALA A 1 692 ? -12.175 43.661 4.713 1.00 92.50 692 ALA A N 1
ATOM 5189 C CA . ALA A 1 692 ? -11.773 43.522 6.107 1.00 92.50 692 ALA A CA 1
ATOM 5190 C C . ALA A 1 692 ? -11.201 42.136 6.462 1.00 92.50 692 ALA A C 1
ATOM 5192 O O . ALA A 1 692 ? -10.604 42.016 7.532 1.00 92.50 692 ALA A O 1
ATOM 5193 N N . ASN A 1 693 ? -11.345 41.119 5.601 1.00 95.38 693 ASN A N 1
ATOM 5194 C CA . ASN A 1 693 ? -10.771 39.792 5.840 1.00 95.38 693 ASN A CA 1
ATOM 5195 C C . ASN A 1 693 ? -9.230 39.886 5.868 1.00 95.38 693 ASN A C 1
ATOM 5197 O O . ASN A 1 693 ? -8.621 40.510 4.990 1.00 95.38 693 ASN A O 1
ATOM 5201 N N . GLN A 1 694 ? -8.609 39.321 6.908 1.00 94.19 694 GLN A N 1
ATOM 5202 C CA . GLN A 1 694 ? -7.159 39.386 7.149 1.00 94.19 694 GLN A CA 1
ATOM 5203 C C . GLN A 1 694 ? -6.381 38.178 6.598 1.00 94.19 694 GLN A C 1
ATOM 5205 O O . GLN A 1 694 ? -5.159 38.222 6.605 1.00 94.19 694 GLN A O 1
ATOM 5210 N N . TYR A 1 695 ? -7.066 37.138 6.119 1.00 95.00 695 TYR A N 1
ATOM 5211 C CA . TYR A 1 695 ? -6.493 35.830 5.773 1.00 95.00 695 TYR A CA 1
ATOM 5212 C C . TYR A 1 695 ? -6.565 35.508 4.284 1.00 95.00 695 TYR A C 1
ATOM 5214 O O . TYR A 1 695 ? -5.675 34.845 3.770 1.00 95.00 695 TYR A O 1
ATOM 5222 N N . TYR A 1 696 ? -7.570 36.030 3.580 1.00 97.31 696 TYR A N 1
ATOM 5223 C CA . TYR A 1 696 ? -7.820 35.743 2.173 1.00 97.31 696 TYR A CA 1
ATOM 5224 C C . TYR A 1 696 ? -7.903 37.016 1.331 1.00 97.31 696 TYR A C 1
ATOM 5226 O O . TYR A 1 696 ? -8.165 38.127 1.815 1.00 97.31 696 TYR A O 1
ATOM 5234 N N . SER A 1 697 ? -7.697 36.856 0.031 1.00 96.31 697 SER A N 1
ATOM 5235 C CA . SER A 1 697 ? -7.920 37.885 -0.977 1.00 96.31 697 SER A CA 1
ATOM 5236 C C . SER A 1 697 ? -8.368 37.252 -2.296 1.00 96.31 697 SER A C 1
ATOM 5238 O O . SER A 1 697 ? -8.193 36.057 -2.505 1.00 96.31 697 SER A O 1
ATOM 5240 N N . SER A 1 698 ? -8.966 38.036 -3.195 1.00 95.44 698 SER A N 1
ATOM 5241 C CA . SER A 1 698 ? -9.196 37.593 -4.573 1.00 95.44 698 SER A CA 1
ATOM 5242 C C . SER A 1 698 ? -8.652 38.592 -5.588 1.00 95.44 698 SER A C 1
ATOM 5244 O O . SER A 1 698 ? -8.394 39.764 -5.279 1.00 95.44 698 SER A O 1
ATOM 5246 N N . ASP A 1 699 ? -8.373 38.118 -6.797 1.00 93.62 699 ASP A N 1
ATOM 5247 C CA . ASP A 1 699 ? -7.934 38.960 -7.908 1.00 93.62 699 ASP A CA 1
ATOM 5248 C C . ASP A 1 699 ? -9.113 39.464 -8.767 1.00 93.62 699 ASP A C 1
ATOM 5250 O O . ASP A 1 699 ? -10.286 39.252 -8.458 1.00 93.62 699 ASP A O 1
ATOM 5254 N N . ALA A 1 700 ? -8.811 40.184 -9.854 1.00 89.12 700 ALA A N 1
ATOM 5255 C CA . ALA A 1 700 ? -9.837 40.706 -10.762 1.00 89.12 700 ALA A CA 1
ATOM 5256 C C . ALA A 1 700 ? -10.553 39.610 -11.577 1.00 89.12 700 ALA A C 1
ATOM 5258 O O . ALA A 1 700 ? -11.626 39.877 -12.123 1.00 89.12 700 ALA A O 1
ATOM 5259 N N . SER A 1 701 ? -9.959 38.417 -11.656 1.00 89.19 701 SER A N 1
ATOM 5260 C CA . SER A 1 701 ? -10.508 37.215 -12.290 1.00 89.19 701 SER A CA 1
ATOM 5261 C C . SER A 1 701 ? -11.390 36.409 -11.334 1.00 89.19 701 SER A C 1
ATOM 5263 O O . SER A 1 701 ? -12.097 35.509 -11.775 1.00 89.19 701 SER A O 1
ATOM 5265 N N . GLY A 1 702 ? -11.387 36.754 -10.043 1.00 91.94 702 GLY A N 1
ATOM 5266 C CA . GLY A 1 702 ? -12.144 36.064 -9.010 1.00 91.94 702 GLY A CA 1
ATOM 5267 C C . GLY A 1 702 ? -11.448 34.823 -8.459 1.00 91.94 702 GLY A C 1
ATOM 5268 O O . GLY A 1 702 ? -12.115 34.057 -7.776 1.00 91.94 702 GLY A O 1
ATOM 5269 N N . VAL A 1 703 ? -10.156 34.617 -8.721 1.00 95.62 703 VAL A N 1
ATOM 5270 C CA . VAL A 1 703 ? -9.368 33.519 -8.133 1.00 95.62 703 VAL A CA 1
ATOM 5271 C C . VAL A 1 703 ? -9.077 33.818 -6.666 1.00 95.62 703 VAL A C 1
ATOM 5273 O O . VAL A 1 703 ? -8.820 34.976 -6.315 1.00 95.62 703 VAL A O 1
ATOM 5276 N N . LEU A 1 704 ? -9.183 32.797 -5.813 1.00 96.75 704 LEU A N 1
ATOM 5277 C CA . LEU A 1 704 ? -9.011 32.902 -4.368 1.00 96.75 704 LEU A CA 1
ATOM 5278 C C . LEU A 1 704 ? -7.570 32.608 -3.962 1.00 96.75 704 LEU A C 1
ATOM 5280 O O . LEU A 1 704 ? -6.981 31.614 -4.377 1.00 96.75 704 LEU A O 1
ATOM 5284 N N . PHE A 1 705 ? -7.048 33.465 -3.095 1.00 96.69 705 PHE A N 1
ATOM 5285 C CA . PHE A 1 705 ? -5.705 33.387 -2.547 1.00 96.69 705 PHE A CA 1
ATOM 5286 C C . PHE A 1 705 ? -5.737 33.590 -1.041 1.00 96.69 705 PHE A C 1
ATOM 5288 O O . PHE A 1 705 ? -6.677 34.196 -0.505 1.00 96.69 705 PHE A O 1
ATOM 5295 N N . ASN A 1 706 ? -4.640 33.237 -0.379 1.00 95.25 706 ASN A N 1
ATOM 5296 C CA . ASN A 1 706 ? -4.332 33.828 0.915 1.00 95.25 706 ASN A CA 1
ATOM 5297 C C . ASN A 1 706 ? -4.165 35.368 0.806 1.00 95.25 706 ASN A C 1
ATOM 5299 O O . ASN A 1 706 ? -4.188 35.977 -0.276 1.00 95.25 706 ASN A O 1
ATOM 5303 N N . LYS A 1 707 ? -4.058 36.053 1.948 1.00 94.12 707 LYS A N 1
ATOM 5304 C CA . LYS A 1 707 ? -4.081 37.523 2.008 1.00 94.12 707 LYS A CA 1
ATOM 5305 C C . LYS A 1 707 ? -2.943 38.157 1.216 1.00 94.12 707 LYS A C 1
ATOM 5307 O O . LYS A 1 707 ? -3.160 39.167 0.544 1.00 94.12 707 LYS A O 1
ATOM 5312 N N . GLU A 1 708 ? -1.768 37.547 1.306 1.00 92.56 708 GLU A N 1
ATOM 5313 C CA . GLU A 1 708 ? -0.522 38.030 0.715 1.00 92.56 708 GLU A CA 1
ATOM 5314 C C . GLU A 1 708 ? -0.350 37.601 -0.752 1.00 92.56 708 GLU A C 1
ATOM 5316 O O . GLU A 1 708 ? 0.552 38.091 -1.426 1.00 92.56 708 GLU A O 1
ATOM 5321 N N . LYS A 1 709 ? -1.251 36.754 -1.277 1.00 94.12 709 LYS A N 1
ATOM 5322 C CA . LYS A 1 709 ? -1.189 36.161 -2.624 1.00 94.12 709 LYS A CA 1
ATOM 5323 C C . LYS A 1 709 ? 0.073 35.343 -2.872 1.00 94.12 709 LYS A C 1
ATOM 5325 O O . LYS A 1 709 ? 0.611 35.363 -3.979 1.00 94.12 709 LYS A O 1
ATOM 5330 N N . THR A 1 710 ? 0.523 34.642 -1.839 1.00 94.19 710 THR A N 1
ATOM 5331 C CA . THR A 1 710 ? 1.612 33.665 -1.928 1.00 94.19 710 THR A CA 1
ATOM 5332 C C . THR A 1 710 ? 1.094 32.249 -2.153 1.00 94.19 710 THR A C 1
ATOM 5334 O O . THR A 1 710 ? 1.832 31.407 -2.644 1.00 94.19 710 THR A O 1
ATOM 5337 N N . GLU A 1 711 ? -0.185 32.004 -1.877 1.00 93.12 711 GLU A N 1
ATOM 5338 C CA . GLU A 1 711 ? -0.822 30.697 -2.025 1.00 93.12 711 GLU A CA 1
ATOM 5339 C C . GLU A 1 711 ? -2.144 30.838 -2.777 1.00 93.12 711 GLU A C 1
ATOM 5341 O O . GLU A 1 711 ? -2.967 31.707 -2.443 1.00 93.12 711 GLU A O 1
ATOM 5346 N N . LEU A 1 712 ? -2.316 30.026 -3.820 1.00 95.31 712 LEU A N 1
ATOM 5347 C CA . LEU A 1 712 ? -3.540 29.935 -4.608 1.00 95.31 712 LEU A CA 1
ATOM 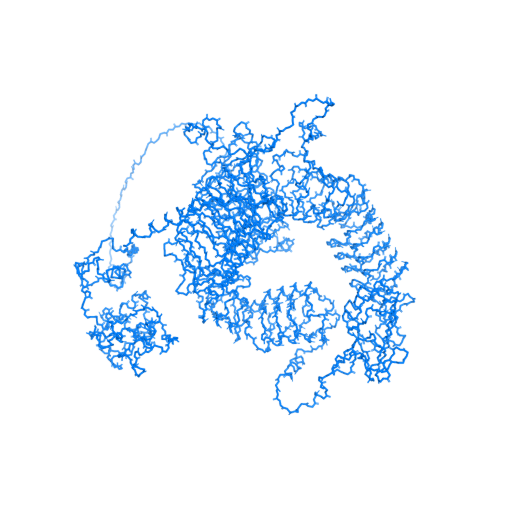5348 C C . LEU A 1 712 ? -4.412 28.818 -4.035 1.00 95.31 712 LEU A C 1
ATOM 5350 O O . LEU A 1 712 ? -4.099 27.644 -4.187 1.00 95.31 712 LEU A O 1
ATOM 5354 N N . ILE A 1 713 ? -5.528 29.222 -3.430 1.00 93.69 713 ILE A N 1
ATOM 5355 C CA . ILE A 1 713 ? -6.429 28.331 -2.691 1.00 93.69 713 ILE A CA 1
ATOM 5356 C C . ILE A 1 713 ? -7.425 27.655 -3.638 1.00 93.69 713 ILE A C 1
ATOM 5358 O O . ILE A 1 713 ? -7.642 26.453 -3.587 1.00 93.69 713 ILE A O 1
ATOM 5362 N N . GLN A 1 714 ? -8.071 28.433 -4.518 1.00 94.31 714 GLN A N 1
ATOM 5363 C CA . GLN A 1 714 ? -9.044 27.883 -5.466 1.00 94.31 714 GLN A CA 1
ATOM 5364 C C . GLN A 1 714 ? -9.261 28.793 -6.682 1.00 94.31 714 GLN A C 1
ATOM 5366 O O . GLN A 1 714 ? -9.557 29.990 -6.570 1.00 94.31 714 GLN A O 1
ATOM 5371 N N . CYS A 1 715 ? -9.210 28.190 -7.866 1.00 94.12 715 CYS A N 1
ATOM 5372 C CA . CYS A 1 715 ? -9.665 28.748 -9.128 1.00 94.12 715 CYS A CA 1
ATOM 5373 C C . CYS A 1 715 ? -11.175 28.488 -9.333 1.00 94.12 715 CYS A C 1
ATOM 5375 O O . CYS A 1 715 ? -11.637 27.366 -9.131 1.00 94.12 715 CYS A O 1
ATOM 5377 N N . PRO A 1 716 ? -11.974 29.489 -9.747 1.00 93.75 716 PRO A N 1
ATOM 5378 C CA . PRO A 1 716 ? -13.397 29.308 -10.027 1.00 93.75 716 PRO A CA 1
ATOM 5379 C C . PRO A 1 716 ? -13.629 28.371 -11.223 1.00 93.75 716 PRO A C 1
ATOM 5381 O O . PRO A 1 716 ? -13.078 28.618 -12.294 1.00 93.75 716 PRO A O 1
ATOM 5384 N N . GLY A 1 717 ? -14.497 27.362 -11.093 1.00 90.44 717 GLY A N 1
ATOM 5385 C CA . GLY A 1 717 ? -14.705 26.349 -12.141 1.00 90.44 717 GLY A CA 1
ATOM 5386 C C . GLY A 1 717 ? -15.196 26.892 -13.494 1.00 90.44 717 GLY A C 1
ATOM 5387 O O . GLY A 1 717 ? -14.825 26.369 -14.549 1.00 90.44 717 GLY A O 1
ATOM 5388 N N . ALA A 1 718 ? -15.950 28.001 -13.505 1.00 91.75 718 ALA A N 1
ATOM 5389 C CA . ALA A 1 718 ? -16.403 28.647 -14.746 1.00 91.75 718 ALA A CA 1
ATOM 5390 C C . ALA A 1 718 ? -15.360 29.573 -15.369 1.00 91.75 718 ALA A C 1
ATOM 5392 O O . ALA A 1 718 ? -15.641 30.203 -16.398 1.00 91.75 718 ALA A O 1
ATOM 5393 N N . TYR A 1 719 ? -14.193 29.732 -14.742 1.00 92.31 719 TYR A N 1
ATOM 5394 C CA . TYR A 1 719 ? -13.130 30.527 -15.322 1.00 92.31 719 TYR A CA 1
ATOM 5395 C C . TYR A 1 719 ? -12.743 29.919 -16.672 1.00 92.31 719 TYR A C 1
ATOM 5397 O O . TYR A 1 719 ? -12.214 28.819 -16.748 1.00 92.31 719 TYR A O 1
ATOM 5405 N N . SER A 1 720 ? -13.027 30.645 -17.753 1.00 88.19 720 SER A N 1
ATOM 5406 C CA . SER A 1 720 ? -12.731 30.215 -19.116 1.00 88.19 720 SER A CA 1
ATOM 5407 C C . SER A 1 720 ? -11.816 31.234 -19.779 1.00 88.19 720 SER A C 1
ATOM 5409 O O . SER A 1 720 ? -12.198 32.399 -19.946 1.00 88.19 720 SER A O 1
ATOM 5411 N N . GLY A 1 721 ? -10.627 30.808 -20.182 1.00 89.25 721 GLY A N 1
ATOM 5412 C CA . GLY A 1 721 ? -9.654 31.671 -20.841 1.00 89.25 721 GLY A CA 1
ATOM 5413 C C . GLY A 1 721 ? -8.229 31.384 -20.404 1.00 89.25 721 GLY A C 1
ATOM 5414 O O . GLY A 1 721 ? -7.941 30.339 -19.827 1.00 89.25 721 GLY A O 1
ATOM 5415 N N . GLU A 1 722 ? -7.342 32.316 -20.726 1.00 93.06 722 GLU A N 1
ATOM 5416 C CA . GLU A 1 722 ? -5.938 32.259 -20.336 1.00 93.06 722 GLU A CA 1
ATOM 5417 C C . GLU A 1 722 ? -5.774 32.892 -18.954 1.00 93.06 722 GLU A C 1
ATOM 5419 O O . GLU A 1 722 ? -6.111 34.066 -18.776 1.00 93.06 722 GLU A O 1
ATOM 5424 N N . TYR A 1 723 ? -5.246 32.135 -17.997 1.00 95.62 723 TYR A N 1
ATOM 5425 C CA . TYR A 1 723 ? -4.923 32.625 -16.667 1.00 95.62 723 TYR A CA 1
ATOM 5426 C C . TYR A 1 723 ? -3.413 32.712 -16.479 1.00 95.62 723 TYR A C 1
ATOM 5428 O O . TYR A 1 723 ? -2.700 31.744 -16.719 1.00 95.62 723 TYR A O 1
ATOM 5436 N N . THR A 1 724 ? -2.927 33.860 -16.017 1.00 94.94 724 THR A N 1
ATOM 5437 C CA . THR A 1 724 ? -1.545 34.012 -15.555 1.00 94.94 724 THR A CA 1
ATOM 5438 C C . THR A 1 724 ? -1.571 34.091 -14.044 1.00 94.94 724 THR A C 1
ATOM 5440 O O . THR A 1 724 ? -2.117 35.048 -13.488 1.00 94.94 724 THR A O 1
ATOM 5443 N N . ILE A 1 725 ? -1.010 33.073 -13.399 1.00 95.38 725 ILE A N 1
ATOM 5444 C CA . ILE A 1 725 ? -0.872 33.042 -11.949 1.00 95.38 725 ILE A CA 1
ATOM 5445 C C . ILE A 1 725 ? 0.121 34.161 -11.560 1.00 95.38 725 ILE A C 1
ATOM 5447 O O . ILE A 1 725 ? 1.145 34.315 -12.227 1.00 95.38 725 ILE A O 1
ATOM 5451 N N . PRO A 1 726 ? -0.182 35.005 -10.554 1.00 94.81 726 PRO A N 1
ATOM 5452 C CA . PRO A 1 726 ? 0.690 36.123 -10.188 1.00 94.81 726 PRO A CA 1
ATOM 5453 C C . PRO A 1 726 ? 2.089 35.688 -9.727 1.00 94.81 726 PRO A C 1
ATOM 5455 O O . PRO A 1 726 ? 2.195 34.763 -8.934 1.00 94.81 726 PRO A O 1
ATOM 5458 N N . ASP A 1 727 ? 3.125 36.457 -10.083 1.00 91.44 727 ASP A N 1
ATOM 5459 C CA . ASP A 1 727 ? 4.534 36.243 -9.679 1.00 91.44 727 ASP A CA 1
ATOM 5460 C C . ASP A 1 727 ? 4.789 36.227 -8.154 1.00 91.44 727 ASP A C 1
ATOM 5462 O O . ASP A 1 727 ? 5.907 36.003 -7.706 1.00 91.44 727 ASP A O 1
ATOM 5466 N N . SER A 1 728 ? 3.788 36.560 -7.334 1.00 92.94 728 SER A N 1
ATOM 5467 C CA . SER A 1 728 ? 3.882 36.457 -5.874 1.00 92.94 728 SER A CA 1
ATOM 5468 C C . SER A 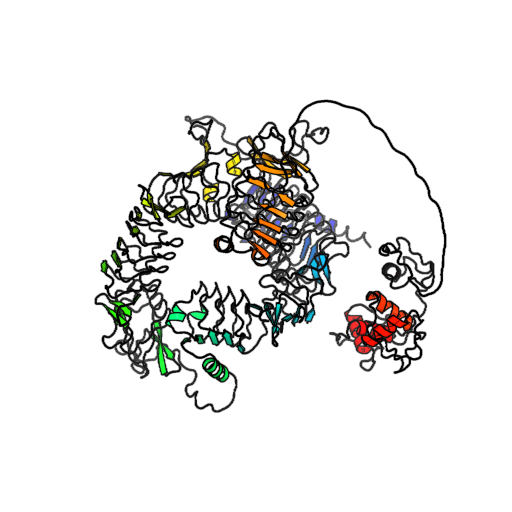1 728 ? 3.560 35.059 -5.347 1.00 92.94 728 SER A C 1
ATOM 5470 O O . SER A 1 728 ? 3.846 34.791 -4.184 1.00 92.94 728 SER A O 1
ATOM 5472 N N . VAL A 1 729 ? 2.931 34.204 -6.160 1.00 95.88 729 VAL A N 1
ATOM 5473 C CA . VAL A 1 729 ? 2.453 32.875 -5.763 1.00 95.88 729 VAL A CA 1
ATOM 5474 C C . VAL A 1 729 ? 3.613 31.890 -5.764 1.00 95.88 729 VAL A C 1
ATOM 5476 O O . VAL A 1 729 ? 4.322 31.772 -6.758 1.00 95.88 729 VAL A O 1
ATOM 5479 N N . ILE A 1 730 ? 3.786 31.181 -4.654 1.00 91.06 730 ILE A N 1
ATOM 5480 C CA . ILE A 1 730 ? 4.813 30.151 -4.463 1.00 91.06 730 ILE A CA 1
ATOM 5481 C C . ILE A 1 730 ? 4.206 28.755 -4.267 1.00 91.06 730 ILE A C 1
ATOM 5483 O O . ILE A 1 730 ? 4.925 27.775 -4.400 1.00 91.06 730 ILE A O 1
ATOM 5487 N N . ASN A 1 731 ? 2.902 28.667 -3.967 1.00 89.00 731 ASN A N 1
ATOM 5488 C CA . ASN A 1 731 ? 2.193 27.412 -3.720 1.00 89.00 731 ASN A CA 1
ATOM 5489 C C . ASN A 1 731 ? 0.805 27.389 -4.392 1.00 89.00 731 ASN A C 1
ATOM 5491 O O . ASN A 1 731 ? 0.100 28.407 -4.406 1.00 89.00 731 ASN A O 1
ATOM 5495 N N . ILE A 1 732 ? 0.408 26.225 -4.914 1.00 90.88 732 ILE A N 1
ATOM 5496 C CA . ILE A 1 732 ? -0.950 25.926 -5.392 1.00 90.88 732 ILE A CA 1
ATOM 5497 C C . ILE A 1 732 ? -1.497 24.788 -4.527 1.00 90.88 732 ILE A C 1
ATOM 5499 O O . ILE A 1 732 ? -0.878 23.726 -4.456 1.00 90.88 732 ILE A O 1
ATOM 5503 N N . ASP A 1 733 ? -2.648 25.000 -3.892 1.00 85.88 733 ASP A N 1
ATOM 5504 C CA . ASP A 1 733 ? -3.283 23.971 -3.065 1.00 85.88 733 ASP A CA 1
ATOM 5505 C C . ASP A 1 733 ? -3.723 22.761 -3.905 1.00 85.88 733 ASP A C 1
ATOM 5507 O O . ASP A 1 733 ? -4.088 22.886 -5.082 1.00 85.88 733 ASP A O 1
ATOM 5511 N N . ALA A 1 734 ? -3.745 21.580 -3.283 1.00 80.88 734 ALA A N 1
ATOM 5512 C CA . ALA A 1 734 ? -4.249 20.365 -3.916 1.00 80.88 734 ALA A CA 1
ATOM 5513 C C . ALA A 1 734 ? -5.712 20.553 -4.365 1.00 80.88 734 ALA A C 1
ATOM 5515 O O . ALA A 1 734 ? -6.578 20.975 -3.590 1.00 80.88 734 ALA A O 1
ATOM 5516 N N . GLY A 1 735 ? -5.988 20.272 -5.642 1.00 80.25 735 GLY A N 1
ATOM 5517 C CA . GLY A 1 735 ? -7.309 20.471 -6.247 1.00 80.25 735 GLY A CA 1
ATOM 5518 C C . GLY A 1 735 ? -7.697 21.933 -6.516 1.00 80.25 735 GLY A C 1
ATOM 5519 O O . GLY A 1 735 ? -8.851 22.199 -6.875 1.00 80.25 735 GLY A O 1
ATOM 5520 N N . ALA A 1 736 ? -6.777 22.900 -6.400 1.00 90.62 736 ALA A N 1
ATOM 5521 C CA . ALA A 1 736 ? -7.094 24.319 -6.589 1.00 90.62 736 ALA A CA 1
ATOM 5522 C C . ALA A 1 736 ? -7.651 24.645 -7.986 1.00 90.62 736 ALA A C 1
ATOM 5524 O O . ALA A 1 736 ? -8.442 25.580 -8.125 1.00 90.62 736 ALA A O 1
ATOM 5525 N N . PHE A 1 737 ? -7.296 23.891 -9.028 1.00 93.31 737 PHE A N 1
ATOM 5526 C CA . PHE A 1 737 ? -7.912 23.995 -10.356 1.00 93.31 737 PHE A CA 1
ATOM 5527 C C . PHE A 1 737 ? -8.792 22.788 -10.711 1.00 93.31 737 PHE A C 1
ATOM 5529 O O . PHE A 1 737 ? -9.201 22.691 -11.867 1.00 93.31 737 PHE A O 1
ATOM 5536 N N . SER A 1 738 ? -9.136 21.909 -9.760 1.00 87.00 738 SER A N 1
ATOM 5537 C CA . SER A 1 738 ? -9.952 20.720 -10.049 1.00 87.00 738 SER A CA 1
ATOM 5538 C C . SER A 1 738 ? -11.262 21.082 -10.751 1.00 87.00 738 SER A C 1
ATOM 5540 O O . SER A 1 738 ? -11.999 21.957 -10.280 1.00 87.00 738 SER A O 1
ATOM 5542 N N . GLY A 1 739 ? -11.526 20.458 -11.903 1.00 81.56 739 GLY A N 1
ATOM 5543 C CA . GLY A 1 739 ? -12.736 20.701 -12.701 1.00 81.56 739 GLY A CA 1
ATOM 5544 C C . GLY A 1 739 ? -12.761 22.038 -13.458 1.00 81.56 739 GLY A C 1
ATOM 5545 O O . GLY A 1 739 ? -13.737 22.362 -14.137 1.00 81.56 739 GLY A O 1
ATOM 5546 N N . CYS A 1 740 ? -11.707 22.857 -13.381 1.00 89.38 740 CYS A N 1
ATOM 5547 C CA . CYS A 1 740 ? -11.722 24.212 -13.931 1.00 89.38 740 CYS A CA 1
ATOM 5548 C C . CYS A 1 740 ? -11.716 24.245 -15.471 1.00 89.38 740 CYS A C 1
ATOM 5550 O O . CYS A 1 740 ? -10.961 23.546 -16.150 1.00 89.38 740 CYS A O 1
ATOM 5552 N N . ASN A 1 741 ? -12.509 25.151 -16.054 1.00 89.94 741 ASN A N 1
ATOM 5553 C CA . ASN A 1 741 ? -12.604 25.363 -17.505 1.00 89.94 741 ASN A CA 1
ATOM 5554 C C . ASN A 1 741 ? -11.517 26.283 -18.090 1.00 89.94 741 ASN A C 1
ATOM 5556 O O . ASN A 1 741 ? -11.676 26.846 -19.184 1.00 89.94 741 ASN A O 1
ATOM 5560 N N . VAL A 1 742 ? -10.405 26.445 -17.377 1.00 93.94 742 VAL A N 1
ATOM 5561 C CA . VAL A 1 742 ? -9.271 27.244 -17.828 1.00 93.94 742 VAL A CA 1
ATOM 5562 C C . VAL A 1 742 ? -8.718 26.673 -19.138 1.00 93.94 742 VAL A C 1
ATOM 5564 O O . VAL A 1 742 ? -8.597 25.465 -19.308 1.00 93.94 742 VAL A O 1
ATOM 5567 N N . MET A 1 743 ? -8.440 27.544 -20.111 1.00 92.31 743 MET A N 1
ATOM 5568 C CA . MET A 1 743 ? -8.004 27.133 -21.454 1.00 92.31 743 MET A CA 1
ATOM 5569 C C . MET A 1 743 ? -6.488 27.107 -21.588 1.00 92.31 743 MET A C 1
ATOM 5571 O O . MET A 1 743 ? -5.941 26.250 -22.288 1.00 92.31 743 MET A O 1
ATOM 5575 N N . SER A 1 744 ? -5.834 28.080 -20.952 1.00 93.44 744 SER A N 1
ATOM 5576 C CA . SER A 1 744 ? -4.386 28.142 -20.845 1.00 93.44 744 SER A CA 1
ATOM 5577 C C . SER A 1 744 ? -3.983 28.641 -19.475 1.00 93.44 744 SER A C 1
ATOM 5579 O O . SER A 1 744 ? -4.608 29.565 -18.957 1.00 93.44 744 SER A O 1
ATOM 5581 N N . ILE A 1 745 ? -2.916 28.088 -18.922 1.00 95.94 745 ILE A N 1
ATOM 5582 C CA . ILE A 1 745 ? -2.357 28.529 -17.641 1.00 95.94 745 ILE A CA 1
ATOM 5583 C C . ILE A 1 745 ? -0.926 28.988 -17.869 1.00 95.94 745 ILE A C 1
ATOM 5585 O O . ILE A 1 745 ? -0.205 28.354 -18.626 1.00 95.94 745 ILE A O 1
ATOM 5589 N N . VAL A 1 746 ? -0.525 30.091 -17.244 1.00 95.00 746 VAL A N 1
ATOM 5590 C CA . VAL A 1 746 ? 0.869 30.531 -17.156 1.00 95.00 746 VAL A CA 1
ATOM 5591 C C . VAL A 1 746 ? 1.276 30.476 -15.696 1.00 95.00 746 VAL A C 1
ATOM 5593 O O . VAL A 1 746 ? 0.738 31.217 -14.870 1.00 95.00 746 VAL A O 1
ATOM 5596 N N . ILE A 1 747 ? 2.188 29.559 -15.414 1.00 95.56 747 ILE A N 1
ATOM 5597 C CA . ILE A 1 747 ? 2.783 29.301 -14.108 1.00 95.56 747 ILE A CA 1
ATOM 5598 C C . ILE A 1 747 ? 3.938 30.310 -13.916 1.00 95.56 747 ILE A C 1
ATOM 5600 O O . ILE A 1 747 ? 4.695 30.517 -14.866 1.00 95.56 747 ILE A O 1
ATOM 5604 N N . PRO A 1 748 ? 4.041 31.016 -12.771 1.00 94.12 748 PRO A N 1
ATOM 5605 C CA . PRO A 1 748 ? 5.054 32.045 -12.552 1.00 94.12 748 PRO A CA 1
ATOM 5606 C C . PRO A 1 748 ? 6.407 31.454 -12.171 1.00 94.12 748 PRO A C 1
ATOM 5608 O O . PRO A 1 748 ? 6.475 30.432 -11.491 1.00 94.12 748 PRO A O 1
ATOM 5611 N N . ASP A 1 749 ? 7.468 32.192 -12.498 1.00 88.88 749 ASP A N 1
ATOM 5612 C CA . ASP A 1 749 ? 8.862 31.849 -12.175 1.00 88.88 749 ASP A CA 1
ATOM 5613 C C . ASP A 1 749 ? 9.138 31.745 -10.654 1.00 88.88 749 ASP A C 1
ATOM 5615 O O . ASP A 1 749 ? 10.217 31.345 -10.228 1.00 88.88 749 ASP A O 1
ATOM 5619 N N . SER A 1 750 ? 8.188 32.160 -9.810 1.00 90.62 750 SER A N 1
ATOM 5620 C CA . SER A 1 750 ? 8.270 32.088 -8.348 1.00 90.62 750 SER A CA 1
ATOM 5621 C C . SER A 1 750 ? 7.977 30.702 -7.770 1.00 90.62 750 SER A C 1
ATOM 5623 O O . SER A 1 750 ? 8.201 30.505 -6.577 1.00 90.62 750 SER A O 1
ATOM 5625 N N . MET A 1 751 ? 7.464 29.762 -8.570 1.00 91.38 751 MET A N 1
ATOM 5626 C CA . MET A 1 751 ? 7.176 28.393 -8.128 1.00 91.38 751 MET A CA 1
ATOM 5627 C C . MET A 1 751 ? 8.257 27.417 -8.579 1.00 91.38 751 MET A C 1
ATOM 5629 O O . MET A 1 751 ? 8.776 27.525 -9.691 1.00 91.38 751 MET A O 1
ATOM 5633 N N . THR A 1 752 ? 8.538 26.441 -7.715 1.00 89.12 752 THR A N 1
ATOM 5634 C CA . THR A 1 752 ? 9.505 25.358 -7.949 1.00 89.12 752 THR A CA 1
ATOM 5635 C C . THR A 1 752 ? 8.837 24.005 -8.189 1.00 89.12 752 THR A C 1
ATOM 5637 O O . THR A 1 752 ? 9.426 23.145 -8.839 1.00 89.12 752 THR A O 1
ATOM 5640 N N . SER A 1 753 ? 7.600 23.817 -7.719 1.00 88.38 753 SER A N 1
ATOM 5641 C CA . SER A 1 753 ? 6.827 22.588 -7.911 1.00 88.38 753 SER A CA 1
ATOM 5642 C C . SER A 1 753 ? 5.386 22.849 -8.354 1.00 88.38 753 SER A C 1
ATOM 5644 O O . SER A 1 753 ? 4.843 23.946 -8.184 1.00 88.38 753 SER A O 1
ATOM 5646 N N . ILE A 1 754 ? 4.766 21.823 -8.938 1.00 88.62 754 ILE A N 1
ATOM 5647 C CA . ILE A 1 754 ? 3.316 21.724 -9.138 1.00 88.62 754 ILE A CA 1
ATOM 5648 C C . ILE A 1 754 ? 2.825 20.546 -8.294 1.00 88.62 754 ILE A C 1
ATOM 5650 O O . ILE A 1 754 ? 3.229 19.419 -8.563 1.00 88.62 754 ILE A O 1
ATOM 5654 N N . ASN A 1 755 ? 1.986 20.818 -7.294 1.00 81.00 755 ASN A N 1
ATOM 5655 C CA . ASN A 1 755 ? 1.593 19.833 -6.281 1.00 81.00 755 ASN A CA 1
ATOM 5656 C C . ASN A 1 755 ? 0.507 18.845 -6.755 1.00 81.00 755 ASN A C 1
ATOM 5658 O O . ASN A 1 755 ? -0.143 19.082 -7.784 1.00 81.00 755 ASN A O 1
ATOM 5662 N N . ASP A 1 756 ? 0.278 17.787 -5.967 1.00 78.62 756 ASP A N 1
ATOM 5663 C CA . ASP A 1 756 ? -0.710 16.733 -6.240 1.00 78.62 756 ASP A CA 1
ATOM 5664 C C . ASP A 1 756 ? -2.080 17.297 -6.642 1.00 78.62 756 ASP A C 1
ATOM 5666 O O . ASP A 1 756 ? -2.640 18.206 -6.015 1.00 78.62 756 ASP A O 1
ATOM 5670 N N . SER A 1 757 ? -2.617 16.757 -7.738 1.00 82.31 757 SER A N 1
ATOM 5671 C CA . SER A 1 757 ? -3.963 17.051 -8.234 1.00 82.31 757 SER A CA 1
ATOM 5672 C C . SER A 1 757 ? -4.244 18.545 -8.489 1.00 82.31 757 SER A C 1
ATOM 5674 O O . SER A 1 757 ? -5.403 18.948 -8.629 1.00 82.31 757 SER A O 1
ATOM 5676 N N . ALA A 1 758 ? -3.211 19.397 -8.594 1.00 87.19 758 ALA A N 1
ATOM 5677 C CA . ALA A 1 758 ? -3.355 20.850 -8.732 1.00 87.19 758 ALA A CA 1
ATOM 5678 C C . ALA A 1 758 ? -4.261 21.255 -9.907 1.00 87.19 758 ALA A C 1
ATOM 5680 O O . ALA A 1 758 ? -5.078 22.165 -9.753 1.00 87.19 758 ALA A O 1
ATOM 5681 N N . PHE A 1 759 ? -4.159 20.560 -11.047 1.00 92.69 759 PHE A N 1
ATOM 5682 C CA . PHE A 1 759 ? -4.982 20.737 -12.253 1.00 92.69 759 PHE A CA 1
ATOM 5683 C C . PHE A 1 759 ? -5.796 19.482 -12.608 1.00 92.69 759 PHE A C 1
ATOM 5685 O O . PHE A 1 759 ? -6.117 19.262 -13.779 1.00 92.69 759 PHE A O 1
ATOM 5692 N N . TYR A 1 760 ? -6.164 18.674 -11.610 1.00 84.75 760 TYR A N 1
ATOM 5693 C CA . TYR A 1 760 ? -6.966 17.462 -11.791 1.00 84.75 760 TYR A CA 1
ATOM 5694 C C . TYR A 1 760 ? -8.236 17.729 -12.616 1.00 84.75 760 TYR A C 1
ATOM 5696 O O . TYR A 1 760 ? -8.976 18.676 -12.363 1.00 84.75 760 TYR A O 1
ATOM 5704 N N . PHE A 1 761 ? -8.499 16.910 -13.634 1.00 85.00 761 PHE A N 1
ATOM 5705 C CA . PHE A 1 761 ? -9.706 17.000 -14.462 1.00 85.00 761 PHE A CA 1
ATOM 5706 C C . PHE A 1 761 ? -10.004 18.430 -14.969 1.00 85.00 761 PHE A C 1
ATOM 5708 O O . PHE A 1 761 ? -11.112 18.925 -14.820 1.00 85.00 761 PHE A O 1
ATOM 5715 N N . CYS A 1 762 ? -9.042 19.126 -15.591 1.00 88.88 762 CYS A N 1
ATOM 5716 C CA . CYS A 1 762 ? -9.322 20.390 -16.293 1.00 88.88 762 CYS A CA 1
ATOM 5717 C C . CYS A 1 762 ? -9.785 20.119 -17.742 1.00 88.88 762 CYS A C 1
ATOM 5719 O O . CYS A 1 762 ? -8.947 19.988 -18.646 1.00 88.88 762 CYS A O 1
ATOM 5721 N N . PRO A 1 763 ? -11.100 20.055 -18.042 1.00 83.75 763 PRO A N 1
ATOM 5722 C CA . PRO A 1 763 ? -11.585 19.548 -19.327 1.00 83.75 763 PRO A CA 1
ATOM 5723 C C . PRO A 1 763 ? -11.288 20.483 -20.501 1.00 83.75 763 PRO A C 1
ATOM 5725 O O . PRO A 1 763 ? -11.302 20.043 -21.648 1.00 83.75 763 PRO A O 1
ATOM 5728 N N . SER A 1 764 ? -11.051 21.772 -20.251 1.00 90.19 764 SER A N 1
ATOM 5729 C CA . SER A 1 764 ? -10.841 22.782 -21.297 1.00 90.19 764 SER A CA 1
ATOM 5730 C C . SER A 1 764 ? -9.378 23.188 -21.472 1.00 90.19 764 SER A C 1
ATOM 5732 O O . SER A 1 764 ? -9.082 23.958 -22.391 1.00 90.19 764 SER A O 1
ATOM 5734 N N . LEU A 1 765 ? -8.470 22.675 -20.634 1.00 94.75 765 LEU A N 1
ATOM 5735 C CA . LEU A 1 765 ? -7.062 23.050 -20.657 1.00 94.75 765 LEU A CA 1
ATOM 5736 C C . LEU A 1 765 ? -6.420 22.521 -21.937 1.00 94.75 765 LEU A C 1
ATOM 5738 O O . LEU A 1 765 ? -6.333 21.319 -22.152 1.00 94.75 765 LEU A O 1
ATOM 5742 N N . THR A 1 766 ? -6.009 23.437 -22.811 1.00 92.00 766 THR A N 1
ATOM 5743 C CA . THR A 1 766 ? -5.350 23.115 -24.087 1.00 92.00 766 THR A CA 1
ATOM 5744 C C . THR A 1 766 ? -3.860 23.378 -24.043 1.00 92.00 766 THR A C 1
ATOM 5746 O O . THR A 1 766 ? -3.097 22.672 -24.704 1.00 92.00 766 THR A O 1
ATOM 5749 N N . SER A 1 767 ? -3.445 24.364 -23.246 1.00 92.00 767 SER A N 1
ATOM 5750 C CA . SER A 1 767 ? -2.040 24.686 -23.084 1.00 92.00 767 SER A CA 1
ATOM 5751 C C . SER A 1 767 ? -1.643 25.055 -21.669 1.00 92.00 767 SER A C 1
ATOM 5753 O O . SER A 1 767 ? -2.404 25.672 -20.936 1.00 92.00 767 SER A O 1
ATOM 5755 N N . VAL A 1 768 ? -0.409 24.749 -21.301 1.00 96.12 768 VAL A N 1
ATOM 5756 C CA . VAL A 1 768 ? 0.199 25.261 -20.071 1.00 96.12 768 VAL A CA 1
ATOM 5757 C C . VAL A 1 768 ? 1.554 25.864 -20.404 1.00 96.12 768 VAL A C 1
ATOM 5759 O O . VAL A 1 768 ? 2.312 25.296 -21.186 1.00 96.12 768 VAL A O 1
ATOM 5762 N N . THR A 1 769 ? 1.835 27.044 -19.863 1.00 93.62 769 THR A N 1
ATOM 5763 C CA . THR A 1 769 ? 3.160 27.645 -19.864 1.00 93.62 769 THR A CA 1
ATOM 5764 C C . THR A 1 769 ? 3.817 27.330 -18.536 1.00 93.62 769 THR A C 1
ATOM 5766 O O . THR A 1 769 ? 3.336 27.783 -17.499 1.00 93.62 769 THR A O 1
ATOM 5769 N N . ILE A 1 770 ? 4.883 26.540 -18.597 1.00 94.75 770 ILE A N 1
ATOM 5770 C CA . ILE A 1 770 ? 5.654 26.087 -17.442 1.00 94.75 770 ILE A CA 1
ATOM 5771 C C . ILE A 1 770 ? 6.972 26.873 -17.454 1.00 94.75 770 ILE A C 1
ATOM 5773 O O . ILE A 1 770 ? 7.647 26.877 -18.489 1.00 94.75 770 ILE A O 1
ATOM 5777 N N . PRO A 1 771 ? 7.316 27.590 -16.374 1.00 92.75 771 PRO A N 1
ATOM 5778 C CA . PRO A 1 771 ? 8.547 28.343 -16.297 1.00 92.75 771 PRO A CA 1
ATOM 5779 C C . PRO A 1 771 ? 9.729 27.407 -16.046 1.00 92.75 771 PRO A C 1
ATOM 5781 O O . PRO A 1 771 ? 9.564 26.293 -15.546 1.00 92.75 771 PRO A O 1
ATOM 5784 N N . ASP A 1 772 ? 10.931 27.860 -16.374 1.00 87.75 772 ASP A N 1
ATOM 5785 C CA . ASP A 1 772 ? 12.172 27.122 -16.139 1.00 87.75 772 ASP A CA 1
ATOM 5786 C C . ASP A 1 772 ? 12.538 26.978 -14.659 1.00 87.75 772 ASP A C 1
ATOM 5788 O O . ASP A 1 772 ? 13.412 26.181 -14.333 1.00 87.75 772 ASP A O 1
ATOM 5792 N N . SER A 1 773 ? 11.835 27.686 -13.771 1.00 90.38 773 SER A N 1
ATOM 5793 C CA . SER A 1 773 ? 11.924 27.519 -12.321 1.00 90.38 773 SER A CA 1
ATOM 5794 C C . SER A 1 773 ? 11.285 26.226 -11.800 1.00 90.38 773 SER A C 1
ATOM 5796 O O . SER A 1 773 ? 11.599 25.821 -10.684 1.00 90.38 773 SER A O 1
ATOM 5798 N N . ILE A 1 774 ? 10.388 25.583 -12.562 1.00 92.00 774 ILE A N 1
ATOM 5799 C CA . ILE A 1 774 ? 9.741 24.332 -12.138 1.00 92.00 774 ILE A CA 1
ATOM 5800 C C . ILE A 1 774 ? 10.728 23.176 -12.266 1.00 92.00 774 ILE A C 1
ATOM 5802 O O . ILE A 1 774 ? 11.209 22.892 -13.363 1.00 92.00 774 ILE A O 1
ATOM 5806 N N . THR A 1 775 ? 10.972 22.488 -11.151 1.00 86.19 775 THR A N 1
ATOM 5807 C CA . THR A 1 775 ? 11.856 21.319 -11.053 1.00 86.19 775 THR A CA 1
ATOM 5808 C C . THR A 1 775 ? 11.118 20.034 -10.676 1.00 86.19 775 THR A C 1
ATOM 5810 O O . THR A 1 775 ? 11.642 18.960 -10.968 1.00 86.19 775 THR A O 1
ATOM 5813 N N . ASN A 1 776 ? 9.901 20.125 -10.115 1.00 86.31 776 ASN A N 1
ATOM 5814 C CA . ASN A 1 776 ? 9.062 18.973 -9.753 1.00 86.31 776 ASN A CA 1
ATOM 5815 C C . ASN A 1 776 ? 7.585 19.140 -10.169 1.00 86.31 776 ASN A C 1
ATOM 5817 O O . ASN A 1 776 ? 7.013 20.226 -10.056 1.00 86.31 776 ASN A O 1
ATOM 5821 N N . ILE A 1 777 ? 6.944 18.063 -10.618 1.00 88.38 777 ILE A N 1
ATOM 5822 C CA . ILE A 1 777 ? 5.507 17.970 -10.912 1.00 88.38 777 ILE A CA 1
ATOM 5823 C C . ILE A 1 777 ? 4.994 16.674 -10.274 1.00 88.38 777 ILE A C 1
ATOM 5825 O O . ILE A 1 777 ? 5.334 15.589 -10.739 1.00 88.38 777 ILE A O 1
ATOM 5829 N N . GLU A 1 778 ? 4.193 16.809 -9.219 1.00 81.06 778 GLU A N 1
ATOM 5830 C CA . GLU A 1 778 ? 3.716 15.714 -8.362 1.00 81.06 778 GLU A CA 1
ATOM 5831 C C . GLU A 1 778 ? 2.592 14.881 -9.011 1.00 81.06 778 GLU A C 1
ATOM 5833 O O . GLU A 1 778 ? 2.061 15.228 -10.076 1.00 81.06 778 GLU A O 1
ATOM 5838 N N . GLU A 1 779 ? 2.235 13.763 -8.368 1.00 74.38 779 GLU A N 1
ATOM 5839 C CA . GLU A 1 779 ? 1.247 12.794 -8.856 1.00 74.38 779 GLU A CA 1
ATOM 5840 C C . GLU A 1 779 ? -0.100 13.458 -9.200 1.00 74.38 779 GLU A C 1
ATOM 5842 O O . GLU A 1 779 ? -0.510 14.454 -8.610 1.00 74.38 779 GLU A O 1
ATOM 5847 N N . PHE A 1 780 ? -0.774 12.966 -10.238 1.00 77.88 780 PHE A N 1
ATOM 5848 C CA . PHE A 1 780 ? -2.076 13.460 -10.710 1.00 77.88 780 PHE A CA 1
ATOM 5849 C C . PHE A 1 780 ? -2.191 14.962 -11.054 1.00 77.88 780 PHE A C 1
ATOM 5851 O O . PHE A 1 780 ? -3.286 15.409 -11.423 1.00 77.88 780 PHE A O 1
ATOM 5858 N N . ALA A 1 781 ? -1.107 15.749 -11.021 1.00 85.62 781 ALA A N 1
ATOM 5859 C CA . ALA A 1 781 ? -1.143 17.201 -11.209 1.00 85.62 781 ALA A CA 1
ATOM 5860 C C . ALA A 1 781 ? -1.883 17.632 -12.487 1.00 85.62 781 ALA A C 1
ATOM 5862 O O . ALA A 1 781 ? -2.606 18.624 -12.458 1.00 85.62 781 ALA A O 1
ATOM 5863 N N . PHE A 1 782 ? -1.766 16.874 -13.585 1.00 91.06 782 PHE A N 1
ATOM 5864 C CA . PHE A 1 782 ? -2.501 17.079 -14.846 1.00 91.06 782 PHE A CA 1
ATOM 5865 C C . PHE A 1 782 ? -3.363 15.871 -15.264 1.00 91.06 782 PHE A C 1
ATOM 5867 O O . PHE A 1 782 ? -3.650 15.671 -16.454 1.00 91.06 782 PHE A O 1
ATOM 5874 N N . TYR A 1 783 ? -3.803 15.052 -14.308 1.00 79.44 783 TYR A N 1
ATOM 5875 C CA . TYR A 1 783 ? -4.625 13.873 -14.584 1.00 79.44 783 TYR A CA 1
ATOM 5876 C C . TYR A 1 783 ? -5.974 14.247 -15.218 1.00 79.44 783 TYR A C 1
ATOM 5878 O O . TYR A 1 783 ? -6.576 15.270 -14.899 1.00 79.44 783 TYR A O 1
ATOM 5886 N N . LEU A 1 784 ? -6.445 13.436 -16.173 1.00 76.56 784 LEU A N 1
ATOM 5887 C CA . LEU A 1 784 ? -7.678 13.652 -16.959 1.00 76.56 784 LEU A CA 1
ATOM 5888 C C . LEU A 1 784 ? -7.788 15.014 -17.690 1.00 76.56 784 LEU A C 1
ATOM 5890 O O . LEU A 1 784 ? -8.867 15.381 -18.164 1.00 76.56 784 LEU A O 1
ATOM 5894 N N . CYS A 1 785 ? -6.683 15.739 -17.894 1.00 84.50 785 CYS A N 1
ATOM 5895 C CA . CYS A 1 785 ? -6.614 16.928 -18.757 1.00 84.50 785 CYS A CA 1
ATOM 5896 C C . CYS A 1 785 ? -6.619 16.561 -20.256 1.00 84.50 785 CYS A C 1
ATOM 5898 O O . CYS A 1 785 ? -5.701 16.890 -21.003 1.00 84.50 785 CYS A O 1
ATOM 5900 N N . HIS A 1 786 ? -7.642 15.843 -20.730 1.00 81.88 786 HIS A N 1
ATOM 5901 C CA . HIS A 1 786 ? -7.645 15.171 -22.043 1.00 81.88 786 HIS A CA 1
ATOM 5902 C C . HIS A 1 786 ? -7.443 16.074 -23.272 1.00 81.88 786 HIS A C 1
ATOM 5904 O O . HIS A 1 786 ? -7.142 15.573 -24.355 1.00 81.88 786 HIS A O 1
ATOM 5910 N N . ASN A 1 787 ? -7.653 17.386 -23.135 1.00 83.38 787 ASN A N 1
ATOM 5911 C CA . ASN A 1 787 ? -7.484 18.351 -24.222 1.00 83.38 787 ASN A CA 1
ATOM 5912 C C . ASN A 1 787 ? -6.121 19.058 -24.211 1.00 83.38 787 ASN A C 1
ATOM 5914 O O . ASN A 1 787 ? -5.850 19.825 -25.144 1.00 83.38 787 ASN A O 1
ATOM 5918 N N . LEU A 1 788 ? -5.270 18.784 -23.217 1.00 90.38 788 LEU A N 1
ATOM 5919 C CA . LEU A 1 788 ? -3.936 19.356 -23.111 1.00 90.38 788 LEU A CA 1
ATOM 5920 C C . LEU A 1 788 ? -3.084 18.825 -24.260 1.00 90.38 788 LEU A C 1
ATOM 5922 O O . LEU A 1 788 ? -2.782 17.639 -24.353 1.00 90.38 788 LEU A O 1
ATOM 5926 N N . ASN A 1 789 ? -2.747 19.713 -25.188 1.00 84.06 789 ASN A N 1
ATOM 5927 C CA . ASN A 1 789 ? -2.050 19.355 -26.420 1.00 84.06 789 ASN A CA 1
ATOM 5928 C C . ASN A 1 789 ? -0.821 20.220 -26.678 1.00 84.06 789 ASN A C 1
ATOM 5930 O O . ASN A 1 789 ? -0.043 19.894 -27.577 1.00 84.06 789 ASN A O 1
ATOM 5934 N N . HIS A 1 790 ? -0.628 21.283 -25.897 1.00 85.88 790 HIS A N 1
ATOM 5935 C CA . HIS A 1 790 ? 0.512 22.172 -26.007 1.00 85.88 790 HIS A CA 1
ATOM 5936 C C . HIS A 1 790 ? 1.123 22.485 -24.642 1.00 85.88 790 HIS A C 1
ATOM 5938 O O . HIS A 1 790 ? 0.441 22.920 -23.725 1.00 85.88 790 HIS A O 1
ATOM 5944 N N . VAL A 1 791 ? 2.433 22.341 -24.523 1.00 93.31 791 VAL A N 1
ATOM 5945 C CA . VAL A 1 791 ? 3.185 22.805 -23.356 1.00 93.31 791 VAL A CA 1
ATOM 5946 C C . VAL A 1 791 ? 4.182 23.844 -23.839 1.00 93.31 791 VAL A C 1
ATOM 5948 O O . VAL A 1 791 ? 4.977 23.568 -24.730 1.00 93.31 791 VAL A O 1
ATOM 5951 N N . PHE A 1 792 ? 4.115 25.050 -23.294 1.00 87.44 792 PHE A N 1
ATOM 5952 C CA . PHE A 1 792 ? 5.036 26.142 -23.584 1.00 87.44 792 PHE A CA 1
ATOM 5953 C C . PHE A 1 792 ? 6.027 26.243 -22.438 1.00 87.44 792 PHE A C 1
ATOM 5955 O O . PHE A 1 792 ? 5.740 26.850 -21.413 1.00 87.44 792 PHE A O 1
ATOM 5962 N N . TYR A 1 793 ? 7.181 25.628 -22.587 1.00 91.56 793 TYR A N 1
ATOM 5963 C CA . TYR A 1 793 ? 8.200 25.703 -21.562 1.00 91.56 793 TYR A CA 1
ATOM 5964 C C . TYR A 1 793 ? 9.090 26.924 -21.821 1.00 91.56 793 TYR A C 1
ATOM 5966 O O . TYR A 1 793 ? 9.557 27.110 -22.949 1.00 91.56 793 TYR A O 1
ATOM 5974 N N . THR A 1 794 ? 9.258 27.807 -20.829 1.00 84.19 794 THR A N 1
ATOM 5975 C CA . THR A 1 794 ? 10.100 29.016 -20.993 1.00 84.19 794 THR A CA 1
ATOM 5976 C C . THR A 1 794 ? 11.584 28.672 -20.988 1.00 84.19 794 THR A C 1
ATOM 5978 O O . THR A 1 794 ? 12.387 29.387 -21.584 1.00 84.19 794 THR A O 1
ATOM 5981 N N . GLY A 1 795 ? 11.939 27.539 -20.383 1.00 80.19 795 GLY A N 1
ATOM 5982 C CA . GLY A 1 795 ? 13.272 26.975 -20.470 1.00 80.19 795 GLY A CA 1
ATOM 5983 C C . GLY A 1 795 ? 13.521 26.267 -21.792 1.00 80.19 795 GLY A C 1
ATOM 5984 O O . GLY A 1 795 ? 12.700 26.201 -22.711 1.00 80.19 795 GLY A O 1
ATOM 5985 N N . THR A 1 796 ? 14.705 25.698 -21.885 1.00 78.62 796 THR A N 1
ATOM 5986 C CA . THR A 1 796 ? 15.113 24.910 -23.038 1.00 78.62 796 THR A CA 1
ATOM 5987 C C . THR A 1 796 ? 14.660 23.450 -22.904 1.00 78.62 796 THR A C 1
ATOM 5989 O O . THR A 1 796 ? 14.389 22.985 -21.803 1.00 78.62 796 THR A O 1
ATOM 5992 N N . GLU A 1 797 ? 14.574 22.700 -24.006 1.00 76.50 797 GLU A N 1
ATOM 5993 C CA . GLU A 1 797 ? 14.104 21.298 -23.988 1.00 76.50 797 GLU A CA 1
ATOM 5994 C C . GLU A 1 797 ? 14.861 20.423 -22.989 1.00 76.50 797 GLU A C 1
ATOM 5996 O O . GLU A 1 797 ? 14.283 19.748 -22.154 1.00 76.50 797 GLU A O 1
ATOM 6001 N N . GLU A 1 798 ? 16.166 20.519 -22.991 1.00 72.06 798 GLU A N 1
ATOM 6002 C CA . GLU A 1 798 ? 17.049 20.251 -21.864 1.00 72.06 798 GLU A CA 1
ATOM 6003 C C . GLU A 1 798 ? 16.515 20.362 -20.425 1.00 72.06 798 GLU A C 1
ATOM 6005 O O . GLU A 1 798 ? 16.479 19.369 -19.706 1.00 72.06 798 GLU A O 1
ATOM 6010 N N . GLN A 1 799 ? 16.129 21.573 -20.012 1.00 75.00 799 GLN A N 1
ATOM 6011 C CA . GLN A 1 799 ? 15.716 21.905 -18.662 1.00 75.00 799 GLN A CA 1
ATOM 6012 C C . GLN A 1 799 ? 14.345 21.269 -18.424 1.00 75.00 799 GLN A C 1
ATOM 6014 O O . GLN A 1 799 ? 14.102 20.749 -17.343 1.00 75.00 799 GLN A O 1
ATOM 6019 N N . TRP A 1 800 ? 13.505 21.160 -19.463 1.00 81.38 800 TRP A N 1
ATOM 6020 C CA . TRP A 1 800 ? 12.247 20.416 -19.404 1.00 81.38 800 TRP A CA 1
ATOM 6021 C C . TRP A 1 800 ? 12.476 18.944 -19.067 1.00 81.38 800 TRP A C 1
ATOM 6023 O O . TRP A 1 800 ? 11.794 18.378 -18.223 1.00 81.38 800 TRP A O 1
ATOM 6033 N N . ASN A 1 801 ? 13.460 18.317 -19.706 1.00 78.19 801 ASN A N 1
ATOM 6034 C CA . ASN A 1 801 ? 13.792 16.917 -19.452 1.00 78.19 801 ASN A CA 1
ATOM 6035 C C . ASN A 1 801 ? 14.455 16.699 -18.088 1.00 78.19 801 ASN A C 1
ATOM 6037 O O . ASN A 1 801 ? 14.674 15.555 -17.707 1.00 78.19 801 ASN A O 1
ATOM 6041 N N . SER A 1 802 ? 14.780 17.788 -17.385 1.00 75.12 802 SER A N 1
ATOM 6042 C CA . SER A 1 802 ? 15.313 17.757 -16.032 1.00 75.12 802 SER A CA 1
ATOM 6043 C C . SER A 1 802 ? 14.285 17.865 -14.923 1.00 75.12 802 SER A C 1
ATOM 6045 O O . SER A 1 802 ? 14.641 17.643 -13.763 1.00 75.12 802 SER A O 1
ATOM 6047 N N . ILE A 1 803 ? 13.040 18.175 -15.283 1.00 80.75 803 ILE A N 1
ATOM 6048 C CA . ILE A 1 803 ? 11.909 18.236 -14.363 1.00 80.75 803 ILE A CA 1
ATOM 6049 C C . ILE A 1 803 ? 11.569 16.811 -13.916 1.00 80.75 803 ILE A C 1
ATOM 6051 O O . ILE A 1 803 ? 11.417 15.921 -14.754 1.00 80.75 803 ILE A O 1
ATOM 6055 N N . GLN A 1 804 ? 11.449 16.607 -12.607 1.00 81.44 804 GLN A N 1
ATOM 6056 C CA . GLN A 1 804 ? 10.914 15.386 -12.003 1.00 81.44 804 GLN A CA 1
ATOM 6057 C C . GLN A 1 804 ? 9.399 15.395 -12.207 1.00 81.44 804 GLN A C 1
ATOM 6059 O O . GLN A 1 804 ? 8.741 16.379 -11.874 1.00 81.44 804 GLN A O 1
ATOM 6064 N N . ILE A 1 805 ? 8.856 14.371 -12.861 1.00 83.12 805 ILE A N 1
ATOM 6065 C CA . ILE A 1 805 ? 7.423 14.273 -13.159 1.00 83.12 805 ILE A CA 1
ATOM 6066 C C . ILE A 1 805 ? 6.948 12.919 -12.633 1.00 83.12 805 ILE A C 1
ATOM 6068 O O . ILE A 1 805 ? 7.245 11.895 -13.250 1.00 83.12 805 ILE A O 1
ATOM 6072 N N . ASP A 1 806 ? 6.221 12.938 -11.516 1.00 69.94 806 ASP A N 1
ATOM 6073 C CA . ASP A 1 806 ? 5.670 11.754 -10.846 1.00 69.94 806 ASP A CA 1
ATOM 6074 C C . ASP A 1 806 ? 4.530 11.105 -11.674 1.00 69.94 806 ASP A C 1
ATOM 6076 O O . ASP A 1 806 ? 4.087 11.639 -12.708 1.00 69.94 806 ASP A O 1
ATOM 6080 N N . SER A 1 807 ? 4.053 9.932 -11.229 1.00 64.00 807 SER A N 1
ATOM 6081 C CA . SER A 1 807 ? 3.037 9.099 -11.893 1.00 64.00 807 SER A CA 1
ATOM 6082 C C . SER A 1 807 ? 1.766 9.860 -12.308 1.00 64.00 807 SER A C 1
ATOM 6084 O O . SER A 1 807 ? 1.430 10.943 -11.833 1.00 64.00 807 SER A O 1
ATOM 6086 N N . ASP A 1 808 ? 1.053 9.301 -13.293 1.00 72.38 808 ASP A N 1
ATOM 6087 C CA . ASP A 1 808 ? -0.254 9.791 -13.754 1.00 72.38 808 ASP A CA 1
ATOM 6088 C C . ASP A 1 808 ? -0.317 11.196 -14.398 1.00 72.38 808 ASP A C 1
ATOM 6090 O O . ASP A 1 808 ? -1.393 11.694 -14.739 1.00 72.38 808 ASP A O 1
ATOM 6094 N N . ASN A 1 809 ? 0.833 11.768 -14.770 1.00 74.12 809 ASN A N 1
ATOM 6095 C CA . ASN A 1 809 ? 0.947 12.978 -15.604 1.00 74.12 809 ASN A CA 1
ATOM 6096 C C . ASN A 1 809 ? 1.111 12.700 -17.115 1.00 74.12 809 ASN A C 1
ATOM 6098 O O . ASN A 1 809 ? 1.552 13.555 -17.888 1.00 74.12 809 ASN A O 1
ATOM 6102 N N . HIS A 1 810 ? 0.730 11.507 -17.577 1.00 72.31 810 HIS A N 1
ATOM 6103 C CA . HIS A 1 810 ? 0.944 11.031 -18.953 1.00 72.31 810 HIS A CA 1
ATOM 6104 C C . HIS A 1 810 ? 0.385 11.961 -20.055 1.00 72.31 810 HIS A C 1
ATOM 6106 O O . HIS A 1 810 ? 0.900 11.989 -21.173 1.00 72.31 810 HIS A O 1
ATOM 6112 N N . LEU A 1 811 ? -0.657 12.752 -19.770 1.00 73.12 811 LEU A N 1
ATOM 6113 C CA . LEU A 1 811 ? -1.223 13.723 -20.721 1.00 73.12 811 LEU A CA 1
ATOM 6114 C C . LEU A 1 811 ? -0.357 14.983 -20.872 1.00 73.12 811 LEU A C 1
ATOM 6116 O O . LEU A 1 811 ? -0.271 15.533 -21.971 1.00 73.12 811 LEU A O 1
ATOM 6120 N N . LEU A 1 812 ? 0.317 15.413 -19.802 1.00 85.94 812 LEU A N 1
ATOM 6121 C CA . LEU A 1 812 ? 1.292 16.505 -19.839 1.00 85.94 812 LEU A CA 1
ATOM 6122 C C . LEU A 1 812 ? 2.505 16.103 -20.687 1.00 85.94 812 LEU A C 1
ATOM 6124 O O . LEU A 1 812 ? 2.938 16.858 -21.560 1.00 85.94 812 LEU A O 1
ATOM 6128 N N . THR A 1 813 ? 3.025 14.892 -20.477 1.00 80.06 813 THR A N 1
ATOM 6129 C CA . THR A 1 813 ? 4.200 14.385 -21.203 1.00 80.06 813 THR A CA 1
ATOM 6130 C C . THR A 1 813 ? 3.888 14.012 -22.658 1.00 80.06 813 THR A C 1
ATOM 6132 O O . THR A 1 813 ? 4.782 14.064 -23.507 1.00 80.06 813 THR A O 1
ATOM 6135 N N . ALA A 1 814 ? 2.625 13.728 -22.994 1.00 70.81 814 ALA A N 1
ATOM 6136 C CA . ALA A 1 814 ? 2.171 13.482 -24.366 1.00 70.81 814 ALA A CA 1
ATOM 6137 C C . ALA A 1 814 ? 1.902 14.759 -25.196 1.00 70.81 814 ALA A C 1
ATOM 6139 O O . ALA A 1 814 ? 1.807 14.681 -26.426 1.00 70.81 814 ALA A O 1
ATOM 6140 N N . ALA A 1 815 ? 1.758 15.928 -24.566 1.00 75.06 815 ALA A N 1
ATOM 6141 C CA . ALA A 1 815 ? 1.454 17.184 -25.251 1.00 75.06 815 ALA A CA 1
ATOM 6142 C C . ALA A 1 815 ? 2.634 17.707 -26.101 1.00 75.06 815 ALA A C 1
ATOM 6144 O O . ALA A 1 815 ? 3.806 17.500 -25.785 1.00 75.06 815 ALA A O 1
ATOM 6145 N N . VAL A 1 816 ? 2.333 18.430 -27.191 1.00 77.94 816 VAL A N 1
ATOM 6146 C CA . VAL A 1 816 ? 3.350 19.037 -28.069 1.00 77.94 816 VAL A CA 1
ATOM 6147 C C . VAL A 1 816 ? 4.065 20.148 -27.314 1.00 77.94 816 VAL A C 1
ATOM 6149 O O . VAL A 1 816 ? 3.460 21.169 -26.979 1.00 77.94 816 VAL A O 1
ATOM 6152 N N . ARG A 1 817 ? 5.363 19.974 -27.095 1.00 86.38 817 ARG A N 1
ATOM 6153 C CA . ARG A 1 817 ? 6.188 20.949 -26.388 1.00 86.38 817 ARG A CA 1
ATOM 6154 C C . ARG A 1 817 ? 6.696 22.034 -27.330 1.00 86.38 817 ARG A C 1
ATOM 6156 O O . ARG A 1 817 ? 7.015 21.788 -28.493 1.00 86.38 817 ARG A O 1
ATOM 6163 N N . HIS A 1 818 ? 6.743 23.253 -26.818 1.00 81.44 818 HIS A N 1
ATOM 6164 C CA . HIS A 1 818 ? 7.305 24.421 -27.474 1.00 81.44 818 HIS A CA 1
ATOM 6165 C C . HIS A 1 818 ? 8.269 25.089 -26.508 1.00 81.44 818 HIS A C 1
ATOM 6167 O O . HIS A 1 818 ? 7.940 25.265 -25.336 1.00 81.44 818 HIS A O 1
ATOM 6173 N N . TYR A 1 819 ? 9.409 25.515 -27.030 1.00 80.00 819 TYR A N 1
ATOM 6174 C CA . TYR A 1 819 ? 10.489 26.111 -26.250 1.00 80.00 819 TYR A CA 1
ATOM 6175 C C . TYR A 1 819 ? 10.737 27.546 -26.715 1.00 80.00 819 TYR A C 1
ATOM 6177 O O . TYR A 1 819 ? 10.504 27.880 -27.888 1.00 80.00 819 TYR A O 1
ATOM 6185 N N . GLU A 1 820 ? 11.157 28.416 -25.800 1.00 73.06 820 GLU A N 1
ATOM 6186 C CA . GLU A 1 820 ? 11.478 29.808 -26.124 1.00 73.06 820 GLU A CA 1
ATOM 6187 C C . GLU A 1 820 ? 12.735 29.893 -27.015 1.00 73.06 820 GLU A C 1
ATOM 6189 O O . GLU A 1 820 ? 13.710 29.167 -26.820 1.00 73.06 820 GLU A O 1
ATOM 6194 N N . VAL A 1 821 ? 12.717 30.768 -28.033 1.00 54.88 821 VAL A N 1
ATOM 6195 C CA . VAL A 1 821 ? 13.833 30.938 -28.983 1.00 54.88 821 VAL A CA 1
ATOM 6196 C C . VAL A 1 821 ? 14.467 32.318 -28.826 1.00 54.88 821 VAL A C 1
ATOM 6198 O O . VAL A 1 821 ? 13.814 33.332 -29.054 1.00 54.88 821 VAL A O 1
ATOM 6201 N N . ASP A 1 822 ? 15.768 32.360 -28.526 1.00 50.72 822 ASP A N 1
ATOM 6202 C CA . ASP A 1 822 ? 16.621 33.557 -28.618 1.00 50.72 822 ASP A CA 1
ATOM 6203 C C . ASP A 1 822 ? 16.119 34.813 -27.855 1.00 50.72 822 ASP A C 1
ATOM 6205 O O . ASP A 1 822 ? 16.294 35.941 -28.323 1.00 50.72 822 ASP A O 1
ATOM 6209 N N . GLY A 1 823 ? 15.524 34.649 -26.664 1.00 52.34 823 GLY A N 1
ATOM 6210 C CA . GLY A 1 823 ? 15.224 35.749 -25.725 1.00 52.34 823 GLY A CA 1
ATOM 6211 C C . GLY A 1 823 ? 14.203 36.793 -26.209 1.00 52.34 823 GLY A C 1
ATOM 6212 O O . GLY A 1 823 ? 14.077 37.867 -25.615 1.00 52.34 823 GLY A O 1
ATOM 6213 N N . ASP A 1 824 ? 13.492 36.499 -27.296 1.00 46.00 824 ASP A N 1
ATOM 6214 C CA . ASP A 1 824 ? 12.259 37.166 -27.706 1.00 46.00 824 ASP A CA 1
ATOM 6215 C C . ASP A 1 824 ? 11.143 36.150 -27.422 1.00 46.00 824 ASP A C 1
ATOM 6217 O O . ASP A 1 824 ? 11.298 34.997 -27.819 1.00 46.00 824 ASP A O 1
ATOM 6221 N N . LYS A 1 825 ? 10.050 36.550 -26.744 1.00 50.28 825 LYS A N 1
ATOM 6222 C CA . LYS A 1 825 ? 8.933 35.681 -26.284 1.00 50.28 825 LYS A CA 1
ATOM 6223 C C . LYS A 1 825 ? 8.144 35.038 -27.440 1.00 50.28 825 LYS A C 1
ATOM 6225 O O . LYS A 1 825 ? 6.942 35.253 -27.612 1.00 50.28 825 LYS A O 1
ATOM 6230 N N . THR A 1 826 ? 8.833 34.312 -28.302 1.00 49.88 826 THR A N 1
ATOM 6231 C CA . THR A 1 826 ? 8.357 33.644 -29.501 1.00 49.88 826 THR A CA 1
ATOM 6232 C C . THR A 1 826 ? 8.766 32.186 -29.392 1.00 49.88 826 THR A C 1
ATOM 6234 O O . THR A 1 826 ? 9.945 31.855 -29.451 1.00 49.88 826 THR A O 1
ATOM 6237 N N . PHE A 1 827 ? 7.772 31.323 -29.205 1.00 55.75 827 PHE A N 1
ATOM 6238 C CA . PHE A 1 827 ? 7.968 29.887 -29.066 1.00 55.75 827 PHE A CA 1
ATOM 6239 C C . PHE A 1 827 ? 8.125 29.237 -30.447 1.00 55.75 827 PHE A C 1
ATOM 6241 O O . PHE A 1 827 ? 7.325 29.501 -31.355 1.00 55.75 827 PHE A O 1
ATOM 6248 N N . ALA A 1 828 ? 9.142 28.393 -30.630 1.00 47.53 828 ALA A N 1
ATOM 6249 C CA . ALA A 1 828 ? 9.212 27.525 -31.802 1.00 47.53 828 ALA A CA 1
ATOM 6250 C C . ALA A 1 828 ? 8.376 26.271 -31.551 1.00 47.53 828 ALA A C 1
ATOM 6252 O O . ALA A 1 828 ? 8.603 25.547 -30.587 1.00 47.53 828 ALA A O 1
ATOM 6253 N N . SER A 1 829 ? 7.430 26.008 -32.453 1.00 41.22 829 SER A N 1
ATOM 6254 C CA . SER A 1 829 ? 6.699 24.746 -32.472 1.00 41.22 829 SER A CA 1
ATOM 6255 C C . SER A 1 829 ? 7.468 23.690 -33.247 1.00 41.22 829 SER A C 1
ATOM 6257 O O . SER A 1 829 ? 7.908 23.960 -34.373 1.00 41.22 829 SER A O 1
ATOM 6259 N N . GLU A 1 830 ? 7.473 22.456 -32.762 1.00 42.22 830 GLU A N 1
ATOM 6260 C CA . GLU A 1 830 ? 7.761 21.298 -33.601 1.00 42.22 830 GLU A CA 1
ATOM 6261 C C . GLU A 1 830 ? 6.623 21.066 -34.617 1.00 42.22 830 GLU A C 1
ATOM 6263 O O . GLU A 1 830 ? 5.745 20.231 -34.447 1.00 42.22 830 GLU A O 1
ATOM 6268 N N . THR A 1 831 ? 6.598 21.816 -35.724 1.00 32.62 831 THR A N 1
ATOM 6269 C CA . THR A 1 831 ? 6.002 21.326 -36.981 1.00 32.62 831 THR A CA 1
ATOM 6270 C C . THR A 1 831 ? 6.777 21.833 -38.194 1.00 32.62 831 THR A C 1
ATOM 6272 O O . THR A 1 831 ? 6.791 23.017 -38.535 1.00 32.62 831 THR A O 1
ATOM 6275 N N . CYS A 1 832 ? 7.389 20.898 -38.920 1.00 25.53 832 CYS A N 1
ATOM 6276 C CA . CYS A 1 832 ? 7.925 21.143 -40.254 1.00 25.53 832 CYS A CA 1
ATOM 6277 C C . CYS A 1 832 ? 6.821 21.609 -41.231 1.00 25.53 832 CYS A C 1
ATOM 6279 O O . CYS A 1 832 ? 5.736 21.039 -41.320 1.00 25.53 832 CYS A O 1
ATOM 6281 N N . CYS A 1 833 ? 7.136 22.649 -42.005 1.00 29.38 833 CYS A N 1
ATOM 6282 C CA . CYS A 1 833 ? 6.281 23.365 -42.956 1.00 29.38 833 CYS A CA 1
ATOM 6283 C C . CYS A 1 833 ? 5.539 22.511 -44.017 1.00 29.38 833 CYS A C 1
ATOM 6285 O O . CYS A 1 833 ? 6.087 21.577 -44.601 1.00 29.38 833 CYS A O 1
ATOM 6287 N N . GLY A 1 834 ? 4.319 22.924 -44.387 1.00 26.02 834 GLY A N 1
ATOM 6288 C CA . GLY A 1 834 ? 3.626 22.451 -45.590 1.00 26.02 834 GLY A CA 1
ATOM 6289 C C . GLY A 1 834 ? 3.769 23.410 -46.778 1.00 26.02 834 GLY A C 1
ATOM 6290 O O . GLY A 1 834 ? 3.530 24.601 -46.612 1.00 26.02 834 GLY A O 1
ATOM 6291 N N . VAL A 1 835 ? 4.040 22.908 -47.998 1.00 26.98 835 VAL A N 1
ATOM 6292 C CA . VAL A 1 835 ? 3.615 23.568 -49.257 1.00 26.98 835 VAL A CA 1
ATOM 6293 C C . VAL A 1 835 ? 3.274 22.545 -50.362 1.00 26.98 835 VAL A C 1
ATOM 6295 O O . VAL A 1 835 ? 4.140 21.928 -50.969 1.00 26.98 835 VAL A O 1
ATOM 6298 N N . VAL A 1 836 ? 1.970 22.427 -50.636 1.00 26.14 836 VAL A N 1
ATOM 6299 C CA . VAL A 1 836 ? 1.276 22.074 -51.898 1.00 26.14 836 VAL A CA 1
ATOM 6300 C C . VAL A 1 836 ? 1.903 21.007 -52.827 1.00 26.14 836 VAL A C 1
ATOM 6302 O O . VAL A 1 836 ? 2.683 21.288 -53.729 1.00 26.14 836 VAL A O 1
ATOM 6305 N N . THR A 1 837 ? 1.353 19.796 -52.680 1.00 37.41 837 THR A N 1
ATOM 6306 C CA . THR A 1 837 ? 1.102 18.722 -53.666 1.00 37.41 837 THR A CA 1
ATOM 6307 C C . THR A 1 837 ? 2.223 18.280 -54.621 1.00 37.41 837 THR A C 1
ATOM 6309 O O . THR A 1 837 ? 2.501 18.899 -55.647 1.00 37.41 837 THR A O 1
ATOM 6312 N N . SER A 1 838 ? 2.650 17.037 -54.370 1.00 43.56 838 SER A N 1
ATOM 6313 C CA . SER A 1 838 ? 3.397 16.091 -55.214 1.00 43.56 838 SER A CA 1
ATOM 6314 C C . SER A 1 838 ? 4.925 16.242 -55.269 1.00 43.56 838 SER A C 1
ATOM 6316 O O . SER A 1 838 ? 5.491 16.679 -56.266 1.00 43.56 838 SER A O 1
ATOM 6318 N N . CYS A 1 839 ? 5.610 15.741 -54.235 1.00 23.28 839 CYS A N 1
ATOM 6319 C CA . CYS A 1 839 ? 6.979 15.237 -54.361 1.00 23.28 839 CYS A CA 1
ATOM 6320 C C . CYS A 1 839 ? 7.238 14.111 -53.345 1.00 23.28 839 CYS A C 1
ATOM 6322 O O . CYS A 1 839 ? 6.756 14.163 -52.222 1.00 23.28 839 CYS A O 1
ATOM 6324 N N . LYS A 1 840 ? 7.947 13.070 -53.794 1.00 36.62 840 LYS A N 1
ATOM 6325 C CA . LYS A 1 840 ? 8.354 11.878 -53.039 1.00 36.62 840 LYS A CA 1
ATOM 6326 C C . LYS A 1 840 ? 9.306 12.254 -51.902 1.00 36.62 840 LYS A C 1
ATOM 6328 O O . LYS A 1 840 ? 10.223 13.020 -52.176 1.00 36.62 840 LYS A O 1
ATOM 6333 N N . ILE A 1 841 ? 9.112 11.623 -50.743 1.00 29.09 841 ILE A N 1
ATOM 6334 C CA . ILE A 1 841 ? 10.019 11.355 -49.605 1.00 29.09 841 ILE A CA 1
ATOM 6335 C C . ILE A 1 841 ? 9.160 11.521 -48.344 1.00 29.09 841 ILE A C 1
ATOM 6337 O O . ILE A 1 841 ? 9.029 12.603 -47.788 1.00 29.09 841 ILE A O 1
ATOM 6341 N N . CYS A 1 842 ? 8.499 10.434 -47.974 1.00 28.30 842 CYS A N 1
ATOM 6342 C CA . CYS A 1 842 ? 7.883 10.210 -46.678 1.00 28.30 842 CYS A CA 1
ATOM 6343 C C . CYS A 1 842 ? 8.222 8.757 -46.339 1.00 28.30 842 CYS A C 1
ATOM 6345 O O . CYS A 1 842 ? 7.693 7.858 -46.983 1.00 28.30 842 CYS A O 1
ATOM 6347 N N . ASP A 1 843 ? 9.222 8.596 -45.474 1.00 28.42 843 ASP A N 1
ATOM 6348 C CA . ASP A 1 843 ? 9.620 7.381 -44.748 1.00 28.42 843 ASP A CA 1
ATOM 6349 C C . ASP A 1 843 ? 10.831 7.781 -43.887 1.00 28.42 843 ASP A C 1
ATOM 6351 O O . ASP A 1 843 ? 11.930 7.911 -44.424 1.00 28.42 843 ASP A O 1
ATOM 6355 N N . MET A 1 844 ? 10.629 8.053 -42.595 1.00 26.25 844 MET A N 1
ATOM 6356 C CA . MET A 1 844 ? 11.664 7.916 -41.559 1.00 26.25 844 MET A CA 1
ATOM 6357 C C . MET A 1 844 ? 10.989 7.838 -40.186 1.00 26.25 844 MET A C 1
ATOM 6359 O O . MET A 1 844 ? 10.467 8.819 -39.666 1.00 26.25 844 MET A O 1
ATOM 6363 N N . THR A 1 845 ? 10.969 6.607 -39.692 1.00 23.11 845 THR A N 1
ATOM 6364 C CA . THR A 1 845 ? 10.689 6.141 -38.335 1.00 23.11 845 THR A CA 1
ATOM 6365 C C . THR A 1 845 ? 11.848 6.538 -37.411 1.00 23.11 845 THR A C 1
ATOM 6367 O O . THR A 1 845 ? 12.987 6.619 -37.874 1.00 23.11 845 THR A O 1
ATOM 6370 N N . ILE A 1 846 ? 11.562 6.776 -36.129 1.00 23.75 846 ILE A N 1
ATOM 6371 C CA . ILE A 1 846 ? 12.551 6.961 -35.054 1.00 23.75 846 ILE A CA 1
ATOM 6372 C C . ILE A 1 846 ? 13.516 5.764 -35.069 1.00 23.75 846 ILE A C 1
ATOM 6374 O O . ILE A 1 846 ? 13.062 4.623 -35.064 1.00 23.75 846 ILE A O 1
ATOM 6378 N N . SER A 1 847 ? 14.829 6.013 -35.139 1.00 23.20 847 SER A N 1
ATOM 6379 C CA . SER A 1 847 ? 15.856 4.976 -34.998 1.00 23.20 847 SER A CA 1
ATOM 6380 C C . SER A 1 847 ? 16.600 5.168 -33.683 1.00 23.20 847 SER A C 1
ATOM 6382 O O . SER A 1 847 ? 17.271 6.188 -33.517 1.00 23.20 847 SER A O 1
ATOM 6384 N N . TYR A 1 848 ? 16.560 4.165 -32.812 1.00 23.14 848 TYR A N 1
ATOM 6385 C CA . TYR A 1 848 ? 17.590 3.963 -31.798 1.00 23.14 848 TYR A CA 1
ATOM 6386 C C . TYR A 1 848 ? 18.920 3.685 -32.515 1.00 23.14 848 TYR A C 1
ATOM 6388 O O . TYR A 1 848 ? 19.030 2.733 -33.291 1.00 23.14 848 TYR A O 1
ATOM 6396 N N . GLN A 1 849 ? 19.941 4.513 -32.291 1.00 25.66 849 GLN A N 1
ATOM 6397 C CA . GLN A 1 849 ? 21.322 4.130 -32.579 1.00 25.66 849 GLN A CA 1
ATOM 6398 C C . GLN A 1 849 ? 22.017 3.790 -31.268 1.00 25.66 849 GLN A C 1
ATOM 6400 O O . GLN A 1 849 ? 22.486 4.671 -30.560 1.00 25.66 849 GLN A O 1
ATOM 6405 N N . THR A 1 850 ? 22.166 2.498 -30.988 1.00 27.11 850 THR A N 1
ATOM 6406 C CA . THR A 1 850 ? 23.276 2.021 -30.164 1.00 27.11 850 THR A CA 1
ATOM 6407 C C . THR A 1 850 ? 24.555 2.245 -30.970 1.00 27.11 850 THR A C 1
ATOM 6409 O O . THR A 1 850 ? 24.751 1.642 -32.032 1.00 27.11 850 THR A O 1
ATOM 6412 N N . VAL A 1 851 ? 25.436 3.126 -30.502 1.00 27.55 851 VAL A N 1
ATOM 6413 C CA . VAL A 1 851 ? 26.816 3.162 -30.986 1.00 27.55 851 VAL A CA 1
ATOM 6414 C C . VAL A 1 851 ? 27.538 1.965 -30.375 1.00 27.55 851 VAL A C 1
ATOM 6416 O O . VAL A 1 851 ? 28.160 2.072 -29.330 1.00 27.55 851 VAL A O 1
ATOM 6419 N N . GLU A 1 852 ? 27.514 0.818 -31.052 1.00 31.34 852 GLU A N 1
ATOM 6420 C CA . GLU A 1 852 ? 28.612 -0.138 -30.919 1.00 31.34 852 GLU A CA 1
ATOM 6421 C C . GLU A 1 852 ? 29.254 -0.436 -32.277 1.00 31.34 852 GLU A C 1
ATOM 6423 O O . GLU A 1 852 ? 28.621 -0.880 -33.235 1.00 31.34 852 GLU A O 1
ATOM 6428 N N . ASN A 1 853 ? 30.577 -0.252 -32.292 1.00 30.94 853 ASN A N 1
ATOM 6429 C CA . ASN A 1 853 ? 31.549 -0.621 -33.320 1.00 30.94 853 ASN A CA 1
ATOM 6430 C C . ASN A 1 853 ? 31.757 0.349 -34.493 1.00 30.94 853 ASN A C 1
ATOM 6432 O O . ASN A 1 853 ? 31.592 0.013 -35.667 1.00 30.94 853 ASN A O 1
ATOM 6436 N N . ALA A 1 854 ? 32.397 1.476 -34.189 1.00 27.70 854 ALA A N 1
ATOM 6437 C CA . ALA A 1 854 ? 33.592 1.829 -34.948 1.00 27.70 854 ALA A CA 1
ATOM 6438 C C . ALA A 1 854 ? 34.803 1.705 -34.014 1.00 27.70 854 ALA A C 1
ATOM 6440 O O . ALA A 1 854 ? 34.764 2.181 -32.889 1.00 27.70 854 ALA A O 1
ATOM 6441 N N . MET A 1 855 ? 35.877 1.056 -34.471 1.00 37.16 855 MET A N 1
ATOM 6442 C CA . MET A 1 855 ? 37.182 1.072 -33.801 1.00 37.16 855 MET A CA 1
ATOM 6443 C C . MET A 1 855 ? 37.561 2.522 -33.462 1.00 37.16 855 MET A C 1
ATOM 6445 O O . MET A 1 855 ? 37.829 3.302 -34.379 1.00 37.16 855 MET A O 1
ATOM 6449 N N . HIS A 1 856 ? 37.544 2.896 -32.185 1.00 41.47 856 HIS A N 1
ATOM 6450 C CA . HIS A 1 856 ? 38.000 4.205 -31.726 1.00 41.47 856 HIS A CA 1
ATOM 6451 C C . HIS A 1 856 ? 39.263 3.993 -30.889 1.00 41.47 856 HIS A C 1
ATOM 6453 O O . HIS A 1 856 ? 39.272 3.213 -29.940 1.00 41.47 856 HIS A O 1
ATOM 6459 N N . ASP A 1 857 ? 40.355 4.636 -31.300 1.00 39.38 857 ASP A N 1
ATOM 6460 C CA . ASP A 1 857 ? 41.602 4.650 -30.543 1.00 39.38 857 ASP A CA 1
ATOM 6461 C C . ASP A 1 857 ? 41.396 5.550 -29.313 1.00 39.38 857 ASP A C 1
ATOM 6463 O O . ASP A 1 857 ? 41.132 6.744 -29.456 1.00 39.38 857 ASP A O 1
ATOM 6467 N N . PHE A 1 858 ? 41.492 4.980 -28.112 1.00 43.91 858 PHE A N 1
ATOM 6468 C CA . PHE A 1 858 ? 41.490 5.734 -26.858 1.00 43.91 858 PHE A CA 1
ATOM 6469 C C . PHE A 1 858 ? 42.923 6.151 -26.526 1.00 43.91 858 PHE A C 1
ATOM 6471 O O . PHE A 1 858 ? 43.844 5.328 -26.562 1.00 43.91 858 PHE A O 1
ATOM 6478 N N . VAL A 1 859 ? 43.120 7.426 -26.203 1.00 41.34 859 VAL A N 1
ATOM 6479 C CA . VAL A 1 859 ? 44.391 7.951 -25.689 1.00 41.34 859 VAL A CA 1
ATOM 6480 C C . VAL A 1 859 ? 44.085 8.534 -24.316 1.00 41.34 859 VAL A C 1
ATOM 6482 O O . VAL A 1 859 ? 43.215 9.387 -24.202 1.00 41.34 859 VAL A O 1
ATOM 6485 N N . ASP A 1 860 ? 44.743 8.016 -23.278 1.00 46.66 860 ASP A N 1
ATOM 6486 C CA . ASP A 1 860 ? 44.579 8.451 -21.883 1.00 46.66 860 ASP A CA 1
ATOM 6487 C C . ASP A 1 860 ? 43.125 8.415 -21.343 1.00 46.66 860 ASP A C 1
ATOM 6489 O O . ASP A 1 860 ? 42.745 9.231 -20.514 1.00 46.66 860 ASP A O 1
ATOM 6493 N N . GLY A 1 861 ? 42.306 7.448 -21.787 1.00 50.66 861 GLY A N 1
ATOM 6494 C CA . GLY A 1 861 ? 40.948 7.211 -21.255 1.00 50.66 861 GLY A CA 1
ATOM 6495 C C . GLY A 1 861 ? 39.826 8.045 -21.890 1.00 50.66 861 GLY A C 1
ATOM 6496 O O . GLY A 1 861 ? 38.666 7.899 -21.509 1.00 50.66 861 GLY A O 1
ATOM 6497 N N . ILE A 1 862 ? 40.150 8.870 -22.891 1.00 54.03 862 ILE A N 1
ATOM 6498 C CA . ILE A 1 862 ? 39.194 9.717 -23.616 1.00 54.03 862 ILE A CA 1
ATOM 6499 C C . ILE A 1 862 ? 39.068 9.233 -25.067 1.00 54.03 862 ILE A C 1
ATOM 6501 O O . ILE A 1 862 ? 40.055 8.886 -25.732 1.00 54.03 862 ILE A O 1
ATOM 6505 N N . CYS A 1 863 ? 37.833 9.181 -25.564 1.00 47.69 863 CYS A N 1
ATOM 6506 C CA . CYS A 1 863 ? 37.525 8.837 -26.950 1.00 47.69 863 CYS A CA 1
ATOM 6507 C C . CYS A 1 863 ? 38.101 9.885 -27.919 1.00 47.69 863 CYS A C 1
ATOM 6509 O O . CYS A 1 863 ? 37.540 10.967 -28.058 1.00 47.69 863 CYS A O 1
ATOM 6511 N N . ALA A 1 864 ? 39.131 9.553 -28.708 1.00 43.50 864 ALA A N 1
ATOM 6512 C CA . ALA A 1 864 ? 39.804 10.506 -29.614 1.00 43.50 864 ALA A CA 1
ATOM 6513 C C . ALA A 1 864 ? 38.943 11.057 -30.781 1.00 43.50 864 ALA A C 1
ATOM 6515 O O . ALA A 1 864 ? 39.451 11.764 -31.655 1.00 43.50 864 ALA A O 1
ATOM 6516 N N . LYS A 1 865 ? 37.658 10.692 -30.851 1.00 45.66 865 LYS A N 1
ATOM 6517 C CA . LYS A 1 865 ? 36.714 11.094 -31.904 1.00 45.66 865 LYS A CA 1
ATOM 6518 C C . LYS A 1 865 ? 35.466 11.806 -31.372 1.00 45.66 865 LYS A C 1
ATOM 6520 O O . LYS A 1 865 ? 34.833 12.511 -32.148 1.00 45.66 865 LYS A O 1
ATOM 6525 N N . CYS A 1 866 ? 35.123 11.576 -30.107 1.00 47.72 866 CYS A N 1
ATOM 6526 C CA . CYS A 1 866 ? 33.898 12.044 -29.463 1.00 47.72 866 CYS A CA 1
ATOM 6527 C C . CYS A 1 866 ? 34.164 12.837 -28.167 1.00 47.72 866 CYS A C 1
ATOM 6529 O O . CYS A 1 866 ? 33.241 13.435 -27.630 1.00 47.72 866 CYS A O 1
ATOM 6531 N N . ASP A 1 867 ? 35.424 12.874 -27.706 1.00 55.69 867 ASP A N 1
ATOM 6532 C CA . ASP A 1 867 ? 35.910 13.554 -26.490 1.00 55.69 867 ASP A CA 1
ATOM 6533 C C . ASP A 1 867 ? 35.216 13.136 -25.181 1.00 55.69 867 ASP A C 1
ATOM 6535 O O . ASP A 1 867 ? 35.356 13.783 -24.151 1.00 55.69 867 ASP A O 1
ATOM 6539 N N . VAL A 1 868 ? 34.522 11.994 -25.195 1.00 59.28 868 VAL A N 1
ATOM 6540 C CA . VAL A 1 868 ? 33.814 11.462 -24.025 1.00 59.28 868 VAL A CA 1
ATOM 6541 C C . VAL A 1 868 ? 34.756 10.630 -23.147 1.00 59.28 868 VAL A C 1
ATOM 6543 O O . VAL A 1 868 ? 35.470 9.763 -23.684 1.00 59.28 868 VAL A O 1
ATOM 6546 N N . PRO A 1 869 ? 34.761 10.848 -21.816 1.00 64.88 869 PRO A N 1
ATOM 6547 C CA . PRO A 1 869 ? 35.391 9.943 -20.863 1.00 64.88 869 PRO A CA 1
ATOM 6548 C C . PRO A 1 869 ? 34.768 8.547 -20.941 1.00 64.88 869 PRO A C 1
ATOM 6550 O O . PRO A 1 869 ? 33.551 8.404 -20.963 1.00 64.88 869 PRO A O 1
ATOM 6553 N N . SER A 1 870 ? 35.590 7.497 -20.953 1.00 62.06 870 SER A N 1
ATOM 6554 C CA . SER A 1 870 ? 35.117 6.115 -21.164 1.00 62.06 870 SER A CA 1
ATOM 6555 C C . SER A 1 870 ? 34.134 5.565 -20.116 1.00 62.06 870 SER A C 1
ATOM 6557 O O . SER A 1 870 ? 33.627 4.467 -20.309 1.00 62.06 870 SER A O 1
ATOM 6559 N N . TYR A 1 871 ? 33.903 6.302 -19.027 1.00 68.06 871 TYR A N 1
ATOM 6560 C CA . TYR A 1 871 ? 33.066 5.912 -17.893 1.00 68.06 871 TYR A CA 1
ATOM 6561 C C . TYR A 1 871 ? 31.699 6.621 -17.841 1.00 68.06 871 TYR A C 1
ATOM 6563 O O . TYR A 1 871 ? 30.952 6.357 -16.909 1.00 68.06 871 TYR A O 1
ATOM 6571 N N . LEU A 1 872 ? 31.371 7.532 -18.771 1.00 69.94 872 LEU A N 1
ATOM 6572 C CA . LEU A 1 872 ? 30.080 8.240 -18.801 1.00 69.94 872 LEU A CA 1
ATOM 6573 C C . LEU A 1 872 ? 29.153 7.668 -19.879 1.00 69.94 872 LEU A C 1
ATOM 6575 O O . LEU A 1 872 ? 29.541 7.564 -21.045 1.00 69.94 872 LEU A O 1
ATOM 6579 N N . GLU A 1 873 ? 27.913 7.373 -19.498 1.00 71.19 873 GLU A N 1
ATOM 6580 C CA . GLU A 1 873 ? 26.816 7.039 -20.404 1.00 71.19 873 GLU A CA 1
ATOM 6581 C C . GLU A 1 873 ? 25.937 8.270 -20.618 1.00 71.19 873 GLU A C 1
ATOM 6583 O O . GLU A 1 873 ? 25.569 8.980 -19.678 1.00 71.19 873 GLU A O 1
ATOM 6588 N N . TYR A 1 874 ? 25.610 8.545 -21.878 1.00 70.69 874 TYR A N 1
ATOM 6589 C CA . TYR A 1 874 ? 24.854 9.728 -22.248 1.00 70.69 874 TYR A CA 1
ATOM 6590 C C . TYR A 1 874 ? 23.928 9.448 -23.430 1.00 70.69 874 TYR A C 1
ATOM 6592 O O . TYR A 1 874 ? 24.247 8.647 -24.311 1.00 70.69 874 TYR A O 1
ATOM 6600 N N . GLU A 1 875 ? 22.800 10.145 -23.473 1.00 67.31 875 GLU A N 1
ATOM 6601 C CA . GLU A 1 875 ? 21.916 10.195 -24.633 1.00 67.31 875 GLU A CA 1
ATOM 6602 C C . GLU A 1 875 ? 21.904 11.598 -25.237 1.00 67.31 875 GLU A C 1
ATOM 6604 O O . GLU A 1 875 ? 22.093 12.602 -24.546 1.00 67.31 875 GLU A O 1
ATOM 6609 N N . ILE A 1 876 ? 21.698 11.661 -26.552 1.00 65.69 876 ILE A N 1
ATOM 6610 C CA . ILE A 1 876 ? 21.489 12.917 -27.269 1.00 65.69 876 ILE A CA 1
ATOM 6611 C C . ILE A 1 876 ? 19.995 13.014 -27.561 1.00 65.69 876 ILE A C 1
ATOM 6613 O O . ILE A 1 876 ? 19.475 12.233 -28.362 1.00 65.69 876 ILE A O 1
ATOM 6617 N N . SER A 1 877 ? 19.305 13.954 -26.920 1.00 50.28 877 SER A N 1
ATOM 6618 C CA . SER A 1 877 ? 17.877 14.181 -27.147 1.00 50.28 877 SER A CA 1
ATOM 6619 C C . SER A 1 877 ? 17.597 14.779 -28.532 1.00 50.28 877 SER A C 1
ATOM 6621 O O . SER A 1 877 ? 18.503 15.209 -29.255 1.00 50.28 877 SER A O 1
ATOM 6623 N N . SER A 1 878 ? 16.324 14.766 -28.939 1.00 48.50 878 SER A N 1
ATOM 6624 C CA . SER A 1 878 ? 15.827 15.237 -30.244 1.00 48.50 878 SER A CA 1
ATOM 6625 C C . SER A 1 878 ? 16.260 16.661 -30.620 1.00 48.50 878 SER A C 1
ATOM 6627 O O . SER A 1 878 ? 16.395 16.965 -31.808 1.00 48.50 878 SER A O 1
ATOM 6629 N N . ASP A 1 879 ? 16.542 17.501 -29.628 1.00 48.81 879 ASP A N 1
ATOM 6630 C CA . ASP A 1 879 ? 17.065 18.871 -29.719 1.00 48.81 879 ASP A CA 1
ATOM 6631 C C . ASP A 1 879 ? 18.593 19.003 -29.801 1.00 48.81 879 ASP A C 1
ATOM 6633 O O . ASP A 1 879 ? 19.106 20.124 -29.793 1.00 48.81 879 ASP A O 1
ATOM 6637 N N . ALA A 1 880 ? 19.332 17.899 -29.929 1.00 59.59 880 ALA A N 1
ATOM 6638 C CA . ALA A 1 880 ? 20.796 17.871 -29.965 1.00 59.59 880 ALA A CA 1
ATOM 6639 C C . ALA A 1 880 ? 21.453 18.355 -28.659 1.00 59.59 880 ALA A C 1
ATOM 6641 O O . ALA A 1 880 ? 22.371 19.179 -28.668 1.00 59.59 880 ALA A O 1
ATOM 6642 N N . LYS A 1 881 ? 21.007 17.802 -27.534 1.00 57.34 881 LYS A N 1
ATOM 6643 C CA . LYS A 1 881 ? 21.511 18.104 -26.193 1.00 57.34 881 LYS A CA 1
ATOM 6644 C C . LYS A 1 881 ? 21.883 16.836 -25.438 1.00 57.34 881 LYS A C 1
ATOM 6646 O O . LYS A 1 881 ? 21.278 15.796 -25.680 1.00 57.34 881 LYS A O 1
ATOM 6651 N N . VAL A 1 882 ? 22.901 16.901 -24.576 1.00 69.69 882 VAL A N 1
ATOM 6652 C CA . VAL A 1 882 ? 23.484 15.700 -23.960 1.00 69.69 882 VAL A CA 1
ATOM 6653 C C . VAL A 1 882 ? 23.006 15.494 -22.530 1.00 69.69 882 VAL A C 1
ATOM 6655 O O . VAL A 1 882 ? 23.405 16.202 -21.605 1.00 69.69 882 VAL A O 1
ATOM 6658 N N . ARG A 1 883 ? 22.216 14.448 -22.330 1.00 74.38 883 ARG A N 1
ATOM 6659 C CA . ARG A 1 883 ? 21.794 14.005 -21.005 1.00 74.38 883 ARG A CA 1
ATOM 6660 C C . ARG A 1 883 ? 22.733 12.914 -20.519 1.00 74.38 883 ARG A C 1
ATOM 6662 O O . ARG A 1 883 ? 22.884 11.903 -21.200 1.00 74.38 883 ARG A O 1
ATOM 6669 N N . VAL A 1 884 ? 23.362 13.104 -19.365 1.00 75.06 884 VAL A N 1
ATOM 6670 C CA . VAL A 1 884 ? 24.115 12.033 -18.702 1.00 75.06 884 VAL A CA 1
ATOM 6671 C C . VAL A 1 884 ? 23.100 11.118 -18.028 1.00 75.06 884 VAL A C 1
ATOM 6673 O O . VAL A 1 884 ? 22.339 11.564 -17.171 1.00 75.06 884 VAL A O 1
ATOM 6676 N N . ILE A 1 885 ? 23.080 9.859 -18.456 1.00 69.44 885 ILE A N 1
ATOM 6677 C CA . ILE A 1 885 ? 22.091 8.843 -18.057 1.00 69.44 885 ILE A CA 1
ATOM 6678 C C . ILE A 1 885 ? 22.723 7.639 -17.357 1.00 69.44 885 ILE A C 1
ATOM 6680 O O . ILE A 1 885 ? 22.009 6.742 -16.919 1.00 69.44 885 ILE A O 1
ATOM 6684 N N . GLY A 1 886 ? 24.045 7.646 -17.178 1.00 65.62 886 GLY A N 1
ATOM 6685 C CA . GLY A 1 886 ? 24.736 6.674 -16.338 1.00 65.62 886 GLY A CA 1
ATOM 6686 C C . GLY A 1 886 ? 26.219 6.985 -16.191 1.00 65.62 886 GLY A C 1
ATOM 6687 O O . GLY A 1 886 ? 26.791 7.785 -16.939 1.00 65.62 886 GLY A O 1
ATOM 6688 N N . CYS A 1 887 ? 26.866 6.330 -15.237 1.00 70.88 887 CYS A N 1
ATOM 6689 C CA . CYS A 1 887 ? 28.316 6.208 -15.219 1.00 70.88 887 CYS A CA 1
ATOM 6690 C C . CYS A 1 887 ? 28.734 4.828 -14.690 1.00 70.88 887 CYS A C 1
ATOM 6692 O O . CYS A 1 887 ? 27.938 4.118 -14.081 1.00 70.88 887 CYS A O 1
ATOM 6694 N N . ASP A 1 888 ? 29.967 4.418 -14.982 1.00 70.69 888 ASP A N 1
ATOM 6695 C CA . ASP A 1 888 ? 30.517 3.132 -14.539 1.00 70.69 888 ASP A CA 1
ATOM 6696 C C . ASP A 1 888 ? 30.530 3.047 -12.999 1.00 70.69 888 ASP A C 1
ATOM 6698 O O . ASP A 1 888 ? 31.196 3.837 -12.338 1.00 70.69 888 ASP A O 1
ATOM 6702 N N . GLU A 1 889 ? 29.841 2.055 -12.428 1.00 67.38 889 GLU A N 1
ATOM 6703 C CA . GLU A 1 889 ? 29.690 1.835 -10.977 1.00 67.38 889 GLU A CA 1
ATOM 6704 C C . GLU A 1 889 ? 31.025 1.645 -10.217 1.00 67.38 889 GLU A C 1
ATOM 6706 O O . GLU A 1 889 ? 31.058 1.682 -8.986 1.00 67.38 889 GLU A O 1
ATOM 6711 N N . SER A 1 890 ? 32.148 1.440 -10.917 1.00 69.38 890 SER A N 1
ATOM 6712 C CA . SER A 1 890 ? 33.482 1.295 -10.317 1.00 69.38 890 SER A CA 1
ATOM 6713 C C . SER A 1 890 ? 34.242 2.611 -10.093 1.00 69.38 890 SER A C 1
ATOM 6715 O O . SER A 1 890 ? 35.349 2.588 -9.540 1.00 69.38 890 SER A O 1
ATOM 6717 N N . VAL A 1 891 ? 33.695 3.758 -10.512 1.00 74.06 891 VAL A N 1
ATOM 6718 C CA . VAL A 1 891 ? 34.372 5.061 -10.399 1.00 74.06 891 VAL A CA 1
ATOM 6719 C C . VAL A 1 891 ? 34.304 5.646 -8.986 1.00 74.06 891 VAL A C 1
ATOM 6721 O O . VAL A 1 891 ? 33.271 5.632 -8.325 1.00 74.06 891 VAL A O 1
ATOM 6724 N N . THR A 1 892 ? 35.422 6.218 -8.531 1.00 78.50 892 THR A N 1
ATOM 6725 C CA . THR A 1 892 ? 35.501 6.945 -7.250 1.00 78.50 892 THR A CA 1
ATOM 6726 C C . THR A 1 892 ? 35.385 8.458 -7.423 1.00 78.50 892 THR A C 1
ATOM 6728 O O . THR A 1 892 ? 35.037 9.163 -6.483 1.00 78.50 892 THR A O 1
ATOM 6731 N N . GLU A 1 893 ? 35.675 8.968 -8.621 1.00 82.62 893 GLU A N 1
ATOM 6732 C CA . GLU A 1 893 ? 35.548 10.380 -8.979 1.00 82.62 893 GLU A CA 1
ATOM 6733 C C . GLU A 1 893 ? 35.022 10.494 -10.411 1.00 82.62 893 GLU A C 1
ATOM 6735 O O . GLU A 1 893 ? 35.466 9.760 -11.299 1.00 82.62 893 GLU A O 1
ATOM 6740 N N . VAL A 1 894 ? 34.104 11.430 -10.642 1.00 82.94 894 VAL A N 1
ATOM 6741 C CA . VAL A 1 894 ? 33.533 11.707 -11.967 1.00 82.94 894 VAL A CA 1
ATOM 6742 C C . VAL A 1 894 ? 33.846 13.141 -12.356 1.00 82.94 894 VAL A C 1
ATOM 6744 O O . VAL A 1 894 ? 33.706 14.040 -11.534 1.00 82.94 894 VAL A O 1
ATOM 6747 N N . LEU A 1 895 ? 34.248 13.364 -13.611 1.00 84.50 895 LEU A N 1
ATOM 6748 C CA . LEU A 1 895 ? 34.328 14.700 -14.197 1.00 84.50 895 LEU A CA 1
ATOM 6749 C C . LEU A 1 895 ? 33.237 14.865 -15.256 1.00 84.50 895 LEU A C 1
ATOM 6751 O O . LEU A 1 895 ? 33.261 14.183 -16.279 1.00 84.50 895 LEU A O 1
ATOM 6755 N N . ILE A 1 896 ? 32.318 15.798 -15.027 1.00 85.94 896 ILE A N 1
ATOM 6756 C CA . ILE A 1 896 ? 31.262 16.167 -15.971 1.00 85.94 896 ILE A CA 1
ATOM 6757 C C . ILE A 1 896 ? 31.798 17.275 -16.894 1.00 85.94 896 ILE A C 1
ATOM 6759 O O . ILE A 1 896 ? 32.092 18.371 -16.404 1.00 85.94 896 ILE A O 1
ATOM 6763 N N . PRO A 1 897 ? 31.972 17.017 -18.205 1.00 80.50 897 PRO A N 1
ATOM 6764 C CA . PRO A 1 897 ? 32.509 18.004 -19.143 1.00 80.50 897 PRO A CA 1
ATOM 6765 C C . PRO A 1 897 ? 31.466 19.070 -19.515 1.00 80.50 897 PRO A C 1
ATOM 6767 O O . PRO A 1 897 ? 30.270 18.878 -19.308 1.00 80.50 897 PRO A O 1
ATOM 6770 N N . ASP A 1 898 ? 31.896 20.189 -20.103 1.00 81.44 898 ASP A N 1
ATOM 6771 C CA . ASP A 1 898 ? 30.981 21.208 -20.662 1.00 81.44 898 ASP A CA 1
ATOM 6772 C C . ASP A 1 898 ? 30.199 20.687 -21.879 1.00 81.44 898 ASP A C 1
ATOM 6774 O O . ASP A 1 898 ? 29.015 20.972 -22.054 1.00 81.44 898 ASP A O 1
ATOM 6778 N N . THR A 1 899 ? 30.852 19.881 -22.723 1.00 78.75 899 THR A N 1
ATOM 6779 C CA . THR A 1 899 ? 30.244 19.325 -23.940 1.00 78.75 899 THR A CA 1
ATOM 6780 C C . THR A 1 899 ? 30.639 17.868 -24.165 1.00 78.75 899 THR A C 1
ATOM 6782 O O . THR A 1 899 ? 31.741 17.449 -23.816 1.00 78.75 899 THR A O 1
ATOM 6785 N N . ILE A 1 900 ? 29.756 17.109 -24.811 1.00 73.12 900 ILE A N 1
ATOM 6786 C CA . ILE A 1 900 ? 29.987 15.753 -25.316 1.00 73.12 900 ILE A CA 1
ATOM 6787 C C . ILE A 1 900 ? 29.610 15.747 -26.804 1.00 73.12 900 ILE A C 1
ATOM 6789 O O . ILE A 1 900 ? 28.571 16.268 -27.196 1.00 73.12 900 ILE A O 1
ATOM 6793 N N . GLU A 1 901 ? 30.496 15.245 -27.670 1.00 68.38 901 GLU A N 1
ATOM 6794 C CA . GLU A 1 901 ? 30.358 15.337 -29.139 1.00 68.38 901 GLU A CA 1
ATOM 6795 C C . GLU A 1 901 ? 30.143 16.769 -29.691 1.00 68.38 901 GLU A C 1
ATOM 6797 O O . GLU A 1 901 ? 29.650 16.962 -30.804 1.00 68.38 901 GLU A O 1
ATOM 6802 N N . GLY A 1 902 ? 30.565 17.795 -28.942 1.00 65.88 902 GLY A N 1
ATOM 6803 C CA . GLY A 1 902 ? 30.370 19.207 -29.294 1.00 65.88 902 GLY A CA 1
ATOM 6804 C C . GLY A 1 902 ? 28.963 19.746 -29.008 1.00 65.88 902 GLY A C 1
ATOM 6805 O O . GLY A 1 902 ? 28.644 20.848 -29.459 1.00 65.88 902 GLY A O 1
ATOM 6806 N N . LEU A 1 903 ? 28.145 18.986 -28.277 1.00 72.06 903 LEU A N 1
ATOM 6807 C CA . LEU A 1 903 ? 26.824 19.363 -27.779 1.00 72.06 903 LEU A CA 1
ATOM 6808 C C . LEU A 1 903 ? 26.896 19.564 -26.254 1.00 72.06 903 LEU A C 1
ATOM 6810 O O . LEU A 1 903 ? 27.638 18.833 -25.595 1.00 72.06 903 LEU A O 1
ATOM 6814 N N . PRO A 1 904 ? 26.194 20.555 -25.683 1.00 74.50 904 PRO A N 1
ATOM 6815 C CA . PRO A 1 904 ? 26.318 20.884 -24.264 1.00 74.50 904 PRO A CA 1
ATOM 6816 C C . PRO A 1 904 ? 25.787 19.748 -23.379 1.00 74.50 904 PRO A C 1
ATOM 6818 O O . PRO A 1 904 ? 24.794 19.110 -23.742 1.00 74.50 904 PRO A O 1
ATOM 6821 N N . VAL A 1 905 ? 26.451 19.513 -22.237 1.00 77.81 905 VAL A N 1
ATOM 6822 C CA . VAL A 1 905 ? 25.995 18.611 -21.162 1.00 77.81 905 VAL A CA 1
ATOM 6823 C C . VAL A 1 905 ? 25.225 19.394 -20.122 1.00 77.81 905 VAL A C 1
ATOM 6825 O O . VAL A 1 905 ? 25.677 20.422 -19.623 1.00 77.81 905 VAL A O 1
ATOM 6828 N N . VAL A 1 906 ? 24.046 18.890 -19.820 1.00 74.19 906 VAL A N 1
ATOM 6829 C CA . VAL A 1 906 ? 22.947 19.805 -19.585 1.00 74.19 906 VAL A CA 1
ATOM 6830 C C . VAL A 1 906 ? 21.858 19.271 -18.662 1.00 74.19 906 VAL A C 1
ATOM 6832 O O . VAL A 1 906 ? 21.141 20.006 -17.996 1.00 74.19 906 VAL A O 1
ATOM 6835 N N . TYR A 1 907 ? 21.757 17.953 -18.632 1.00 73.19 907 TYR A N 1
ATOM 6836 C CA . TYR A 1 907 ? 20.919 17.238 -17.707 1.00 73.19 907 TYR A CA 1
ATOM 6837 C C . TYR A 1 907 ? 21.693 16.034 -17.190 1.00 73.19 907 TYR A C 1
ATOM 6839 O O . TYR A 1 907 ? 22.465 15.413 -17.927 1.00 73.19 907 TYR A O 1
ATOM 6847 N N . ILE A 1 908 ? 21.480 15.735 -15.915 1.00 72.06 908 ILE A N 1
ATOM 6848 C CA . ILE A 1 908 ? 22.029 14.593 -15.199 1.00 72.06 908 ILE A CA 1
ATOM 6849 C C . ILE A 1 908 ? 20.825 13.920 -14.543 1.00 72.06 908 ILE A C 1
ATOM 6851 O O . ILE A 1 908 ? 20.179 14.532 -13.692 1.00 72.06 908 ILE A O 1
ATOM 6855 N N . ASN A 1 909 ? 20.499 12.697 -14.957 1.00 66.81 909 ASN A N 1
ATOM 6856 C CA . ASN A 1 909 ? 19.358 11.972 -14.400 1.00 66.81 909 ASN A CA 1
ATOM 6857 C C . ASN A 1 909 ? 19.667 11.470 -12.981 1.00 66.81 909 ASN A C 1
ATOM 6859 O O . ASN A 1 909 ? 20.532 10.626 -12.816 1.00 66.81 909 ASN A O 1
ATOM 6863 N N . ILE A 1 910 ? 18.989 11.963 -11.946 1.00 61.50 910 ILE A N 1
ATOM 6864 C CA . ILE A 1 910 ? 19.277 11.562 -10.556 1.00 61.50 910 ILE A CA 1
ATOM 6865 C C . ILE A 1 910 ? 18.172 10.722 -9.891 1.00 61.50 910 ILE A C 1
ATOM 6867 O O . ILE A 1 910 ? 18.402 10.246 -8.779 1.00 61.50 910 ILE A O 1
ATOM 6871 N N . GLU A 1 911 ? 17.023 10.500 -10.543 1.00 50.69 911 GLU A N 1
ATOM 6872 C CA . GLU A 1 911 ? 15.875 9.789 -9.948 1.00 50.69 911 GLU A CA 1
ATOM 6873 C C . GLU A 1 911 ? 15.748 8.342 -10.407 1.00 50.69 911 GLU A C 1
ATOM 6875 O O . GLU A 1 911 ? 15.910 8.069 -11.594 1.00 50.69 911 GLU A O 1
ATOM 6880 N N . GLU A 1 912 ? 15.470 7.459 -9.435 1.00 44.88 912 GLU A N 1
ATOM 6881 C CA . GLU A 1 912 ? 15.101 6.027 -9.490 1.00 44.88 912 GLU A CA 1
ATOM 6882 C C . GLU A 1 912 ? 15.825 5.105 -10.492 1.00 44.88 912 GLU A C 1
ATOM 6884 O O . GLU A 1 912 ? 15.603 3.902 -10.486 1.00 44.88 912 GLU A O 1
ATOM 6889 N N . ASN A 1 913 ? 16.796 5.589 -11.272 1.00 45.88 913 ASN A N 1
ATOM 6890 C CA . ASN A 1 913 ? 17.667 4.779 -12.112 1.00 45.88 913 ASN A CA 1
ATOM 6891 C C . ASN A 1 913 ? 18.951 5.534 -12.552 1.00 45.88 913 ASN A C 1
ATOM 6893 O O . ASN A 1 913 ? 18.957 6.360 -13.461 1.00 45.88 913 ASN A O 1
ATOM 6897 N N . ARG A 1 914 ? 20.077 5.102 -11.956 1.00 55.22 914 ARG A N 1
ATOM 6898 C CA . ARG A 1 914 ? 21.428 4.928 -12.553 1.00 55.22 914 ARG A CA 1
ATOM 6899 C C . ARG A 1 914 ? 22.522 6.010 -12.609 1.00 55.22 914 ARG A C 1
ATOM 6901 O O . ARG A 1 914 ? 23.640 5.581 -12.886 1.00 55.22 914 ARG A O 1
ATOM 6908 N N . VAL A 1 915 ? 22.374 7.312 -12.322 1.00 57.91 915 VAL A N 1
ATOM 6909 C CA . VAL A 1 915 ? 23.539 8.214 -12.599 1.00 57.91 915 VAL A CA 1
ATOM 6910 C C . VAL A 1 915 ? 24.507 8.446 -11.449 1.00 57.91 915 VAL A C 1
ATOM 6912 O O . VAL A 1 915 ? 25.696 8.324 -11.691 1.00 57.91 915 VAL A O 1
ATOM 6915 N N . PHE A 1 916 ? 24.091 8.696 -10.208 1.00 65.75 916 PHE A N 1
ATOM 6916 C CA . PHE A 1 916 ? 25.038 8.827 -9.072 1.00 65.75 916 PHE A CA 1
ATOM 6917 C C . PHE A 1 916 ? 24.458 8.327 -7.735 1.00 65.75 916 PHE A C 1
ATOM 6919 O O . PHE A 1 916 ? 25.075 8.469 -6.675 1.00 65.75 916 PHE A O 1
ATOM 6926 N N . THR A 1 917 ? 23.245 7.779 -7.772 1.00 58.28 917 THR A N 1
ATOM 6927 C CA . THR A 1 917 ? 22.406 7.480 -6.603 1.00 58.28 917 THR A CA 1
ATOM 6928 C C . THR A 1 917 ? 22.761 6.151 -5.923 1.00 58.28 917 THR A C 1
ATOM 6930 O O . THR A 1 917 ? 22.510 5.990 -4.734 1.00 58.28 917 THR A O 1
ATOM 6933 N N . TRP A 1 918 ? 23.432 5.246 -6.648 1.00 64.06 918 TRP A N 1
ATOM 6934 C CA . TRP A 1 918 ? 23.760 3.875 -6.214 1.00 64.06 918 TRP A CA 1
ATOM 6935 C C . TRP A 1 918 ? 25.271 3.567 -6.201 1.00 64.06 918 TRP A C 1
ATOM 6937 O O . TRP A 1 918 ? 25.674 2.408 -6.151 1.00 64.06 918 TRP A O 1
ATOM 6947 N N . ILE A 1 919 ? 26.128 4.595 -6.288 1.00 72.50 919 ILE A N 1
ATOM 6948 C CA . ILE A 1 919 ? 27.591 4.428 -6.334 1.00 72.50 919 ILE A CA 1
ATOM 6949 C C . ILE A 1 919 ? 28.196 4.783 -4.972 1.00 72.50 919 ILE A C 1
ATOM 6951 O O . ILE A 1 919 ? 28.711 5.883 -4.765 1.00 72.50 919 ILE A O 1
ATOM 6955 N N . ASP A 1 920 ? 28.179 3.828 -4.043 1.00 69.88 920 ASP A N 1
ATOM 6956 C CA . ASP A 1 920 ? 28.648 4.005 -2.655 1.00 69.88 920 ASP A CA 1
ATOM 6957 C C . ASP A 1 920 ? 30.132 4.403 -2.538 1.00 69.88 920 ASP A C 1
ATOM 6959 O O . ASP A 1 920 ? 30.574 4.960 -1.531 1.00 69.88 920 ASP A O 1
ATOM 6963 N N . ASN A 1 921 ? 30.931 4.123 -3.573 1.00 75.50 921 ASN A N 1
ATOM 6964 C CA . ASN A 1 921 ? 32.359 4.451 -3.624 1.00 75.50 921 ASN A CA 1
ATOM 6965 C C . ASN A 1 921 ? 32.664 5.810 -4.273 1.00 75.50 921 ASN A C 1
ATOM 6967 O O . ASN A 1 921 ? 33.827 6.220 -4.286 1.00 75.50 921 ASN A O 1
ATOM 6971 N N . LEU A 1 922 ? 31.659 6.508 -4.807 1.00 86.44 922 LEU A N 1
ATOM 6972 C CA . LEU A 1 922 ? 31.837 7.812 -5.438 1.00 86.44 922 LEU A CA 1
ATOM 6973 C C . LEU A 1 922 ? 32.087 8.862 -4.357 1.00 86.44 922 LEU A C 1
ATOM 6975 O O . LEU A 1 922 ? 31.182 9.210 -3.605 1.00 86.44 922 LEU A O 1
ATOM 6979 N N . THR A 1 923 ? 33.318 9.358 -4.261 1.00 85.94 923 THR A N 1
ATOM 6980 C CA . THR A 1 923 ? 33.731 10.333 -3.241 1.00 85.94 923 THR A CA 1
ATOM 6981 C C . THR A 1 923 ? 33.641 11.778 -3.715 1.00 85.94 923 THR A C 1
ATOM 6983 O O . THR A 1 923 ? 33.619 12.671 -2.875 1.00 85.94 923 THR A O 1
ATOM 6986 N N . ALA A 1 924 ? 33.601 12.018 -5.030 1.00 87.56 924 ALA A N 1
ATOM 6987 C CA . ALA A 1 924 ? 33.488 13.359 -5.599 1.00 87.56 924 ALA A CA 1
ATOM 6988 C C . ALA A 1 924 ? 32.891 13.354 -7.017 1.00 87.56 924 ALA A C 1
ATOM 6990 O O . ALA A 1 924 ? 33.264 12.543 -7.867 1.00 87.56 924 ALA A O 1
ATOM 6991 N N . ILE A 1 925 ? 32.016 14.319 -7.289 1.00 90.12 925 ILE A N 1
ATOM 6992 C CA . ILE A 1 925 ? 31.512 14.672 -8.616 1.00 90.12 925 ILE A CA 1
ATOM 6993 C C . ILE A 1 925 ? 32.060 16.061 -8.941 1.00 90.12 925 ILE A C 1
ATOM 6995 O O . ILE A 1 925 ? 31.633 17.064 -8.374 1.00 90.12 925 ILE A O 1
ATOM 6999 N N . TYR A 1 926 ? 33.034 16.123 -9.841 1.00 89.31 926 TYR A N 1
ATOM 7000 C CA . TYR A 1 926 ? 33.601 17.372 -10.327 1.00 89.31 926 TYR A CA 1
ATOM 7001 C C . TYR A 1 926 ? 32.936 17.799 -11.627 1.00 89.31 926 TYR A C 1
ATOM 7003 O O . TYR A 1 926 ? 32.634 16.979 -12.493 1.00 89.31 926 TYR A O 1
ATOM 7011 N N . VAL A 1 927 ? 32.754 19.103 -11.793 1.00 88.19 927 VAL A N 1
ATOM 7012 C CA . VAL A 1 927 ? 32.249 19.688 -13.035 1.00 88.19 927 VAL A CA 1
ATOM 7013 C C . VAL A 1 927 ? 33.335 20.557 -13.662 1.00 88.19 927 VAL A C 1
ATOM 7015 O O . VAL A 1 927 ? 33.998 21.336 -12.974 1.00 88.19 927 VAL A O 1
ATOM 7018 N N . GLU A 1 928 ? 33.542 20.420 -14.971 1.00 84.62 928 GLU A N 1
ATOM 7019 C CA . GLU A 1 928 ? 34.482 21.256 -15.716 1.00 84.62 928 GLU A CA 1
ATOM 7020 C C . GLU A 1 928 ? 34.102 22.741 -15.590 1.00 84.62 928 GLU A C 1
ATOM 7022 O O . GLU A 1 928 ? 32.939 23.108 -15.718 1.00 84.62 928 GLU A O 1
ATOM 7027 N N . GLU A 1 929 ? 35.084 23.624 -15.372 1.00 81.56 929 GLU A N 1
ATOM 7028 C CA . GLU A 1 929 ? 34.835 25.055 -15.113 1.00 81.56 929 GLU A CA 1
ATOM 7029 C C . GLU A 1 929 ? 34.011 25.732 -16.227 1.00 81.56 929 GLU A C 1
ATOM 7031 O O . GLU A 1 929 ? 33.212 26.638 -15.964 1.00 81.56 929 GLU A O 1
ATOM 7036 N N . ALA A 1 930 ? 34.185 25.256 -17.464 1.00 78.75 930 ALA A N 1
ATOM 7037 C CA . ALA A 1 930 ? 33.471 25.727 -18.641 1.00 78.75 930 ALA A CA 1
ATOM 7038 C C . ALA A 1 930 ? 32.001 25.279 -18.704 1.00 78.75 930 ALA A C 1
ATOM 7040 O O . ALA A 1 930 ? 31.259 25.908 -19.449 1.00 78.75 930 ALA A O 1
ATOM 7041 N N . ASN A 1 931 ? 31.575 24.263 -17.935 1.00 84.19 931 ASN A N 1
ATOM 7042 C CA . ASN A 1 931 ? 30.204 23.746 -17.963 1.00 84.19 931 ASN A CA 1
ATOM 7043 C C . ASN A 1 931 ? 29.206 24.853 -17.611 1.00 84.19 931 ASN A C 1
ATOM 7045 O O . ASN A 1 931 ? 29.364 25.543 -16.601 1.00 84.19 931 ASN A O 1
ATOM 7049 N N . HIS A 1 932 ? 28.204 25.044 -18.464 1.00 81.25 932 HIS A N 1
ATOM 7050 C CA . HIS A 1 932 ? 27.268 26.164 -18.360 1.00 81.25 932 HIS A CA 1
ATOM 7051 C C . HIS A 1 932 ? 26.091 25.920 -17.402 1.00 81.25 932 HIS A C 1
ATOM 7053 O O . HIS A 1 932 ? 25.414 26.884 -17.055 1.00 81.25 932 HIS A O 1
ATOM 7059 N N . TYR A 1 933 ? 25.866 24.681 -16.959 1.00 79.69 933 TYR A N 1
ATOM 7060 C CA . TYR A 1 933 ? 24.630 24.260 -16.282 1.00 79.69 933 TYR A CA 1
ATOM 7061 C C . TYR A 1 933 ? 24.854 23.712 -14.880 1.00 79.69 933 TYR A C 1
ATOM 7063 O O . TYR A 1 933 ? 24.020 23.905 -13.999 1.00 79.69 933 TYR A O 1
ATOM 7071 N N . PHE A 1 934 ? 26.009 23.097 -14.652 1.00 90.12 934 PHE A N 1
ATOM 7072 C CA . PHE A 1 934 ? 26.363 22.502 -13.377 1.00 90.12 934 PHE A CA 1
ATOM 7073 C C . PHE A 1 934 ? 27.631 23.128 -12.815 1.00 90.12 934 PHE A C 1
ATOM 7075 O O . PHE A 1 934 ? 28.469 23.700 -13.523 1.00 90.12 934 PHE A O 1
ATOM 7082 N N . SER A 1 935 ? 27.790 23.000 -11.509 1.00 91.94 935 SER A N 1
ATOM 7083 C CA . SER A 1 935 ? 29.046 23.274 -10.834 1.00 91.94 935 SER A CA 1
ATOM 7084 C C . SER A 1 935 ? 29.277 22.245 -9.737 1.00 91.94 935 SER A C 1
ATOM 7086 O O . SER A 1 935 ? 28.359 21.558 -9.300 1.00 91.94 935 SER A O 1
ATOM 7088 N N . SER A 1 936 ? 30.518 22.129 -9.283 1.00 92.06 936 SER A N 1
ATOM 7089 C CA . SER A 1 936 ? 30.837 21.378 -8.075 1.00 92.06 936 SER A CA 1
ATOM 7090 C C . SER A 1 936 ? 31.557 22.272 -7.074 1.00 92.06 936 SER A C 1
ATOM 7092 O O . SER A 1 936 ? 32.155 23.302 -7.423 1.00 92.06 936 SER A O 1
ATOM 7094 N N . ASP A 1 937 ? 31.501 21.924 -5.798 1.00 91.69 937 ASP A N 1
ATOM 7095 C CA . ASP A 1 937 ? 32.376 22.523 -4.793 1.00 91.69 937 ASP A CA 1
ATOM 7096 C C . ASP A 1 937 ? 33.715 21.771 -4.670 1.00 91.69 937 ASP A C 1
ATOM 7098 O O . ASP A 1 937 ? 34.019 20.852 -5.434 1.00 91.69 937 ASP A O 1
ATOM 7102 N N . ALA A 1 938 ? 34.558 22.202 -3.728 1.00 87.50 938 ALA A N 1
ATOM 7103 C CA . ALA A 1 938 ? 35.852 21.566 -3.475 1.00 87.50 938 ALA A CA 1
ATOM 7104 C C . ALA A 1 938 ? 35.720 20.141 -2.904 1.00 87.50 938 ALA A C 1
ATOM 7106 O O . ALA A 1 938 ? 36.672 19.364 -2.987 1.00 87.50 938 ALA A O 1
ATOM 7107 N N . ASN A 1 939 ? 34.550 19.810 -2.355 1.00 85.75 939 ASN A N 1
ATOM 7108 C CA . ASN A 1 939 ? 34.208 18.513 -1.785 1.00 85.75 939 ASN A CA 1
ATOM 7109 C C . ASN A 1 939 ? 33.604 17.557 -2.827 1.00 85.75 939 ASN A C 1
ATOM 7111 O O . ASN A 1 939 ? 33.342 16.401 -2.510 1.00 85.75 939 ASN A O 1
ATOM 7115 N N . GLY A 1 940 ? 33.402 18.024 -4.065 1.00 86.38 940 GLY A N 1
ATOM 7116 C CA . GLY A 1 940 ? 32.806 17.229 -5.133 1.00 86.38 940 GLY A CA 1
ATOM 7117 C C . GLY A 1 940 ? 31.298 17.041 -4.979 1.00 86.38 940 GLY A C 1
ATOM 7118 O O . GLY A 1 940 ? 30.765 16.067 -5.500 1.00 86.38 940 GLY A O 1
ATOM 7119 N N . VAL A 1 941 ? 30.610 17.930 -4.259 1.00 93.06 941 VAL A N 1
ATOM 7120 C CA . VAL A 1 941 ? 29.142 17.974 -4.233 1.00 93.06 941 VAL A CA 1
ATOM 7121 C C . VAL A 1 941 ? 28.655 18.710 -5.474 1.00 93.06 941 VAL A C 1
ATOM 7123 O O . VAL A 1 941 ? 29.200 19.759 -5.829 1.00 93.06 941 VAL A O 1
ATOM 7126 N N . LEU A 1 942 ? 27.664 18.130 -6.149 1.00 92.56 942 LEU A N 1
ATOM 7127 C CA . LEU A 1 942 ? 27.095 18.616 -7.398 1.00 92.56 942 LEU A CA 1
ATOM 7128 C C . LEU A 1 942 ? 25.973 19.620 -7.129 1.00 92.56 942 LEU A C 1
ATOM 7130 O O . LEU A 1 942 ? 25.028 19.349 -6.384 1.00 92.56 942 LEU A O 1
ATOM 7134 N N . PHE A 1 943 ? 26.064 20.746 -7.820 1.00 92.12 943 PHE A N 1
ATOM 7135 C CA . PHE A 1 943 ? 25.126 21.854 -7.786 1.00 92.12 943 PHE A CA 1
ATOM 7136 C C . PHE A 1 943 ? 24.704 22.239 -9.199 1.00 92.12 943 PHE A C 1
ATOM 7138 O O . PHE A 1 943 ? 25.372 21.908 -10.189 1.00 92.12 943 PHE A O 1
ATOM 7145 N N . ASP A 1 944 ? 23.651 23.038 -9.283 1.00 90.00 944 ASP A N 1
ATOM 7146 C CA . ASP A 1 944 ? 23.448 23.917 -10.428 1.00 90.00 944 ASP A CA 1
ATOM 7147 C C . ASP A 1 944 ? 24.653 24.867 -10.611 1.00 90.00 944 ASP A C 1
ATOM 7149 O O . ASP A 1 944 ? 25.541 25.004 -9.753 1.00 90.00 944 ASP A O 1
ATOM 7153 N N . LYS A 1 945 ? 24.730 25.536 -11.763 1.00 90.12 945 LYS A N 1
ATOM 7154 C CA . LYS A 1 945 ? 25.862 26.419 -12.082 1.00 90.12 945 LYS A CA 1
ATOM 7155 C C . LYS A 1 945 ? 26.081 27.512 -11.031 1.00 90.12 945 LYS A C 1
ATOM 7157 O O . LYS A 1 945 ? 27.232 27.841 -10.736 1.00 90.12 945 LYS A O 1
ATOM 7162 N N . GLU A 1 946 ? 24.998 28.047 -10.473 1.00 87.75 946 GLU A N 1
ATOM 7163 C CA . GLU A 1 946 ? 25.016 29.186 -9.551 1.00 87.75 946 GLU A CA 1
ATOM 7164 C C . GLU A 1 946 ? 25.101 28.777 -8.066 1.00 87.75 946 GLU A C 1
ATOM 7166 O O . GLU A 1 946 ? 25.252 29.649 -7.208 1.00 87.75 946 GLU A O 1
ATOM 7171 N N . LYS A 1 947 ? 25.080 27.472 -7.750 1.00 88.81 947 LYS A N 1
ATOM 7172 C CA . LYS A 1 947 ? 25.067 26.922 -6.378 1.00 88.81 947 LYS A CA 1
ATOM 7173 C C . LYS A 1 947 ? 23.870 27.388 -5.551 1.00 88.81 947 LYS A C 1
ATOM 7175 O O . LYS A 1 947 ? 24.015 27.672 -4.358 1.00 88.81 947 LYS A O 1
ATOM 7180 N N . THR A 1 948 ? 22.713 27.478 -6.198 1.00 86.88 948 THR A N 1
ATOM 7181 C CA . THR A 1 948 ? 21.420 27.803 -5.587 1.00 86.88 948 THR A CA 1
ATOM 7182 C C . THR A 1 948 ? 20.576 26.563 -5.286 1.00 86.88 948 THR A C 1
ATOM 7184 O O . THR A 1 948 ? 19.759 26.601 -4.366 1.00 86.88 948 THR A O 1
ATOM 7187 N N . GLU A 1 949 ? 20.842 25.443 -5.960 1.00 88.50 949 GLU A N 1
ATOM 7188 C CA . GLU A 1 949 ? 20.216 24.141 -5.717 1.00 88.50 949 GLU A CA 1
ATOM 7189 C C . GLU A 1 949 ? 21.292 23.067 -5.502 1.00 88.50 949 GLU A C 1
ATOM 7191 O O . GLU A 1 949 ? 22.196 22.888 -6.326 1.00 88.50 949 GLU A O 1
ATOM 7196 N N . LEU A 1 950 ? 21.191 22.321 -4.397 1.00 92.81 950 LEU A N 1
ATOM 7197 C CA . LEU A 1 950 ? 22.020 21.134 -4.181 1.00 92.81 950 LEU A CA 1
ATOM 7198 C C . LEU A 1 950 ? 21.385 19.950 -4.914 1.00 92.81 950 LEU A C 1
ATOM 7200 O O . LEU A 1 950 ? 20.324 19.467 -4.521 1.00 92.81 950 LEU A O 1
ATOM 7204 N N . ILE A 1 951 ? 22.054 19.490 -5.973 1.00 88.12 951 ILE A N 1
ATOM 7205 C CA . ILE A 1 951 ? 21.556 18.435 -6.865 1.00 88.12 951 ILE A CA 1
ATOM 7206 C C . ILE A 1 951 ? 21.928 17.058 -6.321 1.00 88.12 951 ILE A C 1
ATOM 7208 O O . ILE A 1 951 ? 21.078 16.174 -6.257 1.00 88.12 951 ILE A O 1
ATOM 7212 N N . ARG A 1 952 ? 23.202 16.847 -5.957 1.00 89.50 952 ARG A N 1
ATOM 7213 C CA . ARG A 1 952 ? 23.671 15.538 -5.481 1.00 89.50 952 ARG A CA 1
ATOM 7214 C C . ARG A 1 952 ? 24.945 15.622 -4.644 1.00 89.50 952 ARG A C 1
ATOM 7216 O O . ARG A 1 952 ? 25.982 16.094 -5.107 1.00 89.50 952 ARG A O 1
ATOM 7223 N N . CYS A 1 953 ? 24.899 15.058 -3.447 1.00 90.75 953 CYS A N 1
ATOM 7224 C CA . CYS A 1 953 ? 26.071 14.694 -2.667 1.00 90.75 953 CYS A CA 1
ATOM 7225 C C . CYS A 1 953 ? 26.574 13.299 -3.106 1.00 90.75 953 CYS A C 1
ATOM 7227 O O . CYS A 1 953 ? 25.759 12.400 -3.327 1.00 90.75 953 CYS A O 1
ATOM 7229 N N . PRO A 1 954 ? 27.894 13.084 -3.269 1.00 88.38 954 PRO A N 1
ATOM 7230 C CA . PRO A 1 954 ? 28.435 11.761 -3.565 1.00 88.38 954 PRO A CA 1
ATOM 7231 C C . PRO A 1 954 ? 28.064 10.753 -2.465 1.00 88.38 954 PRO A C 1
ATOM 7233 O O . PRO A 1 954 ? 28.262 11.040 -1.285 1.00 88.38 954 PRO A O 1
ATOM 7236 N N . GLY A 1 955 ? 27.599 9.551 -2.827 1.00 80.12 955 GLY A N 1
ATOM 7237 C CA . GLY A 1 955 ? 27.238 8.511 -1.844 1.00 80.12 955 GLY A CA 1
ATOM 7238 C C . GLY A 1 955 ? 28.404 8.104 -0.928 1.00 80.12 955 GLY A C 1
ATOM 7239 O O . GLY A 1 955 ? 28.216 7.813 0.253 1.00 80.12 955 GLY A O 1
ATOM 7240 N N . GLY A 1 956 ? 29.637 8.185 -1.440 1.00 82.69 956 GLY A N 1
ATOM 7241 C CA . GLY A 1 956 ? 30.872 7.922 -0.704 1.00 82.69 956 GLY A CA 1
ATOM 7242 C C . GLY A 1 956 ? 31.451 9.115 0.064 1.00 82.69 956 GLY A C 1
ATOM 7243 O O . GLY A 1 956 ? 32.509 8.953 0.685 1.00 82.69 956 GLY A O 1
ATOM 7244 N N . TYR A 1 957 ? 30.816 10.296 0.039 1.00 89.19 957 TYR A N 1
ATOM 7245 C CA . TYR A 1 957 ? 31.271 11.465 0.800 1.00 89.19 957 TYR A CA 1
ATOM 7246 C C . TYR A 1 957 ? 31.251 11.161 2.302 1.00 89.19 957 TYR A C 1
ATOM 7248 O O . TYR A 1 957 ? 30.223 10.782 2.861 1.00 89.19 957 TYR A O 1
ATOM 7256 N N . SER A 1 958 ? 32.397 11.328 2.969 1.00 90.50 958 SER A N 1
ATOM 7257 C CA . SER A 1 958 ? 32.550 10.978 4.382 1.00 90.50 958 SER A CA 1
ATOM 7258 C C . SER A 1 958 ? 32.821 12.190 5.264 1.00 90.50 958 SER A C 1
ATOM 7260 O O . SER A 1 958 ? 33.770 12.934 5.007 1.00 90.50 958 SER A O 1
ATOM 7262 N N . GLY A 1 959 ? 32.079 12.311 6.364 1.00 90.19 959 GLY A N 1
ATOM 7263 C CA . GLY A 1 959 ? 32.254 13.366 7.364 1.00 90.19 959 GLY A CA 1
ATOM 7264 C C . GLY A 1 959 ? 31.125 14.393 7.356 1.00 90.19 959 GLY A C 1
ATOM 7265 O O . GLY A 1 959 ? 30.012 14.103 6.931 1.00 90.19 959 GLY A O 1
ATOM 7266 N N . SER A 1 960 ? 31.399 15.588 7.873 1.00 92.94 960 SER A N 1
ATOM 7267 C CA . SER A 1 960 ? 30.411 16.665 7.965 1.00 92.94 960 SER A CA 1
ATOM 7268 C C . SER A 1 960 ? 30.341 17.472 6.672 1.00 92.94 960 SER A C 1
ATOM 7270 O O . SER A 1 960 ? 31.376 17.755 6.061 1.00 92.94 960 SER A O 1
ATOM 7272 N N . TYR A 1 961 ? 29.142 17.892 6.280 1.00 95.81 961 TYR A N 1
ATOM 7273 C CA . TYR A 1 961 ? 28.943 18.794 5.151 1.00 95.81 961 TYR A CA 1
ATOM 7274 C C . TYR A 1 961 ? 28.178 20.047 5.574 1.00 95.81 961 TYR A C 1
ATOM 7276 O O . TYR A 1 961 ? 27.090 19.962 6.135 1.00 95.81 961 TYR A O 1
ATOM 7284 N N . ALA A 1 962 ? 28.747 21.219 5.306 1.00 95.12 962 ALA A N 1
ATOM 7285 C CA . ALA A 1 962 ? 28.039 22.482 5.463 1.00 95.12 962 ALA A CA 1
ATOM 7286 C C . ALA A 1 962 ? 27.558 22.927 4.086 1.00 95.12 962 ALA A C 1
ATOM 7288 O O . ALA A 1 962 ? 28.379 23.243 3.221 1.00 95.12 962 ALA A O 1
ATOM 7289 N N . ILE A 1 963 ? 26.242 22.914 3.885 1.00 94.81 963 ILE A N 1
ATOM 7290 C CA . ILE A 1 963 ? 25.646 23.361 2.631 1.00 94.81 963 ILE A CA 1
ATOM 7291 C C . ILE A 1 963 ? 25.904 24.876 2.505 1.00 94.81 963 ILE A C 1
ATOM 7293 O O . ILE A 1 963 ? 25.685 25.602 3.477 1.00 94.81 963 ILE A O 1
ATOM 7297 N N . PRO A 1 964 ? 26.395 25.372 1.353 1.00 93.19 964 PRO A N 1
ATOM 7298 C CA . PRO A 1 964 ? 26.701 26.791 1.186 1.00 93.19 964 PRO A CA 1
ATOM 7299 C C . PRO A 1 964 ? 25.483 27.702 1.398 1.00 93.19 964 PRO A C 1
ATOM 7301 O O . PRO A 1 964 ? 24.398 27.390 0.919 1.00 93.19 964 PRO A O 1
ATOM 7304 N N . ASP A 1 965 ? 25.690 28.886 1.988 1.00 90.94 965 ASP A N 1
ATOM 7305 C CA . ASP A 1 965 ? 24.634 29.893 2.227 1.00 90.94 965 ASP A CA 1
ATOM 7306 C C . ASP A 1 965 ? 23.901 30.361 0.953 1.00 90.94 965 ASP A C 1
ATOM 7308 O O . ASP A 1 965 ? 22.847 30.990 1.034 1.00 90.94 965 ASP A O 1
ATOM 7312 N N . SER A 1 966 ? 24.472 30.108 -0.231 1.00 88.56 966 SER A N 1
ATOM 7313 C CA . SER A 1 966 ? 23.845 30.412 -1.520 1.00 88.56 966 SER A CA 1
ATOM 7314 C C . SER A 1 966 ? 22.723 29.443 -1.899 1.00 88.56 966 SER A C 1
ATOM 7316 O O . SER A 1 966 ? 21.930 29.781 -2.773 1.00 88.56 966 SER A O 1
ATOM 7318 N N . VAL A 1 967 ? 22.656 28.265 -1.269 1.00 92.75 967 VAL A N 1
ATOM 7319 C CA . VAL A 1 967 ? 21.667 27.225 -1.568 1.00 92.75 967 VAL A CA 1
ATOM 7320 C C . VAL A 1 967 ? 20.325 27.578 -0.937 1.00 92.75 967 VAL A C 1
ATOM 7322 O O . VAL A 1 967 ? 20.229 27.839 0.261 1.00 92.75 967 VAL A O 1
ATOM 7325 N N . THR A 1 968 ? 19.280 27.550 -1.756 1.00 86.62 968 THR A N 1
ATOM 7326 C CA . THR A 1 968 ? 17.894 27.843 -1.367 1.00 86.62 968 THR A CA 1
ATOM 7327 C C . THR A 1 968 ? 16.962 26.639 -1.508 1.00 86.62 968 THR A C 1
ATOM 7329 O O . THR A 1 968 ? 15.891 26.634 -0.907 1.00 86.62 968 THR A O 1
ATOM 7332 N N . SER A 1 969 ? 17.371 25.601 -2.245 1.00 85.00 969 SER A N 1
ATOM 7333 C CA . SER A 1 969 ? 16.645 24.330 -2.362 1.00 85.00 969 SER A CA 1
ATOM 7334 C C . SER A 1 969 ? 17.584 23.120 -2.271 1.00 85.00 969 SER A C 1
ATOM 7336 O O . SER A 1 969 ? 18.715 23.133 -2.767 1.00 85.00 969 SER A O 1
ATOM 7338 N N . ILE A 1 970 ? 17.106 22.060 -1.616 1.00 88.88 970 ILE A N 1
ATOM 7339 C CA . ILE A 1 970 ? 17.740 20.736 -1.583 1.00 88.88 970 ILE A CA 1
ATOM 7340 C C . ILE A 1 970 ? 16.837 19.814 -2.397 1.00 88.88 970 ILE A C 1
ATOM 7342 O O . ILE A 1 970 ? 15.660 19.664 -2.067 1.00 88.88 970 ILE A O 1
ATOM 7346 N N . ARG A 1 971 ? 17.368 19.250 -3.483 1.00 80.12 971 ARG A N 1
ATOM 7347 C CA . ARG A 1 971 ? 16.585 18.437 -4.416 1.00 80.12 971 ARG A CA 1
ATOM 7348 C C . ARG A 1 971 ? 16.187 17.091 -3.795 1.00 80.12 971 ARG A C 1
ATOM 7350 O O . ARG A 1 971 ? 16.904 16.561 -2.945 1.00 80.12 971 ARG A O 1
ATOM 7357 N N . ARG A 1 972 ? 15.074 16.507 -4.258 1.00 78.81 972 ARG A N 1
ATOM 7358 C CA . ARG A 1 972 ? 14.698 15.120 -3.935 1.00 78.81 972 ARG A CA 1
ATOM 7359 C C . ARG A 1 972 ? 15.887 14.194 -4.217 1.00 78.81 972 ARG A C 1
ATOM 7361 O O . ARG A 1 972 ? 16.575 14.340 -5.227 1.00 78.81 972 ARG A O 1
ATOM 7368 N N . PHE A 1 973 ? 16.158 13.294 -3.277 1.00 80.62 973 PHE A N 1
ATOM 7369 C CA . PHE A 1 973 ? 17.313 12.390 -3.265 1.00 80.62 973 PHE A CA 1
ATOM 7370 C C . PHE A 1 973 ? 18.715 13.035 -3.211 1.00 80.62 973 PHE A C 1
ATOM 7372 O O . PHE A 1 973 ? 19.719 12.344 -3.420 1.00 80.62 973 PHE A O 1
ATOM 7379 N N . ALA A 1 974 ? 18.851 14.329 -2.912 1.00 88.50 974 ALA A N 1
ATOM 7380 C CA . ALA A 1 974 ? 20.146 15.011 -2.978 1.00 88.50 974 ALA A CA 1
ATOM 7381 C C . ALA A 1 974 ? 21.238 14.386 -2.085 1.00 88.50 974 ALA A C 1
ATOM 7383 O O . ALA A 1 974 ? 22.395 14.324 -2.498 1.00 88.50 974 ALA A O 1
ATOM 7384 N N . PHE A 1 975 ? 20.882 13.864 -0.911 1.00 92.00 975 PHE A N 1
ATOM 7385 C CA . PHE A 1 975 ? 21.753 13.092 -0.018 1.00 92.00 975 PHE A CA 1
ATOM 7386 C C . PHE A 1 975 ? 21.320 11.624 0.117 1.00 92.00 975 PHE A C 1
ATOM 7388 O O . PHE A 1 975 ? 21.829 10.917 0.976 1.00 92.00 975 PHE A O 1
ATOM 7395 N N . TYR A 1 976 ? 20.426 11.126 -0.740 1.00 87.50 976 TYR A N 1
ATOM 7396 C CA . TYR A 1 976 ? 19.971 9.733 -0.688 1.00 87.50 976 TYR A CA 1
ATOM 7397 C C . TYR A 1 976 ? 21.143 8.744 -0.704 1.00 87.50 976 TYR A C 1
ATOM 7399 O O . TYR A 1 976 ? 22.057 8.907 -1.519 1.00 87.50 976 TYR A O 1
ATOM 7407 N N . ASN A 1 977 ? 21.152 7.728 0.155 1.00 85.00 977 ASN A N 1
ATOM 7408 C CA . ASN A 1 977 ? 22.274 6.784 0.279 1.00 85.00 977 ASN A CA 1
ATOM 7409 C C . ASN A 1 977 ? 23.635 7.435 0.627 1.00 85.00 977 ASN A C 1
ATOM 7411 O O . ASN A 1 977 ? 24.685 6.839 0.372 1.00 85.00 977 ASN A O 1
ATOM 7415 N N . CYS A 1 978 ? 23.694 8.643 1.206 1.00 88.25 978 CYS A N 1
ATOM 7416 C CA . CYS A 1 978 ? 24.952 9.226 1.704 1.00 88.25 978 CYS A CA 1
ATOM 7417 C C . CYS A 1 978 ? 25.373 8.588 3.038 1.00 88.25 978 CYS A C 1
ATOM 7419 O O . CYS A 1 978 ? 25.550 9.247 4.063 1.00 88.25 978 CYS A O 1
ATOM 7421 N N . ASN A 1 979 ? 25.603 7.278 3.008 1.00 86.81 979 ASN A N 1
ATOM 7422 C CA . ASN A 1 979 ? 25.825 6.409 4.161 1.00 86.81 979 ASN A CA 1
ATOM 7423 C C . ASN A 1 979 ? 27.101 6.693 4.962 1.00 86.81 979 ASN A C 1
ATOM 7425 O O . ASN A 1 979 ? 27.329 6.058 5.986 1.00 86.81 979 ASN A O 1
ATOM 7429 N N . ARG A 1 980 ? 27.957 7.622 4.523 1.00 90.25 980 ARG A N 1
ATOM 7430 C CA . ARG A 1 980 ? 29.190 8.034 5.223 1.00 90.25 980 ARG A CA 1
ATOM 7431 C C . ARG A 1 980 ? 29.143 9.485 5.719 1.00 90.25 980 ARG A C 1
ATOM 7433 O O . ARG A 1 980 ? 30.087 9.929 6.384 1.00 90.25 980 ARG A O 1
ATOM 7440 N N . LEU A 1 981 ? 28.067 10.213 5.422 1.00 94.12 981 LEU A N 1
ATOM 7441 C CA . LEU A 1 981 ? 27.813 11.562 5.919 1.00 94.12 981 LEU A CA 1
ATOM 7442 C C . LEU A 1 981 ? 27.506 11.491 7.418 1.00 94.12 981 LEU A C 1
ATOM 7444 O O . LEU A 1 981 ? 26.639 10.734 7.830 1.00 94.12 981 LEU A O 1
ATOM 7448 N N . THR A 1 982 ? 28.219 12.262 8.241 1.00 94.56 982 THR A N 1
ATOM 7449 C CA . THR A 1 982 ? 28.078 12.197 9.709 1.00 94.56 982 THR A CA 1
ATOM 7450 C C . THR A 1 982 ? 27.286 13.352 10.299 1.00 94.56 982 THR A C 1
ATOM 7452 O O . THR A 1 982 ? 26.682 13.201 11.361 1.00 94.56 982 THR A O 1
ATOM 7455 N N . SER A 1 983 ? 27.305 14.516 9.651 1.00 95.75 983 SER A N 1
ATOM 7456 C CA . SER A 1 983 ? 26.445 15.643 10.011 1.00 95.75 983 SER A CA 1
ATOM 7457 C C . SER A 1 983 ? 26.223 16.562 8.818 1.00 95.75 983 SER A C 1
ATOM 7459 O O . SER A 1 983 ? 27.096 16.673 7.953 1.00 95.75 983 SER A O 1
ATOM 7461 N N . VAL A 1 984 ? 25.100 17.275 8.809 1.00 96.50 984 VAL A N 1
ATOM 7462 C CA . VAL A 1 984 ? 24.803 18.277 7.779 1.00 96.50 984 VAL A CA 1
ATOM 7463 C C . VAL A 1 984 ? 24.319 19.586 8.396 1.00 96.50 984 VAL A C 1
ATOM 7465 O O . VAL A 1 984 ? 23.550 19.584 9.358 1.00 96.50 984 VAL A O 1
ATOM 7468 N N . THR A 1 985 ? 24.784 20.705 7.847 1.00 96.00 985 THR A N 1
ATOM 7469 C CA . THR A 1 985 ? 24.290 22.045 8.190 1.00 96.00 985 THR A CA 1
ATOM 7470 C C . THR A 1 985 ? 23.435 22.570 7.051 1.00 96.00 985 THR A C 1
ATOM 7472 O O . THR A 1 985 ? 23.949 22.740 5.943 1.00 96.00 985 THR A O 1
ATOM 7475 N N . ILE A 1 986 ? 22.158 22.831 7.331 1.00 95.38 986 ILE A N 1
ATOM 7476 C CA . ILE A 1 986 ? 21.201 23.425 6.393 1.00 95.38 986 ILE A CA 1
ATOM 7477 C C . ILE A 1 986 ? 21.248 24.957 6.557 1.00 95.38 986 ILE A C 1
ATOM 7479 O O . ILE A 1 986 ? 21.207 25.433 7.694 1.00 95.38 986 ILE A O 1
ATOM 7483 N N . PRO A 1 987 ? 21.372 25.743 5.470 1.00 93.81 987 PRO A N 1
ATOM 7484 C CA . PRO A 1 987 ? 21.531 27.189 5.551 1.00 93.81 987 PRO A CA 1
ATOM 7485 C C . PRO A 1 987 ? 20.169 27.886 5.640 1.00 93.81 987 PRO A C 1
ATOM 7487 O O . PRO A 1 987 ? 19.170 27.374 5.137 1.00 93.81 987 PRO A O 1
ATOM 7490 N N . ASP A 1 988 ? 20.140 29.105 6.188 1.00 87.50 988 ASP A N 1
ATOM 7491 C CA . ASP A 1 988 ? 18.913 29.897 6.388 1.00 87.50 988 ASP A CA 1
ATOM 7492 C C . ASP A 1 988 ? 18.095 30.135 5.098 1.00 87.50 988 ASP A C 1
ATOM 7494 O O . ASP A 1 988 ? 16.910 30.464 5.165 1.00 87.50 988 ASP A O 1
ATOM 7498 N N . GLY A 1 989 ? 18.707 29.985 3.919 1.00 81.94 989 GLY A N 1
ATOM 7499 C CA . GLY A 1 989 ? 18.039 30.114 2.622 1.00 81.94 989 GLY A CA 1
ATOM 7500 C C . GLY A 1 989 ? 17.061 28.983 2.278 1.00 81.94 989 GLY A C 1
ATOM 7501 O O . GLY A 1 989 ? 16.229 29.177 1.394 1.00 81.94 989 GLY A O 1
ATOM 7502 N N . VAL A 1 990 ? 17.133 27.831 2.956 1.00 90.69 990 VAL A N 1
ATOM 7503 C CA . VAL A 1 990 ? 16.285 26.657 2.687 1.00 90.69 990 VAL A CA 1
ATOM 7504 C C . VAL A 1 990 ? 15.015 26.713 3.538 1.00 90.69 990 VAL A C 1
ATOM 7506 O O . VAL A 1 990 ? 15.071 26.628 4.762 1.00 90.69 990 VAL A O 1
ATOM 7509 N N . ILE A 1 991 ? 13.858 26.839 2.879 1.00 83.94 991 ILE A N 1
ATOM 7510 C CA . ILE A 1 991 ? 12.540 26.977 3.534 1.00 83.94 991 ILE A CA 1
ATOM 7511 C C . ILE A 1 991 ? 11.739 25.667 3.612 1.00 83.94 991 ILE A C 1
ATOM 7513 O O . ILE A 1 991 ? 10.826 25.559 4.436 1.00 83.94 991 ILE A O 1
ATOM 7517 N N . SER A 1 992 ? 12.090 24.676 2.789 1.00 82.88 992 SER A N 1
ATOM 7518 C CA . SER A 1 992 ? 11.514 23.328 2.775 1.00 82.88 992 SER A CA 1
ATOM 7519 C C . SER A 1 992 ? 12.562 22.291 2.358 1.00 82.88 992 SER A C 1
ATOM 7521 O O . SER A 1 992 ? 13.481 22.610 1.601 1.00 82.88 992 SER A O 1
ATOM 7523 N N . ILE A 1 993 ? 12.423 21.054 2.842 1.00 84.81 993 ILE A N 1
ATOM 7524 C CA . ILE A 1 993 ? 13.256 19.910 2.435 1.00 84.81 993 ILE A CA 1
ATOM 7525 C C . ILE A 1 993 ? 12.363 18.892 1.722 1.00 84.81 993 ILE A C 1
ATOM 7527 O O . ILE A 1 993 ? 11.366 18.468 2.302 1.00 84.81 993 ILE A O 1
ATOM 7531 N N . ALA A 1 994 ? 12.730 18.531 0.488 1.00 77.62 994 ALA A N 1
ATOM 7532 C CA . ALA A 1 994 ? 11.947 17.662 -0.390 1.00 77.62 994 ALA A CA 1
ATOM 7533 C C . ALA A 1 994 ? 11.988 16.181 0.031 1.00 77.62 994 ALA A C 1
ATOM 7535 O O . ALA A 1 994 ? 12.911 15.758 0.737 1.00 77.62 994 ALA A O 1
ATOM 7536 N N . ASN A 1 995 ? 11.034 15.388 -0.476 1.00 74.44 995 ASN A N 1
ATOM 7537 C CA . ASN A 1 995 ? 10.913 13.952 -0.197 1.00 74.44 995 ASN A CA 1
ATOM 7538 C C . ASN A 1 995 ? 12.260 13.219 -0.347 1.00 74.44 995 ASN A C 1
ATOM 7540 O O . ASN A 1 995 ? 13.048 13.533 -1.243 1.00 74.44 995 ASN A O 1
ATOM 7544 N N . TYR A 1 996 ? 12.534 12.239 0.516 1.00 82.56 996 TYR A N 1
ATOM 7545 C CA . TYR A 1 996 ? 13.726 11.373 0.459 1.00 82.56 996 TYR A CA 1
ATOM 7546 C C . TYR A 1 996 ? 15.099 12.079 0.425 1.00 82.56 996 TYR A C 1
ATOM 7548 O O . TYR A 1 996 ? 16.114 11.438 0.141 1.00 82.56 996 TYR A O 1
ATOM 7556 N N . SER A 1 997 ? 15.183 13.392 0.687 1.00 87.69 997 SER A N 1
ATOM 7557 C CA . SER A 1 997 ? 16.424 14.158 0.482 1.00 87.69 997 SER A CA 1
ATOM 7558 C C . SER A 1 997 ? 17.601 13.628 1.294 1.00 87.69 997 SER A C 1
ATOM 7560 O O . SER A 1 997 ? 18.714 13.649 0.783 1.00 87.69 997 SER A O 1
ATOM 7562 N N . PHE A 1 998 ? 17.364 13.142 2.513 1.00 93.56 998 PHE A N 1
ATOM 7563 C CA . PHE A 1 998 ? 18.360 12.527 3.394 1.00 93.56 998 PHE A CA 1
ATOM 7564 C C . PHE A 1 998 ? 18.085 11.041 3.632 1.00 93.56 998 PHE A C 1
ATOM 7566 O O . PHE A 1 998 ? 18.720 10.445 4.495 1.00 93.56 998 PHE A O 1
ATOM 7573 N N . SER A 1 999 ? 17.177 10.432 2.869 1.00 88.81 999 SER A N 1
ATOM 7574 C CA . SER A 1 999 ? 16.783 9.047 3.103 1.00 88.81 999 SER A CA 1
ATOM 7575 C C . SER A 1 999 ? 17.971 8.092 2.933 1.00 88.81 999 SER A C 1
ATOM 7577 O O . SER A 1 999 ? 18.848 8.302 2.083 1.00 88.81 999 SER A O 1
ATOM 7579 N N . ASN A 1 1000 ? 18.043 7.082 3.797 1.00 89.19 1000 ASN A N 1
ATOM 7580 C CA . ASN A 1 1000 ? 19.152 6.137 3.888 1.00 89.19 1000 ASN A CA 1
ATOM 7581 C C . ASN A 1 1000 ? 20.521 6.823 4.092 1.00 89.19 1000 ASN A C 1
ATOM 7583 O O . ASN A 1 1000 ? 21.532 6.464 3.484 1.00 89.19 1000 ASN A O 1
ATOM 7587 N N . CYS A 1 1001 ? 20.577 7.861 4.933 1.00 91.81 1001 CYS A N 1
ATOM 7588 C CA . CYS A 1 1001 ? 21.828 8.438 5.439 1.00 91.81 1001 CYS A CA 1
ATOM 7589 C C . CYS A 1 1001 ? 22.223 7.788 6.771 1.00 91.81 1001 CYS A C 1
ATOM 7591 O O . CYS A 1 1001 ? 22.337 8.457 7.798 1.00 91.81 1001 CYS A O 1
ATOM 7593 N N . SER A 1 1002 ? 22.486 6.484 6.767 1.00 88.88 1002 SER A N 1
ATOM 7594 C CA . SER A 1 1002 ? 22.655 5.699 8.001 1.00 88.88 1002 SER A CA 1
ATOM 7595 C C . SER A 1 1002 ? 23.781 6.154 8.945 1.00 88.88 1002 SER A C 1
ATOM 7597 O O . SER A 1 1002 ? 23.729 5.838 10.128 1.00 88.88 1002 SER A O 1
ATOM 7599 N N . SER A 1 1003 ? 24.801 6.899 8.494 1.00 92.62 1003 SER A N 1
ATOM 7600 C CA . SER A 1 1003 ? 25.850 7.454 9.383 1.00 92.62 1003 SER A CA 1
ATOM 7601 C C . SER A 1 1003 ? 25.536 8.847 9.937 1.00 92.62 1003 SER A C 1
ATOM 7603 O O . SER A 1 1003 ? 26.336 9.386 10.712 1.00 92.62 1003 SER A O 1
ATOM 7605 N N . LEU A 1 1004 ? 24.415 9.455 9.546 1.00 96.56 1004 LEU A N 1
ATOM 7606 C CA . LEU A 1 1004 ? 24.072 10.822 9.914 1.00 96.56 1004 LEU A CA 1
ATOM 7607 C C . LEU A 1 1004 ? 23.712 10.876 11.396 1.00 96.56 1004 LEU A C 1
ATOM 7609 O O . LEU A 1 1004 ? 22.725 10.303 11.825 1.00 96.56 1004 LEU A O 1
ATOM 7613 N N . THR A 1 1005 ? 24.530 11.566 12.190 1.00 95.62 1005 THR A N 1
ATOM 7614 C CA . THR A 1 1005 ? 24.348 11.648 13.650 1.00 95.62 1005 THR A CA 1
ATOM 7615 C C . THR A 1 1005 ? 23.712 12.943 14.115 1.00 95.62 1005 THR A C 1
ATOM 7617 O O . THR A 1 1005 ? 23.068 12.969 15.165 1.00 95.62 1005 THR A O 1
ATOM 7620 N N . SER A 1 1006 ? 23.905 14.025 13.360 1.00 95.75 1006 SER A N 1
ATOM 7621 C CA . SER A 1 1006 ? 23.302 15.311 13.683 1.00 95.75 1006 SER A CA 1
ATOM 7622 C C . SER A 1 1006 ? 22.984 16.159 12.462 1.00 95.75 1006 SER A C 1
ATOM 7624 O O . SER A 1 1006 ? 23.683 16.117 11.446 1.00 95.75 1006 SER A O 1
ATOM 7626 N N . VAL A 1 1007 ? 21.933 16.962 12.590 1.00 96.69 1007 VAL A N 1
ATOM 7627 C CA . VAL A 1 1007 ? 21.486 17.918 11.571 1.00 96.69 1007 VAL A CA 1
ATOM 7628 C C . VAL A 1 1007 ? 21.332 19.280 12.232 1.00 96.69 1007 VAL A C 1
ATOM 7630 O O . VAL A 1 1007 ? 20.728 19.390 13.299 1.00 96.69 1007 VAL A O 1
ATOM 7633 N N . ILE A 1 1008 ? 21.873 20.325 11.611 1.00 95.81 1008 ILE A N 1
ATOM 7634 C CA . ILE A 1 1008 ? 21.619 21.711 12.016 1.00 95.81 1008 ILE A CA 1
ATOM 7635 C C . ILE A 1 1008 ? 20.534 22.275 11.097 1.00 95.81 1008 ILE A C 1
ATOM 7637 O O . ILE A 1 1008 ? 20.743 22.346 9.886 1.00 95.81 1008 ILE A O 1
ATOM 7641 N N . ILE A 1 1009 ? 19.390 22.647 11.677 1.00 95.31 1009 ILE A N 1
ATOM 7642 C CA . ILE A 1 1009 ? 18.190 23.117 10.970 1.00 95.31 1009 ILE A CA 1
ATOM 7643 C C . ILE A 1 1009 ? 17.960 24.611 11.276 1.00 95.31 1009 ILE A C 1
ATOM 7645 O O . ILE A 1 1009 ? 17.922 24.982 12.456 1.00 95.31 1009 ILE A O 1
ATOM 7649 N N . PRO A 1 1010 ? 17.790 25.476 10.260 1.00 94.00 1010 PRO A N 1
ATOM 7650 C CA . PRO A 1 1010 ? 17.546 26.901 10.460 1.00 94.00 1010 PRO A CA 1
ATOM 7651 C C . PRO A 1 1010 ? 16.086 27.187 10.846 1.00 94.00 1010 PRO A C 1
ATOM 7653 O O . PRO A 1 1010 ? 15.177 26.447 10.477 1.00 94.00 1010 PRO A O 1
ATOM 7656 N N . ASP A 1 1011 ? 15.837 28.296 11.543 1.00 92.19 1011 ASP A N 1
ATOM 7657 C CA . ASP A 1 1011 ? 14.501 28.743 11.965 1.00 92.19 1011 ASP A CA 1
ATOM 7658 C C . ASP A 1 1011 ? 13.622 29.265 10.820 1.00 92.19 1011 ASP A C 1
ATOM 7660 O O . ASP A 1 1011 ? 12.430 29.516 11.012 1.00 92.19 1011 ASP A O 1
ATOM 7664 N N . SER A 1 1012 ? 14.208 29.408 9.630 1.00 86.62 1012 SER A N 1
ATOM 7665 C CA . SER A 1 1012 ? 13.519 29.701 8.379 1.00 86.62 1012 SER A CA 1
ATOM 7666 C C . SER A 1 1012 ? 12.823 28.484 7.766 1.00 86.62 1012 SER A C 1
ATOM 7668 O O . SER A 1 1012 ? 11.988 28.667 6.878 1.00 86.62 1012 SER A O 1
ATOM 7670 N N . LEU A 1 1013 ? 13.127 27.263 8.227 1.00 92.88 1013 LEU A N 1
ATOM 7671 C CA . LEU A 1 1013 ? 12.509 26.049 7.708 1.00 92.88 1013 LEU A CA 1
ATOM 7672 C C . LEU A 1 1013 ? 11.039 25.965 8.141 1.00 92.88 1013 LEU A C 1
ATOM 7674 O O . LEU A 1 1013 ? 10.715 26.075 9.320 1.00 92.88 1013 LEU A O 1
ATOM 7678 N N . THR A 1 1014 ? 10.144 25.748 7.179 1.00 84.81 1014 THR A N 1
ATOM 7679 C CA . THR A 1 1014 ? 8.687 25.690 7.402 1.00 84.81 1014 THR A CA 1
ATOM 7680 C C . THR A 1 1014 ? 8.077 24.324 7.108 1.00 84.81 1014 THR A C 1
ATOM 7682 O O . THR A 1 1014 ? 6.973 24.044 7.577 1.00 84.81 1014 THR A O 1
ATOM 7685 N N . ARG A 1 1015 ? 8.784 23.461 6.365 1.00 80.69 1015 ARG A N 1
ATOM 7686 C CA . ARG A 1 1015 ? 8.264 22.162 5.927 1.00 80.69 1015 ARG A CA 1
ATOM 7687 C C . ARG A 1 1015 ? 9.361 21.108 5.750 1.00 80.69 1015 ARG A C 1
ATOM 7689 O O . ARG A 1 1015 ? 10.435 21.408 5.230 1.00 80.69 1015 ARG A O 1
ATOM 7696 N N . ILE A 1 1016 ? 9.053 19.880 6.155 1.00 89.88 1016 ILE A N 1
ATOM 7697 C CA . ILE A 1 1016 ? 9.824 18.659 5.909 1.00 89.88 1016 ILE A CA 1
ATOM 7698 C C . ILE A 1 1016 ? 8.870 17.656 5.252 1.00 89.88 1016 ILE A C 1
ATOM 7700 O O . ILE A 1 1016 ? 7.849 17.293 5.843 1.00 89.88 1016 ILE A O 1
ATOM 7704 N N . ASP A 1 1017 ? 9.172 17.260 4.018 1.00 75.62 1017 ASP A N 1
ATOM 7705 C CA . ASP A 1 1017 ? 8.312 16.404 3.197 1.00 75.62 1017 ASP A CA 1
ATOM 7706 C C . ASP A 1 1017 ? 8.426 14.914 3.547 1.00 75.62 1017 ASP A C 1
ATOM 7708 O O . ASP A 1 1017 ? 9.197 14.527 4.432 1.00 75.62 1017 ASP A O 1
ATOM 7712 N N . MET A 1 1018 ? 7.607 14.069 2.915 1.00 73.19 1018 MET A N 1
ATOM 7713 C CA . MET A 1 1018 ? 7.471 12.662 3.293 1.00 73.19 1018 MET A CA 1
ATOM 7714 C C . MET A 1 1018 ? 8.802 11.918 3.145 1.00 73.19 1018 MET A C 1
ATOM 7716 O O . MET A 1 1018 ? 9.567 12.164 2.209 1.00 73.19 1018 MET A O 1
ATOM 7720 N N . TRP A 1 1019 ? 9.093 11.013 4.079 1.00 76.50 1019 TRP A N 1
ATOM 7721 C CA . TRP A 1 1019 ? 10.277 10.144 4.020 1.00 76.50 1019 TRP A CA 1
ATOM 7722 C C . TRP A 1 1019 ? 11.628 10.880 3.941 1.00 76.50 1019 TRP A C 1
ATOM 7724 O O . TRP A 1 1019 ? 12.634 10.280 3.566 1.00 76.50 1019 TRP A O 1
ATOM 7734 N N . THR A 1 1020 ? 11.692 12.176 4.276 1.00 88.75 1020 THR A N 1
ATOM 7735 C CA . THR A 1 1020 ? 12.894 13.012 4.100 1.00 88.75 1020 THR A CA 1
ATOM 7736 C C . THR A 1 1020 ? 14.099 12.479 4.871 1.00 88.75 1020 THR A C 1
ATOM 7738 O O . THR A 1 1020 ? 15.197 12.463 4.313 1.00 88.75 1020 THR A O 1
ATOM 7741 N N . PHE A 1 1021 ? 13.898 12.052 6.119 1.00 93.50 1021 PHE A N 1
ATOM 7742 C CA . PHE A 1 1021 ? 14.925 11.484 7.002 1.00 93.50 1021 PHE A CA 1
ATOM 7743 C C . PHE A 1 1021 ? 14.727 9.988 7.279 1.00 93.50 1021 PHE A C 1
ATOM 7745 O O . PHE A 1 1021 ? 15.333 9.472 8.214 1.00 93.50 1021 PHE A O 1
ATOM 7752 N N . SER A 1 1022 ? 13.933 9.302 6.452 1.00 88.19 1022 SER A N 1
ATOM 7753 C CA . SER A 1 1022 ? 13.748 7.851 6.561 1.00 88.19 1022 SER A CA 1
ATOM 7754 C C . SER A 1 1022 ? 15.086 7.110 6.523 1.00 88.19 1022 SER A C 1
ATOM 7756 O O . SER A 1 1022 ? 16.000 7.503 5.791 1.00 88.19 1022 SER A O 1
ATOM 7758 N N . ASP A 1 1023 ? 15.234 6.065 7.331 1.00 87.81 1023 ASP A N 1
ATOM 7759 C CA . ASP A 1 1023 ? 16.451 5.242 7.410 1.00 87.81 1023 ASP A CA 1
ATOM 7760 C C . ASP A 1 1023 ? 17.714 6.057 7.796 1.00 87.81 1023 ASP A C 1
ATOM 7762 O O . ASP A 1 1023 ? 18.849 5.776 7.386 1.00 87.81 1023 ASP A O 1
ATOM 7766 N N . CYS A 1 1024 ? 17.534 7.130 8.577 1.00 90.50 1024 CYS A N 1
ATOM 7767 C CA . CYS A 1 1024 ? 18.609 7.888 9.230 1.00 90.50 1024 CYS A CA 1
ATOM 7768 C C . CYS A 1 1024 ? 18.848 7.402 10.669 1.00 90.50 1024 CYS A C 1
ATOM 7770 O O . CYS A 1 1024 ? 18.970 8.214 11.587 1.00 90.50 1024 CYS A O 1
ATOM 7772 N N . ASP A 1 1025 ? 18.950 6.090 10.878 1.00 85.12 1025 ASP A N 1
ATOM 7773 C CA . ASP A 1 1025 ? 18.883 5.408 12.187 1.00 85.12 1025 ASP A CA 1
ATOM 7774 C C . ASP A 1 1025 ? 19.842 5.950 13.267 1.00 85.12 1025 ASP A C 1
ATOM 7776 O O . ASP A 1 1025 ? 19.640 5.779 14.470 1.00 85.12 1025 ASP A O 1
ATOM 7780 N N . ASN A 1 1026 ? 20.946 6.589 12.864 1.00 89.56 1026 ASN A N 1
ATOM 7781 C CA . ASN A 1 1026 ? 21.931 7.146 13.793 1.00 89.56 1026 ASN A CA 1
ATOM 7782 C C . ASN A 1 1026 ? 21.699 8.617 14.162 1.00 89.56 1026 ASN A C 1
ATOM 7784 O O . ASN A 1 1026 ? 22.493 9.153 14.952 1.00 89.56 1026 ASN A O 1
ATOM 7788 N N . LEU A 1 1027 ? 20.643 9.256 13.651 1.00 95.56 1027 LEU A N 1
ATOM 7789 C CA . LEU A 1 1027 ? 20.327 10.658 13.902 1.00 95.56 1027 LEU A CA 1
ATOM 7790 C C . LEU A 1 1027 ? 19.905 10.843 15.361 1.00 95.56 1027 LEU A C 1
ATOM 7792 O O . LEU A 1 1027 ? 18.832 10.435 15.789 1.00 95.56 1027 LEU A O 1
ATOM 7796 N N . LYS A 1 1028 ? 20.785 11.460 16.154 1.00 91.31 1028 LYS A N 1
ATOM 7797 C CA . LYS A 1 1028 ? 20.613 11.603 17.609 1.00 91.31 1028 LYS A CA 1
ATOM 7798 C C . LYS A 1 1028 ? 20.354 13.024 18.048 1.00 91.31 1028 LYS A C 1
ATOM 7800 O O . LYS A 1 1028 ? 19.684 13.224 19.058 1.00 91.31 1028 LYS A O 1
ATOM 7805 N N . ASP A 1 1029 ? 20.898 13.996 17.328 1.00 95.25 1029 ASP A N 1
ATOM 7806 C CA . ASP A 1 1029 ? 20.850 15.397 17.722 1.00 95.25 1029 ASP A CA 1
ATOM 7807 C C . ASP A 1 1029 ? 20.375 16.272 16.558 1.00 95.25 1029 ASP A C 1
ATOM 7809 O O . ASP A 1 1029 ? 21.009 16.339 15.504 1.00 95.25 1029 ASP A O 1
ATOM 7813 N N . ILE A 1 1030 ? 19.286 17.004 16.779 1.00 96.88 1030 ILE A N 1
ATOM 7814 C CA . ILE A 1 1030 ? 18.829 18.071 15.889 1.00 96.88 1030 ILE A CA 1
ATOM 7815 C C . ILE A 1 1030 ? 19.164 19.398 16.551 1.00 96.88 1030 ILE A C 1
ATOM 7817 O O . ILE A 1 1030 ? 18.705 19.691 17.651 1.00 96.88 1030 ILE A O 1
ATOM 7821 N N . TYR A 1 1031 ? 19.947 20.232 15.884 1.00 95.31 1031 TYR A N 1
ATOM 7822 C CA . TYR A 1 1031 ? 20.280 21.571 16.352 1.00 95.31 1031 TYR A CA 1
ATOM 7823 C C . TYR A 1 1031 ? 19.432 22.588 15.598 1.00 95.31 1031 TYR A C 1
ATOM 7825 O O . TYR A 1 1031 ? 19.781 23.003 14.496 1.00 95.31 1031 TYR A O 1
ATOM 7833 N N . TYR A 1 1032 ? 18.304 22.976 16.188 1.00 96.31 1032 TYR A N 1
ATOM 7834 C CA . TYR A 1 1032 ? 17.372 23.919 15.582 1.00 96.31 1032 TYR A CA 1
ATOM 7835 C C . TYR A 1 1032 ? 17.662 25.344 16.061 1.00 96.31 1032 TYR A C 1
ATOM 7837 O O . TYR A 1 1032 ? 17.646 25.623 17.267 1.00 96.31 1032 TYR A O 1
ATOM 7845 N N . SER A 1 1033 ? 17.924 26.272 15.137 1.00 90.62 1033 SER A N 1
ATOM 7846 C CA . SER A 1 1033 ? 18.254 27.658 15.509 1.00 90.62 1033 SER A CA 1
ATOM 7847 C C . SER A 1 1033 ? 17.054 28.436 16.072 1.00 90.62 1033 SER A C 1
ATOM 7849 O O . SER A 1 1033 ? 17.238 29.425 16.784 1.00 90.62 1033 SER A O 1
ATOM 7851 N N . GLY A 1 1034 ? 15.827 27.946 15.855 1.00 89.38 1034 GLY A N 1
ATOM 7852 C CA . GLY A 1 1034 ? 14.584 28.563 16.318 1.00 89.38 1034 GLY A CA 1
ATOM 7853 C C . GLY A 1 1034 ? 14.084 28.081 17.686 1.00 89.38 1034 GLY A C 1
ATOM 7854 O O . GLY A 1 1034 ? 14.649 27.206 18.343 1.00 89.38 1034 GLY A O 1
ATOM 7855 N N . THR A 1 1035 ? 12.972 28.668 18.136 1.00 91.00 1035 THR A N 1
ATOM 7856 C CA . THR A 1 1035 ? 12.292 28.269 19.386 1.00 91.00 1035 THR A CA 1
ATOM 7857 C C . THR A 1 1035 ? 11.475 26.982 19.218 1.00 91.00 1035 THR A C 1
ATOM 7859 O O . THR A 1 1035 ? 11.008 26.691 18.123 1.00 91.00 1035 THR A O 1
ATOM 7862 N N . GLU A 1 1036 ? 11.175 26.285 20.316 1.00 91.56 1036 GLU A N 1
ATOM 7863 C CA . GLU A 1 1036 ? 10.247 25.135 20.336 1.00 91.56 1036 GLU A CA 1
ATOM 7864 C C . GLU A 1 1036 ? 8.858 25.465 19.747 1.00 91.56 1036 GLU A C 1
ATOM 7866 O O . GLU A 1 1036 ? 8.268 24.662 19.033 1.00 91.56 1036 GLU A O 1
ATOM 7871 N N . GLU A 1 1037 ? 8.350 26.687 19.956 1.00 85.25 1037 GLU A N 1
ATOM 7872 C CA . GLU A 1 1037 ? 7.081 27.133 19.357 1.00 85.25 1037 GLU A CA 1
ATOM 7873 C C . GLU A 1 1037 ? 7.165 27.282 17.828 1.00 85.25 1037 GLU A C 1
ATOM 7875 O O . GLU A 1 1037 ? 6.158 27.143 17.139 1.00 85.25 1037 GLU A O 1
ATOM 7880 N N . ALA A 1 1038 ? 8.347 27.604 17.297 1.00 81.50 1038 ALA A N 1
ATOM 7881 C CA . ALA A 1 1038 ? 8.578 27.674 15.858 1.00 81.50 1038 ALA A CA 1
ATOM 7882 C C . ALA A 1 1038 ? 8.743 26.270 15.262 1.00 81.50 1038 ALA A C 1
ATOM 7884 O O . ALA A 1 1038 ? 8.200 26.015 14.197 1.00 81.50 1038 ALA A O 1
ATOM 7885 N N . TRP A 1 1039 ? 9.410 25.357 15.975 1.00 91.75 1039 TRP A N 1
ATOM 7886 C CA . TRP A 1 1039 ? 9.535 23.951 15.578 1.00 91.75 1039 TRP A CA 1
ATOM 7887 C C . TRP A 1 1039 ? 8.172 23.269 15.430 1.00 91.75 1039 TRP A C 1
ATOM 7889 O O . TRP A 1 1039 ? 7.885 22.684 14.396 1.00 91.75 1039 TRP A O 1
ATOM 7899 N N . ASN A 1 1040 ? 7.276 23.443 16.404 1.00 85.50 1040 ASN A N 1
ATOM 7900 C CA . ASN A 1 1040 ? 5.928 22.859 16.362 1.00 85.50 1040 ASN A CA 1
ATOM 7901 C C . ASN A 1 1040 ? 5.015 23.454 15.268 1.00 85.50 1040 ASN A C 1
ATOM 7903 O O . ASN A 1 1040 ? 3.865 23.039 15.143 1.00 85.50 1040 ASN A O 1
ATOM 7907 N N . LYS A 1 1041 ? 5.483 24.465 14.523 1.00 77.38 1041 LYS A N 1
ATOM 7908 C CA . LYS A 1 1041 ? 4.794 25.037 13.354 1.00 77.38 1041 LYS A CA 1
ATOM 7909 C C . LYS A 1 1041 ? 5.366 24.530 12.032 1.00 77.38 1041 LYS A C 1
ATOM 7911 O O . LYS A 1 1041 ? 4.786 24.840 10.995 1.00 77.38 1041 LYS A O 1
ATOM 7916 N N . ILE A 1 1042 ? 6.482 23.801 12.064 1.00 84.50 1042 ILE A N 1
ATOM 7917 C CA . ILE A 1 1042 ? 7.020 23.130 10.886 1.00 84.50 1042 ILE A CA 1
ATOM 7918 C C . ILE A 1 1042 ? 6.059 21.999 10.535 1.00 84.50 1042 ILE A C 1
ATOM 7920 O O . ILE A 1 1042 ? 5.732 21.169 11.383 1.00 84.50 1042 ILE A O 1
ATOM 7924 N N . LEU A 1 1043 ? 5.600 21.973 9.288 1.00 74.69 1043 LEU A N 1
ATOM 7925 C CA . LEU A 1 1043 ? 4.843 20.841 8.775 1.00 74.69 1043 LEU A CA 1
ATOM 7926 C C . LEU A 1 1043 ? 5.814 19.681 8.532 1.00 74.69 1043 LEU A C 1
ATOM 7928 O O . LEU A 1 1043 ? 6.647 19.769 7.633 1.00 74.69 1043 LEU A O 1
ATOM 7932 N N . ILE A 1 1044 ? 5.719 18.622 9.334 1.00 87.31 1044 ILE A N 1
ATOM 7933 C CA . ILE A 1 1044 ? 6.491 17.386 9.157 1.00 87.31 1044 ILE A CA 1
ATOM 7934 C C . ILE A 1 1044 ? 5.539 16.328 8.601 1.00 87.31 1044 ILE A C 1
ATOM 7936 O O . ILE A 1 1044 ? 4.575 15.953 9.268 1.00 87.31 1044 ILE A O 1
ATOM 7940 N N . CYS A 1 1045 ? 5.775 15.899 7.363 1.00 65.62 1045 CYS A N 1
ATOM 7941 C CA . CYS A 1 1045 ? 4.954 14.898 6.680 1.00 65.62 1045 CYS A CA 1
ATOM 7942 C C . CYS A 1 1045 ? 5.348 13.465 7.106 1.00 65.62 1045 CYS A C 1
ATOM 7944 O O . CYS A 1 1045 ? 6.388 13.267 7.737 1.00 65.62 1045 CYS A O 1
ATOM 7946 N N . ALA A 1 1046 ? 4.520 12.469 6.770 1.00 58.75 1046 ALA A N 1
ATOM 7947 C CA . ALA A 1 1046 ? 4.700 11.067 7.179 1.00 58.75 1046 ALA A CA 1
ATOM 7948 C C . ALA A 1 1046 ? 6.063 10.461 6.764 1.00 58.75 1046 ALA A C 1
ATOM 7950 O O . ALA A 1 1046 ? 6.636 10.861 5.750 1.00 58.75 1046 ALA A O 1
ATOM 7951 N N . GLY A 1 1047 ? 6.579 9.497 7.538 1.00 66.12 1047 GLY A N 1
ATOM 7952 C CA . GLY A 1 1047 ? 7.845 8.799 7.252 1.00 66.12 1047 GLY A CA 1
ATOM 7953 C C . GLY A 1 1047 ? 9.116 9.521 7.728 1.00 66.12 1047 GLY A C 1
ATOM 7954 O O . GLY A 1 1047 ? 10.179 9.333 7.152 1.00 66.12 1047 GLY A O 1
ATOM 7955 N N . ASN A 1 1048 ? 9.021 10.395 8.736 1.00 82.19 1048 ASN A N 1
ATOM 7956 C CA . ASN A 1 1048 ? 10.171 11.104 9.325 1.00 82.19 1048 ASN A CA 1
ATOM 7957 C C . ASN A 1 1048 ? 10.328 10.784 10.819 1.00 82.19 1048 ASN A C 1
ATOM 7959 O O . ASN A 1 1048 ? 10.597 11.673 11.635 1.00 82.19 1048 ASN A O 1
ATOM 7963 N N . ASP A 1 1049 ? 10.103 9.528 11.189 1.00 82.94 1049 ASP A N 1
ATOM 7964 C CA . ASP A 1 1049 ? 10.045 9.076 12.581 1.00 82.94 1049 ASP A CA 1
ATOM 7965 C C . ASP A 1 1049 ? 11.376 9.320 13.319 1.00 82.94 1049 ASP A C 1
ATOM 7967 O O . ASP A 1 1049 ? 11.408 9.656 14.507 1.00 82.94 1049 ASP A O 1
ATOM 7971 N N . GLU A 1 1050 ? 12.485 9.306 12.581 1.00 86.38 1050 GLU A N 1
ATOM 7972 C CA . GLU A 1 1050 ? 13.846 9.597 13.031 1.00 86.38 1050 GLU A CA 1
ATOM 7973 C C . GLU A 1 1050 ? 13.990 11.022 13.583 1.00 86.38 1050 GLU A C 1
ATOM 7975 O O . GLU A 1 1050 ? 14.763 11.253 14.517 1.00 86.38 1050 GLU A O 1
ATOM 7980 N N . LEU A 1 1051 ? 13.216 11.988 13.070 1.00 85.00 1051 LEU A N 1
ATOM 7981 C CA . LEU A 1 1051 ? 13.221 13.356 13.599 1.00 85.00 1051 LEU A CA 1
ATOM 7982 C C . LEU A 1 1051 ? 12.584 13.444 14.983 1.00 85.00 1051 LEU A C 1
ATOM 7984 O O . LEU A 1 1051 ? 13.004 14.263 15.803 1.00 85.00 1051 LEU A O 1
ATOM 7988 N N . PHE A 1 1052 ? 11.579 12.612 15.244 1.00 78.62 1052 PHE A N 1
ATOM 7989 C CA . PHE A 1 1052 ? 10.894 12.556 16.532 1.00 78.62 1052 PHE A CA 1
ATOM 7990 C C . PHE A 1 1052 ? 11.689 11.748 17.567 1.00 78.62 1052 PHE A C 1
ATOM 7992 O O . PHE A 1 1052 ? 11.549 11.985 18.769 1.00 78.62 1052 PHE A O 1
ATOM 7999 N N . ASN A 1 1053 ? 12.577 10.864 17.104 1.00 77.12 1053 ASN A N 1
ATOM 8000 C CA . ASN A 1 1053 ? 13.492 10.083 17.938 1.00 77.12 1053 ASN A CA 1
ATOM 8001 C C . ASN A 1 1053 ? 14.778 10.843 18.319 1.00 77.12 1053 ASN A C 1
ATOM 8003 O O . ASN A 1 1053 ? 15.421 10.520 19.325 1.00 77.12 1053 ASN A O 1
ATOM 8007 N N . ALA A 1 1054 ? 15.155 11.873 17.561 1.00 86.75 1054 ALA A N 1
ATOM 8008 C CA . ALA A 1 1054 ? 16.326 12.695 17.843 1.00 86.75 1054 ALA A CA 1
ATOM 8009 C C . ALA A 1 1054 ? 16.077 13.738 18.954 1.00 86.75 1054 ALA A C 1
ATOM 8011 O O . ALA A 1 1054 ? 15.005 14.326 19.096 1.00 86.75 1054 ALA A O 1
ATOM 8012 N N . THR A 1 1055 ? 17.109 14.036 19.749 1.00 94.12 1055 THR A N 1
ATOM 8013 C CA . THR A 1 1055 ? 17.063 15.123 20.737 1.00 94.12 1055 THR A CA 1
ATOM 8014 C C . THR A 1 1055 ? 17.148 16.472 20.032 1.00 94.12 1055 THR A C 1
ATOM 8016 O O . THR A 1 1055 ? 18.169 16.796 19.424 1.00 94.12 1055 THR A O 1
ATOM 8019 N N . ILE A 1 1056 ? 16.106 17.295 20.166 1.00 94.69 1056 ILE A N 1
ATOM 8020 C CA . ILE A 1 1056 ? 16.071 18.631 19.563 1.00 94.69 1056 ILE A CA 1
ATOM 8021 C C . ILE A 1 1056 ? 16.627 19.682 20.535 1.00 94.69 1056 ILE A C 1
ATOM 8023 O O . ILE A 1 1056 ? 16.117 19.899 21.637 1.00 94.69 1056 ILE A O 1
ATOM 8027 N N . HIS A 1 1057 ? 17.672 20.380 20.100 1.00 93.38 1057 HIS A N 1
ATOM 8028 C CA . HIS A 1 1057 ? 18.304 21.505 20.782 1.00 93.38 1057 HIS A CA 1
ATOM 8029 C C . HIS A 1 1057 ? 17.801 22.816 20.175 1.00 93.38 1057 HIS A C 1
ATOM 8031 O O . HIS A 1 1057 ? 18.238 23.214 19.099 1.00 93.38 1057 HIS A O 1
ATOM 8037 N N . PHE A 1 1058 ? 16.890 23.494 20.875 1.00 94.00 1058 PHE A N 1
ATOM 8038 C CA . PHE A 1 1058 ? 16.295 24.766 20.444 1.00 94.00 1058 PHE A CA 1
ATOM 8039 C C . PHE A 1 1058 ? 17.190 25.981 20.721 1.00 94.00 1058 PHE A C 1
ATOM 8041 O O . PHE A 1 1058 ? 17.911 26.020 21.723 1.00 94.00 1058 PHE A O 1
ATOM 8048 N N . ASN A 1 1059 ? 17.016 27.046 19.935 1.00 89.44 1059 ASN A N 1
ATOM 8049 C CA . ASN A 1 1059 ? 17.785 28.297 20.004 1.00 89.44 1059 ASN A CA 1
ATOM 8050 C C . ASN A 1 1059 ? 19.292 28.066 19.843 1.00 89.44 1059 ASN A C 1
ATOM 8052 O O . ASN A 1 1059 ? 20.110 28.664 20.549 1.00 89.44 1059 ASN A O 1
ATOM 8056 N N . TYR A 1 1060 ? 19.654 27.137 18.966 1.00 86.50 1060 TYR A N 1
ATOM 8057 C CA . TYR A 1 1060 ? 21.043 26.839 18.682 1.00 86.50 1060 TYR A CA 1
ATOM 8058 C C . TYR A 1 1060 ? 21.706 28.006 17.930 1.00 86.50 1060 TYR A C 1
ATOM 8060 O O . TYR A 1 1060 ? 21.315 28.337 16.815 1.00 86.50 1060 TYR A O 1
ATOM 8068 N N . GLU A 1 1061 ? 22.724 28.626 18.534 1.00 79.06 1061 GLU A N 1
ATOM 8069 C CA . GLU A 1 1061 ? 23.582 29.621 17.879 1.00 79.06 1061 GLU A CA 1
ATOM 8070 C C . GLU A 1 1061 ? 24.907 28.950 17.464 1.00 79.06 1061 GLU A C 1
ATOM 8072 O O . GLU A 1 1061 ? 25.681 28.549 18.345 1.00 79.06 1061 GLU A O 1
ATOM 8077 N N . PRO A 1 1062 ? 25.213 28.829 16.158 1.00 64.50 1062 PRO A N 1
ATOM 8078 C CA . PRO A 1 1062 ? 26.510 28.341 15.703 1.00 64.50 1062 PRO A CA 1
ATOM 8079 C C . PRO A 1 1062 ? 27.617 29.286 16.197 1.00 64.50 1062 PRO A C 1
ATOM 8081 O O . PRO A 1 1062 ? 27.571 30.492 15.959 1.00 64.50 1062 PRO A O 1
ATOM 8084 N N . SER A 1 1063 ? 28.625 28.776 16.909 1.00 52.66 1063 SER A N 1
ATOM 8085 C CA . SER A 1 1063 ? 29.734 29.618 17.371 1.00 52.66 1063 SER A CA 1
ATOM 8086 C C . SER A 1 1063 ? 30.591 30.086 16.187 1.00 52.66 1063 SER A C 1
ATOM 8088 O O . SER A 1 1063 ? 31.235 29.257 15.547 1.00 52.66 1063 SER A O 1
ATOM 8090 N N . GLU A 1 1064 ? 30.635 31.397 15.925 1.00 39.50 1064 GLU A N 1
ATOM 8091 C CA . GLU A 1 1064 ? 31.501 32.014 14.907 1.00 39.50 1064 GLU A CA 1
ATOM 8092 C C . GLU A 1 1064 ? 32.994 31.702 15.160 1.00 39.50 1064 GLU A C 1
ATOM 8094 O O . GLU A 1 1064 ? 33.554 32.076 16.196 1.00 39.50 1064 GLU A O 1
ATOM 8099 N N . GLU A 1 1065 ? 33.667 31.070 14.193 1.00 36.44 1065 GLU A N 1
ATOM 8100 C CA . GLU A 1 1065 ? 35.133 30.967 14.124 1.00 36.44 1065 GLU A CA 1
ATOM 8101 C C . GLU A 1 1065 ? 35.707 31.969 13.090 1.00 36.44 1065 GLU A C 1
ATOM 8103 O O . GLU A 1 1065 ? 35.003 32.439 12.196 1.00 36.44 1065 GLU A O 1
ATOM 8108 N N . PRO A 1 1066 ? 36.970 32.401 13.263 1.00 33.75 1066 PRO A N 1
ATOM 8109 C CA . PRO A 1 1066 ? 37.427 33.747 12.928 1.00 33.75 1066 PRO A CA 1
ATOM 8110 C C . PRO A 1 1066 ? 37.761 33.964 11.444 1.00 33.75 1066 PRO A C 1
ATOM 8112 O O . PRO A 1 1066 ? 38.462 33.182 10.810 1.00 33.75 1066 PRO A O 1
ATOM 8115 N N . SER A 1 1067 ? 37.352 35.132 10.945 1.00 31.47 1067 SER A N 1
ATOM 8116 C CA . SER A 1 1067 ? 37.620 35.666 9.606 1.00 31.47 1067 SER A CA 1
ATOM 8117 C C . SER A 1 1067 ? 39.109 35.717 9.216 1.00 31.47 1067 SER A C 1
ATOM 8119 O O . SER A 1 1067 ? 39.947 36.201 9.986 1.00 31.47 1067 SER A O 1
ATOM 8121 N N . GLU A 1 1068 ? 39.378 35.299 7.976 1.00 32.53 1068 GLU A N 1
ATOM 8122 C CA . GLU A 1 1068 ? 40.655 35.229 7.247 1.00 32.53 1068 GLU A CA 1
ATOM 8123 C C . GLU A 1 1068 ? 41.564 36.479 7.295 1.00 32.53 1068 GLU A C 1
ATOM 8125 O O . GLU A 1 1068 ? 41.086 37.612 7.422 1.00 32.53 1068 GLU A O 1
ATOM 8130 N N . PRO A 1 1069 ? 42.883 36.326 7.037 1.00 32.31 1069 PRO A N 1
ATOM 8131 C CA . PRO A 1 1069 ? 43.733 37.409 6.567 1.00 32.31 1069 PRO A CA 1
ATOM 8132 C C . PRO A 1 1069 ? 44.039 37.334 5.054 1.00 32.31 1069 PRO A C 1
ATOM 8134 O O . PRO A 1 1069 ? 44.389 36.298 4.499 1.00 32.31 1069 PRO A O 1
ATOM 8137 N N . SER A 1 1070 ? 43.988 38.516 4.441 1.00 28.91 1070 SER A N 1
ATOM 8138 C CA . SER A 1 1070 ? 44.252 38.900 3.046 1.00 28.91 1070 SER A CA 1
ATOM 8139 C C . SER A 1 1070 ? 45.644 38.577 2.468 1.00 28.91 1070 SER A C 1
ATOM 8141 O O . SER A 1 1070 ? 46.651 38.662 3.173 1.00 28.91 1070 SER A O 1
ATOM 8143 N N . GLU A 1 1071 ? 45.695 38.384 1.143 1.00 33.25 1071 GLU A N 1
ATOM 8144 C CA . GLU A 1 1071 ? 46.895 38.266 0.294 1.00 33.25 1071 GLU A CA 1
ATOM 8145 C C . GLU A 1 1071 ? 47.832 39.499 0.303 1.00 33.25 1071 GLU A C 1
ATOM 8147 O O . GLU A 1 1071 ? 47.378 40.630 0.147 1.00 33.25 1071 GLU A O 1
ATOM 8152 N N . GLU A 1 1072 ? 49.158 39.271 0.333 1.00 27.25 1072 GLU A N 1
ATOM 8153 C CA . GLU A 1 1072 ? 50.137 40.005 -0.499 1.00 27.25 1072 GLU A CA 1
ATOM 8154 C C . GLU A 1 1072 ? 51.511 39.277 -0.589 1.00 27.25 1072 GLU A C 1
ATOM 8156 O O . GLU A 1 1072 ? 52.276 39.199 0.369 1.00 27.25 1072 GLU A O 1
ATOM 8161 N N . THR A 1 1073 ? 51.865 38.862 -1.814 1.00 25.56 1073 THR A N 1
ATOM 8162 C CA . THR A 1 1073 ? 53.205 38.872 -2.465 1.00 25.56 1073 THR A CA 1
ATOM 8163 C C . THR A 1 1073 ? 54.386 37.953 -2.043 1.00 25.56 1073 THR A C 1
ATOM 8165 O O . THR A 1 1073 ? 55.106 38.195 -1.082 1.00 25.56 1073 THR A O 1
ATOM 8168 N N . THR A 1 1074 ? 54.703 37.041 -2.984 1.00 25.56 1074 THR A N 1
ATOM 8169 C CA . THR A 1 1074 ? 56.018 36.697 -3.603 1.00 25.56 1074 THR A CA 1
ATOM 8170 C C . THR A 1 1074 ? 57.163 36.006 -2.822 1.00 25.56 1074 THR A C 1
ATOM 8172 O O . THR A 1 1074 ? 57.958 36.673 -2.169 1.00 25.56 1074 THR A O 1
ATOM 8175 N N . GLU A 1 1075 ? 57.352 34.716 -3.169 1.00 24.67 1075 GLU A N 1
ATOM 8176 C CA . GLU A 1 1075 ? 58.595 34.031 -3.634 1.00 24.67 1075 GLU A CA 1
ATOM 8177 C C . GLU A 1 1075 ? 59.770 33.710 -2.647 1.00 24.67 1075 GLU A C 1
ATOM 8179 O O . GLU A 1 1075 ? 59.830 34.254 -1.549 1.00 24.67 1075 GLU A O 1
ATOM 8184 N N . PRO A 1 1076 ? 60.689 32.756 -2.965 1.00 54.44 1076 PRO A N 1
ATOM 8185 C CA . PRO A 1 1076 ? 60.779 31.441 -2.304 1.00 54.44 1076 PRO A CA 1
ATOM 8186 C C . PRO A 1 1076 ? 62.146 31.151 -1.633 1.00 54.44 1076 PRO A C 1
ATOM 8188 O O . PRO A 1 1076 ? 63.148 31.772 -1.983 1.00 54.44 1076 PRO A O 1
ATOM 8191 N N . SER A 1 1077 ? 62.245 30.135 -0.759 1.00 24.48 1077 SER A N 1
ATOM 8192 C CA . SER A 1 1077 ? 63.531 29.448 -0.497 1.00 24.48 1077 SER A CA 1
ATOM 8193 C C . SER A 1 1077 ? 63.408 28.157 0.329 1.00 24.48 1077 SER A C 1
ATOM 8195 O O . SER A 1 1077 ? 63.030 28.207 1.494 1.00 24.48 1077 SER A O 1
ATOM 8197 N N . GLU A 1 1078 ? 63.781 27.050 -0.320 1.00 30.11 1078 GLU A N 1
ATOM 8198 C CA . GLU A 1 1078 ? 64.645 25.934 0.118 1.00 30.11 1078 GLU A CA 1
ATOM 8199 C C . GLU A 1 1078 ? 64.555 25.366 1.562 1.00 30.11 1078 GLU A C 1
ATOM 8201 O O . GLU A 1 1078 ? 64.846 26.034 2.552 1.00 30.11 1078 GLU A O 1
ATOM 8206 N N . GLU A 1 1079 ? 64.287 24.049 1.620 1.00 29.42 1079 GLU A N 1
ATOM 8207 C CA . GLU A 1 1079 ? 64.843 23.042 2.558 1.00 29.42 1079 GLU A CA 1
ATOM 8208 C C . GLU A 1 1079 ? 66.326 23.298 2.964 1.00 29.42 1079 GLU A C 1
ATOM 8210 O O . GLU A 1 1079 ? 67.005 24.017 2.228 1.00 29.42 1079 GLU A O 1
ATOM 8215 N N . PRO A 1 1080 ? 66.935 22.649 4.002 1.00 49.75 1080 PRO A N 1
ATOM 8216 C CA . PRO A 1 1080 ? 66.533 21.400 4.689 1.00 49.75 1080 PRO A CA 1
ATOM 8217 C C . PRO A 1 1080 ? 66.797 21.320 6.231 1.00 49.75 1080 PRO A C 1
ATOM 8219 O O . PRO A 1 1080 ? 67.496 22.140 6.818 1.00 49.75 1080 PRO A O 1
ATOM 8222 N N . SER A 1 1081 ? 66.300 20.226 6.835 1.00 30.66 1081 SER A N 1
ATOM 8223 C CA . SER A 1 1081 ? 66.875 19.379 7.920 1.00 30.66 1081 SER A CA 1
ATOM 8224 C C . SER A 1 1081 ? 67.362 19.945 9.281 1.00 30.66 1081 SER A C 1
ATOM 8226 O O . SER A 1 1081 ? 68.240 20.800 9.340 1.00 30.66 1081 SER A O 1
ATOM 8228 N N . GLU A 1 1082 ? 66.861 19.295 10.350 1.00 31.30 1082 GLU A N 1
ATOM 8229 C CA . GLU A 1 1082 ? 67.429 18.917 11.680 1.00 31.30 1082 GLU A CA 1
ATOM 8230 C C . GLU A 1 1082 ? 68.969 18.975 11.918 1.00 31.30 1082 GLU A C 1
ATOM 8232 O O . GLU A 1 1082 ? 69.724 19.050 10.947 1.00 31.30 1082 GLU A O 1
ATOM 8237 N N . PRO A 1 1083 ? 69.512 18.736 13.151 1.00 63.59 1083 PRO A N 1
ATOM 8238 C CA . PRO A 1 1083 ? 68.934 18.643 14.521 1.00 63.59 1083 PRO A CA 1
ATOM 8239 C C . PRO A 1 1083 ? 69.808 19.353 15.611 1.00 63.59 1083 PRO A C 1
ATOM 8241 O O . PRO A 1 1083 ? 70.873 19.888 15.301 1.00 63.59 1083 PRO A O 1
ATOM 8244 N N . SER A 1 1084 ? 69.451 19.301 16.912 1.00 24.52 1084 SER A N 1
ATOM 8245 C CA . SER A 1 1084 ? 70.458 19.433 18.000 1.00 24.52 1084 SER A CA 1
ATOM 8246 C C . SER A 1 1084 ? 70.040 18.906 19.388 1.00 24.52 1084 SER A C 1
ATOM 8248 O O . SER A 1 1084 ? 68.914 19.112 19.831 1.00 24.52 1084 SER A O 1
ATOM 8250 N N . GLU A 1 1085 ? 71.033 18.296 20.046 1.00 31.12 1085 GLU A N 1
ATOM 8251 C CA . GLU A 1 1085 ? 71.120 17.551 21.318 1.00 31.12 1085 GLU A CA 1
ATOM 8252 C C . GLU A 1 1085 ? 71.140 18.397 22.630 1.00 31.12 1085 GLU A C 1
ATOM 8254 O O . GLU A 1 1085 ? 71.568 19.548 22.598 1.00 31.12 1085 GLU A O 1
ATOM 8259 N N . GLU A 1 1086 ? 70.699 17.772 23.750 1.00 32.53 1086 GLU A N 1
ATOM 8260 C CA . GLU A 1 1086 ? 71.204 17.650 25.169 1.00 32.53 1086 GLU A CA 1
ATOM 8261 C C . GLU A 1 1086 ? 72.319 18.590 25.773 1.00 32.53 1086 GLU A C 1
ATOM 8263 O O . GLU A 1 1086 ? 72.862 19.391 25.018 1.00 32.53 1086 GLU A O 1
ATOM 8268 N N . PRO A 1 1087 ? 72.794 18.531 27.076 1.00 55.50 1087 PRO A N 1
ATOM 8269 C CA . PRO A 1 1087 ? 72.526 17.632 28.250 1.00 55.50 1087 PRO A CA 1
ATOM 8270 C C . PRO A 1 1087 ? 72.566 18.232 29.724 1.00 55.50 1087 PRO A C 1
ATOM 8272 O O . PRO A 1 1087 ? 72.984 19.362 29.971 1.00 55.50 1087 PRO A O 1
ATOM 8275 N N . SER A 1 1088 ? 72.252 17.354 30.712 1.00 30.08 1088 SER A N 1
ATOM 8276 C CA . SER A 1 1088 ? 72.872 17.052 32.057 1.00 30.08 1088 SER A CA 1
ATOM 8277 C C . SER A 1 1088 ? 72.828 17.948 33.341 1.00 30.08 1088 SER A C 1
ATOM 8279 O O . SER A 1 1088 ? 73.440 19.011 33.379 1.00 30.08 1088 SER A O 1
ATOM 8281 N N . GLU A 1 1089 ? 72.199 17.393 34.412 1.00 32.56 1089 GLU A N 1
ATOM 8282 C CA . GLU A 1 1089 ? 72.604 17.045 35.831 1.00 32.56 1089 GLU A CA 1
ATOM 8283 C C . GLU A 1 1089 ? 73.640 17.850 36.689 1.00 32.56 1089 GLU A C 1
ATOM 8285 O O . GLU A 1 1089 ? 74.509 18.486 36.090 1.00 32.56 1089 GLU A O 1
ATOM 8290 N N . PRO A 1 1090 ? 73.643 17.820 38.076 1.00 42.31 1090 PRO A N 1
ATOM 8291 C CA . PRO A 1 1090 ? 73.733 16.594 38.945 1.00 42.31 1090 PRO A CA 1
ATOM 8292 C C . PRO A 1 1090 ? 73.150 16.563 40.418 1.00 42.31 1090 PRO A C 1
ATOM 8294 O O . PRO A 1 1090 ? 72.928 17.606 41.030 1.00 42.31 1090 PRO A O 1
ATOM 8297 N N . SER A 1 1091 ? 72.996 15.322 40.963 1.00 30.19 1091 SER A N 1
ATOM 8298 C CA . SER A 1 1091 ? 73.181 14.691 42.335 1.00 30.19 1091 SER A CA 1
ATOM 8299 C C . SER A 1 1091 ? 72.995 15.465 43.675 1.00 30.19 1091 SER A C 1
ATOM 8301 O O . SER A 1 1091 ? 73.348 16.637 43.728 1.00 30.19 1091 SER A O 1
ATOM 8303 N N . GLU A 1 1092 ? 72.702 14.929 44.884 1.00 34.31 1092 GLU A N 1
ATOM 8304 C CA . GLU A 1 1092 ? 72.288 13.658 45.568 1.00 34.31 1092 GLU A CA 1
ATOM 8305 C C . GLU A 1 1092 ? 72.007 14.055 47.064 1.00 34.31 1092 GLU A C 1
ATOM 8307 O O . GLU A 1 1092 ? 72.538 15.075 47.509 1.00 34.31 1092 GLU A O 1
ATOM 8312 N N . GLU A 1 1093 ? 71.130 13.423 47.871 1.00 27.78 1093 GLU A N 1
ATOM 8313 C CA . GLU A 1 1093 ? 71.355 12.305 48.842 1.00 27.78 1093 GLU A CA 1
ATOM 8314 C C . GLU A 1 1093 ? 70.083 12.176 49.786 1.00 27.78 1093 GLU A C 1
ATOM 8316 O O . GLU A 1 1093 ? 69.224 13.059 49.719 1.00 27.78 1093 GLU A O 1
ATOM 8321 N N . PRO A 1 1094 ? 69.893 11.178 50.699 1.00 55.25 1094 PRO A N 1
ATOM 8322 C CA . PRO A 1 1094 ? 69.052 9.978 50.477 1.00 55.25 1094 PRO A CA 1
ATOM 8323 C C . PRO A 1 1094 ? 68.060 9.586 51.626 1.00 55.25 1094 PRO A C 1
ATOM 8325 O O . PRO A 1 1094 ? 68.119 10.124 52.731 1.00 55.25 1094 PRO A O 1
ATOM 8328 N N . SER A 1 1095 ? 67.186 8.580 51.410 1.00 24.55 1095 SER A N 1
ATOM 8329 C CA . SER A 1 1095 ? 66.875 7.437 52.327 1.00 24.55 1095 SER A CA 1
ATOM 8330 C C . SER A 1 1095 ? 65.671 6.577 51.862 1.00 24.55 1095 SER A C 1
ATOM 8332 O O . SER A 1 1095 ? 64.694 7.096 51.340 1.00 24.55 1095 SER A O 1
ATOM 8334 N N . GLU A 1 1096 ? 65.756 5.262 52.099 1.00 30.73 1096 GLU A N 1
ATOM 8335 C CA . GLU A 1 1096 ? 64.766 4.170 51.886 1.00 30.73 1096 GLU A CA 1
ATOM 8336 C C . GLU A 1 1096 ? 64.699 3.321 53.200 1.00 30.73 1096 GLU A C 1
ATOM 8338 O O . GLU A 1 1096 ? 65.574 3.579 54.044 1.00 30.73 1096 GLU A O 1
ATOM 8343 N N . PRO A 1 1097 ? 63.810 2.303 53.446 1.00 47.94 1097 PRO A N 1
ATOM 8344 C CA . PRO A 1 1097 ? 63.027 1.468 52.492 1.00 47.94 1097 PRO A CA 1
ATOM 8345 C C . PRO A 1 1097 ? 61.597 0.965 52.931 1.00 47.94 1097 PRO A C 1
ATOM 8347 O O . PRO A 1 1097 ? 61.158 1.205 54.056 1.00 47.94 1097 PRO A O 1
ATOM 8350 N N . SER A 1 1098 ? 60.971 0.133 52.060 1.00 27.25 1098 SER A N 1
ATOM 8351 C CA . SER A 1 1098 ? 59.882 -0.892 52.233 1.00 27.25 1098 SER A CA 1
ATOM 8352 C C . SER A 1 1098 ? 58.401 -0.432 52.221 1.00 27.25 1098 SER A C 1
ATOM 8354 O O . SER A 1 1098 ? 58.097 0.578 52.841 1.00 27.25 1098 SER A O 1
ATOM 8356 N N . GLU A 1 1099 ? 57.400 -1.100 51.609 1.00 28.47 1099 GLU A N 1
ATOM 8357 C CA . GLU A 1 1099 ? 57.248 -2.345 50.808 1.00 28.47 1099 GLU A CA 1
ATOM 8358 C C . GLU A 1 1099 ? 55.831 -2.377 50.140 1.00 28.47 1099 GLU A C 1
ATOM 8360 O O . GLU A 1 1099 ? 54.921 -1.726 50.650 1.00 28.47 1099 GLU A O 1
ATOM 8365 N N . GLU A 1 1100 ? 55.672 -3.207 49.089 1.00 29.06 1100 GLU A N 1
ATOM 8366 C CA . GLU A 1 1100 ? 54.447 -3.758 48.427 1.00 29.06 1100 GLU A CA 1
ATOM 8367 C C . GLU A 1 1100 ? 53.888 -3.141 47.114 1.00 29.06 1100 GLU A C 1
ATOM 8369 O O . GLU A 1 1100 ? 53.940 -1.929 46.916 1.00 29.06 1100 GLU A O 1
ATOM 8374 N N . PRO A 1 1101 ? 53.434 -3.993 46.153 1.00 34.59 1101 PRO A N 1
ATOM 8375 C CA . PRO A 1 1101 ? 53.950 -3.931 44.786 1.00 34.59 1101 PRO A CA 1
ATOM 8376 C C . PRO A 1 1101 ? 52.903 -3.576 43.721 1.00 34.59 1101 PRO A C 1
ATOM 8378 O O . PRO A 1 1101 ? 51.764 -4.035 43.744 1.00 34.59 1101 PRO A O 1
ATOM 8381 N N . SER A 1 1102 ? 53.348 -2.818 42.725 1.00 30.14 1102 SER A N 1
ATOM 8382 C CA . SER A 1 1102 ? 52.681 -2.614 41.440 1.00 30.14 1102 SER A CA 1
ATOM 8383 C C . SER A 1 1102 ? 53.363 -3.484 40.377 1.00 30.14 1102 SER A C 1
ATOM 8385 O O . SER A 1 1102 ? 54.573 -3.347 40.181 1.00 30.14 1102 SER A O 1
ATOM 8387 N N . GLU A 1 1103 ? 52.615 -4.357 39.698 1.00 33.47 1103 GLU A N 1
ATOM 8388 C CA . GLU A 1 1103 ? 53.073 -5.102 38.511 1.00 33.47 1103 GLU A CA 1
ATOM 8389 C C . GLU A 1 1103 ? 52.426 -4.557 37.217 1.00 33.47 1103 GLU A C 1
ATOM 8391 O O . GLU A 1 1103 ? 51.406 -3.870 37.296 1.00 33.47 1103 GLU A O 1
ATOM 8396 N N . PRO A 1 1104 ? 53.054 -4.793 36.046 1.00 34.28 1104 PRO A N 1
ATOM 8397 C CA . PRO A 1 1104 ? 52.893 -3.993 34.834 1.00 34.28 1104 PRO A CA 1
ATOM 8398 C C . PRO A 1 1104 ? 51.857 -4.579 33.862 1.00 34.28 1104 PRO A C 1
ATOM 8400 O O . PRO A 1 1104 ? 51.725 -5.795 33.757 1.00 34.28 1104 PRO A O 1
ATOM 8403 N N . SER A 1 1105 ? 51.191 -3.725 33.081 1.00 29.33 1105 SER A N 1
ATOM 8404 C CA . SER A 1 1105 ? 50.447 -4.139 31.885 1.00 29.33 1105 SER A CA 1
ATOM 8405 C C . SER A 1 1105 ? 51.095 -3.533 30.639 1.00 29.33 1105 SER A C 1
ATOM 8407 O O . SER A 1 1105 ? 50.825 -2.393 30.267 1.00 29.33 1105 SER A O 1
ATOM 8409 N N . GLU A 1 1106 ? 51.988 -4.308 30.023 1.00 33.59 1106 GLU A N 1
ATOM 8410 C CA . GLU A 1 1106 ? 52.154 -4.297 28.569 1.00 33.59 1106 GLU A CA 1
ATOM 8411 C C . GLU A 1 1106 ? 50.881 -4.928 27.984 1.00 33.59 1106 GLU A C 1
ATOM 8413 O O . GLU A 1 1106 ? 50.562 -6.070 28.317 1.00 33.59 1106 GLU A O 1
ATOM 8418 N N . GLU A 1 1107 ? 50.131 -4.196 27.161 1.00 32.16 1107 GLU A N 1
ATOM 8419 C CA . GLU A 1 1107 ? 49.080 -4.796 26.337 1.00 32.16 1107 GLU A CA 1
ATOM 8420 C C . GLU A 1 1107 ? 49.733 -5.532 25.155 1.00 32.16 1107 GLU A C 1
ATOM 8422 O O . GLU A 1 1107 ? 50.500 -4.923 24.402 1.00 32.16 1107 GLU A O 1
ATOM 8427 N N . PRO A 1 1108 ? 49.485 -6.841 24.981 1.00 36.44 1108 PRO A N 1
ATOM 8428 C CA . PRO A 1 1108 ? 49.860 -7.545 23.771 1.00 36.44 1108 PRO A CA 1
ATOM 8429 C C . PRO A 1 1108 ? 48.843 -7.234 22.666 1.00 36.44 1108 PRO A C 1
ATOM 8431 O O . PRO A 1 1108 ? 47.637 -7.280 22.887 1.00 36.44 1108 PRO A O 1
ATOM 8434 N N . SER A 1 1109 ? 49.355 -6.974 21.466 1.00 35.78 1109 SER A N 1
ATOM 8435 C CA . SER A 1 1109 ? 48.612 -6.996 20.203 1.00 35.78 1109 SER A CA 1
ATOM 8436 C C . SER A 1 1109 ? 47.645 -8.185 20.119 1.00 35.78 1109 SER A C 1
ATOM 8438 O O . SER A 1 1109 ? 48.047 -9.316 20.418 1.00 35.78 1109 SER A O 1
ATOM 8440 N N . GLU A 1 1110 ? 46.415 -7.930 19.669 1.00 36.16 1110 GLU A N 1
ATOM 8441 C CA . GLU A 1 1110 ? 45.389 -8.943 19.405 1.00 36.16 1110 GLU A CA 1
ATOM 8442 C C . GLU A 1 1110 ? 45.913 -10.076 18.499 1.00 36.16 1110 GLU A C 1
ATOM 8444 O O . GLU A 1 1110 ? 46.645 -9.819 17.536 1.00 36.16 1110 GLU A O 1
ATOM 8449 N N . PRO A 1 1111 ? 45.579 -11.348 18.788 1.00 35.69 1111 PRO A N 1
ATOM 8450 C CA . PRO A 1 1111 ? 45.933 -12.455 17.917 1.00 35.69 1111 PRO A CA 1
ATOM 8451 C C . PRO A 1 1111 ? 44.997 -12.478 16.704 1.00 35.69 1111 PRO A C 1
ATOM 8453 O O . PRO A 1 1111 ? 43.782 -12.556 16.853 1.00 35.69 1111 PRO A O 1
ATOM 8456 N N . SER A 1 1112 ? 45.582 -12.473 15.507 1.00 43.53 1112 SER A N 1
ATOM 8457 C CA . SER A 1 1112 ? 44.907 -12.785 14.243 1.00 43.53 1112 SER A CA 1
ATOM 8458 C C . SER A 1 1112 ? 44.062 -14.061 14.351 1.00 43.53 1112 SER A C 1
ATOM 8460 O O . SER A 1 1112 ? 44.524 -15.060 14.918 1.00 43.53 1112 SER A O 1
ATOM 8462 N N . GLU A 1 1113 ? 42.863 -14.038 13.767 1.00 46.94 1113 GLU A N 1
ATOM 8463 C CA . GLU A 1 1113 ? 41.958 -15.186 13.680 1.00 46.94 1113 GLU A CA 1
ATOM 8464 C C . GLU A 1 1113 ? 42.667 -16.396 13.024 1.00 46.94 1113 GLU A C 1
ATOM 8466 O O . GLU A 1 1113 ? 43.490 -16.212 12.120 1.00 46.94 1113 GLU A O 1
ATOM 8471 N N . PRO A 1 1114 ? 42.445 -17.645 13.477 1.00 42.12 1114 PRO A N 1
ATOM 8472 C CA . PRO A 1 1114 ? 43.201 -18.787 12.981 1.00 42.12 1114 PRO A CA 1
ATOM 8473 C C . PRO A 1 1114 ? 42.702 -19.177 11.588 1.00 42.12 1114 PRO A C 1
ATOM 8475 O O . PRO A 1 1114 ? 41.606 -19.712 11.430 1.00 42.12 1114 PRO A O 1
ATOM 8478 N N . GLU A 1 1115 ? 43.528 -18.947 10.571 1.00 53.59 1115 GLU A N 1
ATOM 8479 C CA . GLU A 1 1115 ? 43.273 -19.434 9.215 1.00 53.59 1115 GLU A CA 1
ATOM 8480 C C . GLU A 1 1115 ? 43.132 -20.970 9.201 1.00 53.59 1115 GLU A C 1
ATOM 8482 O O . GLU A 1 1115 ? 43.913 -21.694 9.834 1.00 53.59 1115 GLU A O 1
ATOM 8487 N N . ILE A 1 1116 ? 42.161 -21.497 8.440 1.00 58.03 1116 ILE A N 1
ATOM 8488 C CA . ILE A 1 1116 ? 42.111 -22.935 8.134 1.00 58.03 1116 ILE A CA 1
ATOM 8489 C C . ILE A 1 1116 ? 43.442 -23.296 7.451 1.00 58.03 1116 ILE A C 1
ATOM 8491 O O . ILE A 1 1116 ? 43.776 -22.672 6.442 1.00 58.03 1116 ILE A O 1
ATOM 8495 N N . PRO A 1 1117 ? 44.216 -24.282 7.954 1.00 59.62 1117 PRO A N 1
ATOM 8496 C CA . PRO A 1 1117 ? 45.537 -24.575 7.409 1.00 59.62 1117 PRO A CA 1
ATOM 8497 C C . PRO A 1 1117 ? 45.474 -24.832 5.897 1.00 59.62 1117 PRO A C 1
ATOM 8499 O O . PRO A 1 1117 ? 44.824 -25.780 5.455 1.00 59.62 1117 PRO A O 1
ATOM 8502 N N . THR A 1 1118 ? 46.174 -24.010 5.110 1.00 60.44 1118 THR A N 1
ATOM 8503 C CA . THR A 1 1118 ? 46.235 -24.126 3.638 1.00 60.44 1118 THR A CA 1
ATOM 8504 C C . THR A 1 1118 ? 46.899 -25.428 3.171 1.00 60.44 1118 THR A C 1
ATOM 8506 O O . THR A 1 1118 ? 46.663 -25.881 2.051 1.00 60.44 1118 THR A O 1
ATOM 8509 N N . GLU A 1 1119 ? 47.669 -26.081 4.048 1.00 71.12 1119 GLU A N 1
ATOM 8510 C CA . GLU A 1 1119 ? 48.186 -27.437 3.872 1.00 71.12 1119 GLU A CA 1
ATOM 8511 C C . GLU A 1 1119 ? 47.854 -28.315 5.088 1.00 71.12 1119 GLU A C 1
ATOM 8513 O O . GLU A 1 1119 ? 47.962 -27.884 6.235 1.00 71.12 1119 GLU A O 1
ATOM 8518 N N . ASN A 1 1120 ? 47.490 -29.579 4.844 1.00 82.56 1120 ASN A N 1
ATOM 8519 C CA . ASN A 1 1120 ? 47.198 -30.548 5.901 1.00 82.56 1120 ASN A CA 1
ATOM 8520 C C . ASN A 1 1120 ? 48.467 -30.886 6.717 1.00 82.56 1120 ASN A C 1
ATOM 8522 O O . ASN A 1 1120 ? 49.366 -31.550 6.186 1.00 82.56 1120 ASN A O 1
ATOM 8526 N N . PRO A 1 1121 ? 48.541 -30.510 8.010 1.00 81.38 1121 PRO A N 1
ATOM 8527 C CA . PRO A 1 1121 ? 49.740 -30.720 8.817 1.00 81.38 1121 PRO A CA 1
ATOM 8528 C C . PRO A 1 1121 ? 49.874 -32.167 9.318 1.00 81.38 1121 PRO A C 1
ATOM 8530 O O . PRO A 1 1121 ? 50.943 -32.566 9.787 1.00 81.38 1121 PRO A O 1
ATOM 8533 N N . PHE A 1 1122 ? 48.814 -32.978 9.237 1.00 90.44 1122 PHE A N 1
ATOM 8534 C CA . PHE A 1 1122 ? 48.762 -34.310 9.830 1.00 90.44 1122 PHE A CA 1
ATOM 8535 C C . PHE A 1 1122 ? 49.142 -35.402 8.833 1.00 90.44 1122 PHE A C 1
ATOM 8537 O O . PHE A 1 1122 ? 48.471 -35.655 7.837 1.00 90.44 1122 PHE A O 1
ATOM 8544 N N . THR A 1 1123 ? 50.207 -36.132 9.151 1.00 88.56 1123 THR A N 1
ATOM 8545 C CA . THR A 1 1123 ? 50.724 -37.226 8.314 1.00 88.56 1123 THR A CA 1
ATOM 8546 C C . THR A 1 1123 ? 49.825 -38.468 8.288 1.00 88.56 1123 THR A C 1
ATOM 8548 O O . THR A 1 1123 ? 49.960 -39.317 7.403 1.00 88.56 1123 THR A O 1
ATOM 8551 N N . ASP A 1 1124 ? 48.916 -38.589 9.255 1.00 90.75 1124 ASP A N 1
ATOM 8552 C CA . ASP A 1 1124 ? 47.973 -39.693 9.445 1.00 90.75 1124 ASP A CA 1
ATOM 8553 C C . ASP A 1 1124 ? 46.529 -39.358 9.036 1.00 90.75 1124 ASP A C 1
ATOM 8555 O O . ASP A 1 1124 ? 45.647 -40.202 9.192 1.00 90.75 1124 ASP A O 1
ATOM 8559 N N . VAL A 1 1125 ? 46.307 -38.176 8.457 1.00 88.94 1125 VAL A N 1
ATOM 8560 C CA . VAL A 1 1125 ? 45.058 -37.771 7.804 1.00 88.94 1125 VAL A CA 1
ATOM 8561 C C . VAL A 1 1125 ? 45.377 -37.586 6.330 1.00 88.94 1125 VAL A C 1
ATOM 8563 O O . VAL A 1 1125 ? 46.178 -36.730 5.974 1.00 88.94 1125 VAL A O 1
ATOM 8566 N N . LYS A 1 1126 ? 44.822 -38.406 5.444 1.00 87.19 1126 LYS A N 1
ATOM 8567 C CA . LYS A 1 1126 ? 45.044 -38.262 3.997 1.00 87.19 1126 LYS A CA 1
ATOM 8568 C C . LYS A 1 1126 ? 43.897 -37.479 3.395 1.00 87.19 1126 LYS A C 1
ATOM 8570 O O . LYS A 1 1126 ? 42.762 -37.677 3.788 1.00 87.19 1126 LYS A O 1
ATOM 8575 N N . GLU A 1 1127 ? 44.170 -36.693 2.361 1.00 82.31 1127 GLU A N 1
ATOM 8576 C CA . GLU A 1 1127 ? 43.149 -35.921 1.633 1.00 82.31 1127 GLU A CA 1
ATOM 8577 C C . GLU A 1 1127 ? 41.980 -36.788 1.114 1.00 82.31 1127 GLU A C 1
ATOM 8579 O O . GLU A 1 1127 ? 40.852 -36.328 0.999 1.00 82.31 1127 GLU A O 1
ATOM 8584 N N . SER A 1 1128 ? 42.226 -38.077 0.849 1.00 82.25 1128 SER A N 1
ATOM 8585 C CA . SER A 1 1128 ? 41.196 -39.042 0.443 1.00 82.25 1128 SER A CA 1
ATOM 8586 C C . SER A 1 1128 ? 40.336 -39.598 1.585 1.00 82.25 1128 SER A C 1
ATOM 8588 O O . SER A 1 1128 ? 39.404 -40.359 1.317 1.00 82.25 1128 SER A O 1
ATOM 8590 N N . ASP A 1 1129 ? 40.692 -39.340 2.842 1.00 85.81 1129 ASP A N 1
ATOM 8591 C CA . ASP A 1 1129 ? 39.961 -39.857 3.995 1.00 85.81 1129 ASP A CA 1
ATOM 8592 C C . ASP A 1 1129 ? 38.673 -39.050 4.190 1.00 85.81 1129 ASP A C 1
ATOM 8594 O O . ASP A 1 1129 ? 38.670 -37.825 4.115 1.00 85.81 1129 ASP A O 1
ATOM 8598 N N . TYR A 1 1130 ? 37.563 -39.732 4.481 1.00 82.12 1130 TYR A N 1
ATOM 8599 C CA . TYR A 1 1130 ? 36.249 -39.084 4.601 1.00 82.12 1130 TYR A CA 1
ATOM 8600 C C . TYR A 1 1130 ? 36.174 -38.038 5.730 1.00 82.12 1130 TYR A C 1
ATOM 8602 O O . TYR A 1 1130 ? 35.282 -37.199 5.733 1.00 82.12 1130 TYR A O 1
ATOM 8610 N N . PHE A 1 1131 ? 37.101 -38.096 6.690 1.00 84.06 1131 PHE A N 1
ATOM 8611 C CA . PHE A 1 1131 ? 37.217 -37.160 7.807 1.00 84.06 1131 PHE A CA 1
ATOM 8612 C C . PHE A 1 1131 ? 38.279 -36.072 7.584 1.00 84.06 1131 PHE A C 1
ATOM 8614 O O . PHE A 1 1131 ? 38.484 -35.260 8.478 1.00 84.06 1131 PHE A O 1
ATOM 8621 N N . ALA A 1 1132 ? 38.954 -36.020 6.430 1.00 84.31 1132 ALA A N 1
ATOM 8622 C CA . ALA A 1 1132 ? 40.037 -35.064 6.194 1.00 84.31 1132 ALA A CA 1
ATOM 8623 C C . ALA A 1 1132 ? 39.570 -33.606 6.303 1.00 84.31 1132 ALA A C 1
ATOM 8625 O O . ALA A 1 1132 ? 40.125 -32.842 7.089 1.00 84.31 1132 ALA A O 1
ATOM 8626 N N . THR A 1 1133 ? 38.505 -33.244 5.583 1.00 84.50 1133 THR A N 1
ATOM 8627 C CA . THR A 1 1133 ? 37.926 -31.893 5.627 1.00 84.50 1133 THR A CA 1
ATOM 8628 C C . THR A 1 1133 ? 37.384 -31.538 7.019 1.00 84.50 1133 THR A C 1
ATOM 8630 O O . THR A 1 1133 ? 37.788 -30.499 7.539 1.00 84.50 1133 THR A O 1
ATOM 8633 N N . PRO A 1 1134 ? 36.580 -32.392 7.695 1.00 86.25 1134 PRO A N 1
ATOM 8634 C CA . PRO A 1 1134 ? 36.162 -32.135 9.078 1.00 86.25 1134 PRO A CA 1
ATOM 8635 C C . PRO A 1 1134 ? 37.316 -31.937 10.071 1.00 86.25 1134 PRO A C 1
ATOM 8637 O O . PRO A 1 1134 ? 37.219 -31.098 10.962 1.00 86.25 1134 PRO A O 1
ATOM 8640 N N . VAL A 1 1135 ? 38.413 -32.691 9.934 1.00 87.56 1135 VAL A N 1
ATOM 8641 C CA . VAL A 1 1135 ? 39.583 -32.555 10.815 1.00 87.56 1135 VAL A CA 1
ATOM 8642 C C . VAL A 1 1135 ? 40.272 -31.208 10.616 1.00 87.56 1135 VAL A C 1
ATOM 8644 O O . VAL A 1 1135 ? 40.578 -30.540 11.601 1.00 87.56 1135 VAL A O 1
ATOM 8647 N N . LEU A 1 1136 ? 40.494 -30.791 9.368 1.00 85.75 1136 LEU A N 1
ATOM 8648 C CA . LEU A 1 1136 ? 41.126 -29.502 9.070 1.00 85.75 1136 LEU A CA 1
ATOM 8649 C C . LEU A 1 1136 ? 40.245 -28.325 9.494 1.00 85.75 1136 LEU A C 1
ATOM 8651 O O . LEU A 1 1136 ? 40.756 -27.367 10.068 1.00 85.75 1136 LEU A O 1
ATOM 8655 N N . TRP A 1 1137 ? 38.929 -28.441 9.307 1.00 88.62 1137 TRP A N 1
ATOM 8656 C CA . TRP A 1 1137 ? 37.958 -27.469 9.807 1.00 88.62 1137 TRP A CA 1
ATOM 8657 C C . TRP A 1 1137 ? 38.013 -27.340 11.336 1.00 88.62 1137 TRP A C 1
ATOM 8659 O O . TRP A 1 1137 ? 38.141 -26.236 11.861 1.00 88.62 1137 TRP A O 1
ATOM 8669 N N . ALA A 1 1138 ? 38.006 -28.463 12.064 1.00 87.75 1138 ALA A N 1
ATOM 8670 C CA . ALA A 1 1138 ? 38.055 -28.453 13.527 1.00 87.75 1138 ALA A CA 1
ATOM 8671 C C . ALA A 1 1138 ? 39.366 -27.862 14.075 1.00 87.75 1138 ALA A C 1
ATOM 8673 O O . ALA A 1 1138 ? 39.384 -27.312 15.178 1.00 87.75 1138 ALA A O 1
ATOM 8674 N N . VAL A 1 1139 ? 40.460 -27.975 13.319 1.00 85.75 1139 VAL A N 1
ATOM 8675 C CA . VAL A 1 1139 ? 41.744 -27.349 13.659 1.00 85.75 1139 VAL A CA 1
ATOM 8676 C C . VAL A 1 1139 ? 41.721 -25.853 13.376 1.00 85.75 1139 VAL A C 1
ATOM 8678 O O . VAL A 1 1139 ? 42.114 -25.088 14.250 1.00 85.75 1139 VAL A O 1
ATOM 8681 N N . GLY A 1 1140 ? 41.191 -25.430 12.224 1.00 80.88 1140 GLY A N 1
ATOM 8682 C CA . GLY A 1 1140 ? 41.018 -24.009 11.897 1.00 80.88 1140 GLY A CA 1
ATOM 8683 C C . GLY A 1 1140 ? 40.133 -23.273 12.907 1.00 80.88 1140 GLY A C 1
ATOM 8684 O O . GLY A 1 1140 ? 40.466 -22.184 13.348 1.00 80.88 1140 GLY A O 1
ATOM 8685 N N . LYS A 1 1141 ? 39.060 -23.908 13.393 1.00 82.31 1141 LYS A N 1
ATOM 8686 C CA . LYS A 1 1141 ? 38.180 -23.328 14.426 1.00 82.31 1141 LYS A CA 1
ATOM 8687 C C . LYS A 1 1141 ? 38.701 -23.519 15.866 1.00 82.31 1141 LYS A C 1
ATOM 8689 O O . LYS A 1 1141 ? 37.939 -23.368 16.817 1.00 82.31 1141 LYS A O 1
ATOM 8694 N N . ASN A 1 1142 ? 39.972 -23.892 16.065 1.00 87.19 1142 ASN A N 1
ATOM 8695 C CA . ASN A 1 1142 ? 40.599 -24.112 17.384 1.00 87.19 1142 ASN A CA 1
ATOM 8696 C C . ASN A 1 1142 ? 39.885 -25.124 18.307 1.00 87.19 1142 ASN A C 1
ATOM 8698 O O . ASN A 1 1142 ? 40.105 -25.157 19.524 1.00 87.19 1142 ASN A O 1
ATOM 8702 N N . ILE A 1 1143 ? 39.061 -26.015 17.756 1.00 91.31 1143 ILE A N 1
ATOM 8703 C CA . ILE A 1 1143 ? 38.367 -27.050 18.533 1.00 91.31 1143 ILE A CA 1
ATOM 8704 C C . ILE A 1 1143 ? 39.390 -28.081 19.034 1.00 91.31 1143 ILE A C 1
ATOM 8706 O O . ILE A 1 1143 ? 39.346 -28.532 20.187 1.00 91.31 1143 ILE A O 1
ATOM 8710 N N . THR A 1 1144 ? 40.379 -28.415 18.203 1.00 88.12 1144 THR A N 1
ATOM 8711 C CA . THR A 1 1144 ? 41.468 -29.343 18.528 1.00 88.12 1144 THR A CA 1
ATOM 8712 C C . THR A 1 1144 ? 42.750 -28.999 17.775 1.00 88.12 1144 THR A C 1
ATOM 8714 O O . THR A 1 1144 ? 42.699 -28.507 16.660 1.00 88.12 1144 THR A O 1
ATOM 8717 N N . ASN A 1 1145 ? 43.907 -29.343 18.347 1.00 84.44 1145 ASN A N 1
ATOM 8718 C CA . ASN A 1 1145 ? 45.221 -29.149 17.712 1.00 84.44 1145 ASN A CA 1
ATOM 8719 C C . ASN A 1 1145 ? 45.840 -30.477 17.232 1.00 84.44 1145 ASN A C 1
ATOM 8721 O O . ASN A 1 1145 ? 47.030 -30.543 16.927 1.00 84.44 1145 ASN A O 1
ATOM 8725 N N . GLY A 1 1146 ? 45.056 -31.562 17.226 1.00 82.25 1146 GLY A N 1
ATOM 8726 C CA . GLY A 1 1146 ? 45.563 -32.923 17.040 1.00 82.25 1146 GLY A CA 1
ATOM 8727 C C . GLY A 1 1146 ? 46.350 -33.441 18.252 1.00 82.25 1146 GLY A C 1
ATOM 8728 O O . GLY A 1 1146 ? 46.444 -32.796 19.297 1.00 82.25 1146 GLY A O 1
ATOM 8729 N N . MET A 1 1147 ? 46.913 -34.644 18.132 1.00 82.56 1147 MET A N 1
ATOM 8730 C CA . MET A 1 1147 ? 47.705 -35.277 19.200 1.00 82.56 1147 MET A CA 1
ATOM 8731 C C . MET A 1 1147 ? 49.138 -34.733 19.264 1.00 82.56 1147 MET A C 1
ATOM 8733 O O . MET A 1 1147 ? 49.801 -34.810 20.300 1.00 82.56 1147 MET A O 1
ATOM 8737 N N . SER A 1 1148 ? 49.632 -34.201 18.146 1.00 85.31 1148 SER A N 1
ATOM 8738 C CA . SER A 1 1148 ? 50.897 -33.477 18.018 1.00 85.31 1148 SER A CA 1
ATOM 8739 C C . SER A 1 1148 ? 50.851 -32.579 16.780 1.00 85.31 1148 SER A C 1
ATOM 8741 O O . SER A 1 1148 ? 49.943 -32.709 15.965 1.00 85.31 1148 SER A O 1
ATOM 8743 N N . ALA A 1 1149 ? 51.890 -31.769 16.564 1.00 81.69 1149 ALA A N 1
ATOM 8744 C CA . ALA A 1 1149 ? 52.001 -30.898 15.391 1.00 81.69 1149 ALA A CA 1
ATOM 8745 C C . ALA A 1 1149 ? 51.914 -31.617 14.024 1.00 81.69 1149 ALA A C 1
ATOM 8747 O O . ALA A 1 1149 ? 51.753 -30.948 13.014 1.00 81.69 1149 ALA A O 1
ATOM 8748 N N . THR A 1 1150 ? 52.066 -32.950 13.966 1.00 87.69 1150 THR A N 1
ATOM 8749 C CA . THR A 1 1150 ? 52.050 -33.714 12.698 1.00 87.69 1150 THR A CA 1
ATOM 8750 C C . THR A 1 1150 ? 51.228 -35.006 12.732 1.00 87.69 1150 THR A C 1
ATOM 8752 O O . THR A 1 1150 ? 51.270 -35.794 11.783 1.00 87.69 1150 THR A O 1
ATOM 8755 N N . SER A 1 1151 ? 50.483 -35.260 13.812 1.00 89.44 1151 SER A N 1
ATOM 8756 C CA . SER A 1 1151 ? 49.615 -36.439 13.931 1.00 89.44 1151 SER A CA 1
ATOM 8757 C C . SER A 1 1151 ? 48.316 -36.095 14.651 1.00 89.44 1151 SER A C 1
ATOM 8759 O O . SER A 1 1151 ? 48.339 -35.510 15.737 1.00 89.44 1151 SER A O 1
ATOM 8761 N N . PHE A 1 1152 ? 47.200 -36.485 14.041 1.00 90.44 1152 PHE A N 1
ATOM 8762 C CA . PHE A 1 1152 ? 45.848 -36.307 14.565 1.00 90.44 1152 PHE A CA 1
ATOM 8763 C C . PHE A 1 1152 ? 45.328 -37.551 15.302 1.00 90.44 1152 PHE A C 1
ATOM 8765 O O . PHE A 1 1152 ? 44.560 -37.423 16.248 1.00 90.44 1152 PHE A O 1
ATOM 8772 N N . ALA A 1 1153 ? 45.780 -38.743 14.905 1.00 88.44 1153 ALA A N 1
ATOM 8773 C CA . ALA A 1 1153 ? 45.329 -40.053 15.372 1.00 88.44 1153 ALA A CA 1
ATOM 8774 C C . ALA A 1 1153 ? 43.813 -40.313 15.176 1.00 88.44 1153 ALA A C 1
ATOM 8776 O O . ALA A 1 1153 ? 43.115 -40.646 16.133 1.00 88.44 1153 ALA A O 1
ATOM 8777 N N . PRO A 1 1154 ? 43.283 -40.242 13.935 1.00 84.44 1154 PRO A N 1
ATOM 8778 C CA . PRO A 1 1154 ? 41.835 -40.275 13.660 1.00 84.44 1154 PRO A CA 1
ATOM 8779 C C . PRO A 1 1154 ? 41.124 -41.592 14.016 1.00 84.44 1154 PRO A C 1
ATOM 8781 O O . PRO A 1 1154 ? 39.900 -41.644 14.019 1.00 84.44 1154 PRO A O 1
ATOM 8784 N N . ASN A 1 1155 ? 41.874 -42.664 14.287 1.00 82.44 1155 ASN A N 1
ATOM 8785 C CA . ASN A 1 1155 ? 41.330 -43.981 14.637 1.00 82.44 1155 ASN A CA 1
ATOM 8786 C C . ASN A 1 1155 ? 41.497 -44.328 16.129 1.00 82.44 1155 ASN A C 1
ATOM 8788 O O . ASN A 1 1155 ? 41.209 -45.460 16.516 1.00 82.44 1155 ASN A O 1
ATOM 8792 N N . GLU A 1 1156 ? 42.018 -43.412 16.949 1.00 87.50 1156 GLU A N 1
ATOM 8793 C CA . GLU A 1 1156 ? 42.144 -43.619 18.394 1.00 87.50 1156 GLU A CA 1
ATOM 8794 C C . GLU A 1 1156 ? 40.848 -43.254 19.125 1.00 87.50 1156 GLU A C 1
ATOM 8796 O O . GLU A 1 1156 ? 40.095 -42.365 18.730 1.00 87.50 1156 GLU A O 1
ATOM 8801 N N . ASN A 1 1157 ? 40.608 -43.935 20.242 1.00 88.81 1157 ASN A N 1
ATOM 8802 C CA . ASN A 1 1157 ? 39.411 -43.727 21.044 1.00 88.81 1157 ASN A CA 1
ATOM 8803 C C . ASN A 1 1157 ? 39.450 -42.373 21.770 1.00 88.81 1157 ASN A C 1
ATOM 8805 O O . ASN A 1 1157 ? 40.382 -42.102 22.531 1.00 88.81 1157 ASN A O 1
ATOM 8809 N N . CYS A 1 1158 ? 38.394 -41.568 21.638 1.00 90.06 1158 CYS A N 1
ATOM 8810 C CA . CYS A 1 1158 ? 38.251 -40.329 22.404 1.00 90.06 1158 CYS A CA 1
ATOM 8811 C C . CYS A 1 1158 ? 37.788 -40.591 23.844 1.00 90.06 1158 CYS A C 1
ATOM 8813 O O . CYS A 1 1158 ? 36.929 -41.437 24.119 1.00 90.06 1158 CYS A O 1
ATOM 8815 N N . THR A 1 1159 ? 38.330 -39.831 24.791 1.00 93.56 1159 THR A N 1
ATOM 8816 C CA . THR A 1 1159 ? 37.899 -39.865 26.191 1.00 93.56 1159 THR A CA 1
ATOM 8817 C C . THR A 1 1159 ? 36.727 -38.918 26.447 1.00 93.56 1159 THR A C 1
ATOM 8819 O O . THR A 1 1159 ? 36.472 -37.979 25.694 1.00 93.56 1159 THR A O 1
ATOM 8822 N N . ARG A 1 1160 ? 36.008 -39.124 27.555 1.00 93.88 1160 ARG A N 1
ATOM 8823 C CA . ARG A 1 1160 ? 34.903 -38.246 27.979 1.00 93.88 1160 ARG A CA 1
ATOM 8824 C C . ARG A 1 1160 ? 35.343 -36.795 28.189 1.00 93.88 1160 ARG A C 1
ATOM 8826 O O . ARG A 1 1160 ? 34.583 -35.890 27.866 1.00 93.88 1160 ARG A O 1
ATOM 8833 N N . GLY A 1 1161 ? 36.553 -36.581 28.714 1.00 92.69 1161 GLY A N 1
ATOM 8834 C CA . GLY A 1 1161 ? 37.137 -35.246 28.864 1.00 92.69 1161 GLY A CA 1
ATOM 8835 C C . GLY A 1 1161 ? 37.364 -34.569 27.515 1.00 92.69 1161 GLY A C 1
ATOM 8836 O O . GLY A 1 1161 ? 36.964 -33.424 27.349 1.00 92.69 1161 GLY A O 1
ATOM 8837 N N . GLN A 1 1162 ? 37.906 -35.298 26.534 1.00 92.62 1162 GLN A N 1
ATOM 8838 C CA . GLN A 1 1162 ? 38.134 -34.768 25.185 1.00 92.62 1162 GLN A CA 1
ATOM 8839 C C . GLN A 1 1162 ? 36.827 -34.369 24.499 1.00 92.62 1162 GLN A C 1
ATOM 8841 O O . GLN A 1 1162 ? 36.728 -33.251 24.012 1.00 92.62 1162 GLN A O 1
ATOM 8846 N N . ILE A 1 1163 ? 35.808 -35.237 24.520 1.00 93.62 1163 ILE A N 1
ATOM 8847 C CA . ILE A 1 1163 ? 34.521 -34.961 23.860 1.00 93.62 1163 ILE A CA 1
ATOM 8848 C C . ILE A 1 1163 ? 33.852 -33.705 24.430 1.00 93.62 1163 ILE A C 1
ATOM 8850 O O . ILE A 1 1163 ? 33.408 -32.849 23.671 1.00 93.62 1163 ILE A O 1
ATOM 8854 N N . VAL A 1 1164 ? 33.811 -33.562 25.758 1.00 93.75 1164 VAL A N 1
ATOM 8855 C CA . VAL A 1 1164 ? 33.218 -32.373 26.387 1.00 93.75 1164 VAL A CA 1
ATOM 8856 C C . VAL A 1 1164 ? 34.045 -31.117 26.105 1.00 93.75 1164 VAL A C 1
ATOM 8858 O O . VAL A 1 1164 ? 33.474 -30.055 25.892 1.00 93.75 1164 VAL A O 1
ATOM 8861 N N . THR A 1 1165 ? 35.375 -31.218 26.043 1.00 94.50 1165 THR A N 1
ATOM 8862 C CA . THR A 1 1165 ? 36.228 -30.089 25.642 1.00 94.50 1165 THR A CA 1
ATOM 8863 C C . THR A 1 1165 ? 36.024 -29.690 24.183 1.00 94.50 1165 THR A C 1
ATOM 8865 O O . THR A 1 1165 ? 35.992 -28.496 23.905 1.00 94.50 1165 THR A O 1
ATOM 8868 N N . PHE A 1 1166 ? 35.853 -30.644 23.264 1.00 94.00 1166 PHE A N 1
ATOM 8869 C CA . PHE A 1 1166 ? 35.537 -30.333 21.868 1.00 94.00 1166 PHE A CA 1
ATOM 8870 C C . PHE A 1 1166 ? 34.198 -29.607 21.757 1.00 94.00 1166 PHE A C 1
ATOM 8872 O O . PHE A 1 1166 ? 34.132 -28.582 21.093 1.00 94.00 1166 PHE A O 1
ATOM 8879 N N . LEU A 1 1167 ? 33.167 -30.079 22.465 1.00 93.31 1167 LEU A N 1
ATOM 8880 C CA . LEU A 1 1167 ? 31.856 -29.422 22.490 1.00 93.31 1167 LEU A CA 1
ATOM 8881 C C . LEU A 1 1167 ? 31.932 -28.009 23.057 1.00 93.31 1167 LEU A C 1
ATOM 8883 O O . LEU A 1 1167 ? 31.456 -27.069 22.439 1.00 93.31 1167 LEU A O 1
ATOM 8887 N N . TRP A 1 1168 ? 32.588 -27.854 24.203 1.00 94.44 1168 TRP A N 1
ATOM 8888 C CA . TRP A 1 1168 ? 32.759 -26.554 24.839 1.00 94.44 1168 TRP A CA 1
ATOM 8889 C C . TRP A 1 1168 ? 33.457 -25.549 23.917 1.00 94.44 1168 TRP A C 1
ATOM 8891 O O . TRP A 1 1168 ? 33.015 -24.410 23.806 1.00 94.44 1168 TRP A O 1
ATOM 8901 N N . ARG A 1 1169 ? 34.503 -25.981 23.201 1.00 94.19 1169 ARG A N 1
ATOM 8902 C CA . ARG A 1 1169 ? 35.210 -25.137 22.227 1.00 94.19 1169 ARG A CA 1
ATOM 8903 C C . ARG A 1 1169 ? 34.386 -24.838 20.986 1.00 94.19 1169 ARG A C 1
ATOM 8905 O O . ARG A 1 1169 ? 34.412 -23.705 20.526 1.00 94.19 1169 ARG A O 1
ATOM 8912 N N . ALA A 1 1170 ? 33.636 -25.817 20.485 1.00 88.31 1170 ALA A N 1
ATOM 8913 C CA . ALA A 1 1170 ? 32.706 -25.609 19.380 1.00 88.31 1170 ALA A CA 1
ATOM 8914 C C . ALA A 1 1170 ? 31.621 -24.574 19.732 1.00 88.31 1170 ALA A C 1
ATOM 8916 O O . ALA A 1 1170 ? 31.148 -23.870 18.852 1.00 88.31 1170 ALA A O 1
ATOM 8917 N N . CYS A 1 1171 ? 31.280 -24.434 21.016 1.00 84.50 1171 CYS A N 1
ATOM 8918 C CA . CYS A 1 1171 ? 30.380 -23.400 21.528 1.00 84.50 1171 CYS A CA 1
ATOM 8919 C C . CYS A 1 1171 ? 31.083 -22.074 21.891 1.00 84.50 1171 CYS A C 1
ATOM 8921 O O . CYS A 1 1171 ? 30.506 -21.278 22.625 1.00 84.50 1171 CYS A O 1
ATOM 8923 N N . GLY A 1 1172 ? 32.324 -21.839 21.451 1.00 87.94 1172 GLY A N 1
ATOM 8924 C CA . GLY A 1 1172 ? 33.056 -20.594 21.730 1.00 87.94 1172 GLY A CA 1
ATOM 8925 C C . GLY A 1 1172 ? 33.792 -20.560 23.075 1.00 87.94 1172 GLY A C 1
ATOM 8926 O O . GLY A 1 1172 ? 34.254 -19.510 23.501 1.00 87.94 1172 GLY A O 1
ATOM 8927 N N . SER A 1 1173 ? 33.950 -21.703 23.749 1.00 92.62 1173 SER A N 1
ATOM 8928 C CA . SER A 1 1173 ? 34.617 -21.820 25.059 1.00 92.62 1173 SER A CA 1
ATOM 8929 C C . SER A 1 1173 ? 34.037 -20.911 26.166 1.00 92.62 1173 SER A C 1
ATOM 8931 O O . SER A 1 1173 ? 34.807 -20.250 26.867 1.00 92.62 1173 SER A O 1
ATOM 8933 N N . PRO A 1 1174 ? 32.706 -20.882 26.380 1.00 90.12 1174 PRO A N 1
ATOM 8934 C CA . PRO A 1 1174 ? 32.068 -19.979 27.340 1.00 90.12 1174 PRO A CA 1
ATOM 8935 C C . PRO A 1 1174 ? 32.563 -20.215 28.772 1.00 90.12 1174 PRO A C 1
ATOM 8937 O O . PRO A 1 1174 ? 32.669 -21.358 29.230 1.00 90.12 1174 PRO A O 1
ATOM 8940 N N . GLU A 1 1175 ? 32.849 -19.141 29.505 1.00 91.12 1175 GLU A N 1
ATOM 8941 C CA . GLU A 1 1175 ? 33.339 -19.247 30.881 1.00 91.12 1175 GLU A CA 1
ATOM 8942 C C . GLU A 1 1175 ? 32.210 -19.748 31.814 1.00 91.12 1175 GLU A C 1
ATOM 8944 O O . GLU A 1 1175 ? 31.129 -19.158 31.833 1.00 91.12 1175 GLU A O 1
ATOM 8949 N N . PRO A 1 1176 ? 32.407 -20.842 32.580 1.00 87.50 1176 PRO A N 1
ATOM 8950 C CA . PRO A 1 1176 ? 31.361 -21.384 33.450 1.00 87.50 1176 PRO A CA 1
ATOM 8951 C C . PRO A 1 1176 ? 31.065 -20.436 34.620 1.00 87.50 1176 PRO A C 1
ATOM 8953 O O . PRO A 1 1176 ? 31.982 -19.981 35.306 1.00 87.50 1176 PRO A O 1
ATOM 8956 N N . THR A 1 1177 ? 29.785 -20.181 34.896 1.00 81.19 1177 THR A N 1
ATOM 8957 C CA . THR A 1 1177 ? 29.358 -19.248 35.954 1.00 81.19 1177 THR A CA 1
ATOM 8958 C C . THR A 1 1177 ? 29.370 -19.897 37.339 1.00 81.19 1177 THR A C 1
ATOM 8960 O O . THR A 1 1177 ? 29.490 -19.212 38.359 1.00 81.19 1177 THR A O 1
ATOM 8963 N N . LYS A 1 1178 ? 29.292 -21.234 37.403 1.00 72.19 1178 LYS A N 1
ATOM 8964 C CA . LYS A 1 1178 ? 29.360 -22.009 38.653 1.00 72.19 1178 LYS A CA 1
ATOM 8965 C C . LYS A 1 1178 ? 30.738 -22.642 38.846 1.00 72.19 1178 LYS A C 1
ATOM 8967 O O . LYS A 1 1178 ? 31.228 -23.379 37.996 1.00 72.19 1178 LYS A O 1
ATOM 8972 N N . SER A 1 1179 ? 31.340 -22.424 40.018 1.00 69.06 1179 SER A N 1
ATOM 8973 C CA . SER A 1 1179 ? 32.658 -22.975 40.381 1.00 69.06 1179 SER A CA 1
ATOM 8974 C C . SER A 1 1179 ? 32.605 -24.325 41.110 1.00 69.06 1179 SER A C 1
ATOM 8976 O O . SER A 1 1179 ? 33.646 -24.948 41.339 1.00 69.06 1179 SER A O 1
ATOM 8978 N N . ASP A 1 1180 ? 31.406 -24.805 41.452 1.00 77.06 1180 ASP A N 1
ATOM 8979 C CA . ASP A 1 1180 ? 31.210 -26.061 42.173 1.00 77.06 1180 ASP A CA 1
ATOM 8980 C C . ASP A 1 1180 ? 31.443 -27.266 41.253 1.00 77.06 1180 ASP A C 1
ATOM 8982 O O . ASP A 1 1180 ? 30.579 -27.662 40.473 1.00 77.06 1180 ASP A O 1
ATOM 8986 N N . ASN A 1 1181 ? 32.615 -27.891 41.374 1.00 84.50 1181 ASN A N 1
ATOM 8987 C CA . ASN A 1 1181 ? 32.922 -29.157 40.716 1.00 84.50 1181 ASN A CA 1
ATOM 8988 C C . ASN A 1 1181 ? 32.354 -30.347 41.524 1.00 84.50 1181 ASN A C 1
ATOM 8990 O O . ASN A 1 1181 ? 32.915 -30.684 42.574 1.00 84.50 1181 ASN A O 1
ATOM 8994 N N . PRO A 1 1182 ? 31.307 -31.050 41.046 1.00 85.88 1182 PRO A N 1
ATOM 8995 C CA . PRO A 1 1182 ? 30.736 -32.189 41.767 1.00 85.88 1182 PRO A CA 1
ATOM 8996 C C . PRO A 1 1182 ? 31.592 -33.463 41.657 1.00 85.88 1182 PRO A C 1
ATOM 8998 O O . PRO A 1 1182 ? 31.336 -34.447 42.356 1.00 85.88 1182 PRO A O 1
ATOM 9001 N N . PHE A 1 1183 ? 32.607 -33.487 40.788 1.00 93.75 1183 PHE A N 1
ATOM 9002 C CA . PHE A 1 1183 ? 33.361 -34.688 40.447 1.00 93.75 1183 PHE A CA 1
ATOM 9003 C C . PHE A 1 1183 ? 34.761 -34.697 41.063 1.00 93.75 1183 PHE A C 1
ATOM 9005 O O . PHE A 1 1183 ? 35.643 -33.910 40.723 1.00 93.75 1183 PHE A O 1
ATOM 9012 N N . THR A 1 1184 ? 34.996 -35.676 41.933 1.00 90.31 1184 THR A N 1
ATOM 9013 C CA . THR A 1 1184 ? 36.253 -35.829 42.687 1.00 90.31 1184 THR A CA 1
ATOM 9014 C C . THR A 1 1184 ? 37.471 -36.175 41.823 1.00 90.31 1184 THR A C 1
ATOM 9016 O O . THR A 1 1184 ? 38.608 -36.007 42.261 1.00 90.31 1184 THR A O 1
ATOM 9019 N N . ASP A 1 1185 ? 37.253 -36.668 40.604 1.00 94.94 1185 ASP A N 1
ATOM 9020 C CA . ASP A 1 1185 ? 38.281 -37.069 39.641 1.00 94.94 1185 ASP A CA 1
ATOM 9021 C C . ASP A 1 1185 ? 38.553 -36.019 38.550 1.00 94.94 1185 ASP A C 1
ATOM 9023 O O . ASP A 1 1185 ? 39.394 -36.235 37.672 1.00 94.94 1185 ASP A O 1
ATOM 9027 N N . VAL A 1 1186 ? 37.888 -34.866 38.623 1.00 93.62 1186 VAL A N 1
ATOM 9028 C CA . VAL A 1 1186 ? 38.134 -33.702 37.768 1.00 93.62 1186 VAL A CA 1
ATOM 9029 C C . VAL A 1 1186 ? 38.968 -32.715 38.583 1.00 93.62 1186 VAL A C 1
ATOM 9031 O O . VAL A 1 1186 ? 38.529 -32.228 39.619 1.00 93.62 1186 VAL A O 1
ATOM 9034 N N . LYS A 1 1187 ? 40.211 -32.465 38.168 1.00 91.19 1187 LYS A N 1
ATOM 9035 C CA . LYS A 1 1187 ? 41.139 -31.590 38.899 1.00 91.19 1187 LYS A CA 1
ATOM 9036 C C . LYS A 1 1187 ? 41.130 -30.184 38.308 1.00 91.19 1187 LYS A C 1
ATOM 9038 O O . LYS A 1 1187 ? 41.027 -30.058 37.093 1.00 91.19 1187 LYS A O 1
ATOM 9043 N N . ALA A 1 1188 ? 41.282 -29.165 39.154 1.00 87.75 1188 ALA A N 1
ATOM 9044 C CA . ALA A 1 1188 ? 41.257 -27.751 38.759 1.00 87.75 1188 ALA A CA 1
ATOM 9045 C C . ALA A 1 1188 ? 42.327 -27.364 37.722 1.00 87.75 1188 ALA A C 1
ATOM 9047 O O . ALA A 1 1188 ? 42.125 -26.438 36.948 1.00 87.75 1188 ALA A O 1
ATOM 9048 N N . ASP A 1 1189 ? 43.445 -28.089 37.686 1.00 87.56 1189 ASP A N 1
ATOM 9049 C CA . ASP A 1 1189 ? 44.558 -27.889 36.754 1.00 87.56 1189 ASP A CA 1
ATOM 9050 C C . ASP A 1 1189 ? 44.422 -28.686 35.442 1.00 87.56 1189 ASP A C 1
ATOM 9052 O O . ASP A 1 1189 ? 45.301 -28.625 34.583 1.00 87.56 1189 ASP A O 1
ATOM 9056 N N . ALA A 1 1190 ? 43.346 -29.459 35.264 1.00 92.12 1190 ALA A N 1
ATOM 9057 C CA . ALA A 1 1190 ? 43.139 -30.245 34.053 1.00 92.12 1190 ALA A CA 1
ATOM 9058 C C . ALA A 1 1190 ? 42.623 -29.381 32.890 1.00 92.12 1190 ALA A C 1
ATOM 9060 O O . ALA A 1 1190 ? 41.742 -28.545 33.076 1.00 92.12 1190 ALA A O 1
ATOM 9061 N N . TYR A 1 1191 ? 43.077 -29.658 31.661 1.00 90.94 1191 TYR A N 1
ATOM 9062 C CA . TYR A 1 1191 ? 42.658 -28.905 30.463 1.00 90.94 1191 TYR A CA 1
ATOM 9063 C C . TYR A 1 1191 ? 41.139 -28.935 30.211 1.00 90.94 1191 TYR A C 1
ATOM 9065 O O . TYR A 1 1191 ? 40.591 -28.024 29.603 1.00 90.94 1191 TYR A O 1
ATOM 9073 N N . TYR A 1 1192 ? 40.458 -29.984 30.679 1.00 93.12 1192 TYR A N 1
ATOM 9074 C CA . TYR A 1 1192 ? 39.012 -30.160 30.547 1.00 93.12 1192 TYR A CA 1
ATOM 9075 C C . TYR A 1 1192 ? 38.222 -29.592 31.735 1.00 93.12 1192 TYR A C 1
ATOM 9077 O O . TYR A 1 1192 ? 37.005 -29.738 31.760 1.00 93.12 1192 TYR A O 1
ATOM 9085 N N . TYR A 1 1193 ? 38.871 -28.988 32.739 1.00 94.31 1193 TYR A N 1
ATOM 9086 C CA . TYR A 1 1193 ? 38.210 -28.557 33.977 1.00 94.31 1193 TYR A CA 1
ATOM 9087 C C . TYR A 1 1193 ? 37.039 -27.603 33.712 1.00 94.31 1193 TYR A C 1
ATOM 9089 O O . TYR A 1 1193 ? 35.909 -27.903 34.097 1.00 94.31 1193 TYR A O 1
ATOM 9097 N N . LYS A 1 1194 ? 37.293 -26.506 32.986 1.00 93.94 1194 LYS A N 1
ATOM 9098 C CA . LYS A 1 1194 ? 36.267 -25.509 32.639 1.00 93.94 1194 LYS A CA 1
ATOM 9099 C C . LYS A 1 1194 ? 35.153 -26.100 31.777 1.00 93.94 1194 LYS A C 1
ATOM 9101 O O . LYS A 1 1194 ? 33.983 -25.919 32.086 1.00 93.94 1194 LYS A O 1
ATOM 9106 N N . ALA A 1 1195 ? 35.519 -26.897 30.773 1.00 94.62 1195 ALA A N 1
ATOM 9107 C CA . ALA A 1 1195 ? 34.559 -27.580 29.912 1.00 94.62 1195 ALA A CA 1
ATOM 9108 C C . ALA A 1 1195 ? 33.627 -28.519 30.701 1.00 94.62 1195 ALA A C 1
ATOM 9110 O O . ALA A 1 1195 ? 32.432 -28.591 30.427 1.00 94.62 1195 ALA A O 1
ATOM 9111 N N . VAL A 1 1196 ? 34.148 -29.231 31.708 1.00 94.75 1196 VAL A N 1
ATOM 9112 C CA . VAL A 1 1196 ? 33.330 -30.105 32.559 1.00 94.75 1196 VAL A CA 1
ATOM 9113 C C . VAL A 1 1196 ? 32.404 -29.299 33.468 1.00 94.75 1196 VAL A C 1
ATOM 9115 O O . VAL A 1 1196 ? 31.253 -29.697 33.622 1.00 94.75 1196 VAL A O 1
ATOM 9118 N N . LEU A 1 1197 ? 32.860 -28.179 34.036 1.00 93.31 1197 LEU A N 1
ATOM 9119 C CA . LEU A 1 1197 ? 31.992 -27.285 34.813 1.00 93.31 1197 LEU A CA 1
ATOM 9120 C C . LEU A 1 1197 ? 30.852 -26.730 33.958 1.00 93.31 1197 LEU A C 1
ATOM 9122 O O . LEU A 1 1197 ? 29.691 -26.858 34.340 1.00 93.31 1197 LEU A O 1
ATOM 9126 N N . TRP A 1 1198 ? 31.174 -26.227 32.765 1.00 94.56 1198 TRP A N 1
ATOM 9127 C CA . TRP A 1 1198 ? 30.188 -25.759 31.792 1.00 94.56 1198 TRP A CA 1
ATOM 9128 C C . TRP A 1 1198 ? 29.175 -26.854 31.435 1.00 94.56 1198 TRP A C 1
ATOM 9130 O O . TRP A 1 1198 ? 27.966 -26.623 31.444 1.00 94.56 1198 TRP A O 1
ATOM 9140 N N . ALA A 1 1199 ? 29.644 -28.078 31.191 1.00 93.31 1199 ALA A N 1
ATOM 9141 C CA . ALA A 1 1199 ? 28.772 -29.199 30.857 1.00 93.31 1199 ALA A CA 1
ATOM 9142 C C . ALA A 1 1199 ? 27.884 -29.655 32.028 1.00 93.31 1199 ALA A C 1
ATOM 9144 O O . ALA A 1 1199 ? 26.807 -30.200 31.796 1.00 93.31 1199 ALA A O 1
ATOM 9145 N N . VAL A 1 1200 ? 28.314 -29.470 33.279 1.00 91.62 1200 VAL A N 1
ATOM 9146 C CA . VAL A 1 1200 ? 27.469 -29.711 34.461 1.00 91.62 1200 VAL A CA 1
ATOM 9147 C C . VAL A 1 1200 ? 26.422 -28.613 34.596 1.00 91.62 1200 VAL A C 1
ATOM 9149 O O . VAL A 1 1200 ? 25.252 -28.916 34.819 1.00 91.62 1200 VAL A O 1
ATOM 9152 N N . GLU A 1 1201 ? 26.833 -27.354 34.448 1.00 91.06 1201 GLU A N 1
ATOM 9153 C CA . GLU A 1 1201 ? 25.962 -26.182 34.546 1.00 91.06 1201 GLU A CA 1
ATOM 9154 C C . GLU A 1 1201 ? 24.812 -26.237 33.536 1.00 91.06 1201 GLU A C 1
ATOM 9156 O O . GLU A 1 1201 ? 23.669 -25.974 33.906 1.00 91.06 1201 GLU A O 1
ATOM 9161 N N . ASN A 1 1202 ? 25.108 -26.677 32.311 1.00 88.62 1202 ASN A N 1
ATOM 9162 C CA . ASN A 1 1202 ? 24.152 -26.796 31.209 1.00 88.62 1202 ASN A CA 1
ATOM 9163 C C . ASN A 1 1202 ? 23.470 -28.174 31.130 1.00 88.62 1202 ASN A C 1
ATOM 9165 O O . ASN A 1 1202 ? 22.837 -28.501 30.133 1.00 88.62 1202 ASN A O 1
ATOM 9169 N N . GLY A 1 1203 ? 23.623 -29.032 32.145 1.00 90.75 1203 GLY A N 1
ATOM 9170 C CA . GLY A 1 1203 ? 22.948 -30.338 32.193 1.00 90.75 1203 GLY A CA 1
ATOM 9171 C C . GLY A 1 1203 ? 23.426 -31.372 31.159 1.00 90.75 1203 GLY A C 1
ATOM 9172 O O . GLY A 1 1203 ? 22.869 -32.467 31.079 1.00 90.75 1203 GLY A O 1
ATOM 9173 N N . ILE A 1 1204 ? 24.497 -31.091 30.413 1.00 93.31 1204 ILE A N 1
ATOM 9174 C CA . ILE A 1 1204 ? 25.054 -31.960 29.365 1.00 93.31 1204 ILE A CA 1
ATOM 9175 C C . ILE A 1 1204 ? 25.552 -33.289 29.949 1.00 93.31 1204 ILE A C 1
ATOM 9177 O O . ILE A 1 1204 ? 25.400 -34.359 29.347 1.00 93.31 1204 ILE A O 1
ATOM 9181 N N . THR A 1 1205 ? 26.112 -33.266 31.160 1.00 90.19 1205 THR A N 1
ATOM 9182 C CA . THR A 1 1205 ? 26.614 -34.470 31.834 1.00 90.19 1205 THR A CA 1
ATOM 9183 C C . THR A 1 1205 ? 26.213 -34.541 33.301 1.00 90.19 1205 THR A C 1
ATOM 9185 O O . THR A 1 1205 ? 26.310 -33.579 34.050 1.00 90.19 1205 THR A O 1
ATOM 9188 N N . THR A 1 1206 ? 25.869 -35.750 33.746 1.00 85.81 1206 THR A N 1
ATOM 9189 C CA . THR A 1 1206 ? 25.660 -36.095 35.164 1.00 85.81 1206 THR A CA 1
ATOM 9190 C C . THR A 1 1206 ? 26.818 -36.915 35.749 1.00 85.81 1206 THR A C 1
ATOM 9192 O O . THR A 1 1206 ? 26.729 -37.408 36.870 1.00 85.81 1206 THR A O 1
ATOM 9195 N N . GLY A 1 1207 ? 27.896 -37.116 34.979 1.00 86.50 1207 GLY A N 1
ATOM 9196 C CA . GLY A 1 1207 ? 29.007 -38.007 35.331 1.00 86.50 1207 GLY A CA 1
ATOM 9197 C C . GLY A 1 1207 ? 28.685 -39.499 35.168 1.00 86.50 1207 GLY A C 1
ATOM 9198 O O . GLY A 1 1207 ? 27.567 -39.884 34.834 1.00 86.50 1207 GLY A O 1
ATOM 9199 N N . LEU A 1 1208 ? 29.688 -40.359 35.388 1.00 85.25 1208 LEU A N 1
ATOM 9200 C CA . LEU A 1 1208 ? 29.494 -41.815 35.512 1.00 85.25 1208 LEU A CA 1
ATOM 9201 C C . LEU A 1 1208 ? 28.797 -42.174 36.833 1.00 85.25 1208 LEU A C 1
ATOM 9203 O O . LEU A 1 1208 ? 28.149 -43.212 36.948 1.00 85.25 1208 LEU A O 1
ATOM 9207 N N . SER A 1 1209 ? 28.957 -41.314 37.838 1.00 86.81 1209 SER A N 1
ATOM 9208 C CA . SER A 1 1209 ? 28.200 -41.302 39.085 1.00 86.81 1209 SER A CA 1
ATOM 9209 C C . SER A 1 1209 ? 28.114 -39.866 39.607 1.00 86.81 1209 SER A C 1
ATOM 9211 O O . SER A 1 1209 ? 28.809 -38.986 39.100 1.00 86.81 1209 SER A O 1
ATOM 9213 N N . ALA A 1 1210 ? 27.346 -39.651 40.678 1.00 85.00 1210 ALA A N 1
ATOM 9214 C CA . ALA A 1 1210 ? 27.186 -38.339 41.307 1.00 85.00 1210 ALA A CA 1
ATOM 9215 C C . ALA A 1 1210 ? 28.507 -37.658 41.727 1.00 85.00 1210 ALA A C 1
ATOM 9217 O O . ALA A 1 1210 ? 28.522 -36.448 41.903 1.00 85.00 1210 ALA A O 1
ATOM 9218 N N . THR A 1 1211 ? 29.603 -38.411 41.897 1.00 89.88 1211 THR A N 1
ATOM 9219 C CA . THR A 1 1211 ? 30.904 -37.878 42.348 1.00 89.88 1211 THR A CA 1
ATOM 9220 C C . THR A 1 1211 ? 32.071 -38.211 41.417 1.00 89.88 1211 THR A C 1
ATOM 9222 O O . THR A 1 1211 ? 33.229 -37.980 41.777 1.00 89.88 1211 THR A O 1
ATOM 9225 N N . THR A 1 1212 ? 31.809 -38.804 40.249 1.00 93.81 1212 THR A N 1
ATOM 9226 C CA . THR A 1 1212 ? 32.859 -39.270 39.328 1.00 93.81 1212 THR A CA 1
ATOM 9227 C C . THR A 1 1212 ? 32.467 -39.005 37.882 1.00 93.81 1212 THR A C 1
ATOM 9229 O O . THR A 1 1212 ? 31.476 -39.557 37.401 1.00 93.81 1212 THR A O 1
ATOM 9232 N N . PHE A 1 1213 ? 33.268 -38.221 37.164 1.00 94.62 1213 PHE A N 1
ATOM 9233 C CA . PHE A 1 1213 ? 33.060 -37.927 35.745 1.00 94.62 1213 PHE A CA 1
ATOM 9234 C C . PHE A 1 1213 ? 33.700 -38.968 34.822 1.00 94.62 1213 PHE A C 1
ATOM 9236 O O . PHE A 1 1213 ? 33.143 -39.274 33.768 1.00 94.62 1213 PHE A O 1
ATOM 9243 N N . GLY A 1 1214 ? 34.849 -39.519 35.209 1.00 93.19 1214 GLY A N 1
ATOM 9244 C CA . GLY A 1 1214 ? 35.680 -40.412 34.408 1.00 93.19 1214 GLY A CA 1
ATOM 9245 C C . GLY A 1 1214 ? 36.320 -39.726 33.198 1.00 93.19 1214 GLY A C 1
ATOM 9246 O O . GLY A 1 1214 ? 36.119 -40.213 32.088 1.00 93.19 1214 GLY A O 1
ATOM 9247 N N . PRO A 1 1215 ? 37.091 -38.631 33.352 1.00 92.00 1215 PRO A N 1
ATOM 9248 C CA . PRO A 1 1215 ? 37.581 -37.838 32.219 1.00 92.00 1215 PRO A CA 1
ATOM 9249 C C . PRO A 1 1215 ? 38.474 -38.620 31.250 1.00 92.00 1215 PRO A C 1
ATOM 9251 O O . PRO A 1 1215 ? 38.460 -38.342 30.058 1.00 92.00 1215 PRO A O 1
ATOM 9254 N N . ASN A 1 1216 ? 39.205 -39.624 31.743 1.00 91.12 1216 ASN A N 1
ATOM 9255 C CA . ASN A 1 1216 ? 40.072 -40.482 30.929 1.00 91.12 1216 ASN A CA 1
ATOM 9256 C C . ASN A 1 1216 ? 39.380 -41.764 30.439 1.00 91.12 1216 ASN A C 1
ATOM 9258 O O . ASN A 1 1216 ? 40.013 -42.579 29.772 1.00 91.12 1216 ASN A O 1
ATOM 9262 N N . ALA A 1 1217 ? 38.113 -41.991 30.800 1.00 91.19 1217 ALA A N 1
ATOM 9263 C CA . ALA A 1 1217 ? 37.373 -43.139 30.295 1.00 91.19 1217 ALA A CA 1
ATOM 9264 C C . ALA A 1 1217 ? 36.990 -42.893 28.833 1.00 91.19 1217 ALA A C 1
ATOM 9266 O O . ALA A 1 1217 ? 36.566 -41.793 28.476 1.00 91.19 1217 ALA A O 1
ATOM 9267 N N . THR A 1 1218 ? 37.130 -43.924 28.006 1.00 92.56 1218 THR A N 1
ATOM 9268 C CA . THR A 1 1218 ? 36.687 -43.908 26.612 1.00 92.56 1218 THR A CA 1
ATOM 9269 C C . THR A 1 1218 ? 35.190 -43.615 26.522 1.00 92.56 1218 THR A C 1
ATOM 9271 O O . THR A 1 1218 ? 34.401 -44.185 27.281 1.00 92.56 1218 THR A O 1
ATOM 9274 N N . CYS A 1 1219 ? 34.809 -42.713 25.620 1.00 90.44 1219 CYS A N 1
ATOM 9275 C CA . CYS A 1 1219 ? 33.416 -42.373 25.360 1.00 90.44 1219 CYS A CA 1
ATOM 9276 C C . CYS A 1 1219 ? 32.831 -43.347 24.333 1.00 90.44 1219 CYS A C 1
ATOM 9278 O O . CYS A 1 1219 ? 33.468 -43.624 23.330 1.00 90.44 1219 CYS A O 1
ATOM 9280 N N . THR A 1 1220 ? 31.634 -43.871 24.581 1.00 92.62 1220 THR A N 1
ATOM 9281 C CA . THR A 1 1220 ? 30.932 -44.732 23.610 1.00 92.62 1220 THR A CA 1
ATOM 9282 C C . THR A 1 1220 ? 30.081 -43.906 22.647 1.00 92.62 1220 THR A C 1
ATOM 9284 O O . THR A 1 1220 ? 29.642 -42.807 22.994 1.00 92.62 1220 THR A O 1
ATOM 9287 N N . ARG A 1 1221 ? 29.753 -44.450 21.470 1.00 91.44 1221 ARG A N 1
ATOM 9288 C CA . ARG A 1 1221 ? 28.893 -43.789 20.464 1.00 91.44 1221 ARG A CA 1
ATOM 9289 C C . ARG A 1 1221 ? 27.556 -43.297 21.032 1.00 91.44 1221 ARG A C 1
ATOM 9291 O O . ARG A 1 1221 ? 27.142 -42.178 20.739 1.00 91.44 1221 ARG A O 1
ATOM 9298 N N . GLY A 1 1222 ? 26.902 -44.086 21.890 1.00 91.19 1222 GLY A N 1
ATOM 9299 C CA . GLY A 1 1222 ? 25.655 -43.682 22.556 1.00 91.19 1222 GLY A CA 1
ATOM 9300 C C . GLY A 1 1222 ? 25.833 -42.514 23.533 1.00 91.19 1222 GLY A C 1
ATOM 9301 O O . GLY A 1 1222 ? 24.962 -41.651 23.638 1.00 91.19 1222 GLY A O 1
ATOM 9302 N N . GLN A 1 1223 ? 26.978 -42.440 24.216 1.00 92.44 1223 GLN A N 1
ATOM 9303 C CA . GLN A 1 1223 ? 27.307 -41.318 25.102 1.00 92.44 1223 GLN A CA 1
ATOM 9304 C C . GLN A 1 1223 ? 27.623 -40.045 24.316 1.00 92.44 1223 GLN A C 1
ATOM 9306 O O . GLN A 1 1223 ? 27.167 -38.979 24.716 1.00 92.44 1223 GLN A O 1
ATOM 9311 N N . VAL A 1 1224 ? 28.347 -40.154 23.196 1.00 93.56 1224 VAL A N 1
ATOM 9312 C CA . VAL A 1 1224 ? 28.635 -39.014 22.310 1.00 93.56 1224 VAL A CA 1
ATOM 9313 C C . VAL A 1 1224 ? 27.337 -38.419 21.762 1.00 93.56 1224 VAL A C 1
ATOM 9315 O O . VAL A 1 1224 ? 27.125 -37.219 21.903 1.00 93.56 1224 VAL A O 1
ATOM 9318 N N . ALA A 1 1225 ? 26.428 -39.253 21.242 1.00 93.19 1225 ALA A N 1
ATOM 9319 C CA . ALA A 1 1225 ? 25.116 -38.797 20.774 1.00 93.19 1225 ALA A CA 1
ATOM 9320 C C . ALA A 1 1225 ? 24.312 -38.103 21.887 1.00 93.19 1225 ALA A C 1
ATOM 9322 O O . ALA A 1 1225 ? 23.695 -37.071 21.655 1.00 93.19 1225 ALA A O 1
ATOM 9323 N N . THR A 1 1226 ? 24.369 -38.629 23.116 1.00 93.75 1226 THR A N 1
ATOM 9324 C CA . THR A 1 1226 ? 23.675 -38.032 24.269 1.00 93.75 1226 THR A CA 1
ATOM 9325 C C . THR A 1 1226 ? 24.264 -36.674 24.656 1.00 93.75 1226 THR A C 1
ATOM 9327 O O . THR A 1 1226 ? 23.512 -35.763 24.982 1.00 93.75 1226 THR A O 1
ATOM 9330 N N . PHE A 1 1227 ? 25.591 -36.513 24.625 1.00 94.38 1227 PHE A N 1
ATOM 9331 C CA . PHE A 1 1227 ? 26.232 -35.224 24.901 1.00 94.38 1227 PHE A CA 1
ATOM 9332 C C . PHE A 1 1227 ? 25.900 -34.173 23.843 1.00 94.38 1227 PHE A C 1
ATOM 9334 O O . PHE A 1 1227 ? 25.587 -33.045 24.210 1.00 94.38 1227 PHE A O 1
ATOM 9341 N N . LEU A 1 1228 ? 25.904 -34.552 22.563 1.00 93.06 1228 LEU A N 1
ATOM 9342 C CA . LEU A 1 1228 ? 25.495 -33.673 21.465 1.00 93.06 1228 LEU A CA 1
ATOM 9343 C C . LEU A 1 1228 ? 24.034 -33.243 21.622 1.00 93.06 1228 LEU A C 1
ATOM 9345 O O . LEU A 1 1228 ? 23.755 -32.056 21.715 1.00 93.06 1228 LEU A O 1
ATOM 9349 N N . TRP A 1 1229 ? 23.120 -34.199 21.769 1.00 94.19 1229 TRP A N 1
ATOM 9350 C CA . TRP A 1 1229 ? 21.691 -33.928 21.934 1.00 94.19 1229 TRP A CA 1
ATOM 9351 C C . TRP A 1 1229 ? 21.391 -33.002 23.122 1.00 94.19 1229 TRP A C 1
ATOM 9353 O O . TRP A 1 1229 ? 20.626 -32.049 23.007 1.00 94.19 1229 TRP A O 1
ATOM 9363 N N . ARG A 1 1230 ? 22.055 -33.224 24.260 1.00 93.88 1230 ARG A N 1
ATOM 9364 C CA . ARG A 1 1230 ? 21.919 -32.353 25.434 1.00 93.88 1230 ARG A CA 1
ATOM 9365 C C . ARG A 1 1230 ? 22.502 -30.969 25.238 1.00 93.88 1230 ARG A C 1
ATOM 9367 O O . ARG A 1 1230 ? 21.930 -30.009 25.735 1.00 93.88 1230 ARG A O 1
ATOM 9374 N N . SER A 1 1231 ? 23.617 -30.859 24.517 1.00 87.94 1231 SER A N 1
ATOM 9375 C CA . SER A 1 1231 ? 24.191 -29.550 24.189 1.00 87.94 1231 SER A CA 1
ATOM 9376 C C . SER A 1 1231 ? 23.255 -28.697 23.328 1.00 87.94 1231 SER A C 1
ATOM 9378 O O . SER A 1 1231 ? 23.387 -27.483 23.332 1.00 87.94 1231 SER A O 1
ATOM 9380 N N . GLN A 1 1232 ? 22.287 -29.325 22.652 1.00 88.81 1232 GLN A N 1
ATOM 9381 C CA . GLN A 1 1232 ? 21.241 -28.666 21.869 1.00 88.81 1232 GLN A CA 1
ATOM 9382 C C . GLN A 1 1232 ? 19.937 -28.447 22.661 1.00 88.81 1232 GLN A C 1
ATOM 9384 O O . GLN A 1 1232 ? 18.920 -28.092 22.079 1.00 88.81 1232 GLN A O 1
ATOM 9389 N N . GLY A 1 1233 ? 19.937 -28.674 23.981 1.00 88.56 1233 GLY A N 1
ATOM 9390 C CA . GLY A 1 1233 ? 18.765 -28.452 24.836 1.00 88.56 1233 GLY A CA 1
ATOM 9391 C C . GLY A 1 1233 ? 17.788 -29.628 24.936 1.00 88.56 1233 GLY A C 1
ATOM 9392 O O . GLY A 1 1233 ? 16.647 -29.422 25.332 1.00 88.56 1233 GLY A O 1
ATOM 9393 N N . GLU A 1 1234 ? 18.220 -30.853 24.610 1.00 90.31 1234 GLU A N 1
ATOM 9394 C CA . GLU A 1 1234 ? 17.378 -32.065 24.622 1.00 90.31 1234 GLU A CA 1
ATOM 9395 C C . GLU A 1 1234 ? 16.107 -31.977 23.734 1.00 90.31 1234 GLU A C 1
ATOM 9397 O O . GLU A 1 1234 ? 15.021 -32.349 24.186 1.00 90.31 1234 GLU A O 1
ATOM 9402 N N . PRO A 1 1235 ? 16.204 -31.533 22.462 1.00 88.81 1235 PRO A N 1
ATOM 9403 C CA . PRO A 1 1235 ? 15.042 -31.395 21.580 1.00 88.81 1235 PRO A CA 1
ATOM 9404 C C . PRO A 1 1235 ? 14.320 -32.735 21.372 1.00 88.81 1235 PRO A C 1
ATOM 9406 O O . PRO A 1 1235 ? 14.955 -33.773 21.161 1.00 88.81 1235 PRO A O 1
ATOM 9409 N N . GLU A 1 1236 ? 12.988 -32.737 21.434 1.00 90.94 1236 GLU A N 1
ATOM 9410 C CA . GLU A 1 1236 ? 12.203 -33.959 21.227 1.00 90.94 1236 GLU A CA 1
ATOM 9411 C C . GLU A 1 1236 ? 12.247 -34.384 19.745 1.00 90.94 1236 GLU A C 1
ATOM 9413 O O . GLU A 1 1236 ? 11.898 -33.583 18.880 1.00 90.94 1236 GLU A O 1
ATOM 9418 N N . PRO A 1 1237 ? 12.661 -35.628 19.426 1.00 85.75 1237 PRO A N 1
ATOM 9419 C CA . PRO A 1 1237 ? 12.703 -36.105 18.048 1.00 85.75 1237 PRO A CA 1
ATOM 9420 C C . PRO A 1 1237 ? 11.292 -36.227 17.459 1.00 85.75 1237 PRO A C 1
ATOM 9422 O O . PRO A 1 1237 ? 10.376 -36.758 18.097 1.00 85.75 1237 PRO A O 1
ATOM 9425 N N . THR A 1 1238 ? 11.132 -35.759 16.226 1.00 81.19 1238 THR A N 1
ATOM 9426 C CA . THR A 1 1238 ? 9.854 -35.709 15.495 1.00 81.19 1238 THR A CA 1
ATOM 9427 C C . THR A 1 1238 ? 9.456 -37.071 14.919 1.00 81.19 1238 THR A C 1
ATOM 9429 O O . THR A 1 1238 ? 8.272 -37.385 14.761 1.00 81.19 1238 THR A O 1
ATOM 9432 N N . SER A 1 1239 ? 10.435 -37.933 14.651 1.00 70.31 1239 SER A N 1
ATOM 9433 C CA . SER A 1 1239 ? 10.259 -39.276 14.119 1.00 70.31 1239 SER A CA 1
ATOM 9434 C C . SER A 1 1239 ? 10.242 -40.316 15.234 1.00 70.31 1239 SER A C 1
ATOM 9436 O O . SER A 1 1239 ? 11.104 -40.387 16.107 1.00 70.31 1239 SER A O 1
ATOM 9438 N N . THR A 1 1240 ? 9.280 -41.235 15.157 1.00 70.69 1240 THR A N 1
ATOM 9439 C CA . THR A 1 1240 ? 9.277 -42.455 15.986 1.00 70.69 1240 THR A CA 1
ATOM 9440 C C . THR A 1 1240 ? 9.962 -43.635 15.291 1.00 70.69 1240 THR A C 1
ATOM 9442 O O . THR A 1 1240 ? 10.057 -44.732 15.856 1.00 70.69 1240 THR A O 1
ATOM 9445 N N . ASN A 1 1241 ? 10.443 -43.437 14.059 1.00 74.88 1241 ASN A N 1
ATOM 9446 C CA . ASN A 1 1241 ? 11.019 -44.492 13.241 1.00 74.88 1241 ASN A CA 1
ATOM 9447 C C . ASN A 1 1241 ? 12.504 -44.681 13.568 1.00 74.88 1241 ASN A C 1
ATOM 9449 O O . ASN A 1 1241 ? 13.359 -43.963 13.064 1.00 74.88 1241 ASN A O 1
ATOM 9453 N N . ASN A 1 1242 ? 12.811 -45.677 14.399 1.00 81.94 1242 ASN A N 1
ATOM 9454 C CA . ASN A 1 1242 ? 14.184 -46.045 14.729 1.00 81.94 1242 ASN A CA 1
ATOM 9455 C C . ASN A 1 1242 ? 14.811 -46.916 13.616 1.00 81.94 1242 ASN A C 1
ATOM 9457 O O . ASN A 1 1242 ? 14.434 -48.088 13.486 1.00 81.94 1242 ASN A O 1
ATOM 9461 N N . PRO A 1 1243 ? 15.804 -46.411 12.856 1.00 83.56 1243 PRO A N 1
ATOM 9462 C CA . PRO A 1 1243 ? 16.425 -47.160 11.763 1.00 83.56 1243 PRO A CA 1
ATOM 9463 C C . PRO A 1 1243 ? 17.451 -48.203 12.242 1.00 83.56 1243 PRO A C 1
ATOM 9465 O O . PRO A 1 1243 ? 17.967 -48.980 11.431 1.00 83.56 1243 PRO A O 1
ATOM 9468 N N . PHE A 1 1244 ? 17.771 -48.242 13.542 1.00 92.38 1244 PHE A N 1
ATOM 9469 C CA . PHE A 1 1244 ? 18.833 -49.076 14.096 1.00 92.38 1244 PHE A CA 1
ATOM 9470 C C . PHE A 1 1244 ? 18.291 -50.193 14.989 1.00 92.38 1244 PHE A C 1
ATOM 9472 O O . PHE A 1 1244 ? 17.742 -49.984 16.069 1.00 92.38 1244 PHE A O 1
ATOM 9479 N N . SER A 1 1245 ? 18.516 -51.428 14.549 1.00 89.94 1245 SER A N 1
ATOM 9480 C CA . SER A 1 1245 ? 18.040 -52.648 15.216 1.00 89.94 1245 SER A CA 1
ATOM 9481 C C . SER A 1 1245 ? 18.643 -52.903 16.606 1.00 89.94 1245 SER A C 1
ATOM 9483 O O . SER A 1 1245 ? 18.106 -53.698 17.379 1.00 89.94 1245 SER A O 1
ATOM 9485 N N . ASP A 1 1246 ? 19.769 -52.266 16.920 1.00 93.56 1246 ASP A N 1
ATOM 9486 C CA . ASP A 1 1246 ? 20.528 -52.407 18.163 1.00 93.56 1246 ASP A CA 1
ATOM 9487 C C . ASP A 1 1246 ? 20.350 -51.235 19.141 1.00 93.56 1246 ASP A C 1
ATOM 9489 O O . ASP A 1 1246 ? 20.960 -51.250 20.209 1.00 93.56 1246 ASP A O 1
ATOM 9493 N N . VAL A 1 1247 ? 19.478 -50.280 18.815 1.00 92.44 1247 VAL A N 1
ATOM 9494 C CA . VAL A 1 1247 ? 19.045 -49.188 19.696 1.00 92.44 1247 VAL A CA 1
ATOM 9495 C C . VAL A 1 1247 ? 17.611 -49.492 20.121 1.00 92.44 1247 VAL A C 1
ATOM 9497 O O . VAL A 1 1247 ? 16.748 -49.728 19.280 1.00 92.44 1247 VAL A O 1
ATOM 9500 N N . LYS A 1 1248 ? 17.327 -49.565 21.419 1.00 90.19 1248 LYS A N 1
ATOM 9501 C CA . LYS A 1 1248 ? 15.995 -49.907 21.941 1.00 90.19 1248 LYS A CA 1
ATOM 9502 C C . LYS A 1 1248 ? 15.341 -48.682 22.552 1.00 90.19 1248 LYS A C 1
ATOM 9504 O O . LYS A 1 1248 ? 16.013 -47.869 23.167 1.00 90.19 1248 LYS A O 1
ATOM 9509 N N . THR A 1 1249 ? 14.013 -48.617 22.495 1.00 87.25 1249 THR A N 1
ATOM 9510 C CA . THR A 1 1249 ? 13.208 -47.552 23.128 1.00 87.25 1249 THR A CA 1
ATOM 9511 C C . THR A 1 1249 ? 13.463 -47.387 24.630 1.00 87.25 1249 THR A C 1
ATOM 9513 O O . THR A 1 1249 ? 13.210 -46.325 25.183 1.00 87.25 1249 THR A O 1
ATOM 9516 N N . SER A 1 1250 ? 13.963 -48.430 25.301 1.00 86.75 1250 SER A N 1
ATOM 9517 C CA . SER A 1 1250 ? 14.339 -48.406 26.719 1.00 86.75 1250 SER A CA 1
ATOM 9518 C C . SER A 1 1250 ? 15.742 -47.858 27.001 1.00 86.75 1250 SER A C 1
ATOM 9520 O O . SER A 1 1250 ? 16.106 -47.728 28.169 1.00 86.75 1250 SER A O 1
ATOM 9522 N N . ASP A 1 1251 ? 16.564 -47.635 25.977 1.00 91.81 1251 ASP A N 1
ATOM 9523 C CA . ASP A 1 1251 ? 17.939 -47.176 26.155 1.00 91.81 1251 ASP A CA 1
ATOM 9524 C C . ASP A 1 1251 ? 17.964 -45.670 26.431 1.00 91.81 1251 ASP A C 1
ATOM 9526 O O . ASP A 1 1251 ? 17.230 -44.899 25.818 1.00 91.81 1251 ASP A O 1
ATOM 9530 N N . TYR A 1 1252 ? 18.839 -45.226 27.338 1.00 89.38 1252 TYR A N 1
ATOM 9531 C CA . TYR A 1 1252 ? 18.898 -43.811 27.736 1.00 89.38 1252 TYR A CA 1
ATOM 9532 C C . TYR A 1 1252 ? 19.276 -42.869 26.579 1.00 89.38 1252 TYR A C 1
ATOM 9534 O O . TYR A 1 1252 ? 18.946 -41.692 26.620 1.00 89.38 1252 TYR A O 1
ATOM 9542 N N . TYR A 1 1253 ? 19.958 -43.389 25.555 1.00 92.19 1253 TYR A N 1
ATOM 9543 C CA . TYR A 1 1253 ? 20.355 -42.658 24.351 1.00 92.19 1253 TYR A CA 1
ATOM 9544 C C . TYR A 1 1253 ? 19.339 -42.785 23.207 1.00 92.19 1253 TYR A C 1
ATOM 9546 O O . TYR A 1 1253 ? 19.613 -42.306 22.115 1.00 92.19 1253 TYR A O 1
ATOM 9554 N N . PHE A 1 1254 ? 18.187 -43.437 23.405 1.00 93.31 1254 PHE A N 1
ATOM 9555 C CA . PHE A 1 1254 ? 17.224 -43.687 22.327 1.00 93.31 1254 PHE A CA 1
ATOM 9556 C C . PHE A 1 1254 ? 16.777 -42.400 21.623 1.00 93.31 1254 PHE A C 1
ATOM 9558 O O . PHE A 1 1254 ? 16.890 -42.300 20.404 1.00 93.31 1254 PHE A O 1
ATOM 9565 N N . LYS A 1 1255 ? 16.330 -41.403 22.398 1.00 93.12 1255 LYS A N 1
ATOM 9566 C CA . LYS A 1 1255 ? 15.900 -40.104 21.862 1.00 93.12 1255 LYS A CA 1
ATOM 9567 C C . LYS A 1 1255 ? 17.050 -39.347 21.204 1.00 93.12 1255 LYS A C 1
ATOM 9569 O O . LYS A 1 1255 ? 16.897 -38.864 20.092 1.00 93.12 1255 LYS A O 1
ATOM 9574 N N . ALA A 1 1256 ? 18.219 -39.346 21.844 1.00 93.88 1256 ALA A N 1
ATOM 9575 C CA . ALA A 1 1256 ? 19.419 -38.726 21.297 1.00 93.88 1256 ALA A CA 1
ATOM 9576 C C . ALA A 1 1256 ? 19.837 -39.332 19.946 1.00 93.88 1256 ALA A C 1
ATOM 9578 O O . ALA A 1 1256 ? 20.291 -38.615 19.062 1.00 93.88 1256 ALA A O 1
ATOM 9579 N N . VAL A 1 1257 ? 19.677 -40.648 19.763 1.00 93.75 1257 VAL A N 1
ATOM 9580 C CA . VAL A 1 1257 ? 19.990 -41.315 18.493 1.00 93.75 1257 VAL A CA 1
ATOM 9581 C C . VAL A 1 1257 ? 18.944 -41.014 17.419 1.00 93.75 1257 VAL A C 1
ATOM 9583 O O . VAL A 1 1257 ? 19.332 -40.817 16.275 1.00 93.75 1257 VAL A O 1
ATOM 9586 N N . LEU A 1 1258 ? 17.652 -40.953 17.758 1.00 92.31 1258 LEU A N 1
ATOM 9587 C CA . LEU A 1 1258 ? 16.609 -40.520 16.814 1.00 92.31 1258 LEU A CA 1
ATOM 9588 C C . LEU A 1 1258 ? 16.863 -39.091 16.333 1.00 92.31 1258 LEU A C 1
ATOM 9590 O O . LEU A 1 1258 ? 16.939 -38.860 15.131 1.00 92.31 1258 LEU A O 1
ATOM 9594 N N . TRP A 1 1259 ? 17.118 -38.180 17.272 1.00 94.44 1259 TRP A N 1
ATOM 9595 C CA . TRP A 1 1259 ? 17.489 -36.802 16.971 1.00 94.44 1259 TRP A CA 1
ATOM 9596 C C . TRP A 1 1259 ? 18.730 -36.728 16.069 1.00 94.44 1259 TRP A C 1
ATOM 9598 O O . TRP A 1 1259 ? 18.728 -36.024 15.062 1.00 94.44 1259 TRP A O 1
ATOM 9608 N N . ALA A 1 1260 ? 19.771 -37.510 16.371 1.00 91.56 1260 ALA A N 1
ATOM 9609 C CA . ALA A 1 1260 ? 20.995 -37.540 15.572 1.00 91.56 1260 ALA A CA 1
ATOM 9610 C C . ALA A 1 1260 ? 20.792 -38.110 14.155 1.00 91.56 1260 ALA A C 1
ATOM 9612 O O . ALA A 1 1260 ? 21.591 -37.826 13.269 1.00 91.56 1260 ALA A O 1
ATOM 9613 N N . VAL A 1 1261 ? 19.767 -38.936 13.931 1.00 89.12 1261 VAL A N 1
ATOM 9614 C CA . VAL A 1 1261 ? 19.402 -39.409 12.586 1.00 89.12 1261 VAL A CA 1
ATOM 9615 C C . VAL A 1 1261 ? 18.613 -38.343 11.839 1.00 89.12 1261 VAL A C 1
ATOM 9617 O O . VAL A 1 1261 ? 18.915 -38.096 10.677 1.00 89.12 1261 VAL A O 1
ATOM 9620 N N . GLU A 1 1262 ? 17.625 -37.726 12.492 1.00 88.94 1262 GLU A N 1
ATOM 9621 C CA . GLU A 1 1262 ? 16.800 -36.656 11.911 1.00 88.94 1262 GLU A CA 1
ATOM 9622 C C . GLU A 1 1262 ? 17.645 -35.475 11.434 1.00 88.94 1262 GLU A C 1
ATOM 9624 O O . GLU A 1 1262 ? 17.371 -34.918 10.381 1.00 88.94 1262 GLU A O 1
ATOM 9629 N N . ASN A 1 1263 ? 18.711 -35.155 12.170 1.00 86.88 1263 ASN A N 1
ATOM 9630 C CA . ASN A 1 1263 ? 19.616 -34.044 11.868 1.00 86.88 1263 ASN A CA 1
ATOM 9631 C C . ASN A 1 1263 ? 20.869 -34.487 11.092 1.00 86.88 1263 ASN A C 1
ATOM 9633 O O . ASN A 1 1263 ? 21.888 -33.805 11.117 1.00 86.88 1263 ASN A O 1
ATOM 9637 N N . GLU A 1 1264 ? 20.843 -35.679 10.490 1.00 88.19 1264 GLU A N 1
ATOM 9638 C CA . GLU A 1 1264 ? 21.930 -36.253 9.679 1.00 88.19 1264 GLU A CA 1
ATOM 9639 C C . GLU A 1 1264 ? 23.314 -36.356 10.365 1.00 88.19 1264 GLU A C 1
ATOM 9641 O O . GLU A 1 1264 ? 24.314 -36.699 9.732 1.00 88.19 1264 GLU A O 1
ATOM 9646 N N . VAL A 1 1265 ? 23.381 -36.182 11.688 1.00 86.88 1265 VAL A N 1
ATOM 9647 C CA . VAL A 1 1265 ? 24.599 -36.304 12.510 1.00 86.88 1265 VAL A CA 1
ATOM 9648 C C . VAL A 1 1265 ? 25.181 -37.720 12.438 1.00 86.88 1265 VAL A C 1
ATOM 9650 O O . VAL A 1 1265 ? 26.388 -37.929 12.593 1.00 86.88 1265 VAL A O 1
ATOM 9653 N N . THR A 1 1266 ? 24.348 -38.743 12.218 1.00 85.94 1266 THR A N 1
ATOM 9654 C CA . THR A 1 1266 ? 24.826 -40.118 12.054 1.00 85.94 1266 THR A CA 1
ATOM 9655 C C . THR A 1 1266 ? 23.991 -40.961 11.095 1.00 85.94 1266 THR A C 1
ATOM 9657 O O . THR A 1 1266 ? 22.769 -40.999 11.159 1.00 85.94 1266 THR A O 1
ATOM 9660 N N . GLN A 1 1267 ? 24.677 -41.764 10.277 1.00 85.56 1267 GLN A N 1
ATOM 9661 C CA . GLN A 1 1267 ? 24.066 -42.809 9.440 1.00 85.56 1267 GLN A CA 1
ATOM 9662 C C . GLN A 1 1267 ? 24.236 -44.225 10.036 1.00 85.56 1267 GLN A C 1
ATOM 9664 O O . GLN A 1 1267 ? 23.891 -45.233 9.414 1.00 85.56 1267 GLN A O 1
ATOM 9669 N N . GLY A 1 1268 ? 24.778 -44.328 11.257 1.00 85.19 1268 GLY A N 1
ATOM 9670 C CA . GLY A 1 1268 ? 25.143 -45.600 11.889 1.00 85.19 1268 GLY A CA 1
ATOM 9671 C C . GLY A 1 1268 ? 26.409 -46.234 11.300 1.00 85.19 1268 GLY A C 1
ATOM 9672 O O . GLY A 1 1268 ? 27.173 -45.596 10.582 1.00 85.19 1268 GLY A O 1
ATOM 9673 N N . VAL A 1 1269 ? 26.656 -47.506 11.620 1.00 84.56 1269 VAL A N 1
ATOM 9674 C CA . VAL A 1 1269 ? 27.844 -48.266 11.162 1.00 84.56 1269 VAL A CA 1
ATOM 9675 C C . VAL A 1 1269 ? 27.553 -49.145 9.934 1.00 84.56 1269 VAL A C 1
ATOM 9677 O O . VAL A 1 1269 ? 28.341 -50.019 9.572 1.00 84.56 1269 VAL A O 1
ATOM 9680 N N . GLY A 1 1270 ? 26.399 -48.932 9.294 1.00 78.19 1270 GLY A N 1
ATOM 9681 C CA . GLY A 1 1270 ? 25.890 -49.751 8.195 1.00 78.19 1270 GLY A CA 1
ATOM 9682 C C . GLY A 1 1270 ? 25.139 -51.011 8.653 1.00 78.19 1270 GLY A C 1
ATOM 9683 O O . GLY A 1 1270 ? 25.216 -51.451 9.799 1.00 78.19 1270 GLY A O 1
ATOM 9684 N N . GLY A 1 1271 ? 24.352 -51.598 7.743 1.00 81.25 1271 GLY A N 1
ATOM 9685 C CA . GLY A 1 1271 ? 23.579 -52.821 8.013 1.00 81.25 1271 GLY A CA 1
ATOM 9686 C C . GLY A 1 1271 ? 22.416 -52.657 9.004 1.00 81.25 1271 GLY A C 1
ATOM 9687 O O . GLY A 1 1271 ? 22.018 -53.644 9.622 1.00 81.25 1271 GLY A O 1
ATOM 9688 N N . GLY A 1 1272 ? 21.889 -51.436 9.171 1.00 86.19 1272 GLY A N 1
ATOM 9689 C CA . GLY A 1 1272 ? 20.788 -51.138 10.099 1.00 86.19 1272 GLY A CA 1
ATOM 9690 C C . GLY A 1 1272 ? 21.199 -51.188 11.574 1.00 86.19 1272 GLY A C 1
ATOM 9691 O O . GLY A 1 1272 ? 20.428 -51.658 12.416 1.00 86.19 1272 GLY A O 1
ATOM 9692 N N . LYS A 1 1273 ? 22.437 -50.779 11.884 1.00 91.19 1273 LYS A N 1
ATOM 9693 C CA . LYS A 1 1273 ? 22.997 -50.751 13.241 1.00 91.19 1273 LYS A CA 1
ATOM 9694 C C . LYS A 1 1273 ? 23.675 -49.424 13.556 1.00 91.19 1273 LYS A C 1
ATOM 9696 O O . LYS A 1 1273 ? 24.329 -48.845 12.690 1.00 91.19 1273 LYS A O 1
ATOM 9701 N N . PHE A 1 1274 ? 23.581 -49.002 14.810 1.00 93.81 1274 PHE A N 1
ATOM 9702 C CA . PHE A 1 1274 ? 24.271 -47.830 15.350 1.00 93.81 1274 PHE A CA 1
ATOM 9703 C C . PHE A 1 1274 ? 25.543 -48.188 16.131 1.00 93.81 1274 PHE A C 1
ATOM 9705 O O . PHE A 1 1274 ? 26.464 -47.374 16.186 1.00 93.81 1274 PHE A O 1
ATOM 9712 N N . ALA A 1 1275 ? 25.604 -49.392 16.709 1.00 92.69 1275 ALA A N 1
ATOM 9713 C CA . ALA A 1 1275 ? 26.649 -49.869 17.613 1.00 92.69 1275 ALA A CA 1
ATOM 9714 C C . ALA A 1 1275 ? 26.887 -48.945 18.832 1.00 92.69 1275 ALA A C 1
ATOM 9716 O O . ALA A 1 1275 ? 27.988 -48.438 19.031 1.00 92.69 1275 ALA A O 1
ATOM 9717 N N . PRO A 1 1276 ? 25.877 -48.720 19.697 1.00 90.75 1276 PRO A N 1
ATOM 9718 C CA . PRO A 1 1276 ? 25.937 -47.699 20.753 1.00 90.75 1276 PRO A CA 1
ATOM 9719 C C . PRO A 1 1276 ? 27.023 -47.913 21.817 1.00 90.75 1276 PRO A C 1
ATOM 9721 O O . PRO A 1 1276 ? 27.383 -46.959 22.501 1.00 90.75 1276 PRO A O 1
ATOM 9724 N N . ASN A 1 1277 ? 27.512 -49.146 21.982 1.00 89.62 1277 ASN A N 1
ATOM 9725 C CA . ASN A 1 1277 ? 28.534 -49.498 22.973 1.00 89.62 1277 ASN A CA 1
ATOM 9726 C C . ASN A 1 1277 ? 29.958 -49.503 22.402 1.00 89.62 1277 ASN A C 1
ATOM 9728 O O . ASN A 1 1277 ? 30.897 -49.733 23.166 1.00 89.62 1277 ASN A O 1
ATOM 9732 N N . ASP A 1 1278 ? 30.117 -49.295 21.093 1.00 89.81 1278 ASP A N 1
ATOM 9733 C CA . ASP A 1 1278 ? 31.439 -49.176 20.488 1.00 89.81 1278 ASP A CA 1
ATOM 9734 C C . ASP A 1 1278 ? 32.059 -47.838 20.908 1.00 89.81 1278 ASP A C 1
ATOM 9736 O O . ASP A 1 1278 ? 31.352 -46.840 21.105 1.00 89.81 1278 ASP A O 1
ATOM 9740 N N . SER A 1 1279 ? 33.372 -47.871 21.124 1.00 81.00 1279 SER A N 1
ATOM 9741 C CA . SER A 1 1279 ? 34.202 -46.720 21.481 1.00 81.00 1279 SER A CA 1
ATOM 9742 C C . SER A 1 1279 ? 34.503 -45.814 20.304 1.00 81.00 1279 SER A C 1
ATOM 9744 O O . SER A 1 1279 ? 34.658 -46.376 19.197 1.00 81.00 1279 SER A O 1
#

Foldseek 3Di:
DPPPPVVVVVVVVVPVVDDDDDDDDDDFDKDKDAFDPFKIWIARQVQLEIEIDGAEEGDADPDLVPQRCSVVLQSHQEYEYDPRHAEQHHCNQAQSCNHAYYDDDLNYAEYEASSNALVCNHQEDADDLNHQEYEACSCALVCNHQEYEDHLNHQEQYHCVHHNVQNHQYYHDDNNHAEYEHLVPANNCNHAEAEAELRHAYYYACVHFNVQNHQAYQYDPNNQFWHADPRRFIDTPQLQEGRAHGLCRAEEEERDPSHQEYEACRHANSQRYQEYEAEARHAYYYHCSQPNHNRHQAYAYDPNHQFWHADPRRFIAGPQLQEGAADHLCDAEEEERDLNHAEYEACRNANVCRYQEYEDELNHAEQEHCSNHQNQNHAEYEAHLNHQEQYHLSQANPNNHAEYEYLADPVSVLRRHYHPRNVSVQRHDYHYNQDPVNSVVVSVVPDDDDDDDPLDPDDDDDQPQVDPPADDDPQAGPVWRDRNFWGWDQDSVQAIETQAGRLQDQEAEDDCDTNNGGHAEYGACRYPNSCNHAEYEAELRYAYYDHNSCHNNQNHFAYQYDPNNQFWHADPRRFIATPQLQEGQADGLCHAEEDERDQNHQYYRACRQANSCRYAEYEDHLNHAELEANVNANNCNHAYYHDDLNHQEQYASSNHNNQNHAEEEAHQRHAYYYANSNANNQNHQAYHYDPNRQFWDADPSRFIATPQLQEGRADGQNREEEEERDQNHAYYGARRQHNHQYQEYEYHLNYQEQDHNSNAQNQRHQEYEAELSHQEYDERSCANNQNHAEYEYAADPLSVVRHHYDPRCVSVVNHFYWYAPDPDRDTDGPDDDDDDDDDDDDDDDDDDDDPDDDDFDDDPQAGPQWRDRVFWDWDQDPVRAIETQAGHLPDQEAEAEQDTSNHGYRHYDDPDDHHQQPNLNHQAYAYDLNRQFWHADPRRFIDTPQLQERQADHLNHAEEEERDLNHQAYDACRQHNVCRYAEYEDHLNHQEYDACSNALNCNHAEYEAELSHAEYEELPCANVQNHAEYEYLAAPVSVVRRHYYYNNVSVVNHDYHYNHDDDDDDDDDDDDDDDDDDDDDDDDDDDDDDDDDDDDDDDDDDDDDDDDDDDDQQAQPPDQQAPPQDPPDPCNVVVSVLVSLVLDCAPDSHHNPPPDFAFLLSLLSSLCSVVVVDAQPDPDDQAPPQDPPDPSNRSNSNCVSLVLDCAVDSHHNRRRHGAFLLNSLSSVCSSVVVDAQPDPDQQAPPQDPPDPSNRSVSVCVVVVVDPAPDPSHNRRGHD

Sequence (1279 aa):
MKKRILSLFLVVVLLLSAFPQMSPTAGAATYSGTCGDSLTWSLDTDTGVLTISGTGAMTDYSSSDSVPWYSYRDSITSAQIGEGVTSIGDEAFYDHDNLTSVTIPNSVTSIGDEAFRSCNSLTSVTIPDSVKSIGDEAFSNCSKLTSVTIPGNVTSIGEYAFMDCYWMSNVTICNGVKSIGMGAFSDCYGLTSVSIPDSVMAIGDHAFRCCEQLTGIWVDEANEHYSSDISGVLFNKEKTALLQCPGAYSGAYKIPNSVTSIGEYAFFRCDNLTSIRLFENVAEIGNQAMSDCDSLTGIWVDEANQNYSSDANGILFDKEKTELIQCPGTYSGTYTIPDSVTSIGDYAFESCSNLTSVMLPDSVTSIGDYAFGWCDNLTNVVIGNGVTIIGWFGFCGCESLKHVFFTGTEEQWNSICIEPNNFALSDVALHCEVSVDEAISEVKTCCGFAKYCTVCDLILEYRKVANSEHSFTNGFCSECGVPSYLEYFVEANATVQIINCDSSVTEAMIPDTIEGMQVASIGSYAFEWCPDLMSVTIPDSVTSIFFSAFSGCNSLTGIWVDAANQYYSSDASGVLFNKEKTELIKCPEAYSGEYTIPDSVISIGPSAFSSCDSLKRVTIPDGVTIIDSCVFSGCSNLMEVIIPDSVTSIGSYAFNNCDSLTSVTITANVTSIDTSAFSDCDSLTGFRVNEANQYYSSDASGVLFNKEKTELIQCPGAYSGEYTIPDSVINIDAGAFSGCNVMSIVIPDSMTSINDSAFYFCPSLTSVTIPDSITNIEEFAFYLCHNLNHVFYTGTEEQWNSIQIDSDNHLLTAAVRHYEVDGDKTFASETCCGVVTSCKICDMTISYQTVENAMHDFVDGICAKCDVPSYLEYEISSDAKVRVIGCDESVTEVLIPDTIEGLPVVYINIEENRVFTWIDNLTAIYVEEANHYFSSDANGVLFDKEKTELIRCPGGYSGSYAIPDSVTSIRRFAFYNCNRLTSVTIPDGVISIANYSFSNCSSLTSVIIPDSLTRIDMWTFSDCDNLKDIYYSGTEEAWNKILICAGNDELFNATIHFNYEPSEEPSEPSEETTEPSEEPSEPSEEPSEPSEEPSEPSEEPSEPSEEPSEPSEPEIPTENPFTDVKESDYFATPVLWAVGKNITNGMSATSFAPNENCTRGQIVTFLWRACGSPEPTKSDNPFTDVKADAYYYKAVLWAVENGITTGLSATTFGPNATCTRGQVATFLWRSQGEPEPTSTNNPFSDVKTSDYYFKAVLWAVENEVTQGVGGGKFAPNDS

pLDDT: mean 80.31, std 19.42, range [23.11, 98.12]

Secondary structure (DSSP, 8-state):
-TTSSHHHHHHHHTTTT----PPP-S---EEEEESSTTEEEEEETTTTEEEEEESEEPPP-SSGGGSTTGGGGGG--EEEEPTTEEEEPTTTTTT-TT--EEE--TT--EE-TTTTTT-TT-------TT--EE-TTTTTT-TT--EEEE-TT--EEPTTTTTT-TT--EEEE-BTB-EE-TTTTTT-TT---EEE-TT--EE-TTTTTT-TT---EEE-TT-SSEEE-TT--EEETTSSEEEE--TT--EEEE--TT--EE-TTTTTT-TTEEEEEE-TT--EE-TTTT-S-TT---EEE-TT-SSEEE-TT--EEETTSSEEEE--TT--EEEE--TT--EEPTTTTTT-TTEEEEE--TT--EE-TTTTTT-TT--EEEE-TT--EE-TTTTTT-TT--EEEESS-HHHHHTSEE-TT-GGGTSSEEE-S--HHHHHHHHTTSS---S--TT----S-------TTSPEETTEETTT--BTTEEEEE-TTSEEEEEEE-TT-SEEE--SEETTEEEEEE-TTTTTT-TT--EEEE-TT--EE-TTTTTT-TT--EEEE-TT-SSEEE-TT--EEETTSSEEEE--TT--EEEE--TT--EE-TTTTTT-TTEEEEE--TT--EE-TTTTTT-TT--EEE--TT--EE-TTTTTT-TT---EEE-TT--EE-TTTTTT-TT---EEE-TT-SSEEE-TT--EEETTSSEEEE--TT--SEEE--TT--EE-TTTTTT---SEEE--TT-SEE-TTTTTT-TT--EEEE-TT--EE-TTTTTT-TT--EEEESS-HHHHTTSEE-TT-HHHHHSEEEEEETTEEEEEES-PPP--S----------------S---EETTEETTT--BTTEEEEE-TTS-EEEEEE-TT-SEEEE-SEETTEEEEEE--SSSSSSSS-TT--EEEE-TT-SSEEE-TT--EEETTSSEEEE--TT--EEEE--TT--EE-TTTTTT-TTEEEEE--TT--EE-TTTTTT-TT--EEEE-TT--EE-TTTTTT-TT--EEEESS-HHHHTTSEE-SS-HHHHHSEEEES----PPPPPPPP----------------------------------PPP-PPPP-PPPSS---TTS-TTSTTHHHHHHHHHTTS---SBTTB--TTSPPBHHHHHHHHHHHTT-PPPS------TT--TTSTTHHHHHHHHHTTS---SBTTB--TTSBPPHHHHHHHHHHHTT-PPPS------TT--TTSTTHHHHHHHHHTTS--TTSSS---TT--

Radius of gyration: 38.8 Å; chains: 1; bounding box: 128×97×108 Å